Protein AF-0000000079726857 (afdb_homodimer)

Radius of gyration: 32.79 Å; Cα contacts (8 Å, |Δi|>4): 1800; chains: 2; bounding box: 79×95×85 Å

Organism: NCBI:txid2484979

Solvent-accessible surface area (backbone atoms only — not comparable to full-atom values): 47618 Å² total; per-residue (Å²): 131,75,71,71,64,56,61,66,54,53,70,57,39,70,67,51,63,70,59,67,74,67,61,82,67,72,84,70,75,74,45,73,66,51,49,53,45,49,50,50,46,50,51,50,51,51,44,44,66,71,45,31,31,55,90,64,58,62,68,52,30,47,51,23,15,50,43,19,26,44,52,53,67,75,40,53,72,34,42,73,27,51,48,66,42,37,53,49,52,59,53,57,74,68,64,95,55,26,25,38,35,59,43,68,43,44,42,92,66,30,43,27,28,40,12,28,31,78,89,23,41,27,35,75,68,62,52,45,48,61,24,28,45,49,25,49,69,85,38,61,27,74,86,35,54,65,54,55,50,50,55,67,59,35,48,59,57,74,40,74,47,38,37,30,30,43,39,84,96,40,37,48,65,43,77,43,76,38,51,22,31,73,72,66,81,76,38,68,49,73,51,71,41,74,91,70,30,30,23,36,38,37,42,47,38,36,51,71,94,54,40,66,60,52,47,50,51,53,52,51,53,34,51,72,69,58,39,64,21,36,37,42,35,28,51,34,6,55,13,57,40,59,68,52,27,51,56,59,44,27,33,46,40,63,60,72,37,59,34,37,32,34,26,29,51,90,62,39,79,70,45,70,44,60,21,50,81,67,84,85,54,56,63,74,59,48,39,36,35,34,35,17,48,13,11,14,32,27,37,40,45,37,52,34,24,32,42,65,71,66,58,26,49,33,32,15,37,46,22,50,15,50,17,65,39,67,45,76,44,80,44,79,90,57,22,30,36,35,36,38,32,30,35,36,23,32,55,82,64,48,61,24,51,77,59,26,45,73,39,76,41,79,36,71,69,87,69,75,46,73,62,28,49,55,34,52,49,49,36,59,76,66,57,48,59,63,64,50,38,70,75,45,53,57,82,40,76,68,42,47,53,52,51,53,50,54,37,43,74,72,71,35,68,56,51,67,68,55,48,48,50,56,50,45,64,70,44,41,53,74,83,69,54,46,101,68,50,4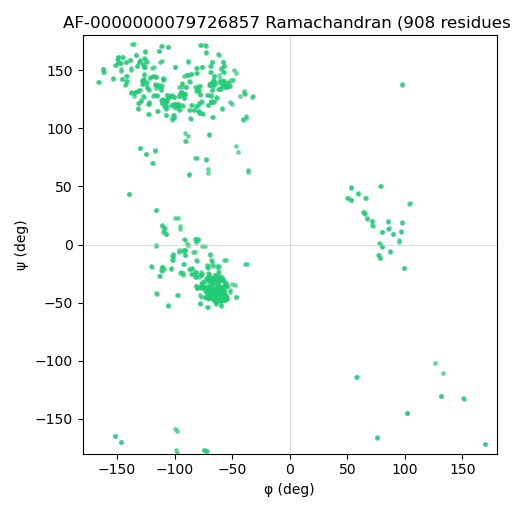6,90,76,25,56,42,57,40,50,52,52,50,54,55,45,53,74,72,103,130,75,70,71,62,58,64,70,54,54,71,58,40,72,66,52,64,71,58,69,73,66,63,81,68,72,84,67,76,73,46,73,65,51,50,53,46,49,51,50,46,51,51,49,51,52,44,45,65,71,45,32,30,55,90,65,58,62,67,52,30,47,52,22,15,49,43,19,25,45,52,51,69,73,43,52,73,34,42,72,27,50,48,67,42,36,52,49,52,61,54,59,75,70,66,95,55,26,25,37,36,60,45,71,42,46,42,94,68,31,43,27,29,40,11,27,30,77,90,23,40,28,34,74,68,61,52,46,47,61,24,28,46,48,26,49,68,84,39,60,27,74,84,36,54,65,56,55,50,50,55,67,60,36,49,59,57,73,41,74,48,38,38,29,30,43,39,84,96,41,39,48,66,44,77,42,76,38,51,21,31,74,71,69,80,75,38,67,49,72,51,72,41,74,90,69,31,29,24,35,38,36,42,47,38,36,52,72,94,56,40,66,60,51,48,51,53,53,51,48,52,34,52,74,68,57,39,66,21,38,37,40,35,28,50,34,6,55,14,57,38,60,67,53,28,52,56,58,43,26,33,45,40,62,61,74,37,58,33,38,33,33,25,30,51,91,62,41,79,69,48,71,46,60,20,50,80,70,83,84,56,56,63,75,60,48,39,37,36,35,35,18,49,13,11,14,33,26,38,39,45,37,51,36,24,32,43,64,72,67,58,26,49,33,32,16,36,46,23,52,15,51,17,65,39,67,47,77,44,81,43,79,90,57,22,30,34,34,34,38,33,30,35,37,23,31,57,82,64,48,62,24,51,77,58,26,46,76,39,75,43,79,35,71,69,85,70,76,46,73,62,26,49,53,34,53,49,48,36,58,77,67,58,49,59,64,64,51,37,69,75,46,55,57,85,40,74,68,43,47,54,51,50,55,52,55,36,44,75,72,72,35,72,56,51,69,68,54,46,46,50,56,50,46,63,71,43,42,52,74,82,67,54,48,101,68,52,46,90,75,24,56,44,57,41,50,52,52,49,54,55,45,53,73,73,103

Sequence (912 aa):
MKNKERLVWFGAVLVLSVALVFRPSPVRAISETSEKYLQLFHEVLGLVQNGYVEPVNEEKAFVGAIKGLIASLGDPHSNFLDEEEYRQMKEETRGSFGGLGMEVAFSDGAIVVVSPIEDTPAMRAGILPQDRIVEIDGKSTANLGYSEGIKLMRGKPGSSVTIKIERKNQKEPVQLTLVRENIQIRYVRSNYFNKEKVGYIRLNQFMGENTLEEFKKQLKSLSEKKAEGLIVDLRMNPGGLLPLASALSDLFLPPGLDIVSVRGRGGELADTSKSSNSPDKFTKIPMIVLINEGSASASEIFAGAMQDHGRAKILGTTSYGKGSVQFVYSLSHGMAVKLTVQKYYTPSGRSLHGKGIQPDVVVKAIEPTEDDRFYLRKIGEKKLLDPLIAKFPDYSESNFQHFEKALKEQGIKLSSDVARILYKNRTQTEKERTLTDVDLDPQLRKALEILSEKKSMKNKERLVWFGAVLVLSVALVFRPSPVRAISETSEKYLQLFHEVLGLVQNGYVEPVNEEKAFVGAIKGLIASLGDPHSNFLDEEEYRQMKEETRGSFGGLGMEVAFSDGAIVVVSPIEDTPAMRAGILPQDRIVEIDGKSTANLGYSEGIKLMRGKPGSSVTIKIERKNQKEPVQLTLVRENIQIRYVRSNYFNKEKVGYIRLNQFMGENTLEEFKKQLKSLSEKKAEGLIVDLRMNPGGLLPLASALSDLFLPPGLDIVSVRGRGGELADTSKSSNSPDKFTKIPMIVLINEGSASASEIFAGAMQDHGRAKILGTTSYGKGSVQFVYSLSHGMAVKLTVQKYYTPSGRSLHGKGIQPDVVVKAIEPTEDDRFYLRKIGEKKLLDPLIAKFPDYSESNFQHFEKALKEQGIKLSSDVARILYKNRTQTEKERTLTDVDLDPQLRKALEILSEKKS

Nearest PDB structures (foldseek):
  8sxf-assembly1_B  TM=8.739E-01  e=5.679E-38  Pseudomonas aeruginosa
  7rpq-assembly1_A  TM=8.274E-01  e=4.329E-23  Pseudomonas aeruginosa PAO1
  7rpq-assembly1_B-4  TM=8.150E-01  e=6.145E-23  Pseudomonas aeruginosa PAO1
  7rqh-assembly1_A  TM=7.717E-01  e=3.050E-23  Pseudomonas aeruginosa PAO1
  7rqh-assembly1_B-4  TM=7.921E-01  e=4.329E-23  Pseudomonas aeruginosa PAO1

pLDDT: mean 84.94, std 16.35, range [25.52, 98.81]

Foldseek 3Di:
DPPVVVVVPVVVVVVPVVVPPPDPDPPPDQPPVNVVVVVVVVVVVVCCCPPPPDHDDPVVVVQVVVQVVQVVVQDQQKGWFDQVLLVVVVVVVVDWWFFQAFDWTGHPQWIFTLFGFPPGQCVVQPPGGRWTWQDKQRHGSSPPDPSRVRVSRTDDAQDKMWTWTDDDQADDIDITITGTHGDDHDAKDKDADPVLLEIEMEGRELDDPCNLVVVLVSVVVSVVSVRQEYEYECERYAYDDQVSLLSNLLQADAFPAWQKWKAFDPRHTDDTRTRHHDPNHDHPRAYEYEYEQSRHDSSLSSVLQCVVVVRYFYEEAFYNQHFFDWDWAADPPNIIIIGTGMGMAGRVGDTSHPGGDGGPYYDYADDWHPLQVVLVVVCVVVVVLVVLCVVQQADDPVSLVVSQVVSVVVVRDTDSLSSNVSNCVRRPDPVRVDPPPPVRGVRSVVVSVVSSVVVD/DPPVVPVVPVVVVVVPVVVPPPDVDPPPPCPPVNVVVVVVVVVVVVCCCPPPPDHDDPVVVVQVVVQVVQVVVQDQQKGWFDQVLLVVVVVVVVDWWFFQAFDWTGHPQWIFTLFGFPPGQCVVQPPGGRWTWQDKQRHGSSPPPPSRVRVSRTDDAQDKMWTWTDDPQDDDIDITITGTHGDDHDAKDKDADPVLLEIEMEGRELDDPCNLVVVLVSVVVSVVSVRQEYEYECERYAYDDQVSLLSNLLQADAFPAWQKWKAFPPRHTDDTRTHHHDDNHDHPRAYEYEYEQSRHDSSLSSVLQCVVVVRYFYEEAFYNQHFFDWDWAADPPNIIIIDTGMGMAGRVGDTSHPGGDGGPYYDYADDWHPLQVVLVVVCVVVVVLVVLCVVQQADDPVSLVVSQVVSVVVVRDTDSLSSNVSNCVRRPDPVRVDPPPPVRGVRSVVVSVVSSVVVD

Structure (mmCIF, N/CA/C/O backbone):
data_AF-0000000079726857-model_v1
#
loop_
_entity.id
_entity.type
_entity.pdbx_description
1 polymer 'S41 family peptidase'
#
loop_
_atom_site.group_PDB
_atom_site.id
_atom_site.type_symbol
_atom_site.label_atom_id
_atom_site.label_alt_id
_atom_site.label_comp_id
_atom_site.label_asym_id
_atom_site.label_entity_id
_atom_site.label_seq_id
_atom_site.pdbx_PDB_ins_code
_atom_site.Cartn_x
_atom_site.Cartn_y
_atom_site.Cartn_z
_atom_site.occupancy
_atom_site.B_iso_or_equiv
_atom_site.auth_seq_id
_atom_site.auth_comp_id
_atom_site.auth_asym_id
_atom_site.auth_atom_id
_atom_site.pdbx_PDB_model_num
ATOM 1 N N . MET A 1 1 ? -14.938 -35.062 -43.656 1 27.69 1 MET A N 1
ATOM 2 C CA . MET A 1 1 ? -15.5 -33.719 -43.594 1 27.69 1 MET A CA 1
ATOM 3 C C . MET A 1 1 ? -16.562 -33.656 -42.5 1 27.69 1 MET A C 1
ATOM 5 O O . MET A 1 1 ? -16.984 -32.531 -42.125 1 27.69 1 MET A O 1
ATOM 9 N N . LYS A 1 2 ? -17.344 -34.719 -42.344 1 34.12 2 LYS A N 1
ATOM 10 C CA . LYS A 1 2 ? -18.578 -34.906 -41.594 1 34.12 2 LYS A CA 1
ATOM 11 C C . LYS A 1 2 ? -18.328 -34.812 -40.094 1 34.12 2 LYS A C 1
ATOM 13 O O . LYS A 1 2 ? -19.219 -34.344 -39.344 1 34.12 2 LYS A O 1
ATOM 18 N N . ASN A 1 3 ? -17.234 -35.438 -39.656 1 31.92 3 ASN A N 1
ATOM 19 C CA . ASN A 1 3 ? -17.094 -35.75 -38.219 1 31.92 3 ASN A CA 1
ATOM 20 C C . ASN A 1 3 ? -16.656 -34.5 -37.438 1 31.92 3 ASN A C 1
ATOM 22 O O . ASN A 1 3 ? -16.438 -34.594 -36.219 1 31.92 3 ASN A O 1
ATOM 26 N N . LYS A 1 4 ? -15.977 -33.625 -38.062 1 34.06 4 LYS A N 1
ATOM 27 C CA . LYS A 1 4 ? -15.422 -32.406 -37.469 1 34.06 4 LYS A CA 1
ATOM 28 C C . LYS A 1 4 ? -16.516 -31.531 -36.875 1 34.06 4 LYS A C 1
ATOM 30 O O . LYS A 1 4 ? -16.25 -30.594 -36.125 1 34.06 4 LYS A O 1
ATOM 35 N N . GLU A 1 5 ? -17.703 -31.625 -37.5 1 33.69 5 GLU A N 1
ATOM 36 C CA . GLU A 1 5 ? -18.828 -30.766 -37.156 1 33.69 5 GLU A CA 1
ATOM 37 C C . GLU A 1 5 ? -19.375 -31.125 -35.781 1 33.69 5 GLU A C 1
ATOM 39 O O . GLU A 1 5 ? -20.078 -30.328 -35.156 1 33.69 5 GLU A O 1
ATOM 44 N N . ARG A 1 6 ? -19.234 -32.344 -35.312 1 31.23 6 ARG A N 1
ATOM 45 C CA . ARG A 1 6 ? -19.906 -32.844 -34.125 1 31.23 6 ARG A CA 1
ATOM 46 C C . ARG A 1 6 ? -19.266 -32.281 -32.844 1 31.23 6 ARG A C 1
ATOM 48 O O . ARG A 1 6 ? -19.922 -32.156 -31.828 1 31.23 6 ARG A O 1
ATOM 55 N N . LEU A 1 7 ? -17.875 -32.188 -33 1 29.84 7 LEU A N 1
ATOM 56 C CA . LEU A 1 7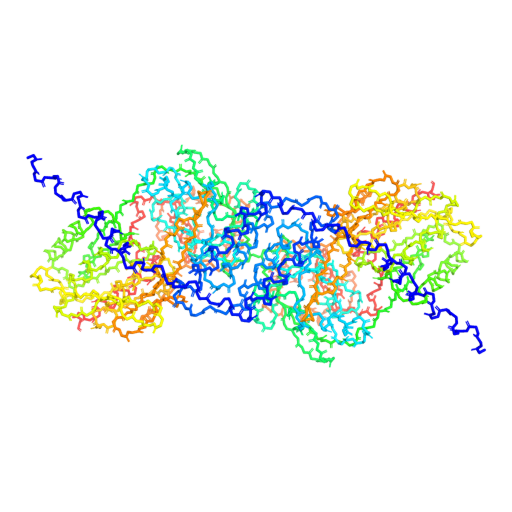 ? -17.172 -31.938 -31.75 1 29.84 7 LEU A CA 1
ATOM 57 C C . LEU A 1 7 ? -17.422 -30.516 -31.266 1 29.84 7 LEU A C 1
ATOM 59 O O . LEU A 1 7 ? -17.281 -30.219 -30.078 1 29.84 7 LEU A O 1
ATOM 63 N N . VAL A 1 8 ? -17.656 -29.547 -32.188 1 34.59 8 VAL A N 1
ATOM 64 C CA . VAL A 1 8 ? -17.984 -28.156 -31.859 1 34.59 8 VAL A CA 1
ATOM 65 C C . VAL A 1 8 ? -19.234 -28.109 -31 1 34.59 8 VAL A C 1
ATOM 67 O O . VAL A 1 8 ? -19.375 -27.234 -30.141 1 34.59 8 VAL A O 1
ATOM 70 N N . TRP A 1 9 ? -20.156 -29.031 -31.156 1 31.3 9 TRP A N 1
ATOM 71 C CA . TRP A 1 9 ? -21.469 -29.047 -30.5 1 31.3 9 TRP A CA 1
ATOM 72 C C . TRP A 1 9 ? -21.359 -29.422 -29.031 1 31.3 9 TRP A C 1
ATOM 74 O O . TRP A 1 9 ? -22.109 -28.922 -28.203 1 31.3 9 TRP A O 1
ATOM 84 N N . PHE A 1 10 ? -20.344 -30.312 -28.703 1 29.98 10 PHE A N 1
ATOM 85 C CA . PHE A 1 10 ? -20.422 -30.844 -27.344 1 29.98 10 PHE A CA 1
ATOM 86 C C . PHE A 1 10 ? -19.922 -29.797 -26.344 1 29.98 10 PHE A C 1
ATOM 88 O O . PHE A 1 10 ? -20.328 -29.812 -25.172 1 29.98 10 PHE A O 1
ATOM 95 N N . GLY A 1 11 ? -18.891 -29.016 -26.656 1 30.88 11 GLY A N 1
ATOM 96 C CA . GLY A 1 11 ? -18.359 -28.094 -25.672 1 30.88 11 GLY A CA 1
ATOM 97 C C . GLY A 1 11 ? -19.359 -27.031 -25.234 1 30.88 11 GLY A C 1
ATOM 98 O O . GLY A 1 11 ? -19.234 -26.453 -24.156 1 30.88 11 GLY A O 1
ATOM 99 N N . ALA A 1 12 ? -20.266 -26.594 -26.125 1 31.77 12 ALA A N 1
ATOM 100 C CA . ALA A 1 12 ? -21.438 -25.734 -25.953 1 31.77 12 ALA A CA 1
ATOM 101 C C . ALA A 1 12 ? -22.469 -26.391 -25.031 1 31.77 12 ALA A C 1
ATOM 103 O O . ALA A 1 12 ? -23.297 -25.688 -24.438 1 31.77 12 ALA A O 1
ATOM 104 N N . VAL A 1 13 ? -22.469 -27.719 -25.016 1 30.77 13 VAL A N 1
ATOM 105 C CA . VAL A 1 13 ? -23.5 -28.438 -24.266 1 30.77 13 VAL A CA 1
ATOM 106 C C . VAL A 1 13 ? -23.234 -28.312 -22.766 1 30.77 13 VAL A C 1
ATOM 108 O O . VAL A 1 13 ? -24.172 -28.203 -21.969 1 30.77 13 VAL A O 1
ATOM 111 N N . LEU A 1 14 ? -21.953 -28.406 -22.344 1 31.06 14 LEU A N 1
ATOM 112 C CA . LEU A 1 14 ? -21.875 -28.422 -20.891 1 31.06 14 LEU A CA 1
ATOM 113 C C . LEU A 1 14 ? -22.203 -27.047 -20.312 1 31.06 14 LEU A C 1
ATOM 115 O O . LEU A 1 14 ? -22.609 -26.938 -19.156 1 31.06 14 LEU A O 1
ATOM 119 N N . VAL A 1 15 ? -22.156 -25.953 -21.047 1 33.19 15 VAL A N 1
ATOM 120 C CA . VAL A 1 15 ? -22.719 -24.656 -20.688 1 33.19 15 VAL A CA 1
ATOM 121 C C . VAL A 1 15 ? -24.25 -24.75 -20.672 1 33.19 15 VAL A C 1
ATOM 123 O O . VAL A 1 15 ? -24.906 -24.156 -19.812 1 33.19 15 VAL A O 1
ATOM 126 N N . LEU A 1 16 ? -24.922 -25.5 -21.562 1 31.36 16 LEU A N 1
ATOM 127 C CA . LEU A 1 16 ? -26.359 -25.484 -21.766 1 31.36 16 LEU A CA 1
ATOM 128 C C . LEU A 1 16 ? -27.078 -26.266 -20.672 1 31.36 16 LEU A C 1
ATOM 130 O O . LEU A 1 16 ? -28.219 -25.969 -20.328 1 31.36 16 LEU A O 1
ATOM 134 N N . SER A 1 17 ? -26.594 -27.469 -20.266 1 31.92 17 SER A N 1
ATOM 135 C CA . SER A 1 17 ? -27.438 -28.281 -19.406 1 31.92 17 SER A CA 1
ATOM 136 C C . SER A 1 17 ? -27.594 -27.625 -18.031 1 31.92 17 SER A C 1
ATOM 138 O O . SER A 1 17 ? -28.531 -27.953 -17.297 1 31.92 17 SER A O 1
ATOM 140 N N . VAL A 1 18 ? -26.656 -26.953 -17.578 1 33.03 18 VAL A N 1
ATOM 141 C CA . VAL A 1 18 ? -26.859 -26.422 -16.234 1 33.03 18 VAL A CA 1
ATOM 142 C C . VAL A 1 18 ? -27.859 -25.266 -16.266 1 33.03 18 VAL A C 1
ATOM 144 O O . VAL A 1 18 ? -28.266 -24.75 -15.227 1 33.03 18 VAL A O 1
ATOM 147 N N . ALA A 1 19 ? -28.391 -24.859 -17.406 1 32.22 19 ALA A N 1
ATOM 148 C CA . ALA A 1 19 ? -29.438 -23.859 -17.547 1 32.22 19 ALA A CA 1
ATOM 149 C C . ALA A 1 19 ? -30.734 -24.328 -16.906 1 32.22 19 ALA A C 1
ATOM 151 O O . ALA A 1 19 ? -31.609 -23.531 -16.547 1 32.22 19 ALA A O 1
ATOM 152 N N . LEU A 1 20 ? -31.125 -25.656 -17.062 1 32.47 20 LEU A N 1
ATOM 153 C CA . LEU A 1 20 ? -32.5 -26.078 -16.812 1 32.47 20 LEU A CA 1
ATOM 154 C C . LEU A 1 20 ? -32.844 -26.016 -15.328 1 32.47 20 LEU A C 1
ATOM 156 O O . LEU A 1 20 ? -34 -25.953 -14.945 1 32.47 20 LEU A O 1
ATOM 160 N N . VAL A 1 21 ? -31.938 -26.406 -14.438 1 34.06 21 VAL A N 1
ATOM 161 C CA . VAL A 1 21 ? -32.469 -26.625 -13.102 1 34.06 21 VAL A CA 1
ATOM 162 C C . VAL A 1 21 ? -32.625 -25.281 -12.383 1 34.06 21 VAL A C 1
ATOM 164 O O . VAL A 1 21 ? -32.844 -25.234 -11.172 1 34.06 21 VAL A O 1
ATOM 167 N N . PHE A 1 22 ? -32.375 -24.188 -13.016 1 32.97 22 PHE A N 1
ATOM 168 C CA . PHE A 1 22 ? -32.656 -23 -12.227 1 32.97 22 PHE A CA 1
ATOM 169 C C . PHE A 1 22 ? -34.156 -22.812 -12.047 1 32.97 22 PHE A C 1
ATOM 171 O O . PHE A 1 22 ? -34.844 -22.312 -12.938 1 32.97 22 PHE A O 1
ATOM 178 N N . ARG A 1 23 ? -34.844 -23.766 -11.406 1 33.03 23 ARG A N 1
ATOM 179 C CA . ARG A 1 23 ? -36.188 -23.422 -10.953 1 33.03 23 ARG A CA 1
ATOM 180 C C . ARG A 1 23 ? -36.188 -22.109 -10.172 1 33.03 23 ARG A C 1
ATOM 182 O O . ARG A 1 23 ? -35.312 -21.875 -9.336 1 33.03 23 ARG A O 1
ATOM 189 N N . PRO A 1 24 ? -36.906 -21.094 -10.555 1 35.31 24 PRO A N 1
ATOM 190 C CA . PRO A 1 24 ? -37.094 -19.891 -9.734 1 35.31 24 PRO A CA 1
ATOM 191 C C . PRO A 1 24 ? -37.406 -20.203 -8.273 1 35.31 24 PRO A C 1
ATOM 193 O O . PRO A 1 24 ? -38.375 -20.922 -7.992 1 35.31 24 PRO A O 1
ATOM 196 N N . SER A 1 25 ? -36.531 -20.531 -7.383 1 35.78 25 SER A N 1
ATOM 197 C CA . SER A 1 25 ? -36.938 -20.672 -5.984 1 35.78 25 SER A CA 1
ATOM 198 C C . SER A 1 25 ? -37.938 -19.578 -5.586 1 35.78 25 SER A C 1
ATOM 200 O O . SER A 1 25 ? -37.875 -18.453 -6.09 1 35.78 25 SER A O 1
ATOM 202 N N . PRO A 1 26 ? -39.031 -19.906 -4.992 1 38.06 26 PRO A N 1
ATOM 203 C CA . PRO A 1 26 ? -40 -18.891 -4.52 1 38.06 26 PRO A CA 1
ATOM 204 C C . PRO A 1 26 ? -39.281 -17.672 -3.906 1 38.06 26 PRO A C 1
ATOM 206 O O . PRO A 1 26 ? -38.156 -17.781 -3.41 1 38.06 26 PRO A O 1
ATOM 209 N N . VAL A 1 27 ? -39.656 -16.531 -4.281 1 39.69 27 VAL A N 1
ATOM 210 C CA . VAL A 1 27 ? -39.219 -15.273 -3.678 1 39.69 27 VAL A CA 1
ATOM 211 C C . VAL A 1 27 ? -39.062 -15.445 -2.164 1 39.69 27 VAL A C 1
ATOM 213 O O . VAL A 1 27 ? -40.094 -15.57 -1.462 1 39.69 27 VAL A O 1
ATOM 216 N N . ARG A 1 28 ? -38.25 -16.234 -1.638 1 44.31 28 ARG A N 1
ATOM 217 C CA . ARG A 1 28 ? -38.062 -16.312 -0.195 1 44.31 28 ARG A CA 1
ATOM 218 C C . ARG A 1 28 ? -38.281 -14.953 0.459 1 44.31 28 ARG A C 1
ATOM 220 O O . ARG A 1 28 ? -37.875 -13.922 -0.09 1 44.31 28 ARG A O 1
ATOM 227 N N . ALA A 1 29 ? -39.125 -14.781 1.487 1 49.19 29 ALA A N 1
ATOM 228 C CA . ALA A 1 29 ? -39.406 -13.68 2.408 1 49.19 29 ALA A CA 1
ATOM 229 C C . ALA A 1 29 ? -38.125 -12.984 2.844 1 49.19 29 ALA A C 1
ATOM 231 O O . ALA A 1 29 ? -37.156 -13.641 3.217 1 49.19 29 ALA A O 1
ATOM 232 N N . ILE A 1 30 ? -37.938 -11.789 2.33 1 61.47 30 ILE A N 1
ATOM 233 C CA . ILE A 1 30 ? -36.844 -10.961 2.805 1 61.47 30 ILE A CA 1
ATOM 234 C C . ILE A 1 30 ? -36.688 -11.133 4.312 1 61.47 30 ILE A C 1
ATOM 236 O O . ILE A 1 30 ? -37.656 -11 5.066 1 61.47 30 ILE A O 1
ATOM 240 N N . SER A 1 31 ? -35.656 -11.734 4.719 1 78.06 31 SER A N 1
ATOM 241 C CA . SER A 1 31 ? -35.375 -11.898 6.137 1 78.06 31 SER A CA 1
ATOM 242 C C . SER A 1 31 ? -35.531 -10.578 6.895 1 78.06 31 SER A C 1
ATOM 244 O O . SER A 1 31 ? -35.531 -9.508 6.285 1 78.06 31 SER A O 1
ATOM 246 N N . GLU A 1 32 ? -35.906 -10.703 8.156 1 81 32 GLU A N 1
ATOM 247 C CA . GLU A 1 32 ? -36 -9.523 9.008 1 81 32 GLU A CA 1
ATOM 248 C C . GLU A 1 32 ? -34.719 -8.695 8.93 1 81 32 GLU A C 1
ATOM 250 O O . GLU A 1 32 ? -34.781 -7.465 8.898 1 81 32 GLU A O 1
ATOM 255 N N . THR A 1 33 ? -33.656 -9.383 8.773 1 84.19 33 THR A N 1
ATOM 256 C CA . THR A 1 33 ? -32.344 -8.711 8.672 1 84.19 33 THR A CA 1
ATOM 257 C C . THR A 1 33 ? -32.25 -7.957 7.355 1 84.19 33 THR A C 1
ATOM 259 O O . THR A 1 33 ? -31.797 -6.805 7.328 1 84.19 33 THR A O 1
ATOM 262 N N . SER A 1 34 ? -32.75 -8.562 6.348 1 84.88 34 SER A N 1
ATOM 263 C CA . SER A 1 34 ? -32.688 -7.93 5.035 1 84.88 34 SER A CA 1
ATOM 264 C C . SER A 1 34 ? -33.562 -6.676 4.98 1 84.88 34 SER A C 1
ATOM 266 O O . SER A 1 34 ? -33.156 -5.66 4.402 1 84.88 34 SER A O 1
ATOM 268 N N . GLU A 1 35 ? -34.688 -6.809 5.621 1 84.81 35 GLU A N 1
ATOM 269 C CA . GLU A 1 35 ? -35.562 -5.656 5.633 1 84.81 35 GLU A CA 1
ATOM 270 C C . GLU A 1 35 ? -34.969 -4.488 6.41 1 84.81 35 GLU A C 1
ATOM 272 O O . GLU A 1 35 ? -35.031 -3.344 5.961 1 84.81 35 GLU A O 1
ATOM 277 N N . LYS A 1 36 ? -34.438 -4.812 7.5 1 88.38 36 LYS A N 1
ATOM 278 C CA . LYS A 1 36 ? -33.781 -3.822 8.352 1 88.38 36 LYS A CA 1
ATOM 279 C C . LYS A 1 36 ? -32.688 -3.078 7.582 1 88.38 36 LYS A C 1
ATOM 281 O O . LYS A 1 36 ? -32.688 -1.845 7.547 1 88.38 36 LYS A O 1
ATOM 286 N N . TYR A 1 37 ? -31.922 -3.748 6.918 1 88 37 TYR A N 1
ATOM 287 C CA . TYR A 1 37 ? -30.75 -3.133 6.309 1 88 37 TYR A CA 1
ATOM 288 C C . TYR A 1 37 ? -31.094 -2.521 4.957 1 88 37 TYR A C 1
ATOM 290 O O . TYR A 1 37 ? -30.453 -1.565 4.52 1 88 37 TYR A O 1
ATOM 298 N N . LEU A 1 38 ? -32.125 -3.057 4.367 1 87.31 38 LEU A N 1
ATOM 299 C CA . LEU A 1 38 ? -32.625 -2.379 3.168 1 87.31 38 LEU A CA 1
ATOM 300 C C . LEU A 1 38 ? -33.156 -0.992 3.506 1 87.31 38 LEU A C 1
ATOM 302 O O . LEU A 1 38 ? -32.938 -0.042 2.746 1 87.31 38 LEU A O 1
ATOM 306 N N . GLN A 1 39 ? -33.812 -0.946 4.547 1 89.62 39 GLN A N 1
ATOM 307 C CA . GLN A 1 39 ? -34.312 0.352 5.016 1 89.62 39 GLN A CA 1
ATOM 308 C C . GLN A 1 39 ? -33.125 1.293 5.305 1 89.62 39 GLN A C 1
ATOM 310 O O . GLN A 1 39 ? -33.156 2.467 4.934 1 89.62 39 GLN A O 1
ATOM 315 N N . LEU A 1 40 ? -32.219 0.784 5.977 1 91.81 40 LEU A N 1
ATOM 316 C CA . LEU A 1 40 ? -31.031 1.571 6.289 1 91.81 40 LEU A CA 1
ATOM 317 C C . LEU A 1 40 ? -30.359 2.057 5.012 1 91.81 40 LEU A C 1
ATOM 319 O O . LEU A 1 40 ? -29.891 3.199 4.941 1 91.81 40 LEU A O 1
ATOM 323 N N . PHE A 1 41 ? -30.281 1.186 4.07 1 91.81 41 PHE A N 1
ATOM 324 C CA . PHE A 1 41 ? -29.688 1.527 2.783 1 91.81 41 PHE A CA 1
ATOM 325 C C . PHE A 1 41 ? -30.422 2.695 2.139 1 91.81 41 PHE A C 1
ATOM 327 O O . PHE A 1 41 ? -29.797 3.639 1.651 1 91.81 41 PHE A O 1
ATOM 334 N N . HIS A 1 42 ? -31.656 2.654 2.232 1 89.38 42 HIS A N 1
ATOM 335 C CA . HIS A 1 42 ? -32.469 3.729 1.671 1 89.38 42 HIS A CA 1
ATOM 336 C C . HIS A 1 42 ? -32.25 5.031 2.432 1 89.38 42 HIS A C 1
ATOM 338 O O . HIS A 1 42 ? -32.219 6.109 1.831 1 89.38 42 HIS A O 1
ATOM 344 N N . GLU A 1 43 ? -32.156 4.918 3.613 1 92.94 43 GLU A N 1
ATOM 345 C CA . GLU A 1 43 ? -31.906 6.09 4.449 1 92.94 43 GLU A CA 1
ATOM 346 C C . GLU A 1 43 ? -30.594 6.77 4.078 1 92.94 43 GLU A C 1
ATOM 348 O O . GLU A 1 43 ? -30.547 7.988 3.902 1 92.94 43 GLU A O 1
ATOM 353 N N . VAL A 1 44 ? -29.641 5.996 3.959 1 93.94 44 VAL A N 1
ATOM 354 C CA . VAL A 1 44 ? -28.312 6.516 3.646 1 93.94 44 VAL A CA 1
ATOM 355 C C . VAL A 1 44 ? -28.312 7.121 2.244 1 93.94 44 VAL A C 1
ATOM 357 O O . VAL A 1 44 ? -27.75 8.195 2.023 1 93.94 44 VAL A O 1
ATOM 360 N N . LEU A 1 45 ? -28.922 6.41 1.349 1 92 45 LEU A N 1
ATOM 361 C CA . LEU A 1 45 ? -29.016 6.926 -0.013 1 92 45 LEU A CA 1
ATOM 362 C C . LEU A 1 45 ? -29.688 8.297 -0.029 1 92 45 LEU A C 1
ATOM 364 O O . LEU A 1 45 ? -29.219 9.219 -0.7 1 92 45 LEU A O 1
ATOM 368 N N . GLY A 1 46 ? -30.734 8.406 0.673 1 91.38 46 GLY A N 1
ATOM 369 C CA . GLY A 1 46 ? -31.438 9.68 0.765 1 91.38 46 GLY A CA 1
ATOM 370 C C . GLY A 1 46 ? -30.578 10.789 1.355 1 91.38 46 GLY A C 1
ATOM 371 O O . GLY A 1 46 ? -30.562 11.906 0.846 1 91.38 46 GLY A O 1
ATOM 372 N N . LEU A 1 47 ? -29.875 10.453 2.346 1 92.69 47 LEU A N 1
ATOM 373 C CA . LEU A 1 47 ? -29.016 11.43 3.004 1 92.69 47 LEU A CA 1
ATOM 374 C C . LEU A 1 47 ? -27.891 11.891 2.068 1 92.69 47 LEU A C 1
ATOM 376 O O . LEU A 1 47 ? -27.594 13.086 1.994 1 92.69 47 LEU A O 1
ATOM 380 N N . VAL A 1 48 ? -27.297 10.984 1.401 1 93.38 48 VAL A N 1
ATOM 381 C CA . VAL A 1 48 ? -26.203 11.289 0.493 1 93.38 48 VAL A CA 1
ATOM 382 C C . VAL A 1 48 ? -26.703 12.133 -0.673 1 93.38 48 VAL A C 1
ATOM 384 O O . VAL A 1 48 ? -26.078 13.117 -1.056 1 93.38 48 VAL A O 1
ATOM 387 N N . GLN A 1 49 ? -27.844 11.781 -1.171 1 90.94 49 GLN A N 1
ATOM 388 C CA . GLN A 1 49 ? -28.406 12.484 -2.318 1 90.94 49 GLN A CA 1
ATOM 389 C C . GLN A 1 49 ? -28.797 13.914 -1.952 1 90.94 49 GLN A C 1
ATOM 391 O O . GLN A 1 49 ? -28.641 14.828 -2.762 1 90.94 49 GLN A O 1
ATOM 396 N N . ASN A 1 50 ? -29.156 14.094 -0.713 1 89.62 50 ASN A N 1
ATOM 397 C CA . ASN A 1 50 ? -29.719 15.391 -0.353 1 89.62 50 ASN A CA 1
ATOM 398 C C . ASN A 1 50 ? -28.766 16.188 0.528 1 89.62 50 ASN A C 1
ATOM 400 O O . ASN A 1 50 ? -28.906 17.422 0.637 1 89.62 50 ASN A O 1
ATOM 404 N N . GLY A 1 51 ? -27.891 15.492 1.113 1 90.25 51 GLY A N 1
ATOM 405 C CA . GLY A 1 51 ? -27.109 16.172 2.137 1 90.25 51 GLY A CA 1
ATOM 406 C C . GLY A 1 51 ? -25.656 16.359 1.754 1 90.25 51 GLY A C 1
ATOM 407 O O . GLY A 1 51 ? -24.969 17.219 2.307 1 90.25 51 GLY A O 1
ATOM 408 N N . TYR A 1 52 ? -25.172 15.578 0.863 1 92.81 52 TYR A N 1
ATOM 409 C CA . TYR A 1 52 ? -23.766 15.688 0.471 1 92.81 52 TYR A CA 1
ATOM 410 C C . TYR A 1 52 ? -23.5 17.016 -0.224 1 92.81 52 TYR A C 1
ATOM 412 O O . TYR A 1 52 ? -24.328 17.5 -0.993 1 92.81 52 TYR A O 1
ATOM 420 N N . VAL A 1 53 ? -22.391 17.547 -0.029 1 90.88 53 VAL A N 1
ATOM 421 C CA . VAL A 1 53 ? -22.062 18.922 -0.408 1 90.88 53 VAL A CA 1
ATOM 422 C C . VAL A 1 53 ? -22.031 19.047 -1.93 1 90.88 53 VAL A C 1
ATOM 424 O O . VAL A 1 53 ? -22.344 20.109 -2.477 1 90.88 53 VAL A O 1
ATOM 427 N N . GLU A 1 54 ? -21.719 18 -2.645 1 90.69 54 GLU A N 1
ATOM 428 C CA . GLU A 1 54 ? -21.672 18 -4.102 1 90.69 54 GLU A CA 1
ATOM 429 C C . GLU A 1 54 ? -22.781 17.125 -4.684 1 90.69 54 GLU A C 1
ATOM 431 O O . GLU A 1 54 ? -23.328 16.266 -3.996 1 90.69 54 GLU A O 1
ATOM 436 N N . PRO A 1 55 ? -23.109 17.453 -5.945 1 90.12 55 PRO A N 1
ATOM 437 C CA . PRO A 1 55 ? -24.078 16.562 -6.57 1 90.12 55 PRO A CA 1
ATOM 438 C C . PRO A 1 55 ? -23.594 15.117 -6.66 1 90.12 55 PRO A C 1
ATOM 440 O O . PRO A 1 55 ? -22.422 14.875 -6.926 1 90.12 55 PRO A O 1
ATOM 443 N N . VAL A 1 56 ? -24.547 14.281 -6.395 1 91.31 56 VAL A N 1
ATOM 444 C CA . VAL A 1 56 ? -24.188 12.867 -6.355 1 91.31 56 VAL A CA 1
ATOM 445 C C . VAL A 1 56 ? -24.594 12.195 -7.66 1 91.31 56 VAL A C 1
ATOM 447 O O . VAL A 1 56 ? -25.719 12.367 -8.133 1 91.31 56 VAL A O 1
ATOM 450 N N . ASN A 1 57 ? -23.656 11.516 -8.289 1 91 57 ASN A N 1
ATOM 451 C CA . ASN A 1 57 ? -23.969 10.641 -9.414 1 91 57 ASN A CA 1
ATOM 452 C C . ASN A 1 57 ? -24.594 9.328 -8.953 1 91 57 ASN A C 1
ATOM 454 O O . ASN A 1 57 ? -23.922 8.477 -8.383 1 91 57 ASN A O 1
ATOM 458 N N . GLU A 1 58 ? -25.812 9.164 -9.297 1 89.25 58 GLU A N 1
ATOM 459 C CA . GLU A 1 58 ? -26.578 8.031 -8.781 1 89.25 58 GLU A CA 1
ATOM 460 C C . GLU A 1 58 ? -25.984 6.707 -9.273 1 89.25 58 GLU A C 1
ATOM 462 O O . GLU A 1 58 ? -25.906 5.742 -8.508 1 89.25 58 GLU A O 1
ATOM 467 N N . GLU A 1 59 ? -25.688 6.656 -10.484 1 90.06 59 GLU A N 1
ATOM 468 C CA . GLU A 1 59 ? -25.094 5.441 -11.039 1 90.06 59 GLU A CA 1
ATOM 469 C C . GLU A 1 59 ? -23.844 5.039 -10.273 1 90.06 59 GLU A C 1
ATOM 471 O O . GLU A 1 59 ? -23.688 3.885 -9.867 1 90.06 59 GLU A O 1
ATOM 476 N N . LYS A 1 60 ? -23.031 6 -10.039 1 89.88 60 LYS A N 1
ATOM 477 C CA . LYS A 1 60 ? -21.781 5.73 -9.328 1 89.88 60 LYS A CA 1
ATOM 478 C C . LYS A 1 60 ? -22.047 5.27 -7.898 1 89.88 60 LYS A C 1
ATOM 480 O O . LYS A 1 60 ? -21.375 4.383 -7.383 1 89.88 60 LYS A O 1
ATOM 485 N N . ALA A 1 61 ? -23 5.895 -7.324 1 92.56 61 ALA A N 1
ATOM 486 C CA . ALA A 1 61 ? -23.359 5.547 -5.949 1 92.56 61 ALA A CA 1
ATOM 487 C C . ALA A 1 61 ? -23.828 4.098 -5.852 1 92.56 61 ALA A C 1
ATOM 489 O O . ALA A 1 61 ? -23.375 3.348 -4.984 1 92.56 61 ALA A O 1
ATOM 490 N N . PHE A 1 62 ? -24.688 3.693 -6.758 1 91.88 62 PHE A N 1
ATOM 491 C CA . PHE A 1 62 ? -25.234 2.342 -6.73 1 91.88 62 PHE A CA 1
ATOM 492 C C . PHE A 1 62 ? -24.172 1.319 -7.109 1 91.88 62 PHE A C 1
ATOM 494 O O . PHE A 1 62 ? -24.094 0.243 -6.512 1 91.88 62 PHE A O 1
ATOM 501 N N . VAL A 1 63 ? -23.406 1.637 -8.086 1 90.31 63 VAL A N 1
ATOM 502 C CA . VAL A 1 63 ? -22.312 0.746 -8.477 1 90.31 63 VAL A CA 1
ATOM 503 C C . VAL A 1 63 ? -21.359 0.561 -7.305 1 90.31 63 VAL A C 1
ATOM 505 O O . VAL A 1 63 ? -20.906 -0.555 -7.031 1 90.31 63 VAL A O 1
ATOM 508 N N . GLY A 1 64 ? -21.031 1.637 -6.641 1 90.06 64 GLY A N 1
ATOM 509 C CA . GLY A 1 64 ? -20.219 1.542 -5.43 1 90.06 64 GLY A CA 1
ATOM 510 C C . GLY A 1 64 ? -20.812 0.622 -4.387 1 90.06 64 GLY A C 1
ATOM 511 O O . GLY A 1 64 ? -20.109 -0.172 -3.768 1 90.06 64 GLY A O 1
ATOM 512 N N . ALA A 1 65 ? -22.062 0.76 -4.195 1 93.5 65 ALA A N 1
ATOM 513 C CA . ALA A 1 65 ? -22.766 -0.087 -3.236 1 93.5 65 ALA A CA 1
ATOM 514 C C . ALA A 1 65 ? -22.656 -1.56 -3.625 1 93.5 65 ALA A C 1
ATOM 516 O O . ALA A 1 65 ? -22.375 -2.412 -2.781 1 93.5 65 ALA A O 1
ATOM 517 N N . ILE A 1 66 ? -22.891 -1.84 -4.852 1 93.25 66 ILE A N 1
ATOM 518 C CA . ILE A 1 66 ? -22.859 -3.213 -5.348 1 93.25 66 ILE A CA 1
ATOM 519 C C . ILE A 1 66 ? -21.453 -3.783 -5.188 1 93.25 66 ILE A C 1
ATOM 521 O O . ILE A 1 66 ? -21.281 -4.906 -4.703 1 93.25 66 ILE A O 1
ATOM 525 N N . LYS A 1 67 ? -20.5 -3.027 -5.566 1 88.94 67 LYS A N 1
ATOM 526 C CA . LYS A 1 67 ? -19.109 -3.457 -5.41 1 88.94 67 LYS A CA 1
ATOM 527 C C . LYS A 1 67 ? -18.766 -3.695 -3.941 1 88.94 67 LYS A C 1
ATOM 529 O O . LYS A 1 67 ? -18.062 -4.648 -3.607 1 88.94 67 LYS A O 1
ATOM 534 N N . GLY A 1 68 ? -19.188 -2.82 -3.121 1 90 68 GLY A N 1
ATOM 535 C CA . GLY A 1 68 ? -18.984 -2.998 -1.693 1 90 68 GLY A CA 1
ATOM 536 C C . GLY A 1 68 ? -19.641 -4.254 -1.146 1 90 68 GLY A C 1
ATOM 537 O O . GLY A 1 68 ? -19.078 -4.922 -0.276 1 90 68 GLY A O 1
ATOM 538 N N . LEU A 1 69 ? -20.828 -4.562 -1.596 1 93 69 LEU A N 1
ATOM 539 C CA . LEU A 1 69 ? -21.516 -5.793 -1.217 1 93 69 LEU A CA 1
ATOM 540 C C . LEU A 1 69 ? -20.672 -7.016 -1.58 1 93 69 LEU A C 1
ATOM 542 O O . LEU A 1 69 ? -20.453 -7.891 -0.739 1 93 69 LEU A O 1
ATOM 546 N N . ILE A 1 70 ? -20.188 -7.027 -2.74 1 91.12 70 ILE A N 1
ATOM 547 C CA . ILE A 1 70 ? -19.406 -8.172 -3.213 1 91.12 70 ILE A CA 1
ATOM 548 C C . ILE A 1 70 ? -18.078 -8.242 -2.463 1 91.12 70 ILE A C 1
ATOM 550 O O . ILE A 1 70 ? -17.641 -9.32 -2.074 1 91.12 70 ILE A O 1
ATOM 554 N N . ALA A 1 71 ? -17.484 -7.105 -2.27 1 85 71 ALA A N 1
ATOM 555 C CA . ALA A 1 71 ? -16.219 -7.055 -1.546 1 85 71 ALA A CA 1
ATOM 556 C C . ALA A 1 71 ? -16.375 -7.598 -0.13 1 85 71 ALA A C 1
ATOM 558 O O . ALA A 1 71 ? -15.438 -8.18 0.426 1 85 71 ALA A O 1
ATOM 559 N N . SER A 1 72 ? -17.484 -7.473 0.404 1 88 72 SER A N 1
ATOM 560 C CA . SER A 1 72 ? -17.734 -7.906 1.773 1 88 72 SER A CA 1
ATOM 561 C C . SER A 1 72 ? -17.656 -9.422 1.896 1 88 72 SER A C 1
ATOM 563 O O . SER A 1 72 ? -17.562 -9.961 3.002 1 88 72 SER A O 1
ATOM 565 N N . LEU A 1 73 ? -17.672 -10.078 0.803 1 88.81 73 LEU A N 1
ATOM 566 C CA . LEU A 1 73 ? -17.547 -11.531 0.806 1 88.81 73 LEU A CA 1
ATOM 567 C C . LEU A 1 73 ? -16.141 -11.961 1.183 1 88.81 73 LEU A C 1
ATOM 569 O O . LEU A 1 73 ? -15.906 -13.125 1.508 1 88.81 73 LEU A O 1
ATOM 573 N N . GLY A 1 74 ? -15.18 -11.086 1.059 1 79.69 74 GLY A N 1
ATOM 574 C CA . GLY A 1 74 ? -13.797 -11.414 1.344 1 79.69 74 GLY A CA 1
ATOM 575 C C . GLY A 1 74 ? -13.172 -12.328 0.301 1 79.69 74 GLY A C 1
ATOM 576 O O . GLY A 1 74 ? -12.203 -13.039 0.587 1 79.69 74 GLY A O 1
ATOM 577 N N . ASP A 1 75 ? -13.781 -12.422 -0.801 1 82.38 75 ASP A N 1
ATOM 578 C CA . ASP A 1 75 ? -13.328 -13.281 -1.895 1 82.38 75 ASP A CA 1
ATOM 579 C C . ASP A 1 75 ? -12.758 -12.445 -3.041 1 82.38 75 ASP A C 1
ATOM 581 O O . ASP A 1 75 ? -13.5 -11.742 -3.734 1 82.38 75 ASP A O 1
ATOM 585 N N . PRO A 1 76 ? -11.508 -12.539 -3.244 1 78.06 76 PRO A N 1
ATOM 586 C CA . PRO A 1 76 ? -10.898 -11.711 -4.285 1 78.06 76 PRO A CA 1
ATOM 587 C C . PRO A 1 76 ? -11.305 -12.125 -5.691 1 78.06 76 PRO A C 1
ATOM 589 O O . PRO A 1 76 ? -11.047 -11.406 -6.656 1 78.06 76 PRO A O 1
ATOM 592 N N . HIS A 1 77 ? -11.938 -13.18 -5.777 1 80.81 77 HIS A N 1
ATOM 593 C CA . HIS A 1 77 ? -12.25 -13.695 -7.105 1 80.81 77 HIS A CA 1
ATOM 594 C C . HIS A 1 77 ? -13.695 -13.391 -7.488 1 80.81 77 HIS A C 1
ATOM 596 O O . HIS A 1 77 ? -14.102 -13.617 -8.633 1 80.81 77 HIS A O 1
ATOM 602 N N . SER A 1 78 ? -14.477 -12.922 -6.637 1 87.69 78 SER A N 1
ATOM 603 C CA . SER A 1 78 ? -15.82 -12.445 -6.934 1 87.69 78 SER A CA 1
ATOM 604 C C . SER A 1 78 ? -15.836 -10.945 -7.188 1 87.69 78 SER A C 1
ATOM 606 O O . SER A 1 78 ? -15.281 -10.172 -6.402 1 87.69 78 SER A O 1
ATOM 608 N N . ASN A 1 79 ? -16.531 -10.609 -8.359 1 87.19 79 ASN A N 1
ATOM 609 C CA . ASN A 1 79 ? -16.5 -9.195 -8.727 1 87.19 79 ASN A CA 1
ATOM 610 C C . ASN A 1 79 ? -17.75 -8.797 -9.516 1 87.19 79 ASN A C 1
ATOM 612 O O . ASN A 1 79 ? -18.391 -9.648 -10.125 1 87.19 79 ASN A O 1
ATOM 616 N N . PHE A 1 80 ? -18.031 -7.492 -9.398 1 88.62 80 PHE A N 1
ATOM 617 C CA . PHE A 1 80 ? -19.047 -6.883 -10.25 1 88.62 80 PHE A CA 1
ATOM 618 C C . PHE A 1 80 ? -18.422 -6.348 -11.539 1 88.62 80 PHE A C 1
ATOM 620 O O . PHE A 1 80 ? -17.344 -5.77 -11.508 1 88.62 80 PHE A O 1
ATOM 627 N N . LEU A 1 81 ? -19.078 -6.613 -12.633 1 86.5 81 LEU A N 1
ATOM 628 C CA . LEU A 1 81 ? -18.656 -6.102 -13.938 1 86.5 81 LEU A CA 1
ATOM 629 C C . LEU A 1 81 ? -19.703 -5.141 -14.5 1 86.5 81 LEU A C 1
ATOM 631 O O . LEU A 1 81 ? -20.828 -5.543 -14.805 1 86.5 81 LEU A O 1
ATOM 635 N N . ASP A 1 82 ? -19.328 -3.863 -14.641 1 86.12 82 ASP A N 1
ATOM 636 C CA . ASP A 1 82 ? -20.25 -2.922 -15.273 1 86.12 82 ASP A CA 1
ATOM 637 C C . ASP A 1 82 ? -20.344 -3.17 -16.781 1 86.12 82 ASP A C 1
ATOM 639 O O . ASP A 1 82 ? -19.781 -4.141 -17.281 1 86.12 82 ASP A O 1
ATOM 643 N N . GLU A 1 83 ? -21.125 -2.328 -17.422 1 84.81 83 GLU A N 1
ATOM 644 C CA . GLU A 1 83 ? -21.406 -2.559 -18.828 1 84.81 83 GLU A CA 1
ATOM 645 C C . GLU A 1 83 ? -20.125 -2.643 -19.656 1 84.81 83 GLU A C 1
ATOM 647 O O . GLU A 1 83 ? -19.953 -3.568 -20.453 1 84.81 83 GLU A O 1
ATOM 652 N N . GLU A 1 84 ? -19.297 -1.733 -19.422 1 79.81 84 GLU A N 1
ATOM 653 C CA . GLU A 1 84 ? -18.062 -1.685 -20.172 1 79.81 84 GLU A CA 1
ATOM 654 C C . GLU A 1 84 ? -17.156 -2.861 -19.812 1 79.81 84 GLU A C 1
ATOM 656 O O . GLU A 1 84 ? -16.578 -3.502 -20.703 1 79.81 84 GLU A O 1
ATOM 661 N N . GLU A 1 85 ? -17.016 -3.131 -18.609 1 78 85 GLU A N 1
ATOM 662 C CA . GLU A 1 85 ? -16.172 -4.234 -18.141 1 78 85 GLU A CA 1
ATOM 663 C C . GLU A 1 85 ? -16.688 -5.57 -18.672 1 78 85 GLU A C 1
ATOM 665 O O . GLU A 1 85 ? -15.883 -6.43 -19.062 1 78 85 GLU A O 1
ATOM 670 N N . TYR A 1 86 ? -17.891 -5.801 -18.656 1 82.81 86 TYR A N 1
ATOM 671 C CA . TYR A 1 86 ? -18.484 -7.051 -19.109 1 82.81 86 TYR A CA 1
ATOM 672 C C . TYR A 1 86 ? -18.281 -7.227 -20.609 1 82.81 86 TYR A C 1
ATOM 674 O O . TYR A 1 86 ? -17.953 -8.32 -21.078 1 82.81 86 TYR A O 1
ATOM 682 N N . ARG A 1 87 ? -18.484 -6.117 -21.297 1 77.56 87 ARG A N 1
ATOM 683 C CA . ARG A 1 87 ? -18.25 -6.145 -22.734 1 77.56 87 ARG A CA 1
ATOM 684 C C . ARG A 1 87 ? -16.797 -6.523 -23.047 1 77.56 87 ARG A C 1
ATOM 686 O O . ARG A 1 87 ? -16.547 -7.359 -23.922 1 77.56 87 ARG A O 1
ATOM 693 N N . GLN A 1 88 ? -15.914 -5.938 -22.328 1 70.69 88 GLN A N 1
ATOM 694 C CA . GLN A 1 88 ? -14.492 -6.223 -22.531 1 70.69 88 GLN A CA 1
ATOM 695 C C . GLN A 1 88 ? -14.172 -7.68 -22.219 1 70.69 88 GLN A C 1
ATOM 697 O O . GLN A 1 88 ? -13.383 -8.312 -22.922 1 70.69 88 GLN A O 1
ATOM 702 N N . MET A 1 89 ? -14.703 -8.148 -21.141 1 71.88 89 MET A N 1
ATOM 703 C CA . MET A 1 89 ? -14.492 -9.547 -20.766 1 71.88 89 MET A CA 1
ATOM 704 C C . MET A 1 89 ? -14.953 -10.484 -21.875 1 71.88 89 MET A C 1
ATOM 706 O O . MET A 1 89 ? -14.273 -11.469 -22.188 1 71.88 89 MET A O 1
ATOM 710 N N . LYS A 1 90 ? -16.016 -10.156 -22.453 1 71.19 90 LYS A N 1
ATOM 711 C CA . LYS A 1 90 ? -16.547 -10.977 -23.531 1 71.19 90 LYS A CA 1
ATOM 712 C C . LYS A 1 90 ? -15.633 -10.945 -24.75 1 71.19 90 LYS A C 1
ATOM 714 O O . LYS A 1 90 ? -15.445 -11.969 -25.422 1 71.19 90 LYS A O 1
ATOM 719 N N . GLU A 1 91 ? -15.023 -9.82 -24.938 1 65 91 GLU A N 1
ATOM 720 C CA . GLU A 1 91 ? -14.102 -9.68 -26.062 1 65 91 GLU A CA 1
ATOM 721 C C . GLU A 1 91 ? -12.805 -10.445 -25.812 1 65 91 GLU A C 1
ATOM 723 O O . GLU A 1 91 ? -12.234 -11.031 -26.734 1 65 91 GLU A O 1
ATOM 728 N N . GLU A 1 92 ? -12.203 -10.344 -24.594 1 57.72 92 GLU A N 1
ATOM 729 C CA . GLU A 1 92 ? -10.961 -11.031 -24.234 1 57.72 92 GLU A CA 1
ATOM 730 C C . GLU A 1 92 ? -11.094 -12.539 -24.406 1 57.72 92 GLU A C 1
ATOM 732 O O . GLU A 1 92 ? -10.141 -13.211 -24.812 1 57.72 92 GLU A O 1
ATOM 737 N N . THR A 1 93 ? -12.047 -13.031 -23.984 1 53.84 93 THR A N 1
ATOM 738 C CA . THR A 1 93 ? -12.242 -14.469 -24.109 1 53.84 93 THR A CA 1
ATOM 739 C C . THR A 1 93 ? -12.195 -14.891 -25.578 1 53.84 93 THR A C 1
ATOM 741 O O . THR A 1 93 ? -11.859 -16.031 -25.891 1 53.84 93 THR A O 1
ATOM 744 N N . ARG A 1 94 ? -12.273 -13.922 -26.469 1 50.59 94 ARG A N 1
ATOM 745 C CA . ARG A 1 94 ? -12.297 -14.281 -27.875 1 50.59 94 ARG A CA 1
ATOM 746 C C . ARG A 1 94 ? -10.891 -14.219 -28.484 1 50.59 94 ARG A C 1
ATOM 748 O O . ARG A 1 94 ? -10.688 -14.617 -29.625 1 50.59 94 ARG A O 1
ATOM 755 N N . GLY A 1 95 ? -9.727 -14.133 -27.875 1 48.84 95 GLY A N 1
ATOM 756 C CA . GLY A 1 95 ? -8.445 -14.562 -28.391 1 48.84 95 GLY A CA 1
ATOM 757 C C . GLY A 1 95 ? -7.348 -13.531 -28.219 1 48.84 95 GLY A C 1
ATOM 758 O O . GLY A 1 95 ? -6.625 -13.547 -27.219 1 48.84 95 GLY A O 1
ATOM 759 N N . SER A 1 96 ? -6.727 -12.75 -29.484 1 51.66 96 SER A N 1
ATOM 760 C CA . SER A 1 96 ? -5.367 -12.258 -29.703 1 51.66 96 SER A CA 1
ATOM 761 C C . SER A 1 96 ? -5.203 -10.844 -29.156 1 51.66 96 SER A C 1
ATOM 763 O O . SER A 1 96 ? -5.949 -9.938 -29.531 1 51.66 96 SER A O 1
ATOM 765 N N . PHE A 1 97 ? -4.762 -10.656 -27.938 1 58.22 97 PHE A N 1
ATOM 766 C CA . PHE A 1 97 ? -4.578 -9.273 -27.516 1 58.22 97 PHE A CA 1
ATOM 767 C C . PHE A 1 97 ? -3.102 -8.961 -27.297 1 58.22 97 PHE A C 1
ATOM 769 O O . PHE A 1 97 ? -2.309 -9.859 -27.016 1 58.22 97 PHE A O 1
ATOM 776 N N . GLY A 1 98 ? -2.705 -7.805 -27.812 1 70.81 98 GLY A N 1
ATOM 777 C CA . GLY A 1 98 ? -1.436 -7.254 -27.359 1 70.81 98 GLY A CA 1
ATOM 778 C C . GLY A 1 98 ? -1.389 -7.012 -25.875 1 70.81 98 GLY A C 1
ATOM 779 O O . GLY A 1 98 ? -2.293 -6.387 -25.312 1 70.81 98 GLY A O 1
ATOM 780 N N . GLY A 1 99 ? -0.52 -7.691 -25.203 1 86.62 99 GLY A N 1
ATOM 781 C CA . GLY A 1 99 ? -0.463 -7.57 -23.75 1 86.62 99 GLY A CA 1
ATOM 782 C C . GLY A 1 99 ? 0.942 -7.703 -23.188 1 86.62 99 GLY A C 1
ATOM 783 O O . GLY A 1 99 ? 1.922 -7.551 -23.922 1 86.62 99 GLY A O 1
ATOM 784 N N . LEU A 1 100 ? 1.014 -7.805 -21.938 1 91.06 100 LEU A N 1
ATOM 785 C CA . LEU A 1 100 ? 2.285 -7.828 -21.234 1 91.06 100 LEU A CA 1
ATOM 786 C C . LEU A 1 100 ? 2.654 -9.25 -20.828 1 91.06 100 LEU A C 1
ATOM 788 O O . LEU A 1 100 ? 3.801 -9.516 -20.453 1 91.06 100 LEU A O 1
ATOM 792 N N . GLY A 1 101 ? 1.692 -10.125 -20.922 1 87.94 101 GLY A N 1
ATOM 793 C CA . GLY A 1 101 ? 1.96 -11.523 -20.656 1 87.94 101 GLY A CA 1
ATOM 794 C C . GLY A 1 101 ? 2.012 -11.844 -19.172 1 87.94 101 GLY A C 1
ATOM 795 O O . GLY A 1 101 ? 2.963 -12.469 -18.688 1 87.94 101 GLY A O 1
ATOM 796 N N . MET A 1 102 ? 1.019 -11.43 -18.438 1 88.31 102 MET A N 1
ATOM 797 C CA . MET A 1 102 ? 0.894 -11.805 -17.031 1 88.31 102 MET A CA 1
ATOM 798 C C . MET A 1 102 ? -0.565 -12.055 -16.656 1 88.31 102 MET A C 1
ATOM 800 O O . MET A 1 102 ? -1.47 -11.477 -17.266 1 88.31 102 MET A O 1
ATOM 804 N N . GLU A 1 103 ? -0.702 -12.984 -15.797 1 86.12 103 GLU A N 1
ATOM 805 C CA . GLU A 1 103 ? -2.012 -13.211 -15.188 1 86.12 103 GLU A CA 1
ATOM 806 C C . GLU A 1 103 ? -2.172 -12.398 -13.906 1 86.12 103 GLU A C 1
ATOM 808 O O . GLU A 1 103 ? -1.284 -12.398 -13.047 1 86.12 103 GLU A O 1
ATOM 813 N N . VAL A 1 104 ? -3.318 -11.68 -13.891 1 86.38 104 VAL A N 1
ATOM 814 C CA . VAL A 1 104 ? -3.529 -10.828 -12.727 1 86.38 104 VAL A CA 1
ATOM 815 C C . VAL A 1 104 ? -4.867 -11.164 -12.07 1 86.38 104 VAL A C 1
ATOM 817 O O . VAL A 1 104 ? -5.715 -11.82 -12.68 1 86.38 104 VAL A O 1
ATOM 820 N N . ALA A 1 105 ? -4.969 -10.812 -10.773 1 79.88 105 ALA A N 1
ATOM 821 C CA . ALA A 1 105 ? -6.199 -10.914 -9.992 1 79.88 105 ALA A CA 1
ATOM 822 C C . ALA A 1 105 ? -6.492 -9.609 -9.258 1 79.88 105 ALA A C 1
ATOM 824 O O . ALA A 1 105 ? -5.648 -8.711 -9.227 1 79.88 105 ALA A O 1
ATOM 825 N N . PHE A 1 106 ? -7.711 -9.469 -8.93 1 73.69 106 PHE A N 1
ATOM 826 C CA . PHE A 1 106 ? -8.094 -8.328 -8.109 1 73.69 106 PHE A CA 1
ATOM 827 C C . PHE A 1 106 ? -8.289 -8.742 -6.652 1 73.69 106 PHE A C 1
ATOM 829 O O . PHE A 1 106 ? -9.148 -9.57 -6.348 1 73.69 106 PHE A O 1
ATOM 836 N N . SER A 1 107 ? -7.418 -8.273 -5.871 1 70.12 107 SER A N 1
ATOM 837 C CA . SER A 1 107 ? -7.465 -8.633 -4.457 1 70.12 107 SER A CA 1
ATOM 838 C C . SER A 1 107 ? -7.281 -7.402 -3.57 1 70.12 107 SER A C 1
ATOM 840 O O . SER A 1 107 ? -6.336 -6.633 -3.76 1 70.12 107 SER A O 1
ATOM 842 N N . ASP A 1 108 ? -8.203 -7.293 -2.592 1 65 108 ASP A N 1
ATOM 843 C CA . ASP A 1 108 ? -8.125 -6.23 -1.595 1 65 108 ASP A CA 1
ATOM 844 C C . ASP A 1 108 ? -8.023 -4.859 -2.26 1 65 108 ASP A C 1
ATOM 846 O O . ASP A 1 108 ? -7.148 -4.062 -1.911 1 65 108 ASP A O 1
ATOM 850 N N . GLY A 1 109 ? -8.758 -4.766 -3.324 1 67.75 109 GLY A N 1
ATOM 851 C CA . GLY A 1 109 ? -8.859 -3.473 -3.984 1 67.75 109 GLY A CA 1
ATOM 852 C C . GLY A 1 109 ? -7.672 -3.154 -4.871 1 67.75 109 GLY A C 1
ATOM 853 O O . GLY A 1 109 ? -7.496 -2.01 -5.297 1 67.75 109 GLY A O 1
ATOM 854 N N . ALA A 1 110 ? -6.926 -4.148 -5.051 1 76.88 110 ALA A N 1
ATOM 855 C CA . ALA A 1 110 ? -5.734 -3.916 -5.863 1 76.88 110 ALA A CA 1
ATOM 856 C C . ALA A 1 110 ? -5.566 -5.004 -6.918 1 76.88 110 ALA A C 1
ATOM 858 O O . ALA A 1 110 ? -6.086 -6.113 -6.766 1 76.88 110 ALA A O 1
ATOM 859 N N . ILE A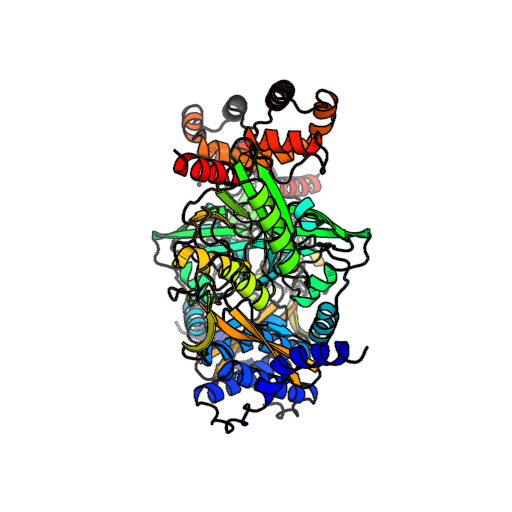 1 111 ? -4.914 -4.613 -7.973 1 85.94 111 ILE A N 1
ATOM 860 C CA . ILE A 1 111 ? -4.527 -5.586 -8.992 1 85.94 111 ILE A CA 1
ATOM 861 C C . ILE A 1 111 ? -3.258 -6.312 -8.547 1 85.94 111 ILE A C 1
ATOM 863 O O . ILE A 1 111 ? -2.225 -5.684 -8.312 1 85.94 111 ILE A O 1
ATOM 867 N N . VAL A 1 112 ? -3.363 -7.605 -8.398 1 87.88 112 VAL A N 1
ATOM 868 C CA . VAL A 1 112 ? -2.24 -8.414 -7.93 1 87.88 112 VAL A CA 1
ATOM 869 C C . VAL A 1 112 ? -1.836 -9.414 -9.008 1 87.88 112 VAL A C 1
ATOM 871 O O . VAL A 1 112 ? -2.693 -10.039 -9.641 1 87.88 112 VAL A O 1
ATOM 874 N N . VAL A 1 113 ? -0.542 -9.547 -9.195 1 90.5 113 VAL A N 1
ATOM 875 C CA . VAL A 1 113 ? -0.027 -10.484 -10.188 1 90.5 113 VAL A CA 1
ATOM 876 C C . VAL A 1 113 ? -0.121 -11.914 -9.656 1 90.5 113 VAL A C 1
ATOM 878 O O . VAL A 1 113 ? 0.401 -12.219 -8.586 1 90.5 113 VAL A O 1
ATOM 881 N N . VAL A 1 114 ? -0.807 -12.68 -10.422 1 89.31 114 VAL A N 1
ATOM 882 C CA . VAL A 1 114 ? -0.787 -14.109 -10.109 1 89.31 114 VAL A CA 1
ATOM 883 C C . VAL A 1 114 ? 0.526 -14.727 -10.594 1 89.31 114 VAL A C 1
ATOM 885 O O . VAL A 1 114 ? 1.249 -15.344 -9.812 1 89.31 114 VAL A O 1
ATOM 888 N N . SER A 1 115 ? 0.734 -14.422 -11.812 1 91.69 115 SER A N 1
ATOM 889 C CA . SER A 1 115 ? 1.977 -14.945 -12.367 1 91.69 115 SER A CA 1
ATOM 890 C C . SER A 1 115 ? 2.318 -14.266 -13.688 1 91.69 115 SER A C 1
ATOM 892 O O . SER A 1 115 ? 1.44 -14.047 -14.523 1 91.69 115 SER A O 1
ATOM 894 N N . PRO A 1 116 ? 3.627 -13.992 -13.852 1 91.44 116 PRO A N 1
ATOM 895 C CA . PRO A 1 116 ? 4.059 -13.68 -15.219 1 91.44 116 PRO A CA 1
ATOM 896 C C . PRO A 1 116 ? 4.16 -14.922 -16.109 1 91.44 116 PRO A C 1
ATOM 898 O O . PRO A 1 116 ? 4.34 -16.031 -15.594 1 91.44 116 PRO A O 1
ATOM 901 N N . ILE A 1 117 ? 3.975 -14.656 -17.359 1 85.69 117 ILE A N 1
ATOM 902 C CA . ILE A 1 117 ? 4.102 -15.758 -18.312 1 85.69 117 ILE A CA 1
ATOM 903 C C . ILE A 1 117 ? 5.523 -15.805 -18.875 1 85.69 117 ILE A C 1
ATOM 905 O O . ILE A 1 117 ? 6.129 -14.758 -19.125 1 85.69 117 ILE A O 1
ATOM 909 N N . GLU A 1 118 ? 6.035 -16.984 -18.984 1 84.38 118 GLU A N 1
ATOM 910 C CA . GLU A 1 118 ? 7.398 -17.172 -19.484 1 84.38 118 GLU A CA 1
ATOM 911 C C . GLU A 1 118 ? 7.578 -16.531 -20.859 1 84.38 118 GLU A C 1
ATOM 913 O O . GLU A 1 118 ? 6.684 -16.609 -21.703 1 84.38 118 GLU A O 1
ATOM 918 N N . ASP A 1 119 ? 8.68 -15.906 -21.078 1 82 119 ASP A N 1
ATOM 919 C CA . ASP A 1 119 ? 9.109 -15.336 -22.344 1 82 119 ASP A CA 1
ATOM 920 C C . ASP A 1 119 ? 8.18 -14.203 -22.781 1 82 119 ASP A C 1
ATOM 922 O O . ASP A 1 119 ? 7.867 -14.07 -23.969 1 82 119 ASP A O 1
ATOM 926 N N . THR A 1 120 ? 7.57 -13.547 -21.906 1 87.88 120 THR A N 1
ATOM 927 C CA . THR A 1 120 ? 6.746 -12.375 -22.188 1 87.88 120 THR A CA 1
ATOM 928 C C . THR A 1 120 ? 7.371 -11.117 -21.578 1 87.88 120 THR A C 1
ATOM 930 O O . THR A 1 120 ? 8.297 -11.203 -20.781 1 87.88 120 THR A O 1
ATOM 933 N N . PRO A 1 121 ? 6.883 -9.969 -21.984 1 90.75 121 PRO A N 1
ATOM 934 C CA . PRO A 1 121 ? 7.41 -8.719 -21.438 1 90.75 121 PRO A CA 1
ATOM 935 C C . PRO A 1 121 ? 7.352 -8.672 -19.906 1 90.75 121 PRO A C 1
ATOM 937 O O . PRO A 1 121 ? 8.273 -8.156 -19.266 1 90.75 121 PRO A O 1
ATOM 940 N N . ALA A 1 122 ? 6.359 -9.219 -19.312 1 91.88 122 ALA A N 1
ATOM 941 C CA . ALA A 1 122 ? 6.199 -9.18 -17.859 1 91.88 122 ALA A CA 1
ATOM 942 C C . ALA A 1 122 ? 7.332 -9.922 -17.172 1 91.88 122 ALA A C 1
ATOM 944 O O . ALA A 1 122 ? 7.953 -9.391 -16.234 1 91.88 122 ALA A O 1
ATOM 945 N N . MET A 1 123 ? 7.594 -11.086 -17.625 1 87.44 123 MET A N 1
ATOM 946 C CA . MET A 1 123 ? 8.656 -11.867 -17 1 87.44 123 MET A CA 1
ATOM 947 C C . MET A 1 123 ? 10.016 -11.219 -17.234 1 87.44 123 MET A C 1
ATOM 949 O O . MET A 1 123 ? 10.844 -11.148 -16.312 1 87.44 123 MET A O 1
ATOM 953 N N . ARG A 1 124 ? 10.203 -10.781 -18.469 1 85.94 124 ARG A N 1
ATOM 954 C CA . ARG A 1 124 ? 11.477 -10.172 -18.812 1 85.94 124 ARG A CA 1
ATOM 955 C C . ARG A 1 124 ? 11.734 -8.922 -17.984 1 85.94 124 ARG A C 1
ATOM 957 O O . ARG A 1 124 ? 12.883 -8.625 -17.641 1 85.94 124 ARG A O 1
ATOM 964 N N . ALA A 1 125 ? 10.664 -8.289 -17.625 1 88.75 125 ALA A N 1
ATOM 965 C CA . ALA A 1 125 ? 10.789 -7.051 -16.859 1 88.75 125 ALA A CA 1
ATOM 966 C C . ALA A 1 125 ? 11.008 -7.34 -15.383 1 88.75 125 ALA A C 1
ATOM 968 O O . ALA A 1 125 ? 11.328 -6.438 -14.609 1 88.75 125 ALA A O 1
ATOM 969 N N . GLY A 1 126 ? 10.766 -8.578 -15.023 1 88 126 GLY A N 1
ATOM 970 C CA . GLY A 1 126 ? 11.023 -8.953 -13.641 1 88 126 GLY A CA 1
ATOM 971 C C . GLY A 1 126 ? 9.773 -8.922 -12.773 1 88 126 GLY A C 1
ATOM 972 O O . GLY A 1 126 ? 9.867 -8.859 -11.547 1 88 126 GLY A O 1
ATOM 973 N N . ILE A 1 127 ? 8.656 -8.961 -13.375 1 91.94 127 ILE A N 1
ATOM 974 C CA . ILE A 1 127 ? 7.414 -9.07 -12.617 1 91.94 127 ILE A CA 1
ATOM 975 C C . ILE A 1 127 ? 7.359 -10.43 -11.922 1 91.94 127 ILE A C 1
ATOM 977 O O . ILE A 1 127 ? 7.719 -11.453 -12.508 1 91.94 127 ILE A O 1
ATOM 981 N N . LEU A 1 128 ? 6.902 -10.422 -10.711 1 89.94 128 LEU A N 1
ATOM 982 C CA . LEU A 1 128 ? 6.848 -11.641 -9.914 1 89.94 128 LEU A CA 1
ATOM 983 C C . LEU A 1 128 ? 5.441 -11.875 -9.375 1 89.94 128 LEU A C 1
ATOM 985 O O . LEU A 1 128 ? 4.629 -10.953 -9.328 1 89.94 128 LEU A O 1
ATOM 989 N N . PRO A 1 129 ? 5.195 -13.102 -9.023 1 90.31 129 PRO A N 1
ATOM 990 C CA . PRO A 1 129 ? 3.916 -13.367 -8.367 1 90.31 129 PRO A CA 1
ATOM 991 C C . PRO A 1 129 ? 3.715 -12.539 -7.102 1 90.31 129 PRO A C 1
ATOM 993 O O . PRO A 1 129 ? 4.668 -12.305 -6.352 1 90.31 129 PRO A O 1
ATOM 996 N N . GLN A 1 130 ? 2.51 -12.094 -6.93 1 88.38 130 GLN A N 1
ATOM 997 C CA . GLN A 1 130 ? 2.07 -11.375 -5.742 1 88.38 130 GLN A CA 1
ATOM 998 C C . GLN A 1 130 ? 2.494 -9.914 -5.793 1 88.38 130 GLN A C 1
ATOM 1000 O O . GLN A 1 130 ? 2.209 -9.148 -4.871 1 88.38 130 GLN A O 1
ATOM 1005 N N . ASP A 1 131 ? 3.209 -9.602 -6.895 1 91.12 131 ASP A N 1
ATOM 1006 C CA . ASP A 1 131 ? 3.414 -8.164 -7.098 1 91.12 131 ASP A CA 1
ATOM 1007 C C . ASP A 1 131 ? 2.082 -7.422 -7.141 1 91.12 131 ASP A C 1
ATOM 1009 O O . ASP A 1 131 ? 1.126 -7.887 -7.766 1 91.12 131 ASP A O 1
ATOM 1013 N N . ARG A 1 132 ? 2.039 -6.293 -6.441 1 89.31 132 ARG A N 1
ATOM 1014 C CA . ARG A 1 132 ? 0.861 -5.434 -6.492 1 89.31 132 ARG A CA 1
ATOM 1015 C C . ARG A 1 132 ? 1.075 -4.27 -7.457 1 89.31 132 ARG A C 1
ATOM 1017 O O . ARG A 1 132 ? 2.01 -3.48 -7.289 1 89.31 132 ARG A O 1
ATOM 1024 N N . ILE A 1 133 ? 0.237 -4.184 -8.438 1 91.62 133 ILE A N 1
ATOM 1025 C CA . ILE A 1 133 ? 0.34 -3.086 -9.391 1 91.62 133 ILE A CA 1
ATOM 1026 C C . ILE A 1 133 ? -0.357 -1.849 -8.828 1 91.62 133 ILE A C 1
ATOM 1028 O O . ILE A 1 133 ? -1.586 -1.814 -8.727 1 91.62 133 ILE A O 1
ATOM 1032 N N . VAL A 1 134 ? 0.411 -0.819 -8.594 1 88 134 VAL A N 1
ATOM 1033 C CA . VAL A 1 134 ? -0.166 0.306 -7.863 1 88 134 VAL A CA 1
ATOM 1034 C C . VAL A 1 134 ? -0.314 1.505 -8.797 1 88 134 VAL A C 1
ATOM 1036 O O . VAL A 1 134 ? -1.057 2.443 -8.5 1 88 134 VAL A O 1
ATOM 1039 N N . GLU A 1 135 ? 0.441 1.46 -9.914 1 90.12 135 GLU A N 1
ATOM 1040 C CA . GLU A 1 135 ? 0.348 2.537 -10.898 1 90.12 135 GLU A CA 1
ATOM 1041 C C . GLU A 1 135 ? 0.537 2.01 -12.312 1 90.12 135 GLU A C 1
ATOM 1043 O O . GLU A 1 135 ? 1.346 1.108 -12.547 1 90.12 135 GLU A O 1
ATOM 1048 N N . ILE A 1 136 ? -0.223 2.582 -13.227 1 93 136 ILE A N 1
ATOM 1049 C CA . ILE A 1 136 ? -0.081 2.297 -14.648 1 93 136 ILE A CA 1
ATOM 1050 C C . ILE A 1 136 ? -0.03 3.605 -15.438 1 93 136 ILE A C 1
ATOM 1052 O O . ILE A 1 136 ? -1.002 4.363 -15.453 1 93 136 ILE A O 1
ATOM 1056 N N . ASP A 1 137 ? 1.028 3.812 -16.047 1 91.5 137 ASP A N 1
ATOM 1057 C CA . ASP A 1 137 ? 1.244 5.039 -16.812 1 91.5 137 ASP A CA 1
ATOM 1058 C C . ASP A 1 137 ? 0.919 6.273 -15.977 1 91.5 137 ASP A C 1
ATOM 1060 O O . ASP A 1 137 ? 0.196 7.164 -16.438 1 91.5 137 ASP A O 1
ATOM 1064 N N . GLY A 1 138 ? 1.315 6.152 -14.797 1 86.31 138 GLY A N 1
ATOM 1065 C CA . GLY A 1 138 ? 1.19 7.305 -13.914 1 86.31 138 GLY A CA 1
ATOM 1066 C C . GLY A 1 138 ? -0.156 7.379 -13.219 1 86.31 138 GLY A C 1
ATOM 1067 O O . GLY A 1 138 ? -0.358 8.219 -12.336 1 86.31 138 GLY A O 1
ATOM 1068 N N . LYS A 1 139 ? -1.007 6.566 -13.539 1 85 139 LYS A N 1
ATOM 1069 C CA . LYS A 1 139 ? -2.334 6.551 -12.93 1 85 139 LYS A CA 1
ATOM 1070 C C . LYS A 1 139 ? -2.408 5.535 -11.797 1 85 139 LYS A C 1
ATOM 1072 O O . LYS A 1 139 ? -2.084 4.359 -11.992 1 85 139 LYS A O 1
ATOM 1077 N N . SER A 1 140 ? -2.85 6.039 -10.695 1 81.81 140 SER A N 1
ATOM 1078 C CA . SER A 1 140 ? -2.998 5.141 -9.555 1 81.81 140 SER A CA 1
ATOM 1079 C C . SER A 1 140 ? -4.074 4.09 -9.812 1 81.81 140 SER A C 1
ATOM 1081 O O . SER A 1 140 ? -5.125 4.395 -10.383 1 81.81 140 SER A O 1
ATOM 1083 N N . THR A 1 141 ? -3.777 2.896 -9.352 1 82.38 141 THR A N 1
ATOM 1084 C CA . THR A 1 141 ? -4.734 1.816 -9.555 1 82.38 141 THR A CA 1
ATOM 1085 C C . THR A 1 141 ? -5.703 1.72 -8.375 1 82.38 141 THR A C 1
ATOM 1087 O O . THR A 1 141 ? -6.672 0.96 -8.422 1 82.38 141 THR A O 1
ATOM 1090 N N . ALA A 1 142 ? -5.434 2.463 -7.309 1 68.38 142 ALA A N 1
ATOM 1091 C CA . ALA A 1 142 ? -6.281 2.41 -6.121 1 68.38 142 ALA A CA 1
ATOM 1092 C C . ALA A 1 142 ? -7.73 2.738 -6.469 1 68.38 142 ALA A C 1
ATOM 1094 O O . ALA A 1 142 ? -8.656 2.17 -5.887 1 68.38 142 ALA A O 1
ATOM 1095 N N . ASN A 1 143 ? -7.875 3.639 -7.395 1 63.84 143 ASN A N 1
ATOM 1096 C CA . ASN A 1 143 ? -9.234 4.055 -7.719 1 63.84 143 ASN A CA 1
ATOM 1097 C C . ASN A 1 143 ? -9.688 3.506 -9.07 1 63.84 143 ASN A C 1
ATOM 1099 O O . ASN A 1 143 ? -10.719 3.918 -9.594 1 63.84 143 ASN A O 1
ATOM 1103 N N . LEU A 1 144 ? -8.656 2.57 -9.477 1 68.75 144 LEU A N 1
ATOM 1104 C CA . LEU A 1 144 ? -9 1.986 -10.766 1 68.75 144 LEU A CA 1
ATOM 1105 C C . LEU A 1 144 ? -9.664 0.626 -10.594 1 68.75 144 LEU A C 1
ATOM 1107 O O . LEU A 1 144 ? -9.289 -0.146 -9.711 1 68.75 144 LEU A O 1
ATOM 1111 N N . GLY A 1 145 ? -10.812 0.421 -11.039 1 66.25 145 GLY A N 1
ATOM 1112 C CA . GLY A 1 145 ? -11.391 -0.915 -11.055 1 66.25 145 GLY A CA 1
ATOM 1113 C C . GLY A 1 145 ? -10.555 -1.913 -11.836 1 66.25 145 GLY A C 1
ATOM 1114 O O . GLY A 1 145 ? -9.609 -1.533 -12.531 1 66.25 145 GLY A O 1
ATOM 1115 N N . TYR A 1 146 ? -10.641 -3.199 -11.625 1 71.56 146 TYR A N 1
ATOM 1116 C CA . TYR A 1 146 ? -9.953 -4.301 -12.289 1 71.56 146 TYR A CA 1
ATOM 1117 C C . TYR A 1 146 ? -9.992 -4.133 -13.805 1 71.56 146 TYR A C 1
ATOM 1119 O O . TYR A 1 146 ? -8.961 -4.184 -14.469 1 71.56 146 TYR A O 1
ATOM 1127 N N . SER A 1 147 ? -11.062 -3.824 -14.266 1 70.44 147 SER A N 1
ATOM 1128 C CA . SER A 1 147 ? -11.258 -3.764 -15.711 1 70.44 147 SER A CA 1
ATOM 1129 C C . SER A 1 147 ? -10.477 -2.604 -16.328 1 70.44 147 SER A C 1
ATOM 1131 O O . SER A 1 147 ? -9.859 -2.75 -17.375 1 70.44 147 SER A O 1
ATOM 1133 N N . GLU A 1 148 ? -10.555 -1.548 -15.586 1 76.69 148 GLU A N 1
ATOM 1134 C CA . GLU A 1 148 ? -9.828 -0.387 -16.094 1 76.69 148 GLU A CA 1
ATOM 1135 C C . GLU A 1 148 ? -8.32 -0.626 -16.062 1 76.69 148 GLU A C 1
ATOM 1137 O O . GLU A 1 148 ? -7.605 -0.203 -16.984 1 76.69 148 GLU A O 1
ATOM 1142 N N . GLY A 1 149 ? -7.926 -1.19 -15.055 1 82.94 149 GLY A N 1
ATOM 1143 C CA . GLY A 1 149 ? -6.516 -1.536 -14.992 1 82.94 149 GLY A CA 1
ATOM 1144 C C . GLY A 1 149 ? -6.066 -2.42 -16.141 1 82.94 149 GLY A C 1
ATOM 1145 O O . GLY A 1 149 ? -5.016 -2.182 -16.75 1 82.94 149 GLY A O 1
ATOM 1146 N N . ILE A 1 150 ? -6.836 -3.381 -16.469 1 80.62 150 ILE A N 1
ATOM 1147 C CA . ILE A 1 150 ? -6.52 -4.301 -17.562 1 80.62 150 ILE A CA 1
ATOM 1148 C C . ILE A 1 150 ? -6.48 -3.545 -18.891 1 80.62 150 ILE A C 1
ATOM 1150 O O . ILE A 1 150 ? -5.59 -3.766 -19.703 1 80.62 150 ILE A O 1
ATOM 1154 N N . LYS A 1 151 ? -7.383 -2.723 -19.016 1 80.25 151 LYS A N 1
ATOM 1155 C CA . LYS A 1 151 ? -7.453 -1.929 -20.25 1 80.25 151 LYS A CA 1
ATOM 1156 C C . LYS A 1 151 ? -6.184 -1.102 -20.438 1 80.25 151 LYS A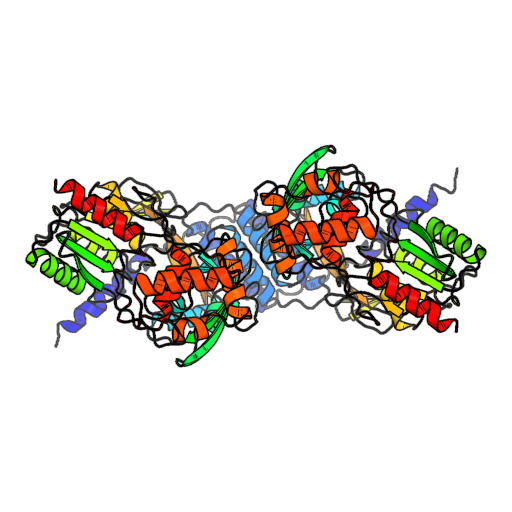 C 1
ATOM 1158 O O . LYS A 1 151 ? -5.684 -0.97 -21.547 1 80.25 151 LYS A O 1
ATOM 1163 N N . LEU A 1 152 ? -5.773 -0.613 -19.391 1 86.5 152 LEU A N 1
ATOM 1164 C CA . LEU A 1 152 ? -4.582 0.225 -19.453 1 86.5 152 LEU A CA 1
ATOM 1165 C C . LEU A 1 152 ? -3.346 -0.611 -19.766 1 86.5 152 LEU A C 1
ATOM 1167 O O . LEU A 1 152 ? -2.402 -0.12 -20.391 1 86.5 152 LEU A O 1
ATOM 1171 N N . MET A 1 153 ? -3.367 -1.799 -19.359 1 88.12 153 MET A N 1
ATOM 1172 C CA . MET A 1 153 ? -2.205 -2.658 -19.547 1 88.12 153 MET A CA 1
ATOM 1173 C C . MET A 1 153 ? -2.197 -3.256 -20.953 1 88.12 153 MET A C 1
ATOM 1175 O O . MET A 1 153 ? -1.136 -3.58 -21.484 1 88.12 153 MET A O 1
ATOM 1179 N N . ARG A 1 154 ? -3.314 -3.312 -21.5 1 84.56 154 ARG A N 1
ATOM 1180 C CA . ARG A 1 154 ? -3.43 -3.812 -22.875 1 84.56 154 ARG A CA 1
ATOM 1181 C C . ARG A 1 154 ? -3.254 -2.686 -23.891 1 84.56 154 ARG A C 1
ATOM 1183 O O . ARG A 1 154 ? -3.385 -1.51 -23.547 1 84.56 154 ARG A O 1
ATOM 1190 N N . GLY A 1 155 ? -2.875 -3.082 -25.109 1 83.31 155 GLY A N 1
ATOM 1191 C CA . GLY A 1 155 ? -2.691 -2.1 -26.172 1 83.31 155 GLY A CA 1
ATOM 1192 C C . GLY A 1 155 ? -2.035 -2.674 -27.406 1 83.31 155 GLY A C 1
ATOM 1193 O O . GLY A 1 155 ? -1.871 -3.891 -27.516 1 83.31 155 GLY A O 1
ATOM 1194 N N . LYS A 1 156 ? -1.737 -1.782 -28.234 1 85.5 156 LYS A N 1
ATOM 1195 C CA . LYS A 1 156 ? -1.129 -2.195 -29.5 1 85.5 156 LYS A CA 1
ATOM 1196 C C . LYS A 1 156 ? 0.271 -2.76 -29.281 1 85.5 156 LYS A C 1
ATOM 1198 O O . LYS A 1 156 ? 1.071 -2.178 -28.547 1 85.5 156 LYS A O 1
ATOM 1203 N N . PRO A 1 157 ? 0.482 -3.914 -29.938 1 89.06 157 PRO A N 1
ATOM 1204 C CA . PRO A 1 157 ? 1.857 -4.414 -29.875 1 89.06 157 PRO A CA 1
ATOM 1205 C C . PRO A 1 157 ? 2.887 -3.369 -30.297 1 89.06 157 PRO A C 1
ATOM 1207 O O . PRO A 1 157 ? 2.656 -2.615 -31.25 1 89.06 157 PRO A O 1
ATOM 1210 N N . GLY A 1 158 ? 3.914 -3.326 -29.547 1 92 158 GLY A N 1
ATOM 1211 C CA . GLY A 1 158 ? 4.953 -2.355 -29.844 1 92 158 GLY A CA 1
ATOM 1212 C C . GLY A 1 158 ? 4.871 -1.107 -28.984 1 92 158 GLY A C 1
ATOM 1213 O O . GLY A 1 158 ? 5.855 -0.378 -28.844 1 92 158 GLY A O 1
ATOM 1214 N N . SER A 1 159 ? 3.729 -0.838 -28.391 1 93 159 SER A N 1
ATOM 1215 C CA . SER A 1 159 ? 3.57 0.33 -27.531 1 93 159 SER A CA 1
ATOM 1216 C C . SER A 1 159 ? 4.113 0.063 -26.125 1 93 159 SER A C 1
ATOM 1218 O O . SER A 1 159 ? 4.152 -1.085 -25.688 1 93 159 SER A O 1
ATOM 1220 N N . SER A 1 160 ? 4.547 1.136 -25.469 1 94.56 160 SER A N 1
ATOM 1221 C CA . SER A 1 160 ? 5.141 1.019 -24.141 1 94.56 160 SER A CA 1
ATOM 1222 C C . SER A 1 160 ? 4.137 1.374 -23.062 1 94.56 160 SER A C 1
ATOM 1224 O O . SER A 1 160 ? 3.193 2.131 -23.297 1 94.56 160 SER A O 1
ATOM 1226 N N . VAL A 1 161 ? 4.34 0.787 -21.891 1 94.56 161 VAL A N 1
ATOM 1227 C CA . VAL A 1 161 ? 3.547 1.096 -20.703 1 94.56 161 VAL A CA 1
ATOM 1228 C C . VAL A 1 161 ? 4.441 1.077 -19.469 1 94.56 161 VAL A C 1
ATOM 1230 O O . VAL A 1 161 ? 5.328 0.229 -19.344 1 94.56 161 VAL A O 1
ATOM 1233 N N . THR A 1 162 ? 4.234 2.02 -18.625 1 95.25 162 THR A N 1
ATOM 1234 C CA . THR A 1 162 ? 4.973 2.068 -17.375 1 95.25 162 THR A CA 1
ATOM 1235 C C . THR A 1 162 ? 4.102 1.586 -16.219 1 95.25 162 THR A C 1
ATOM 1237 O O . THR A 1 162 ? 2.982 2.072 -16.031 1 95.25 162 THR A O 1
ATOM 1240 N N . ILE A 1 163 ? 4.672 0.616 -15.469 1 94.69 163 ILE A N 1
ATOM 1241 C CA . ILE A 1 163 ? 3.938 0.071 -14.328 1 94.69 163 ILE A CA 1
ATOM 1242 C C . ILE A 1 163 ? 4.773 0.22 -13.055 1 94.69 163 ILE A C 1
ATOM 1244 O O . ILE A 1 163 ? 5.988 0.022 -13.078 1 94.69 163 ILE A O 1
ATOM 1248 N N . LYS A 1 164 ? 4.145 0.642 -12.031 1 91.75 164 LYS A N 1
ATOM 1249 C CA . LYS A 1 164 ? 4.766 0.639 -10.703 1 91.75 164 LYS A CA 1
ATOM 1250 C C . LYS A 1 164 ? 4.215 -0.494 -9.844 1 91.75 164 LYS A C 1
ATOM 1252 O O . LYS A 1 164 ? 3 -0.678 -9.75 1 91.75 164 LYS A O 1
ATOM 1257 N N . ILE A 1 165 ? 5.172 -1.31 -9.266 1 91.94 165 ILE A N 1
ATOM 1258 C CA . ILE A 1 165 ? 4.711 -2.463 -8.5 1 91.94 165 ILE A CA 1
ATOM 1259 C C . ILE A 1 165 ? 5.23 -2.371 -7.062 1 91.94 165 ILE A C 1
ATOM 1261 O O . ILE A 1 165 ? 6.289 -1.793 -6.816 1 91.94 165 ILE A O 1
ATOM 1265 N N . GLU A 1 166 ? 4.398 -2.809 -6.141 1 85.88 166 GLU A N 1
ATOM 1266 C CA . GLU A 1 166 ? 4.809 -3.057 -4.762 1 85.88 166 GLU A CA 1
ATOM 1267 C C . GLU A 1 166 ? 5.047 -4.543 -4.512 1 85.88 166 GLU A C 1
ATOM 1269 O O . GLU A 1 166 ? 4.184 -5.371 -4.801 1 85.88 166 GLU A O 1
ATOM 1274 N N . ARG A 1 167 ? 6.258 -4.965 -4.102 1 86.25 167 ARG A N 1
ATOM 1275 C CA . ARG A 1 167 ? 6.645 -6.352 -3.859 1 86.25 167 ARG A CA 1
ATOM 1276 C C . ARG A 1 167 ? 6.84 -6.617 -2.371 1 86.25 167 ARG A C 1
ATOM 1278 O O . ARG A 1 167 ? 7.402 -5.781 -1.656 1 86.25 167 ARG A O 1
ATOM 1285 N N . LYS A 1 168 ? 6.395 -7.852 -2.119 1 73.19 168 LYS A N 1
ATOM 1286 C CA . LYS A 1 168 ? 6.531 -8.242 -0.718 1 73.19 168 LYS A CA 1
ATOM 1287 C C . LYS A 1 168 ? 7.992 -8.211 -0.281 1 73.19 168 LYS A C 1
ATOM 1289 O O . LYS A 1 168 ? 8.875 -8.641 -1.023 1 73.19 168 LYS A O 1
ATOM 1294 N N . ASN A 1 169 ? 8.391 -7.707 0.761 1 64.56 169 ASN A N 1
ATOM 1295 C CA . ASN A 1 169 ? 9.711 -7.656 1.382 1 64.56 169 ASN A CA 1
ATOM 1296 C C . ASN A 1 169 ? 10.609 -6.633 0.7 1 64.56 169 ASN A C 1
ATOM 1298 O O . ASN A 1 169 ? 11.836 -6.684 0.839 1 64.56 169 ASN A O 1
ATOM 1302 N N . GLN A 1 170 ? 10.094 -6.145 -0.417 1 70.62 170 GLN A N 1
ATOM 1303 C CA . GLN A 1 170 ? 10.797 -5.023 -1.024 1 70.62 170 GLN A CA 1
ATOM 1304 C C . GLN A 1 170 ? 10.164 -3.691 -0.626 1 70.62 170 GLN A C 1
ATOM 1306 O O . GLN A 1 170 ? 8.992 -3.447 -0.913 1 70.62 170 GLN A O 1
ATOM 1311 N N . LYS A 1 171 ? 10.953 -3.01 -0.049 1 62.06 171 LYS A N 1
ATOM 1312 C CA . LYS A 1 171 ? 10.43 -1.813 0.603 1 62.06 171 LYS A CA 1
ATOM 1313 C C . LYS A 1 171 ? 10.039 -0.755 -0.424 1 62.06 171 LYS A C 1
ATOM 1315 O O . LYS A 1 171 ? 9 -0.109 -0.289 1 62.06 171 LYS A O 1
ATOM 1320 N N . GLU A 1 172 ? 10.844 -0.575 -1.506 1 64.5 172 GLU A N 1
ATOM 1321 C CA . GLU A 1 172 ? 10.578 0.439 -2.521 1 64.5 172 GLU A CA 1
ATOM 1322 C C . GLU A 1 172 ? 9.789 -0.144 -3.691 1 64.5 172 GLU A C 1
ATOM 1324 O O . GLU A 1 172 ? 10.07 -1.261 -4.137 1 64.5 172 GLU A O 1
ATOM 1329 N N . PRO A 1 173 ? 8.625 0.737 -4 1 79.5 173 PRO A N 1
ATOM 1330 C CA . PRO A 1 173 ? 8 0.281 -5.246 1 79.5 173 PRO A CA 1
ATOM 1331 C C . PRO A 1 173 ? 8.977 0.258 -6.418 1 79.5 173 PRO A C 1
ATOM 1333 O O . PRO A 1 173 ? 9.961 1.006 -6.426 1 79.5 173 PRO A O 1
ATOM 1336 N N . VAL A 1 174 ? 8.75 -0.543 -7.344 1 83 174 VAL A N 1
ATOM 1337 C CA . VAL A 1 174 ? 9.594 -0.709 -8.523 1 83 174 VAL A CA 1
ATOM 1338 C C . VAL A 1 174 ? 8.867 -0.199 -9.758 1 83 174 VAL A C 1
ATOM 1340 O O . VAL A 1 174 ? 7.711 -0.556 -10 1 83 174 VAL A O 1
ATOM 1343 N N . GLN A 1 175 ? 9.484 0.709 -10.359 1 87.88 175 GLN A N 1
ATOM 1344 C CA . GLN A 1 175 ? 8.93 1.169 -11.625 1 87.88 175 GLN A CA 1
ATOM 1345 C C . GLN A 1 175 ? 9.523 0.39 -12.797 1 87.88 175 GLN A C 1
ATOM 1347 O O . GLN A 1 175 ? 10.742 0.275 -12.922 1 87.88 175 GLN A O 1
ATOM 1352 N N . LEU A 1 176 ? 8.648 -0.12 -13.648 1 91.69 176 LEU A N 1
ATOM 1353 C CA . LEU A 1 176 ? 9.047 -0.922 -14.797 1 91.69 176 LEU A CA 1
ATOM 1354 C C . LEU A 1 176 ? 8.422 -0.383 -16.078 1 91.69 176 LEU A C 1
ATOM 1356 O O . LEU A 1 176 ? 7.27 0.049 -16.078 1 91.69 176 LEU A O 1
ATOM 1360 N N . THR A 1 177 ? 9.172 -0.339 -17.094 1 93.12 177 THR A N 1
ATOM 1361 C CA . THR A 1 177 ? 8.641 -0.033 -18.422 1 93.12 177 THR A CA 1
ATOM 1362 C C . THR A 1 177 ? 8.617 -1.283 -19.297 1 93.12 177 THR A C 1
ATOM 1364 O O . THR A 1 177 ? 9.641 -1.935 -19.484 1 93.12 177 THR A O 1
ATOM 1367 N N . LEU A 1 178 ? 7.457 -1.582 -19.766 1 94.31 178 LEU A N 1
ATOM 1368 C CA . LEU A 1 178 ? 7.277 -2.775 -20.578 1 94.31 178 LEU A CA 1
ATOM 1369 C C . LEU A 1 178 ? 6.797 -2.406 -21.984 1 94.31 178 LEU A C 1
ATOM 1371 O O . LEU A 1 178 ? 6.16 -1.366 -22.172 1 94.31 178 LEU A O 1
ATOM 1375 N N . VAL A 1 179 ? 7.117 -3.24 -22.922 1 93.31 179 VAL A N 1
ATOM 1376 C CA . VAL A 1 179 ? 6.637 -3.084 -24.281 1 93.31 179 VAL A CA 1
ATOM 1377 C C . VAL A 1 179 ? 5.633 -4.188 -24.609 1 93.31 179 VAL A C 1
ATOM 1379 O O . VAL A 1 179 ? 5.941 -5.375 -24.484 1 93.31 179 VAL A O 1
ATOM 1382 N N . ARG A 1 180 ? 4.449 -3.746 -25.031 1 92.12 180 ARG A N 1
ATOM 1383 C CA . ARG A 1 180 ? 3.389 -4.703 -25.344 1 92.12 180 ARG A CA 1
ATOM 1384 C C . ARG A 1 180 ? 3.74 -5.543 -26.562 1 92.12 180 ARG A C 1
ATOM 1386 O O . ARG A 1 180 ? 4.324 -5.035 -27.516 1 92.12 180 ARG A O 1
ATOM 1393 N N . GLU A 1 181 ? 3.492 -6.797 -26.484 1 91.19 181 GLU A N 1
ATOM 1394 C CA . GLU A 1 181 ? 3.754 -7.738 -27.562 1 91.19 181 GLU A CA 1
ATOM 1395 C C . GLU A 1 181 ? 2.535 -8.617 -27.844 1 91.19 181 GLU A C 1
ATOM 1397 O O . GLU A 1 181 ? 1.602 -8.656 -27.047 1 91.19 181 GLU A O 1
ATOM 1402 N N . ASN A 1 182 ? 2.545 -9.125 -29.094 1 86.31 182 ASN A N 1
ATOM 1403 C CA . ASN A 1 182 ? 1.65 -10.258 -29.312 1 86.31 182 ASN A CA 1
ATOM 1404 C C . ASN A 1 182 ? 2.104 -11.492 -28.531 1 86.31 182 ASN A C 1
ATOM 1406 O O . ASN A 1 182 ? 3.111 -12.109 -28.875 1 86.31 182 ASN A O 1
ATOM 1410 N N . ILE A 1 183 ? 1.395 -11.789 -27.594 1 82.38 183 ILE A N 1
ATOM 1411 C CA . ILE A 1 183 ? 1.83 -12.82 -26.656 1 82.38 183 ILE A CA 1
ATOM 1412 C C . ILE A 1 183 ? 1.601 -14.203 -27.266 1 82.38 183 ILE A C 1
ATOM 1414 O O . ILE A 1 183 ? 0.473 -14.547 -27.625 1 82.38 183 ILE A O 1
ATOM 1418 N N . GLN A 1 184 ? 2.658 -14.828 -27.516 1 79.31 184 GLN A N 1
ATOM 1419 C CA . GLN A 1 184 ? 2.65 -16.219 -27.938 1 79.31 184 GLN A CA 1
ATOM 1420 C C . GLN A 1 184 ? 3.227 -17.125 -26.844 1 79.31 184 GLN A C 1
ATOM 1422 O O . GLN A 1 184 ? 4.348 -16.906 -26.375 1 79.31 184 GLN A O 1
ATOM 1427 N N . ILE A 1 185 ? 2.434 -18.078 -26.484 1 82.31 185 ILE A N 1
ATOM 1428 C CA . ILE A 1 185 ? 2.861 -18.922 -25.375 1 82.31 185 ILE A CA 1
ATOM 1429 C C . ILE A 1 185 ? 3.256 -20.297 -25.906 1 82.31 185 ILE A C 1
ATOM 1431 O O . ILE A 1 185 ? 2.484 -20.938 -26.625 1 82.31 185 ILE A O 1
ATOM 1435 N N . ARG A 1 186 ? 4.492 -20.609 -25.719 1 85.06 186 ARG A N 1
ATOM 1436 C CA . ARG A 1 186 ? 4.898 -22 -25.875 1 85.06 186 ARG A CA 1
ATOM 1437 C C . ARG A 1 186 ? 4.547 -22.812 -24.625 1 85.06 186 ARG A C 1
ATOM 1439 O O . ARG A 1 186 ? 5.184 -22.656 -23.578 1 85.06 186 ARG A O 1
ATOM 1446 N N . TYR A 1 187 ? 3.67 -23.734 -24.797 1 89.75 187 TYR A N 1
ATOM 1447 C CA . TYR A 1 187 ? 3.059 -24.344 -23.625 1 89.75 187 TYR A CA 1
ATOM 1448 C C . TYR A 1 187 ? 3.963 -25.422 -23.031 1 89.75 187 TYR A C 1
ATOM 1450 O O . TYR A 1 187 ? 4.039 -25.578 -21.812 1 89.75 187 TYR A O 1
ATOM 1458 N N . VAL A 1 188 ? 4.684 -26.172 -23.891 1 93.38 188 VAL A N 1
ATOM 1459 C CA . VAL A 1 188 ? 5.465 -27.297 -23.406 1 93.38 188 VAL A CA 1
ATOM 1460 C C . VAL A 1 188 ? 6.887 -27.219 -23.953 1 93.38 188 VAL A C 1
ATOM 1462 O O . VAL A 1 188 ? 7.086 -26.938 -25.141 1 93.38 188 VAL A O 1
ATOM 1465 N N . ARG A 1 189 ? 7.805 -27.406 -23.094 1 91.19 189 ARG A N 1
ATOM 1466 C CA . ARG A 1 189 ? 9.211 -27.562 -23.453 1 91.19 189 ARG A CA 1
ATOM 1467 C C . ARG A 1 189 ? 9.867 -28.672 -22.641 1 91.19 189 ARG A C 1
ATOM 1469 O O . ARG A 1 189 ? 9.438 -28.953 -21.516 1 91.19 189 ARG A O 1
ATOM 1476 N N . SER A 1 190 ? 10.875 -29.281 -23.219 1 93.75 190 SER A N 1
ATOM 1477 C CA . SER A 1 190 ? 11.539 -30.344 -22.484 1 93.75 190 SER A CA 1
ATOM 1478 C C . SER A 1 190 ? 13.055 -30.281 -22.656 1 93.75 190 SER A C 1
ATOM 1480 O O . SER A 1 190 ? 13.555 -29.578 -23.531 1 93.75 190 SER A O 1
ATOM 1482 N N . ASN A 1 191 ? 13.727 -30.859 -21.781 1 93.62 191 ASN A N 1
ATOM 1483 C CA . ASN A 1 191 ? 15.18 -31.031 -21.766 1 93.62 191 ASN A CA 1
ATOM 1484 C C . ASN A 1 191 ? 15.578 -32.344 -21.109 1 93.62 191 ASN A C 1
ATOM 1486 O O . ASN A 1 191 ? 14.75 -33.031 -20.484 1 93.62 191 ASN A O 1
ATOM 1490 N N . TYR A 1 192 ? 16.75 -32.781 -21.5 1 94.56 192 TYR A N 1
ATOM 1491 C CA . TYR A 1 192 ? 17.297 -34 -20.922 1 94.56 192 TYR A CA 1
ATOM 1492 C C . TYR A 1 192 ? 18.656 -33.75 -20.281 1 94.56 192 TYR A C 1
ATOM 1494 O O . TYR A 1 192 ? 19.578 -33.281 -20.953 1 94.56 192 TYR A O 1
ATOM 1502 N N . PHE A 1 193 ? 18.719 -34.031 -19.031 1 94.12 193 PHE A N 1
ATOM 1503 C CA . PHE A 1 193 ? 20 -33.938 -18.328 1 94.12 193 PHE A CA 1
ATOM 1504 C C . PHE A 1 193 ? 20.766 -35.25 -18.469 1 94.12 193 PHE A C 1
ATOM 1506 O O . PHE A 1 193 ? 20.5 -36.219 -17.75 1 94.12 193 PHE A O 1
ATOM 1513 N N . ASN A 1 194 ? 21.797 -35.219 -19.234 1 93.06 194 ASN A N 1
ATOM 1514 C CA . ASN A 1 194 ? 22.516 -36.406 -19.641 1 93.06 194 ASN A CA 1
ATOM 1515 C C . ASN A 1 194 ? 23.281 -37.031 -18.469 1 93.06 194 ASN A C 1
ATOM 1517 O O . ASN A 1 194 ? 23.25 -38.25 -18.281 1 93.06 194 ASN A O 1
ATOM 1521 N N . LYS A 1 195 ? 23.922 -36.156 -17.75 1 91.69 195 LYS A N 1
ATOM 1522 C CA . LYS A 1 195 ? 24.75 -36.656 -16.656 1 91.69 195 LYS A CA 1
ATOM 1523 C C . LYS A 1 195 ? 23.891 -37.312 -15.57 1 91.69 195 LYS A C 1
ATOM 1525 O O . LYS A 1 195 ? 24.203 -38.375 -15.078 1 91.69 195 LYS A O 1
ATOM 1530 N N . GLU A 1 196 ? 22.797 -36.781 -15.297 1 93.19 196 GLU A N 1
ATOM 1531 C CA . GLU A 1 196 ? 21.922 -37.25 -14.227 1 93.19 196 GLU A CA 1
ATOM 1532 C C . GLU A 1 196 ? 20.906 -38.25 -14.742 1 93.19 196 GLU A C 1
ATOM 1534 O O . GLU A 1 196 ? 20.25 -38.938 -13.945 1 93.19 196 GLU A O 1
ATOM 1539 N N . LYS A 1 197 ? 20.703 -38.312 -16.078 1 96.06 197 LYS A N 1
ATOM 1540 C CA . LYS A 1 197 ? 19.703 -39.156 -16.734 1 96.06 197 LYS A CA 1
ATOM 1541 C C . LYS A 1 197 ? 18.297 -38.812 -16.25 1 96.06 197 LYS A C 1
ATOM 1543 O O . LYS A 1 197 ? 17.516 -39.688 -15.891 1 96.06 197 LYS A O 1
ATOM 1548 N N . VAL A 1 198 ? 18.109 -37.594 -16.203 1 96.69 198 VAL A N 1
ATOM 1549 C CA . VAL A 1 198 ? 16.828 -37.094 -15.727 1 96.69 198 VAL A CA 1
ATOM 1550 C C . VAL A 1 198 ? 16.156 -36.281 -16.844 1 96.69 198 VAL A C 1
ATOM 1552 O O . VAL A 1 198 ? 16.781 -35.438 -17.484 1 96.69 198 VAL A O 1
ATOM 1555 N N . GLY A 1 199 ? 14.898 -36.656 -17.109 1 96.88 199 GLY A N 1
ATOM 1556 C CA . GLY A 1 199 ? 14.094 -35.844 -18 1 96.88 199 GLY A CA 1
ATOM 1557 C C . GLY A 1 199 ? 13.492 -34.625 -17.328 1 96.88 199 GLY A C 1
ATOM 1558 O O . GLY A 1 199 ? 13.18 -34.656 -16.141 1 96.88 199 GLY A O 1
ATOM 1559 N N . TYR A 1 200 ? 13.352 -33.562 -18.094 1 96.5 200 TYR A N 1
ATOM 1560 C CA . TYR A 1 200 ? 12.766 -32.312 -17.656 1 96.5 200 TYR A CA 1
ATOM 1561 C C . TYR A 1 200 ? 11.68 -31.844 -18.609 1 96.5 200 TYR A C 1
ATOM 1563 O O . TYR A 1 200 ? 11.906 -31.781 -19.828 1 96.5 200 TYR A O 1
ATOM 1571 N N . ILE A 1 201 ? 10.516 -31.625 -18.094 1 96.75 201 ILE A N 1
ATOM 1572 C CA . ILE A 1 201 ? 9.438 -31.062 -18.906 1 96.75 201 ILE A CA 1
ATOM 1573 C C . ILE A 1 201 ? 8.852 -29.828 -18.203 1 96.75 201 ILE A C 1
ATOM 1575 O O . ILE A 1 201 ? 8.492 -29.906 -17.031 1 96.75 201 ILE A O 1
ATOM 1579 N N . ARG A 1 202 ? 8.781 -28.766 -18.875 1 95.38 202 ARG A N 1
ATOM 1580 C CA . ARG A 1 202 ? 8.18 -27.531 -18.359 1 95.38 202 ARG A CA 1
ATOM 1581 C C . ARG A 1 202 ? 6.836 -27.266 -19.016 1 95.38 202 ARG A C 1
ATOM 1583 O O . ARG A 1 202 ? 6.719 -27.297 -20.25 1 95.38 202 ARG A O 1
ATOM 1590 N N . LEU A 1 203 ? 5.84 -27.125 -18.266 1 95.56 203 LEU A N 1
ATOM 1591 C CA . LEU A 1 203 ? 4.512 -26.719 -18.719 1 95.56 203 LEU A CA 1
ATOM 1592 C C . LEU A 1 203 ? 4.219 -25.281 -18.266 1 95.56 203 LEU A C 1
ATOM 1594 O O . LEU A 1 203 ? 4.141 -25 -17.062 1 95.56 203 LEU A O 1
ATOM 1598 N N . ASN A 1 204 ? 3.963 -24.375 -19.188 1 91 204 ASN A N 1
ATOM 1599 C CA . ASN A 1 204 ? 3.857 -22.953 -18.875 1 91 204 ASN A CA 1
ATOM 1600 C C . ASN A 1 204 ? 2.416 -22.547 -18.578 1 91 204 ASN A C 1
ATOM 1602 O O . ASN A 1 204 ? 2.176 -21.562 -17.891 1 91 204 ASN A O 1
ATOM 1606 N N . GLN A 1 205 ? 1.519 -23.297 -19.141 1 91.19 205 GLN A N 1
ATOM 1607 C CA . GLN A 1 205 ? 0.098 -23.062 -18.906 1 91.19 205 GLN A CA 1
ATOM 1608 C C . GLN A 1 205 ? -0.731 -24.297 -19.266 1 91.19 205 GLN A C 1
ATOM 1610 O O . GLN A 1 205 ? -0.363 -25.047 -20.172 1 91.19 205 GLN A O 1
ATOM 1615 N N . PHE A 1 206 ? -1.772 -24.438 -18.562 1 93.12 206 PHE A N 1
ATOM 1616 C CA . PHE A 1 206 ? -2.717 -25.5 -18.891 1 93.12 206 PHE A CA 1
ATOM 1617 C C . PHE A 1 206 ? -3.73 -25.016 -19.922 1 93.12 206 PHE A C 1
ATOM 1619 O O . PHE A 1 206 ? -4.938 -25.031 -19.672 1 93.12 206 PHE A O 1
ATOM 1626 N N . MET A 1 207 ? -3.156 -24.656 -21.031 1 88.31 207 MET A N 1
ATOM 1627 C CA . MET A 1 207 ? -3.947 -24.172 -22.156 1 88.31 207 MET A CA 1
ATOM 1628 C C . MET A 1 207 ? -3.449 -24.766 -23.469 1 88.31 207 MET A C 1
ATOM 1630 O O . MET A 1 207 ? -2.48 -25.531 -23.484 1 88.31 207 MET A O 1
ATOM 1634 N N . GLY A 1 208 ? -4.184 -24.531 -24.562 1 86 208 GLY A N 1
ATOM 1635 C CA . GLY A 1 208 ? -3.771 -25 -25.859 1 86 208 GLY A CA 1
ATOM 1636 C C . GLY A 1 208 ? -4.441 -26.297 -26.266 1 86 208 GLY A C 1
ATOM 1637 O O . GLY A 1 208 ? -4.551 -27.219 -25.453 1 86 208 GLY A O 1
ATOM 1638 N N . GLU A 1 209 ? -4.855 -26.391 -27.453 1 87.5 209 GLU A N 1
ATOM 1639 C CA . GLU A 1 209 ? -5.598 -27.547 -27.969 1 87.5 209 GLU A CA 1
ATOM 1640 C C . GLU A 1 209 ? -4.699 -28.766 -28.078 1 87.5 209 GLU A C 1
ATOM 1642 O O . GLU A 1 209 ? -5.152 -29.906 -27.891 1 87.5 209 GLU A O 1
ATOM 1647 N N . ASN A 1 210 ? -3.461 -28.531 -28.328 1 92.69 210 ASN A N 1
ATOM 1648 C CA . ASN A 1 210 ? -2.561 -29.656 -28.594 1 92.69 210 ASN A CA 1
ATOM 1649 C C . ASN A 1 210 ? -1.574 -29.875 -27.453 1 92.69 210 ASN A C 1
ATOM 1651 O O . ASN A 1 210 ? -0.599 -30.609 -27.609 1 92.69 210 ASN A O 1
ATOM 1655 N N . THR A 1 211 ? -1.805 -29.234 -26.375 1 94.5 211 THR A N 1
ATOM 1656 C CA . THR A 1 211 ? -0.845 -29.281 -25.281 1 94.5 211 THR A CA 1
ATOM 1657 C C . THR A 1 211 ? -0.695 -30.703 -24.75 1 94.5 211 THR A C 1
ATOM 1659 O O . THR A 1 211 ? 0.42 -31.156 -24.5 1 94.5 211 THR A O 1
ATOM 1662 N N . LEU A 1 212 ? -1.796 -31.422 -24.609 1 95.75 212 LEU A N 1
ATOM 1663 C CA . LEU A 1 212 ? -1.746 -32.781 -24.125 1 95.75 212 LEU A CA 1
ATOM 1664 C C . LEU A 1 212 ? -0.902 -33.656 -25.047 1 95.75 212 LEU A C 1
ATOM 1666 O O . LEU A 1 212 ? -0.027 -34.406 -24.578 1 95.75 212 LEU A O 1
ATOM 1670 N N . GLU A 1 213 ? -1.169 -33.562 -26.297 1 96.06 213 GLU A N 1
ATOM 1671 C CA . GLU A 1 213 ? -0.448 -34.375 -27.281 1 96.06 213 GLU A CA 1
ATOM 1672 C C . GLU A 1 213 ? 1.038 -34.031 -27.281 1 96.06 213 GLU A C 1
ATOM 1674 O O . GLU A 1 213 ? 1.887 -34.906 -27.359 1 96.06 213 GLU A O 1
ATOM 1679 N N . GLU A 1 214 ? 1.284 -32.781 -27.266 1 96.38 214 GLU A N 1
ATOM 1680 C CA . GLU A 1 214 ? 2.676 -32.344 -27.25 1 96.38 214 GLU A CA 1
ATOM 1681 C C . GLU A 1 214 ? 3.387 -32.812 -25.984 1 96.38 214 GLU A C 1
ATOM 1683 O O . GLU A 1 214 ? 4.551 -33.219 -26.031 1 96.38 214 GLU A O 1
ATOM 1688 N N . PHE A 1 215 ? 2.768 -32.719 -24.906 1 97.31 215 PHE A N 1
ATOM 1689 C CA . PHE A 1 215 ? 3.318 -33.188 -23.641 1 97.31 215 PHE A CA 1
ATOM 1690 C C . PHE A 1 215 ? 3.641 -34.688 -23.719 1 97.31 215 PHE A C 1
ATOM 1692 O O . PHE A 1 215 ? 4.738 -35.125 -23.344 1 97.31 215 PHE A O 1
ATOM 1699 N N . LYS A 1 216 ? 2.732 -35.5 -24.219 1 96.31 216 LYS A N 1
ATOM 1700 C CA . LYS A 1 216 ? 2.93 -36.938 -24.391 1 96.31 216 LYS A CA 1
ATOM 1701 C C . LYS A 1 216 ? 4.117 -37.219 -25.297 1 96.31 216 LYS A C 1
ATOM 1703 O O . LYS A 1 216 ? 4.914 -38.125 -25.016 1 96.31 216 LYS A O 1
ATOM 1708 N N . LYS A 1 217 ? 4.137 -36.469 -26.312 1 96.5 217 LYS A N 1
ATOM 1709 C CA . LYS A 1 217 ? 5.227 -36.656 -27.266 1 96.5 217 LYS A CA 1
ATOM 1710 C C . LYS A 1 217 ? 6.582 -36.406 -26.609 1 96.5 217 LYS A C 1
ATOM 1712 O O . LYS A 1 217 ? 7.52 -37.188 -26.797 1 96.5 217 LYS A O 1
ATOM 1717 N N . GLN A 1 218 ? 6.66 -35.406 -25.875 1 95.94 218 GLN A N 1
ATOM 1718 C CA . GLN A 1 218 ? 7.906 -35.062 -25.203 1 95.94 218 GLN A CA 1
ATOM 1719 C C . GLN A 1 218 ? 8.234 -36.125 -24.125 1 95.94 218 GLN A C 1
ATOM 1721 O O . GLN A 1 218 ? 9.398 -36.469 -23.938 1 95.94 218 GLN A O 1
ATOM 1726 N N . LEU A 1 219 ? 7.281 -36.531 -23.422 1 96.38 219 LEU A N 1
ATOM 1727 C CA . LEU A 1 219 ? 7.461 -37.594 -22.422 1 96.38 219 LEU A CA 1
ATOM 1728 C C . LEU A 1 219 ? 8 -38.875 -23.062 1 96.38 219 LEU A C 1
ATOM 1730 O O . LEU A 1 219 ? 8.891 -39.5 -22.5 1 96.38 219 LEU A O 1
ATOM 1734 N N . LYS A 1 220 ? 7.41 -39.25 -24.156 1 95 220 LYS A N 1
ATOM 1735 C CA . LYS A 1 220 ? 7.855 -40.438 -24.875 1 95 220 LYS A CA 1
ATOM 1736 C C . LYS A 1 220 ? 9.305 -40.281 -25.328 1 95 220 LYS A C 1
ATOM 1738 O O . LYS A 1 220 ? 10.094 -41.25 -25.219 1 95 220 LYS A O 1
ATOM 1743 N N . SER A 1 221 ? 9.602 -39.125 -25.797 1 96.31 221 SER A N 1
ATOM 1744 C CA . SER A 1 221 ? 10.977 -38.875 -26.203 1 96.31 221 SER A CA 1
ATOM 1745 C C . SER A 1 221 ? 11.945 -39.031 -25.031 1 96.31 221 SER A C 1
ATOM 1747 O O . SER A 1 221 ? 13.031 -39.562 -25.203 1 96.31 221 SER A O 1
ATOM 1749 N N . LEU A 1 222 ? 11.625 -38.562 -23.922 1 96.25 222 LEU A N 1
ATOM 1750 C CA . LEU A 1 222 ? 12.453 -38.688 -22.734 1 96.25 222 LEU A CA 1
ATOM 1751 C C . LEU A 1 222 ? 12.578 -40.156 -22.297 1 96.25 222 LEU A C 1
ATOM 1753 O O . LEU A 1 222 ? 13.641 -40.562 -21.844 1 96.25 222 LEU A O 1
ATOM 1757 N N . SER A 1 223 ? 11.484 -40.875 -22.406 1 93.06 223 SER A N 1
ATOM 1758 C CA . SER A 1 223 ? 11.5 -42.312 -22.109 1 93.06 223 SER A CA 1
ATOM 1759 C C . SER A 1 223 ? 12.438 -43.062 -23.047 1 93.06 223 SER A C 1
ATOM 1761 O O . SER A 1 223 ? 13.148 -43.969 -22.625 1 93.06 223 SER A O 1
ATOM 1763 N N . GLU A 1 224 ? 12.398 -42.688 -24.266 1 94.19 224 GLU A N 1
ATOM 1764 C CA . GLU A 1 224 ? 13.266 -43.312 -25.266 1 94.19 224 GLU A CA 1
ATOM 1765 C C . GLU A 1 224 ? 14.734 -43.031 -24.969 1 94.19 224 GLU A C 1
ATOM 1767 O O . GLU A 1 224 ? 15.602 -43.844 -25.266 1 94.19 224 GLU A O 1
ATOM 1772 N N . LYS A 1 225 ? 14.953 -41.938 -24.375 1 94.88 225 LYS A N 1
ATOM 1773 C CA . LYS A 1 225 ? 16.312 -41.594 -23.969 1 94.88 225 LYS A CA 1
ATOM 1774 C C . LYS A 1 225 ? 16.672 -42.281 -22.656 1 94.88 225 LYS A C 1
ATOM 1776 O O . LYS A 1 225 ? 17.75 -42 -22.094 1 94.88 225 LYS A O 1
ATOM 1781 N N . LYS A 1 226 ? 15.742 -43.094 -22.156 1 93.31 226 LYS A N 1
ATOM 1782 C CA . LYS A 1 226 ? 15.922 -43.938 -20.969 1 93.31 226 LYS A CA 1
ATOM 1783 C C . LYS A 1 226 ? 16.094 -43.062 -19.719 1 93.31 226 LYS A C 1
ATOM 1785 O O . LYS A 1 226 ? 17 -43.312 -18.906 1 93.31 226 LYS A O 1
ATOM 1790 N N . ALA A 1 227 ? 15.367 -42.031 -19.641 1 95.38 227 ALA A N 1
ATOM 1791 C CA . ALA A 1 227 ? 15.344 -41.219 -18.422 1 95.38 227 ALA A CA 1
ATOM 1792 C C . ALA A 1 227 ? 15.008 -42.062 -17.203 1 95.38 227 ALA A C 1
ATOM 1794 O O . ALA A 1 227 ? 14.094 -42.875 -17.25 1 95.38 227 ALA A O 1
ATOM 1795 N N . GLU A 1 228 ? 15.742 -41.844 -16.141 1 96.25 228 GLU A N 1
ATOM 1796 C CA . GLU A 1 228 ? 15.547 -42.594 -14.914 1 96.25 228 GLU A CA 1
ATOM 1797 C C . GLU A 1 228 ? 14.766 -41.781 -13.883 1 96.25 228 GLU A C 1
ATOM 1799 O O . GLU A 1 228 ? 14.367 -42.312 -12.844 1 96.25 228 GLU A O 1
ATOM 1804 N N . GLY A 1 229 ? 14.586 -40.531 -14.148 1 97.12 229 GLY A N 1
ATOM 1805 C CA . GLY A 1 229 ? 13.805 -39.594 -13.367 1 97.12 229 GLY A CA 1
ATOM 1806 C C . GLY A 1 229 ? 13.164 -38.5 -14.211 1 97.12 229 GLY A C 1
ATOM 1807 O O . GLY A 1 229 ? 13.555 -38.312 -15.359 1 97.12 229 GLY A O 1
ATOM 1808 N N . LEU A 1 230 ? 12.156 -37.875 -13.625 1 97.94 230 LEU A N 1
ATOM 1809 C CA . LEU A 1 230 ? 11.438 -36.844 -14.367 1 97.94 230 LEU A CA 1
ATOM 1810 C C . LEU A 1 230 ? 11.141 -35.656 -13.477 1 97.94 230 LEU A C 1
ATOM 1812 O O . LEU A 1 230 ? 10.719 -35.812 -12.328 1 97.94 230 LEU A O 1
ATOM 1816 N N . ILE A 1 231 ? 11.461 -34.5 -13.977 1 98.06 231 ILE A N 1
ATOM 1817 C CA . ILE A 1 231 ? 11.055 -33.281 -13.344 1 98.06 231 ILE A CA 1
ATOM 1818 C C . ILE A 1 231 ? 9.961 -32.594 -14.172 1 98.06 231 ILE A C 1
ATOM 1820 O O . ILE A 1 231 ? 10.148 -32.344 -15.359 1 98.06 231 ILE A O 1
ATOM 1824 N N . VAL A 1 232 ? 8.828 -32.438 -13.586 1 98.5 232 VAL A N 1
ATOM 1825 C CA . VAL A 1 232 ? 7.781 -31.594 -14.18 1 98.5 232 VAL A CA 1
ATOM 1826 C C . VAL A 1 232 ? 7.789 -30.219 -13.547 1 98.5 232 VAL A C 1
ATOM 1828 O O . VAL A 1 232 ? 7.547 -30.078 -12.344 1 98.5 232 VAL A O 1
ATOM 1831 N N . ASP A 1 233 ? 8.047 -29.203 -14.344 1 97.81 233 ASP A N 1
ATOM 1832 C CA . ASP A 1 233 ? 8.219 -27.844 -13.859 1 97.81 233 ASP A CA 1
ATOM 1833 C C . ASP A 1 233 ? 6.969 -27 -14.109 1 97.81 233 ASP A C 1
ATOM 1835 O O . ASP A 1 233 ? 6.668 -26.656 -15.258 1 97.81 233 ASP A O 1
ATOM 1839 N N . LEU A 1 234 ? 6.234 -26.703 -13.016 1 98.12 234 LEU A N 1
ATOM 1840 C CA . LEU A 1 234 ? 5.016 -25.906 -13.086 1 98.12 234 LEU A CA 1
ATOM 1841 C C . LEU A 1 234 ? 5.23 -24.531 -12.484 1 98.12 234 LEU A C 1
ATOM 1843 O O . LEU A 1 234 ? 4.266 -23.812 -12.211 1 98.12 234 LEU A O 1
ATOM 1847 N N . ARG A 1 235 ? 6.477 -24.141 -12.258 1 95.56 235 ARG A N 1
ATOM 1848 C CA . ARG A 1 235 ? 6.762 -22.812 -11.719 1 95.56 235 ARG A CA 1
ATOM 1849 C C . ARG A 1 235 ? 6.27 -21.719 -12.656 1 95.56 235 ARG A C 1
ATOM 1851 O O . ARG A 1 235 ? 6.422 -21.812 -13.875 1 95.56 235 ARG A O 1
ATOM 1858 N N . MET A 1 236 ? 5.625 -20.766 -12.055 1 93 236 MET A N 1
ATOM 1859 C CA . MET A 1 236 ? 5.102 -19.609 -12.773 1 93 236 MET A CA 1
ATOM 1860 C C . MET A 1 236 ? 4.016 -20.031 -13.758 1 93 236 MET A C 1
ATOM 1862 O O . MET A 1 236 ? 3.871 -19.422 -14.828 1 93 236 MET A O 1
ATOM 1866 N N . ASN A 1 237 ? 3.377 -21.062 -13.5 1 93.81 237 ASN A N 1
ATOM 1867 C CA . ASN A 1 237 ? 2.242 -21.547 -14.281 1 93.81 237 ASN A CA 1
ATOM 1868 C C . ASN A 1 237 ? 0.915 -21.203 -13.617 1 93.81 237 ASN A C 1
ATOM 1870 O O . ASN A 1 237 ? 0.538 -21.812 -12.617 1 93.81 237 ASN A O 1
ATOM 1874 N N . PRO A 1 238 ? 0.197 -20.297 -14.195 1 91.88 238 PRO A N 1
ATOM 1875 C CA . PRO A 1 238 ? -1.007 -19.812 -13.523 1 91.88 238 PRO A CA 1
ATOM 1876 C C . PRO A 1 238 ? -2.209 -20.734 -13.719 1 91.88 238 PRO A C 1
ATOM 1878 O O . PRO A 1 238 ? -3.312 -20.406 -13.266 1 91.88 238 PRO A O 1
ATOM 1881 N N . GLY A 1 239 ? -2.002 -21.812 -14.336 1 92.44 239 GLY A N 1
ATOM 1882 C CA . GLY A 1 239 ? -3.088 -22.766 -14.5 1 92.44 239 GLY A CA 1
ATOM 1883 C C . GLY A 1 239 ? -3.709 -22.734 -15.891 1 92.44 239 GLY A C 1
ATOM 1884 O O . GLY A 1 239 ? -3 -22.609 -16.891 1 92.44 239 GLY A O 1
ATOM 1885 N N . GLY A 1 240 ? -4.973 -22.953 -15.961 1 87.81 240 GLY A N 1
ATOM 1886 C CA . GLY A 1 240 ? -5.695 -23.047 -17.219 1 87.81 240 GLY A CA 1
ATOM 1887 C C . GLY A 1 240 ? -6.914 -23.938 -17.156 1 87.81 240 GLY A C 1
ATOM 1888 O O . GLY A 1 240 ? -7.711 -23.859 -16.219 1 87.81 240 GLY A O 1
ATOM 1889 N N . LEU A 1 241 ? -7.008 -24.781 -18.125 1 86.94 241 LEU A N 1
ATOM 1890 C CA . LEU A 1 241 ? -8.211 -25.609 -18.281 1 86.94 241 LEU A CA 1
ATOM 1891 C C . LEU A 1 241 ? -8.188 -26.781 -17.312 1 86.94 241 LEU A C 1
ATOM 1893 O O . LEU A 1 241 ? -7.207 -27.531 -17.266 1 86.94 241 LEU A O 1
ATOM 1897 N N . LEU A 1 242 ? -9.297 -27 -16.641 1 89.44 242 LEU A N 1
ATOM 1898 C CA . LEU A 1 242 ? -9.43 -28.109 -15.695 1 89.44 242 LEU A CA 1
ATOM 1899 C C . LEU A 1 242 ? -9.344 -29.453 -16.406 1 89.44 242 LEU A C 1
ATOM 1901 O O . LEU A 1 242 ? -8.617 -30.344 -15.969 1 89.44 242 LEU A O 1
ATOM 1905 N N . PRO A 1 243 ? -9.992 -29.594 -17.547 1 90.44 243 PRO A N 1
ATOM 1906 C CA . PRO A 1 243 ? -9.898 -30.891 -18.219 1 90.44 243 PRO A CA 1
ATOM 1907 C C . PRO A 1 243 ? -8.469 -31.266 -18.609 1 90.44 243 PRO A C 1
ATOM 1909 O O . PRO A 1 243 ? -8.094 -32.438 -18.562 1 90.44 243 PRO A O 1
ATOM 1912 N N . LEU A 1 244 ? -7.766 -30.219 -19.016 1 94.12 244 LEU A N 1
ATOM 1913 C CA . LEU A 1 244 ? -6.375 -30.5 -19.359 1 94.12 244 LEU A CA 1
ATOM 1914 C C . LEU A 1 244 ? -5.574 -30.906 -18.125 1 94.12 244 LEU A C 1
ATOM 1916 O O . LEU A 1 244 ? -4.727 -31.797 -18.203 1 94.12 244 LEU A O 1
ATOM 1920 N N . ALA A 1 245 ? -5.812 -30.234 -17.016 1 96.56 245 ALA A N 1
ATOM 1921 C CA . ALA A 1 245 ? -5.168 -30.625 -15.766 1 96.56 245 ALA A CA 1
ATOM 1922 C C . ALA A 1 245 ? -5.469 -32.094 -15.43 1 96.56 245 ALA A C 1
ATOM 1924 O O . ALA A 1 245 ? -4.57 -32.844 -15.039 1 96.56 245 ALA A O 1
ATOM 1925 N N . SER A 1 246 ? -6.684 -32.469 -15.594 1 95.56 246 SER A N 1
ATOM 1926 C CA . SER A 1 246 ? -7.098 -33.844 -15.328 1 95.56 246 SER A CA 1
ATOM 1927 C C . SER A 1 246 ? -6.43 -34.812 -16.281 1 95.56 246 SER A C 1
ATOM 1929 O O . SER A 1 246 ? -5.926 -35.875 -15.859 1 95.56 246 SER A O 1
ATOM 1931 N N . ALA A 1 247 ? -6.438 -34.469 -17.5 1 96.19 247 ALA A N 1
ATOM 1932 C CA . ALA A 1 247 ? -5.867 -35.344 -18.516 1 96.19 247 ALA A CA 1
ATOM 1933 C C . ALA A 1 247 ? -4.371 -35.562 -18.297 1 96.19 247 ALA A C 1
ATOM 1935 O O . ALA A 1 247 ? -3.863 -36.656 -18.438 1 96.19 247 ALA A O 1
ATOM 1936 N N . LEU A 1 248 ? -3.719 -34.5 -18.031 1 97.75 248 LEU A N 1
ATOM 1937 C CA . LEU A 1 248 ? -2.281 -34.594 -17.797 1 97.75 248 LEU A CA 1
ATOM 1938 C C . LEU A 1 248 ? -1.982 -35.375 -16.531 1 97.75 248 LEU A C 1
ATOM 1940 O O . LEU A 1 248 ? -1.032 -36.156 -16.484 1 97.75 248 LEU A O 1
ATOM 1944 N N . SER A 1 249 ? -2.75 -35.125 -15.477 1 98.19 249 SER A N 1
ATOM 1945 C CA . SER A 1 249 ? -2.59 -35.906 -14.25 1 98.19 249 SER A CA 1
ATOM 1946 C C . SER A 1 249 ? -2.781 -37.375 -14.5 1 98.19 249 SER A C 1
ATOM 1948 O O . SER A 1 249 ? -2.07 -38.219 -13.922 1 98.19 249 SER A O 1
ATOM 1950 N N . ASP A 1 250 ? -3.699 -37.719 -15.305 1 97.62 250 ASP A N 1
ATOM 1951 C CA . ASP A 1 250 ? -4.047 -39.094 -15.641 1 97.62 250 ASP A CA 1
ATOM 1952 C C . ASP A 1 250 ? -2.828 -39.844 -16.156 1 97.62 250 ASP A C 1
ATOM 1954 O O . ASP A 1 250 ? -2.682 -41.062 -15.906 1 97.62 250 ASP A O 1
ATOM 1958 N N . LEU A 1 251 ? -1.938 -39.219 -16.828 1 97.31 251 LEU A N 1
ATOM 1959 C CA . LEU A 1 251 ? -0.76 -39.844 -17.422 1 97.31 251 LEU A CA 1
ATOM 1960 C C . LEU A 1 251 ? 0.127 -40.469 -16.359 1 97.31 251 LEU A C 1
ATOM 1962 O O . LEU A 1 251 ? 0.893 -41.375 -16.641 1 97.31 251 LEU A O 1
ATOM 1966 N N . PHE A 1 252 ? 0.052 -40 -15.125 1 98 252 PHE A N 1
ATOM 1967 C CA . PHE A 1 252 ? 1.06 -40.375 -14.133 1 98 252 PHE A CA 1
ATOM 1968 C C . PHE A 1 252 ? 0.437 -41.156 -13 1 98 252 PHE A C 1
ATOM 1970 O O . PHE A 1 252 ? 1.133 -41.594 -12.07 1 98 252 PHE A O 1
ATOM 1977 N N . LEU A 1 253 ? -0.848 -41.375 -13.055 1 97.75 253 LEU A N 1
ATOM 1978 C CA . LEU A 1 253 ? -1.537 -42.031 -11.945 1 97.75 253 LEU A CA 1
ATOM 1979 C C . LEU A 1 253 ? -2.125 -43.375 -12.383 1 97.75 253 LEU A C 1
ATOM 1981 O O . LEU A 1 253 ? -2.629 -43.5 -13.5 1 97.75 253 LEU A O 1
ATOM 1985 N N . PRO A 1 254 ? -2.098 -44.344 -11.477 1 96.06 254 PRO A N 1
ATOM 1986 C CA . PRO A 1 254 ? -2.844 -45.562 -11.758 1 96.06 254 PRO A CA 1
ATOM 1987 C C . PRO A 1 254 ? -4.344 -45.312 -11.906 1 96.06 254 PRO A C 1
ATOM 1989 O O . PRO A 1 254 ? -4.855 -44.281 -11.469 1 96.06 254 PRO A O 1
ATOM 1992 N N . PRO A 1 255 ? -5.012 -46.312 -12.5 1 95.25 255 PRO A N 1
ATOM 1993 C CA . PRO A 1 255 ? -6.445 -46.125 -12.742 1 95.25 255 PRO A CA 1
ATOM 1994 C C . PRO A 1 255 ? -7.258 -46.062 -11.445 1 95.25 255 PRO A C 1
ATOM 1996 O O . PRO A 1 255 ? -6.953 -46.75 -10.477 1 95.25 255 PRO A O 1
ATOM 1999 N N . GLY A 1 256 ? -8.258 -45.156 -11.469 1 95.88 256 GLY A N 1
ATOM 2000 C CA . GLY A 1 256 ? -9.266 -45.156 -10.422 1 95.88 256 GLY A CA 1
ATOM 2001 C C . GLY A 1 256 ? -8.945 -44.188 -9.297 1 95.88 256 GLY A C 1
ATOM 2002 O O . GLY A 1 256 ? -9.672 -44.125 -8.297 1 95.88 256 GLY A O 1
ATOM 2003 N N . LEU A 1 257 ? -7.902 -43.469 -9.453 1 96.81 257 LEU A N 1
ATOM 2004 C CA . LEU A 1 257 ? -7.523 -42.562 -8.383 1 96.81 257 LEU A CA 1
ATOM 2005 C C . LEU A 1 257 ? -8.141 -41.188 -8.602 1 96.81 257 LEU A C 1
ATOM 2007 O O . LEU A 1 257 ? -8.227 -40.719 -9.742 1 96.81 257 LEU A O 1
ATOM 2011 N N . ASP A 1 258 ? -8.508 -40.531 -7.527 1 97.12 258 ASP A N 1
ATOM 2012 C CA . ASP A 1 258 ? -9.062 -39.188 -7.598 1 97.12 258 ASP A CA 1
ATOM 2013 C C . ASP A 1 258 ? -7.992 -38.188 -8.016 1 97.12 258 ASP A C 1
ATOM 2015 O O . ASP A 1 258 ? -6.848 -38.25 -7.566 1 97.12 258 ASP A O 1
ATOM 2019 N N . ILE A 1 259 ? -8.414 -37.344 -8.828 1 97.5 259 ILE A N 1
ATOM 2020 C CA . ILE A 1 259 ? -7.516 -36.25 -9.25 1 97.5 259 ILE A CA 1
ATOM 2021 C C . ILE A 1 259 ? -7.938 -34.938 -8.578 1 97.5 259 ILE A C 1
ATOM 2023 O O . ILE A 1 259 ? -7.113 -34.25 -7.973 1 97.5 259 ILE A O 1
ATOM 2027 N N . VAL A 1 260 ? -9.203 -34.531 -8.68 1 96.06 260 VAL A N 1
ATOM 2028 C CA . VAL A 1 260 ? -9.734 -33.344 -8.07 1 96.06 260 VAL A CA 1
ATOM 2029 C C . VAL A 1 260 ? -11.234 -33.5 -7.828 1 96.06 260 VAL A C 1
ATOM 2031 O O . VAL A 1 260 ? -11.922 -34.188 -8.586 1 96.06 260 VAL A O 1
ATOM 2034 N N . SER A 1 261 ? -11.648 -32.969 -6.773 1 94.75 261 SER A N 1
ATOM 2035 C CA . SER A 1 261 ? -13.086 -32.906 -6.516 1 94.75 261 SER A CA 1
ATOM 2036 C C . SER A 1 261 ? -13.547 -31.438 -6.406 1 94.75 261 SER A C 1
ATOM 2038 O O . SER A 1 261 ? -12.773 -30.578 -5.988 1 94.75 261 SER A O 1
ATOM 2040 N N . VAL A 1 262 ? -14.688 -31.203 -6.852 1 92.12 262 VAL A N 1
ATOM 2041 C CA . VAL A 1 262 ? -15.305 -29.891 -6.816 1 92.12 262 VAL A CA 1
ATOM 2042 C C . VAL A 1 262 ? -16.547 -29.922 -5.914 1 92.12 262 VAL A C 1
ATOM 2044 O O . VAL A 1 262 ? -17.391 -30.797 -6.047 1 92.12 262 VAL A O 1
ATOM 2047 N N . ARG A 1 263 ? -16.562 -28.984 -5.008 1 90.75 263 ARG A N 1
ATOM 2048 C CA . ARG A 1 263 ? -17.688 -28.922 -4.086 1 90.75 263 ARG A CA 1
ATOM 2049 C C . ARG A 1 263 ? -18.344 -27.547 -4.129 1 90.75 263 ARG A C 1
ATOM 2051 O O . ARG A 1 263 ? -17.656 -26.531 -4.238 1 90.75 263 ARG A O 1
ATOM 2058 N N . GLY A 1 264 ? -19.609 -27.609 -4.09 1 88.31 264 GLY A N 1
ATOM 2059 C CA . GLY A 1 264 ? -20.375 -26.391 -4.094 1 88.31 264 GLY A CA 1
ATOM 2060 C C . GLY A 1 264 ? -20.812 -25.953 -2.709 1 88.31 264 GLY A C 1
ATOM 2061 O O . GLY A 1 264 ? -20.172 -26.281 -1.713 1 88.31 264 GLY A O 1
ATOM 2062 N N . ARG A 1 265 ? -21.844 -25.094 -2.797 1 86.12 265 ARG A N 1
ATOM 2063 C CA . ARG A 1 265 ? -22.391 -24.562 -1.553 1 86.12 265 ARG A CA 1
ATOM 2064 C C . ARG A 1 265 ? -22.812 -25.672 -0.612 1 86.12 265 ARG A C 1
ATOM 2066 O O . ARG A 1 265 ? -23.406 -26.672 -1.046 1 86.12 265 ARG A O 1
ATOM 2073 N N . GLY A 1 266 ? -22.469 -25.531 0.727 1 81.38 266 GLY A N 1
ATOM 2074 C CA . GLY A 1 266 ? -22.797 -26.547 1.718 1 81.38 266 GLY A CA 1
ATOM 2075 C C . GLY A 1 266 ? -21.875 -27.75 1.668 1 81.38 266 GLY A C 1
ATOM 2076 O O . GLY A 1 266 ? -22.094 -28.734 2.377 1 81.38 266 GLY A O 1
ATOM 2077 N N . GLY A 1 267 ? -20.969 -27.656 0.809 1 81.75 267 GLY A N 1
ATOM 2078 C CA . GLY A 1 267 ? -20 -28.734 0.72 1 81.75 267 GLY A CA 1
ATOM 2079 C C . GLY A 1 267 ? -20.453 -29.891 -0.15 1 81.75 267 GLY A C 1
ATOM 2080 O O . GLY A 1 267 ? -19.844 -30.953 -0.141 1 81.75 267 GLY A O 1
ATOM 2081 N N . GLU A 1 268 ? -21.469 -29.656 -0.88 1 82.31 268 GLU A N 1
ATOM 2082 C CA . GLU A 1 268 ? -22 -30.719 -1.711 1 82.31 268 GLU A CA 1
ATOM 2083 C C . GLU A 1 268 ? -21.078 -31.047 -2.879 1 82.31 268 GLU A C 1
ATOM 2085 O O . GLU A 1 268 ? -20.625 -30.141 -3.584 1 82.31 268 GLU A O 1
ATOM 2090 N N . LEU A 1 269 ? -20.812 -32.344 -2.963 1 82.75 269 LEU A N 1
ATOM 2091 C CA . LEU A 1 269 ? -19.938 -32.781 -4.051 1 82.75 269 LEU A CA 1
ATOM 2092 C C . LEU A 1 269 ? -20.609 -32.562 -5.402 1 82.75 269 LEU A C 1
ATOM 2094 O O . LEU A 1 269 ? -21.703 -33.062 -5.652 1 82.75 269 LEU A O 1
ATOM 2098 N N . ALA A 1 270 ? -19.891 -31.828 -6.141 1 80.19 270 ALA A N 1
ATOM 2099 C CA . ALA A 1 270 ? -20.422 -31.516 -7.465 1 80.19 270 ALA A CA 1
ATOM 2100 C C . ALA A 1 270 ? -19.844 -32.438 -8.523 1 80.19 270 ALA A C 1
ATOM 2102 O O . ALA A 1 270 ? -20.562 -32.938 -9.406 1 80.19 270 ALA A O 1
ATOM 2103 N N . ASP A 1 271 ? -18.594 -32.656 -8.43 1 86.56 271 ASP A N 1
ATOM 2104 C CA . ASP A 1 271 ? -17.922 -33.469 -9.43 1 86.56 271 ASP A CA 1
ATOM 2105 C C . ASP A 1 271 ? -16.562 -33.969 -8.938 1 86.56 271 ASP A C 1
ATOM 2107 O O . ASP A 1 271 ? -15.984 -33.375 -8.016 1 86.56 271 ASP A O 1
ATOM 2111 N N . THR A 1 272 ? -16.203 -35.094 -9.445 1 91.94 272 THR A N 1
ATOM 2112 C CA . THR A 1 272 ? -14.875 -35.625 -9.172 1 91.94 272 THR A CA 1
ATOM 2113 C C . THR A 1 272 ? -14.234 -36.156 -10.445 1 91.94 272 THR A C 1
ATOM 2115 O O . THR A 1 272 ? -14.859 -36.875 -11.203 1 91.94 272 THR A O 1
ATOM 2118 N N . SER A 1 273 ? -13.086 -35.688 -10.648 1 93.62 273 SER A N 1
ATOM 2119 C CA . SER A 1 273 ? -12.297 -36.25 -11.742 1 93.62 273 SER A CA 1
ATOM 2120 C C . SER A 1 273 ? -11.375 -37.375 -11.258 1 93.62 273 SER A C 1
ATOM 2122 O O . SER A 1 273 ? -10.711 -37.219 -10.227 1 93.62 273 SER A O 1
ATOM 2124 N N . LYS A 1 274 ? -11.352 -38.469 -12.055 1 95.69 274 LYS A N 1
ATOM 2125 C CA . LYS A 1 274 ? -10.531 -39.625 -11.688 1 95.69 274 LYS A CA 1
ATOM 2126 C C . LYS A 1 274 ? -9.625 -40.031 -12.844 1 95.69 274 LYS A C 1
ATOM 2128 O O . LYS A 1 274 ? -9.906 -39.75 -14.008 1 95.69 274 LYS A O 1
ATOM 2133 N N . SER A 1 275 ? -8.539 -40.688 -12.438 1 96 275 SER A N 1
ATOM 2134 C CA . SER A 1 275 ? -7.641 -41.219 -13.445 1 96 275 SER A CA 1
ATOM 2135 C C . SER A 1 275 ? -8.281 -42.375 -14.188 1 96 275 SER A C 1
ATOM 2137 O O . SER A 1 275 ? -9.016 -43.188 -13.586 1 96 275 SER A O 1
ATOM 2139 N N . SER A 1 276 ? -7.902 -42.5 -15.445 1 93.69 276 SER A N 1
ATOM 2140 C CA . SER A 1 276 ? -8.539 -43.469 -16.328 1 93.69 276 SER A CA 1
ATOM 2141 C C . SER A 1 276 ? -7.715 -44.75 -16.438 1 93.69 276 SER A C 1
ATOM 2143 O O . SER A 1 276 ? -6.664 -44.875 -15.797 1 93.69 276 SER A O 1
ATOM 2145 N N . ASN A 1 277 ? -8.25 -45.719 -17.281 1 89.38 277 ASN A N 1
ATOM 2146 C CA . ASN A 1 277 ? -7.559 -46.969 -17.547 1 89.38 277 ASN A CA 1
ATOM 2147 C C . ASN A 1 277 ? -6.777 -46.906 -18.859 1 89.38 277 ASN A C 1
ATOM 2149 O O . ASN A 1 277 ? -6.453 -47.969 -19.438 1 89.38 277 ASN A O 1
ATOM 2153 N N . SER A 1 278 ? -6.477 -45.812 -19.25 1 89.12 278 SER A N 1
ATOM 2154 C CA . SER A 1 278 ? -5.707 -45.688 -20.469 1 89.12 278 SER A CA 1
ATOM 2155 C C . SER A 1 278 ? -4.355 -46.375 -20.359 1 89.12 278 SER A C 1
ATOM 2157 O O . SER A 1 278 ? -3.727 -46.344 -19.297 1 89.12 278 SER A O 1
ATOM 2159 N N . PRO A 1 279 ? -3.824 -47.031 -21.422 1 85 279 PRO A N 1
ATOM 2160 C CA . PRO A 1 279 ? -2.576 -47.781 -21.344 1 85 279 PRO A CA 1
ATOM 2161 C C . PRO A 1 279 ? -1.337 -46.906 -21.438 1 85 279 PRO A C 1
ATOM 2163 O O . PRO A 1 279 ? -0.249 -47.312 -21.016 1 85 279 PRO A O 1
ATOM 2166 N N . ASP A 1 280 ? -1.329 -45.812 -22 1 87.25 280 ASP A N 1
ATOM 2167 C CA . ASP A 1 280 ? -0.177 -44.938 -22.203 1 87.25 280 ASP A CA 1
ATOM 2168 C C . ASP A 1 280 ? 0.107 -44.094 -20.953 1 87.25 280 ASP A C 1
ATOM 2170 O O . ASP A 1 280 ? -0.144 -42.906 -20.922 1 87.25 280 ASP A O 1
ATOM 2174 N N . LYS A 1 281 ? 0.673 -44.781 -19.922 1 90.56 281 LYS A N 1
ATOM 2175 C CA . LYS A 1 281 ? 0.894 -44.094 -18.641 1 90.56 281 LYS A CA 1
ATOM 2176 C C . LYS A 1 281 ? 2.35 -44.219 -18.203 1 90.56 281 LYS A C 1
ATOM 2178 O O . LYS A 1 281 ? 3.07 -45.094 -18.641 1 90.56 281 LYS A O 1
ATOM 2183 N N . PHE A 1 282 ? 2.727 -43.281 -17.484 1 92.38 282 PHE A N 1
ATOM 2184 C CA . PHE A 1 282 ? 4.07 -43.188 -16.922 1 92.38 282 PHE A CA 1
ATOM 2185 C C . PHE A 1 282 ? 4.023 -43.188 -15.406 1 92.38 282 PHE A C 1
ATOM 2187 O O . PHE A 1 282 ? 4.449 -42.219 -14.773 1 92.38 282 PHE A O 1
ATOM 2194 N N . THR A 1 283 ? 3.676 -44.312 -14.836 1 91.69 283 THR A N 1
ATOM 2195 C CA . THR A 1 283 ? 3.322 -44.344 -13.422 1 91.69 283 THR A CA 1
ATOM 2196 C C . THR A 1 283 ? 4.52 -44.75 -12.57 1 91.69 283 THR A C 1
ATOM 2198 O O . THR A 1 283 ? 4.492 -44.625 -11.344 1 91.69 283 THR A O 1
ATOM 2201 N N . LYS A 1 284 ? 5.621 -45.125 -13.188 1 91.81 284 LYS A N 1
ATOM 2202 C CA . LYS A 1 284 ? 6.676 -45.781 -12.391 1 91.81 284 LYS A CA 1
ATOM 2203 C C . LYS A 1 284 ? 7.91 -44.875 -12.312 1 91.81 284 LYS A C 1
ATOM 2205 O O . LYS A 1 284 ? 8.719 -45 -11.391 1 91.81 284 LYS A O 1
ATOM 2210 N N . ILE A 1 285 ? 8.156 -44.031 -13.25 1 94.81 285 ILE A N 1
ATOM 2211 C CA . ILE A 1 285 ? 9.359 -43.219 -13.266 1 94.81 285 ILE A CA 1
ATOM 2212 C C . ILE A 1 285 ? 9.367 -42.281 -12.07 1 94.81 285 ILE A C 1
ATOM 2214 O O . ILE A 1 285 ? 8.375 -41.594 -11.805 1 94.81 285 ILE A O 1
ATOM 2218 N N . PRO A 1 286 ? 10.453 -42.312 -11.289 1 96.69 286 PRO A N 1
ATOM 2219 C CA . PRO A 1 286 ? 10.523 -41.312 -10.211 1 96.69 286 PRO A CA 1
ATOM 2220 C C . PRO A 1 286 ? 10.32 -39.875 -10.695 1 96.69 286 PRO A C 1
ATOM 2222 O O . PRO A 1 286 ? 10.828 -39.531 -11.766 1 96.69 286 PRO A O 1
ATOM 2225 N N . MET A 1 287 ? 9.547 -39.125 -9.859 1 97.56 287 MET A N 1
ATOM 2226 C CA . MET A 1 287 ? 9.125 -37.844 -10.383 1 97.56 287 MET A CA 1
ATOM 2227 C C . MET A 1 287 ? 9.156 -36.781 -9.297 1 97.56 287 MET A C 1
ATOM 2229 O O . MET A 1 287 ? 8.82 -37.062 -8.141 1 97.56 287 MET A O 1
ATOM 2233 N N . ILE A 1 288 ? 9.594 -35.562 -9.672 1 98.5 288 ILE A N 1
ATOM 2234 C CA . ILE A 1 288 ? 9.492 -34.344 -8.844 1 98.5 288 ILE A CA 1
ATOM 2235 C C . ILE A 1 288 ? 8.727 -33.281 -9.602 1 98.5 288 ILE A C 1
ATOM 2237 O O . ILE A 1 288 ? 8.922 -33.094 -10.805 1 98.5 288 ILE A O 1
ATOM 2241 N N . VAL A 1 289 ? 7.812 -32.656 -8.938 1 98.81 289 VAL A N 1
ATOM 2242 C CA . VAL A 1 289 ? 7.086 -31.531 -9.5 1 98.81 289 VAL A CA 1
ATOM 2243 C C . VAL A 1 289 ? 7.574 -30.234 -8.859 1 98.81 289 VAL A C 1
ATOM 2245 O O . VAL A 1 289 ? 7.602 -30.125 -7.633 1 98.81 289 VAL A O 1
ATOM 2248 N N . LEU A 1 290 ? 7.977 -29.266 -9.664 1 98.56 290 LEU A N 1
ATOM 2249 C CA . LEU A 1 290 ? 8.398 -27.953 -9.172 1 98.56 290 LEU A CA 1
ATOM 2250 C C . LEU A 1 290 ? 7.242 -26.969 -9.195 1 98.56 290 LEU A C 1
ATOM 2252 O O . LEU A 1 290 ? 6.539 -26.844 -10.195 1 98.56 290 LEU A O 1
ATOM 2256 N N . ILE A 1 291 ? 7.016 -26.312 -8.055 1 98.38 291 ILE A N 1
ATOM 2257 C CA . ILE A 1 291 ? 6 -25.266 -7.992 1 98.38 291 ILE A CA 1
ATOM 2258 C C . ILE A 1 291 ? 6.566 -24.031 -7.281 1 98.38 291 ILE A C 1
ATOM 2260 O O . ILE A 1 291 ? 7.637 -24.094 -6.672 1 98.38 291 ILE A O 1
ATOM 2264 N N . ASN A 1 292 ? 5.918 -22.906 -7.43 1 96.56 292 ASN A N 1
ATOM 2265 C CA . ASN A 1 292 ? 6.227 -21.703 -6.672 1 96.56 292 ASN A CA 1
ATOM 2266 C C . ASN A 1 292 ? 4.992 -20.812 -6.508 1 96.56 292 ASN A C 1
ATOM 2268 O O . ASN A 1 292 ? 3.865 -21.266 -6.707 1 96.56 292 ASN A O 1
ATOM 2272 N N . GLU A 1 293 ? 5.164 -19.578 -6.125 1 94.25 293 GLU A N 1
ATOM 2273 C CA . GLU A 1 293 ? 4.074 -18.672 -5.801 1 94.25 293 GLU A CA 1
ATOM 2274 C C . GLU A 1 293 ? 3.246 -18.328 -7.039 1 94.25 293 GLU A C 1
ATOM 2276 O O . GLU A 1 293 ? 2.117 -17.844 -6.926 1 94.25 293 GLU A O 1
ATOM 2281 N N . GLY A 1 294 ? 3.834 -18.594 -8.172 1 94.75 294 GLY A N 1
ATOM 2282 C CA . GLY A 1 294 ? 3.131 -18.312 -9.406 1 94.75 294 GLY A CA 1
ATOM 2283 C C . GLY A 1 294 ? 2.348 -19.484 -9.945 1 94.75 294 GLY A C 1
ATOM 2284 O O . GLY A 1 294 ? 1.633 -19.375 -10.938 1 94.75 294 GLY A O 1
ATOM 2285 N N . SER A 1 295 ? 2.49 -20.594 -9.305 1 96.56 295 SER A N 1
ATOM 2286 C CA . SER A 1 295 ? 1.71 -21.766 -9.656 1 96.56 295 SER A CA 1
ATOM 2287 C C . SER A 1 295 ? 0.298 -21.688 -9.086 1 96.56 295 SER A C 1
ATOM 2289 O O . SER A 1 295 ? 0.119 -21.578 -7.867 1 96.56 295 SER A O 1
ATOM 2291 N N . ALA A 1 296 ? -0.625 -21.75 -9.992 1 93.62 296 ALA A N 1
ATOM 2292 C CA . ALA A 1 296 ? -1.988 -21.5 -9.531 1 93.62 296 ALA A CA 1
ATOM 2293 C C . ALA A 1 296 ? -2.982 -22.422 -10.25 1 93.62 296 ALA A C 1
ATOM 2295 O O . ALA A 1 296 ? -2.676 -22.969 -11.312 1 93.62 296 ALA A O 1
ATOM 2296 N N . SER A 1 297 ? -4.145 -22.641 -9.602 1 93 297 SER A N 1
ATOM 2297 C CA . SER A 1 297 ? -5.301 -23.266 -10.227 1 93 297 SER A CA 1
ATOM 2298 C C . SER A 1 297 ? -4.949 -24.656 -10.758 1 93 297 SER A C 1
ATOM 2300 O O . SER A 1 297 ? -4.531 -25.531 -9.992 1 93 297 SER A O 1
ATOM 2302 N N . ALA A 1 298 ? -4.996 -24.781 -12.125 1 95.06 298 ALA A N 1
ATOM 2303 C CA . ALA A 1 298 ? -4.758 -26.094 -12.719 1 95.06 298 ALA A CA 1
ATOM 2304 C C . ALA A 1 298 ? -3.412 -26.656 -12.273 1 95.06 298 ALA A C 1
ATOM 2306 O O . ALA A 1 298 ? -3.266 -27.875 -12.109 1 95.06 298 ALA A O 1
ATOM 2307 N N . SER A 1 299 ? -2.438 -25.797 -12.102 1 97.5 299 SER A N 1
ATOM 2308 C CA . SER A 1 299 ? -1.136 -26.219 -11.602 1 97.5 299 SER A CA 1
ATOM 2309 C C . SER A 1 299 ? -1.251 -26.828 -10.211 1 97.5 299 SER A C 1
ATOM 2311 O O . SER A 1 299 ? -0.614 -27.844 -9.914 1 97.5 299 SER A O 1
ATOM 2313 N N . GLU A 1 300 ? -2.002 -26.234 -9.422 1 97.62 300 GLU A N 1
ATOM 2314 C CA . GLU A 1 300 ? -2.182 -26.703 -8.055 1 97.62 300 GLU A CA 1
ATOM 2315 C C . GLU A 1 300 ? -2.959 -28.016 -8.016 1 97.62 300 GLU A C 1
ATOM 2317 O O . GLU A 1 300 ? -2.678 -28.891 -7.195 1 97.62 300 GLU A O 1
ATOM 2322 N N . ILE A 1 301 ? -3.916 -28.172 -8.914 1 96.62 301 ILE A N 1
ATOM 2323 C CA . ILE A 1 301 ? -4.684 -29.406 -9.023 1 96.62 301 ILE A CA 1
ATOM 2324 C C . ILE A 1 301 ? -3.748 -30.562 -9.383 1 96.62 301 ILE A C 1
ATOM 2326 O O . ILE A 1 301 ? -3.77 -31.609 -8.734 1 96.62 301 ILE A O 1
ATOM 2330 N N . PHE A 1 302 ? -2.918 -30.359 -10.367 1 98.44 302 PHE A N 1
ATOM 2331 C CA . PHE A 1 302 ? -1.941 -31.359 -10.781 1 98.44 302 PHE A CA 1
ATOM 2332 C C . PHE A 1 302 ? -1.007 -31.703 -9.625 1 98.44 302 PHE A C 1
ATOM 2334 O O . PHE A 1 302 ? -0.855 -32.875 -9.273 1 98.44 302 PHE A O 1
ATOM 2341 N N . ALA A 1 303 ? -0.406 -30.719 -9.031 1 98.69 303 ALA A N 1
ATOM 2342 C CA . ALA A 1 303 ? 0.547 -30.906 -7.945 1 98.69 303 ALA A CA 1
ATOM 2343 C C . ALA A 1 303 ? -0.112 -31.594 -6.754 1 98.69 303 ALA A C 1
ATOM 2345 O O . ALA A 1 303 ? 0.481 -32.469 -6.137 1 98.69 303 ALA A O 1
ATOM 2346 N N . GLY A 1 304 ? -1.289 -31.156 -6.441 1 98.31 304 GLY A N 1
ATOM 2347 C CA . GLY A 1 304 ? -2.014 -31.75 -5.332 1 98.31 304 GLY A CA 1
ATOM 2348 C C . GLY A 1 304 ? -2.295 -33.219 -5.535 1 98.31 304 GLY A C 1
ATOM 2349 O O . GLY A 1 304 ? -2.143 -34.031 -4.605 1 98.31 304 GLY A O 1
ATOM 2350 N N . ALA A 1 305 ? -2.771 -33.594 -6.738 1 98.38 305 ALA A N 1
ATOM 2351 C CA . ALA A 1 305 ? -3.047 -35 -7.047 1 98.38 305 ALA A CA 1
ATOM 2352 C C . ALA A 1 305 ? -1.785 -35.844 -6.922 1 98.38 305 ALA A C 1
ATOM 2354 O O . ALA A 1 305 ? -1.807 -36.906 -6.312 1 98.38 305 ALA A O 1
ATOM 2355 N N . MET A 1 306 ? -0.685 -35.344 -7.453 1 98.56 306 MET A N 1
ATOM 2356 C CA . MET A 1 306 ? 0.578 -36.094 -7.391 1 98.56 306 MET A CA 1
ATOM 2357 C C . MET A 1 306 ? 1.043 -36.25 -5.949 1 98.56 306 MET A C 1
ATOM 2359 O O . MET A 1 306 ? 1.53 -37.312 -5.562 1 98.56 306 MET A O 1
ATOM 2363 N N . GLN A 1 307 ? 0.94 -35.188 -5.191 1 98.31 307 GLN A N 1
ATOM 2364 C CA . GLN A 1 307 ? 1.399 -35.188 -3.805 1 98.31 307 GLN A CA 1
ATOM 2365 C C . GLN A 1 307 ? 0.566 -36.125 -2.943 1 98.31 307 GLN A C 1
ATOM 2367 O O . GLN A 1 307 ? 1.114 -36.969 -2.211 1 98.31 307 GLN A O 1
ATOM 2372 N N . ASP A 1 308 ? -0.721 -36.031 -3.055 1 98.25 308 ASP A N 1
ATOM 2373 C CA . ASP A 1 308 ? -1.63 -36.75 -2.172 1 98.25 308 ASP A CA 1
ATOM 2374 C C . ASP A 1 308 ? -1.548 -38.25 -2.41 1 98.25 308 ASP A C 1
ATOM 2376 O O . ASP A 1 308 ? -1.726 -39.031 -1.483 1 98.25 308 ASP A O 1
ATOM 2380 N N . HIS A 1 309 ? -1.307 -38.688 -3.59 1 98 309 HIS A N 1
ATOM 2381 C CA . HIS A 1 309 ? -1.218 -40.125 -3.904 1 98 309 HIS A CA 1
ATOM 2382 C C . HIS A 1 309 ? 0.206 -40.625 -3.723 1 98 309 HIS A C 1
ATOM 2384 O O . HIS A 1 309 ? 0.493 -41.812 -4.023 1 98 309 HIS A O 1
ATOM 2390 N N . GLY A 1 310 ? 1.132 -39.719 -3.314 1 97.19 310 GLY A N 1
ATOM 2391 C CA . GLY A 1 310 ? 2.52 -40.125 -3.123 1 97.19 310 GLY A CA 1
ATOM 2392 C C . GLY A 1 310 ? 3.242 -40.406 -4.426 1 97.19 310 GLY A C 1
ATOM 2393 O O . GLY A 1 310 ? 4.211 -41.156 -4.449 1 97.19 310 GLY A O 1
ATOM 2394 N N . ARG A 1 311 ? 2.73 -39.875 -5.527 1 97.5 311 ARG A N 1
ATOM 2395 C CA . ARG A 1 311 ? 3.287 -40.125 -6.852 1 97.5 311 ARG A CA 1
ATOM 2396 C C . ARG A 1 311 ? 4.562 -39.312 -7.07 1 97.5 311 ARG A C 1
ATOM 2398 O O . ARG A 1 311 ? 5.48 -39.75 -7.758 1 97.5 311 ARG A O 1
ATOM 2405 N N . ALA A 1 312 ? 4.594 -38.125 -6.547 1 98.06 312 ALA A N 1
ATOM 2406 C CA . ALA A 1 312 ? 5.734 -37.219 -6.734 1 98.06 312 ALA A CA 1
ATOM 2407 C C . ALA A 1 312 ? 5.949 -36.344 -5.508 1 98.06 312 ALA A C 1
ATOM 2409 O O . ALA A 1 312 ? 4.996 -36 -4.801 1 98.06 312 ALA A O 1
ATOM 2410 N N . LYS A 1 313 ? 7.219 -36 -5.289 1 97.81 313 LYS A N 1
ATOM 2411 C CA . LYS A 1 313 ? 7.508 -34.938 -4.324 1 97.81 313 LYS A CA 1
ATOM 2412 C C . LYS A 1 313 ? 7.316 -33.562 -4.945 1 97.81 313 LYS A C 1
ATOM 2414 O O . LYS A 1 313 ? 7.676 -33.312 -6.102 1 97.81 313 LYS A O 1
ATOM 2419 N N . ILE A 1 314 ? 6.691 -32.781 -4.172 1 98.75 314 ILE A N 1
ATOM 2420 C CA . ILE A 1 314 ? 6.539 -31.375 -4.578 1 98.75 314 ILE A CA 1
ATOM 2421 C C . ILE A 1 314 ? 7.688 -30.547 -4.012 1 98.75 314 ILE A C 1
ATOM 2423 O O . ILE A 1 314 ? 7.965 -30.594 -2.811 1 98.75 314 ILE A O 1
ATOM 2427 N N . LEU A 1 315 ? 8.359 -29.828 -4.918 1 98.69 315 LEU A N 1
ATOM 2428 C CA . LEU A 1 315 ? 9.555 -29.094 -4.508 1 98.69 315 LEU A CA 1
ATOM 2429 C C . LEU A 1 315 ? 9.469 -27.625 -4.941 1 98.69 315 LEU A C 1
ATOM 2431 O O . LEU A 1 315 ? 8.984 -27.328 -6.031 1 98.69 315 LEU A O 1
ATOM 2435 N N . GLY A 1 316 ? 9.914 -26.75 -4.102 1 98.31 316 GLY A N 1
ATOM 2436 C CA . GLY A 1 316 ? 9.93 -25.312 -4.363 1 98.31 316 GLY A CA 1
ATOM 2437 C C . GLY A 1 316 ? 9.352 -24.5 -3.227 1 98.31 316 GLY A C 1
ATOM 2438 O O . GLY A 1 316 ? 9.797 -24.609 -2.084 1 98.31 316 GLY A O 1
ATOM 2439 N N . THR A 1 317 ? 8.43 -23.594 -3.633 1 96.44 317 THR A N 1
ATOM 2440 C CA . THR A 1 317 ? 7.754 -22.766 -2.637 1 96.44 317 THR A CA 1
ATOM 2441 C C . THR A 1 317 ? 6.238 -22.891 -2.773 1 96.44 317 THR A C 1
ATOM 2443 O O . THR A 1 317 ? 5.742 -23.469 -3.748 1 96.44 317 THR A O 1
ATOM 2446 N N . THR A 1 318 ? 5.555 -22.422 -1.752 1 96.62 318 THR A N 1
ATOM 2447 C CA . THR A 1 318 ? 4.109 -22.578 -1.689 1 96.62 318 THR A CA 1
ATOM 2448 C C . THR A 1 318 ? 3.438 -21.922 -2.896 1 96.62 318 THR A C 1
ATOM 2450 O O . THR A 1 318 ? 3.811 -20.828 -3.299 1 96.62 318 THR A O 1
ATOM 2453 N N . SER A 1 319 ? 2.51 -22.594 -3.434 1 96.94 319 SER A N 1
ATOM 2454 C CA . SER A 1 319 ? 1.812 -22.109 -4.621 1 96.94 319 SER A CA 1
ATOM 2455 C C . SER A 1 319 ? 0.853 -20.984 -4.277 1 96.94 319 SER A C 1
ATOM 2457 O O . SER A 1 319 ? 0.801 -20.531 -3.133 1 96.94 319 SER A O 1
ATOM 2459 N N . TYR A 1 320 ? 0.132 -20.5 -5.211 1 91.69 320 TYR A N 1
ATOM 2460 C CA . TYR A 1 320 ? -0.661 -19.281 -5.133 1 91.69 320 TYR A CA 1
ATOM 2461 C C . TYR A 1 320 ? -1.873 -19.469 -4.23 1 91.69 320 TYR A C 1
ATOM 2463 O O . TYR A 1 320 ? -2.158 -18.625 -3.375 1 91.69 320 TYR A O 1
ATOM 2471 N N . GLY A 1 321 ? -2.678 -20.562 -4.574 1 92.25 321 GLY A N 1
ATOM 2472 C CA . GLY A 1 321 ? -3.871 -20.828 -3.785 1 92.25 321 GLY A CA 1
ATOM 2473 C C . GLY A 1 321 ? -5.152 -20.422 -4.484 1 92.25 321 GLY A C 1
ATOM 2474 O O . GLY A 1 321 ? -6.086 -19.922 -3.846 1 92.25 321 GLY A O 1
ATOM 2475 N N . LYS A 1 322 ? -5.223 -20.562 -5.715 1 87.94 322 LYS A N 1
ATOM 2476 C CA . LYS A 1 322 ? -6.457 -20.328 -6.461 1 87.94 322 LYS A CA 1
ATOM 2477 C C . LYS A 1 322 ? -7.273 -21.609 -6.582 1 87.94 322 LYS A C 1
ATOM 2479 O O . LYS A 1 322 ? -7.203 -22.312 -7.598 1 87.94 322 LYS A O 1
ATOM 2484 N N . GLY A 1 323 ? -8.094 -21.844 -5.645 1 89.94 323 GLY A N 1
ATOM 2485 C CA . GLY A 1 323 ? -8.82 -23.094 -5.566 1 89.94 323 GLY A CA 1
ATOM 2486 C C . GLY A 1 323 ? -10.32 -22.922 -5.715 1 89.94 323 GLY A C 1
ATOM 2487 O O . GLY A 1 323 ? -11.102 -23.703 -5.156 1 89.94 323 GLY A O 1
ATOM 2488 N N . SER A 1 324 ? -10.727 -21.875 -6.484 1 88.88 324 SER A N 1
ATOM 2489 C CA . SER A 1 324 ? -12.164 -21.625 -6.578 1 88.88 324 SER A CA 1
ATOM 2490 C C . SER A 1 324 ? -12.617 -21.562 -8.031 1 88.88 324 SER A C 1
ATOM 2492 O O . SER A 1 324 ? -11.805 -21.375 -8.938 1 88.88 324 SER A O 1
ATOM 2494 N N . VAL A 1 325 ? -13.859 -21.906 -8.203 1 84 325 VAL A N 1
ATOM 2495 C CA . VAL A 1 325 ? -14.516 -21.828 -9.5 1 84 325 VAL A CA 1
ATOM 2496 C C . VAL A 1 325 ? -15.492 -20.656 -9.523 1 84 325 VAL A C 1
ATOM 2498 O O . VAL A 1 325 ? -16.312 -20.5 -8.609 1 84 325 VAL A O 1
ATOM 2501 N N . GLN A 1 326 ? -15.344 -19.859 -10.523 1 85.81 326 GLN A N 1
ATOM 2502 C CA . GLN A 1 326 ? -16.234 -18.703 -10.641 1 85.81 326 GLN A CA 1
ATOM 2503 C C . GLN A 1 326 ? -17.219 -18.891 -11.797 1 85.81 326 GLN A C 1
ATOM 2505 O O . GLN A 1 326 ? -16.875 -19.5 -12.812 1 85.81 326 GLN A O 1
ATOM 2510 N N . PHE A 1 327 ? -18.406 -18.453 -11.602 1 86.88 327 PHE A N 1
ATOM 2511 C CA . PHE A 1 327 ? -19.422 -18.344 -12.641 1 86.88 327 PHE A CA 1
ATOM 2512 C C . PHE A 1 327 ? -19.797 -16.891 -12.883 1 86.88 327 PHE A C 1
ATOM 2514 O O . PHE A 1 327 ? -19.906 -16.109 -11.945 1 86.88 327 PHE A O 1
ATOM 2521 N N . VAL A 1 328 ? -19.938 -16.5 -14.219 1 87.94 328 VAL A N 1
ATOM 2522 C CA . VAL A 1 328 ? -20.359 -15.148 -14.555 1 87.94 328 VAL A CA 1
ATOM 2523 C C . VAL A 1 328 ? -21.859 -15.117 -14.781 1 87.94 328 VAL A C 1
ATOM 2525 O O . VAL A 1 328 ? -22.375 -15.758 -15.711 1 87.94 328 VAL A O 1
ATOM 2528 N N . TYR A 1 329 ? -22.578 -14.43 -14.008 1 91.69 329 TYR A N 1
ATOM 2529 C CA . TYR A 1 329 ? -24.031 -14.227 -14.141 1 91.69 329 TYR A CA 1
ATOM 2530 C C . TYR A 1 329 ? -24.328 -12.906 -14.836 1 91.69 329 TYR A C 1
ATOM 2532 O O . TYR A 1 329 ? -23.906 -11.844 -14.383 1 91.69 329 TYR A O 1
ATOM 2540 N N . SER A 1 330 ? -25 -13.008 -15.953 1 92.5 330 SER A N 1
ATOM 2541 C CA . SER A 1 330 ? -25.453 -11.789 -16.609 1 92.5 330 SER A CA 1
ATOM 2542 C C . SER A 1 330 ? -26.562 -11.109 -15.82 1 92.5 330 SER A C 1
ATOM 2544 O O . SER A 1 330 ? -27.453 -11.781 -15.297 1 92.5 330 SER A O 1
ATOM 2546 N N . LEU A 1 331 ? -26.469 -9.836 -15.719 1 93.38 331 LEU A N 1
ATOM 2547 C CA . LEU A 1 331 ? -27.484 -9.039 -15.039 1 93.38 331 LEU A CA 1
ATOM 2548 C C . LEU A 1 331 ? -28.25 -8.18 -16.031 1 93.38 331 LEU A C 1
ATOM 2550 O O . LEU A 1 331 ? -27.922 -8.148 -17.219 1 93.38 331 LEU A O 1
ATOM 2554 N N . SER A 1 332 ? -29.25 -7.613 -15.523 1 89.06 332 SER A N 1
ATOM 2555 C CA . SER A 1 332 ? -30 -6.645 -16.328 1 89.06 332 SER A CA 1
ATOM 2556 C C . SER A 1 332 ? -29.109 -5.488 -16.766 1 89.06 332 SER A C 1
ATOM 2558 O O . SER A 1 332 ? -28.078 -5.211 -16.125 1 89.06 332 SER A O 1
ATOM 2560 N N . HIS A 1 333 ? -29.469 -4.879 -17.969 1 88.81 333 HIS A N 1
ATOM 2561 C CA . HIS A 1 333 ? -28.844 -3.66 -18.484 1 88.81 333 HIS A CA 1
ATOM 2562 C C . HIS A 1 333 ? -27.391 -3.9 -18.875 1 88.81 333 HIS A C 1
ATOM 2564 O O . HIS A 1 333 ? -26.547 -3.016 -18.703 1 88.81 333 HIS A O 1
ATOM 2570 N N . GLY A 1 334 ? -27 -5.07 -19.141 1 88.44 334 GLY A N 1
ATOM 2571 C CA . GLY A 1 334 ? -25.719 -5.391 -19.75 1 88.44 334 GLY A CA 1
ATOM 2572 C C . GLY A 1 334 ? -24.594 -5.508 -18.75 1 88.44 334 GLY A C 1
ATOM 2573 O O . GLY A 1 334 ? -23.422 -5.395 -19.109 1 88.44 334 GLY A O 1
ATOM 2574 N N . MET A 1 335 ? -24.875 -5.707 -17.484 1 91.62 335 MET A N 1
ATOM 2575 C CA . MET A 1 335 ? -23.859 -5.871 -16.438 1 91.62 335 MET A CA 1
ATOM 2576 C C . MET A 1 335 ? -23.766 -7.328 -16 1 91.62 335 MET A C 1
ATOM 2578 O O . MET A 1 335 ? -24.469 -8.188 -16.531 1 91.62 335 MET A O 1
ATOM 2582 N N . ALA A 1 336 ? -22.719 -7.621 -15.195 1 92.5 336 ALA A N 1
ATOM 2583 C CA . ALA A 1 336 ? -22.562 -9.016 -14.789 1 92.5 336 ALA A CA 1
ATOM 2584 C C . ALA A 1 336 ? -21.906 -9.109 -13.414 1 92.5 336 ALA A C 1
ATOM 2586 O O . ALA A 1 336 ? -21.375 -8.117 -12.898 1 92.5 336 ALA A O 1
ATOM 2587 N N . VAL A 1 337 ? -22.094 -10.234 -12.781 1 93.06 337 VAL A N 1
ATOM 2588 C CA . VAL A 1 337 ? -21.375 -10.57 -11.555 1 93.06 337 VAL A CA 1
ATOM 2589 C C . VAL A 1 337 ? -20.609 -11.875 -11.75 1 93.06 337 VAL A C 1
ATOM 2591 O O . VAL A 1 337 ? -21.156 -12.852 -12.266 1 93.06 337 VAL A O 1
ATOM 2594 N N . LYS A 1 338 ? -19.344 -11.781 -11.547 1 88.81 338 LYS A N 1
ATOM 2595 C CA . LYS A 1 338 ? -18.531 -12.984 -11.406 1 88.81 338 LYS A CA 1
ATOM 2596 C C . LYS A 1 338 ? -18.531 -13.477 -9.961 1 88.81 338 LYS A C 1
ATOM 2598 O O . LYS A 1 338 ? -18.125 -12.758 -9.055 1 88.81 338 LYS A O 1
ATOM 2603 N N . LEU A 1 339 ? -19 -14.719 -9.742 1 91.94 339 LEU A N 1
ATOM 2604 C CA . LEU A 1 339 ? -19.219 -15.195 -8.375 1 91.94 339 LEU A CA 1
ATOM 2605 C C . LEU A 1 339 ? -18.594 -16.578 -8.188 1 91.94 339 LEU A C 1
ATOM 2607 O O . LEU A 1 339 ? -18.734 -17.453 -9.039 1 91.94 339 LEU A O 1
ATOM 2611 N N . THR A 1 340 ? -17.844 -16.672 -7.051 1 90.81 340 THR A N 1
ATOM 2612 C CA . THR A 1 340 ? -17.328 -17.984 -6.684 1 90.81 340 THR A CA 1
ATOM 2613 C C . THR A 1 340 ? -18.469 -18.906 -6.27 1 90.81 340 THR A C 1
ATOM 2615 O O . THR A 1 340 ? -19.188 -18.625 -5.309 1 90.81 340 THR A O 1
ATOM 2618 N N . VAL A 1 341 ? -18.578 -20.062 -6.961 1 91.88 341 VAL A N 1
ATOM 2619 C CA . VAL A 1 341 ? -19.734 -20.922 -6.711 1 91.88 341 VAL A CA 1
ATOM 2620 C C . VAL A 1 341 ? -19.266 -22.297 -6.227 1 91.88 341 VAL A C 1
ATOM 2622 O O . VAL A 1 341 ? -20.047 -23.062 -5.676 1 91.88 341 VAL A O 1
ATOM 2625 N N . GLN A 1 342 ? -18.016 -22.578 -6.477 1 90.62 342 GLN A N 1
ATOM 2626 C CA . GLN A 1 342 ? -17.453 -23.875 -6.078 1 90.62 342 GLN A CA 1
ATOM 2627 C C . GLN A 1 342 ? -15.992 -23.75 -5.672 1 90.62 342 GLN A C 1
ATOM 2629 O O . GLN A 1 342 ? -15.352 -22.734 -5.953 1 90.62 342 GLN A O 1
ATOM 2634 N N . LYS A 1 343 ? -15.477 -24.75 -4.945 1 92.44 343 LYS A N 1
ATOM 2635 C CA . LYS A 1 343 ? -14.07 -24.844 -4.551 1 92.44 343 LYS A CA 1
ATOM 2636 C C . LYS A 1 343 ? -13.469 -26.188 -4.953 1 92.44 343 LYS A C 1
ATOM 2638 O O . LYS A 1 343 ? -14.172 -27.203 -4.988 1 92.44 343 LYS A O 1
ATOM 2643 N N . TYR A 1 344 ? -12.227 -26.188 -5.293 1 91.62 344 TYR A N 1
ATOM 2644 C CA . TYR A 1 344 ? -11.477 -27.391 -5.621 1 91.62 344 TYR A CA 1
ATOM 2645 C C . TYR A 1 344 ? -10.883 -28.016 -4.367 1 91.62 344 TYR A C 1
ATOM 2647 O O . TYR A 1 344 ? -10.391 -27.312 -3.482 1 91.62 344 TYR A O 1
ATOM 2655 N N . TYR A 1 345 ? -10.914 -29.266 -4.344 1 94.12 345 TYR A N 1
ATOM 2656 C CA . TYR A 1 345 ? -10.281 -30.031 -3.273 1 94.12 345 TYR A CA 1
ATOM 2657 C C . TYR A 1 345 ? -9.352 -31.094 -3.842 1 94.12 345 TYR A C 1
ATOM 2659 O O . TYR A 1 345 ? -9.672 -31.75 -4.844 1 94.12 345 TYR A O 1
ATOM 2667 N N . THR A 1 346 ? -8.25 -31.266 -3.164 1 96.5 346 THR A N 1
ATOM 2668 C CA . THR A 1 346 ? -7.336 -32.344 -3.549 1 96.5 346 THR A CA 1
ATOM 2669 C C . THR A 1 346 ? -7.906 -33.688 -3.168 1 96.5 346 THR A C 1
ATOM 2671 O O . THR A 1 346 ? -8.914 -33.781 -2.467 1 96.5 346 THR A O 1
ATOM 2674 N N . PRO A 1 347 ? -7.234 -34.75 -3.646 1 96.88 347 PRO A N 1
ATOM 2675 C CA . PRO A 1 347 ? -7.727 -36.094 -3.316 1 96.88 347 PRO A CA 1
ATOM 2676 C C . PRO A 1 347 ? -7.797 -36.344 -1.812 1 96.88 347 PRO A C 1
ATOM 2678 O O . PRO A 1 347 ? -8.672 -37.062 -1.344 1 96.88 347 PRO A O 1
ATOM 2681 N N . SER A 1 348 ? -7.016 -35.781 -1.032 1 96.38 348 SER A N 1
ATOM 2682 C CA . SER A 1 348 ? -7.008 -35.969 0.415 1 96.38 348 SER A CA 1
ATOM 2683 C C . SER A 1 348 ? -8.055 -35.094 1.091 1 96.38 348 SER A C 1
ATOM 2685 O O . SER A 1 348 ? -8.203 -35.125 2.314 1 96.38 348 SER A O 1
ATOM 2687 N N . GLY A 1 349 ? -8.695 -34.219 0.317 1 93.19 349 GLY A N 1
ATOM 2688 C CA . GLY A 1 349 ? -9.773 -33.406 0.855 1 93.19 349 GLY A CA 1
ATOM 2689 C C . GLY A 1 349 ? -9.312 -32.031 1.288 1 93.19 349 GLY A C 1
ATOM 2690 O O . GLY A 1 349 ? -10.055 -31.312 1.957 1 93.19 349 GLY A O 1
ATOM 2691 N N . ARG A 1 350 ? -8.172 -31.656 0.958 1 92.19 350 ARG A N 1
ATOM 2692 C CA . ARG A 1 350 ? -7.652 -30.344 1.301 1 92.19 350 ARG A CA 1
ATOM 2693 C C . ARG A 1 350 ? -8.156 -29.281 0.329 1 92.19 350 ARG A C 1
ATOM 2695 O O . ARG A 1 350 ? -8.117 -29.484 -0.888 1 92.19 350 ARG A O 1
ATOM 2702 N N . SER A 1 351 ? -8.617 -28.219 0.855 1 90.12 351 SER A N 1
ATOM 2703 C CA . SER A 1 351 ? -8.992 -27.109 -0.001 1 90.12 351 SER A CA 1
ATOM 2704 C C . SER A 1 351 ? -7.758 -26.328 -0.455 1 90.12 351 SER A C 1
ATOM 2706 O O . SER A 1 351 ? -6.867 -26.047 0.348 1 90.12 351 SER A O 1
ATOM 2708 N N . LEU A 1 352 ? -7.688 -25.984 -1.664 1 89.62 352 LEU A N 1
ATOM 2709 C CA . LEU A 1 352 ? -6.57 -25.25 -2.238 1 89.62 352 LEU A CA 1
ATOM 2710 C C . LEU A 1 352 ? -6.77 -23.75 -2.066 1 89.62 352 LEU A C 1
ATOM 2712 O O . LEU A 1 352 ? -5.805 -22.969 -2.131 1 89.62 352 LEU A O 1
ATOM 2716 N N . HIS A 1 353 ? -7.941 -23.391 -1.881 1 88.56 353 HIS A N 1
ATOM 2717 C CA . HIS A 1 353 ? -8.297 -21.984 -1.949 1 88.56 353 HIS A CA 1
ATOM 2718 C C . HIS A 1 353 ? -7.684 -21.203 -0.789 1 88.56 353 HIS A C 1
ATOM 2720 O O . HIS A 1 353 ? -7.902 -21.547 0.376 1 88.56 353 HIS A O 1
ATOM 2726 N N . GLY A 1 354 ? -6.914 -20.203 -1.183 1 85.81 354 GLY A N 1
ATOM 2727 C CA . GLY A 1 354 ? -6.297 -19.344 -0.19 1 85.81 354 GLY A CA 1
ATOM 2728 C C . GLY A 1 354 ? -5.07 -19.953 0.456 1 85.81 354 GLY A C 1
ATOM 2729 O O . GLY A 1 354 ? -4.324 -19.266 1.158 1 85.81 354 GLY A O 1
ATOM 2730 N N . LYS A 1 355 ? -4.793 -21.141 0.292 1 89.38 355 LYS A N 1
ATOM 2731 C CA . LYS A 1 355 ? -3.703 -21.828 0.971 1 89.38 355 LYS A CA 1
ATOM 2732 C C . LYS A 1 355 ? -2.646 -22.312 -0.024 1 89.38 355 LYS A C 1
ATOM 2734 O O . LYS A 1 355 ? -1.447 -22.219 0.246 1 89.38 355 LYS A O 1
ATOM 2739 N N . GLY A 1 356 ? -3.127 -22.844 -1.165 1 94.62 356 GLY A N 1
ATOM 2740 C CA . GLY A 1 356 ? -2.23 -23.406 -2.162 1 94.62 356 GLY A CA 1
ATOM 2741 C C . GLY A 1 356 ? -1.678 -24.766 -1.771 1 94.62 356 GLY A C 1
ATOM 2742 O O . GLY A 1 356 ? -2.246 -25.453 -0.918 1 94.62 356 GLY A O 1
ATOM 2743 N N . ILE A 1 357 ? -0.66 -25.203 -2.463 1 97.31 357 ILE A N 1
ATOM 2744 C CA . ILE A 1 357 ? 0.041 -26.453 -2.199 1 97.31 357 ILE A CA 1
ATOM 2745 C C . ILE A 1 357 ? 1.361 -26.156 -1.486 1 97.31 357 ILE A C 1
ATOM 2747 O O . ILE A 1 357 ? 2.186 -25.391 -1.982 1 97.31 357 ILE A O 1
ATOM 2751 N N . GLN A 1 358 ? 1.487 -26.719 -0.292 1 97.06 358 GLN A N 1
ATOM 2752 C CA . GLN A 1 358 ? 2.775 -26.672 0.391 1 97.06 358 GLN A CA 1
ATOM 2753 C C . GLN A 1 358 ? 3.74 -27.703 -0.17 1 97.06 358 GLN A C 1
ATOM 2755 O O . GLN A 1 358 ? 3.404 -28.891 -0.258 1 97.06 358 GLN A O 1
ATOM 2760 N N . PRO A 1 359 ? 4.93 -27.25 -0.521 1 98.25 359 PRO A N 1
ATOM 2761 C CA . PRO A 1 359 ? 5.871 -28.234 -1.052 1 98.25 359 PRO A CA 1
ATOM 2762 C C . PRO A 1 359 ? 6.344 -29.234 0.008 1 98.25 359 PRO A C 1
ATOM 2764 O O . PRO A 1 359 ? 6.312 -28.922 1.203 1 98.25 359 PRO A O 1
ATOM 2767 N N . ASP A 1 360 ? 6.723 -30.391 -0.45 1 98.12 360 ASP A N 1
ATOM 2768 C CA . ASP A 1 360 ? 7.344 -31.375 0.434 1 98.12 360 ASP A CA 1
ATOM 2769 C C . ASP A 1 360 ? 8.758 -30.953 0.81 1 98.12 360 ASP A C 1
ATOM 2771 O O . ASP A 1 360 ? 9.227 -31.25 1.911 1 98.12 360 ASP A O 1
ATOM 2775 N N . VAL A 1 361 ? 9.445 -30.359 -0.118 1 97.69 361 VAL A N 1
ATOM 2776 C CA . VAL A 1 361 ? 10.797 -29.844 0.054 1 97.69 361 VAL A CA 1
ATOM 2777 C C . VAL A 1 361 ? 10.82 -28.344 -0.278 1 97.69 361 VAL A C 1
ATOM 2779 O O . VAL A 1 361 ? 10.641 -27.953 -1.436 1 97.69 361 VAL A O 1
ATOM 2782 N N . VAL A 1 362 ? 11.039 -27.594 0.725 1 97.62 362 VAL A N 1
ATOM 2783 C CA . VAL A 1 362 ? 11.023 -26.156 0.536 1 97.62 362 VAL A CA 1
ATOM 2784 C C . VAL A 1 362 ? 12.414 -25.672 0.104 1 97.62 362 VAL A C 1
ATOM 2786 O O . VAL A 1 362 ? 13.398 -25.875 0.823 1 97.62 362 VAL A O 1
ATOM 2789 N N . VAL A 1 363 ? 12.523 -25.156 -1.045 1 96 363 VAL A N 1
ATOM 2790 C CA . VAL A 1 363 ? 13.727 -24.531 -1.566 1 96 363 VAL A CA 1
ATOM 2791 C C . VAL A 1 363 ? 13.375 -23.172 -2.178 1 96 363 VAL A C 1
ATOM 2793 O O . VAL A 1 363 ? 12.562 -23.094 -3.096 1 96 363 VAL A O 1
ATOM 2796 N N . LYS A 1 364 ? 14 -22.141 -1.665 1 92.62 364 LYS A N 1
ATOM 2797 C CA . LYS A 1 364 ? 13.742 -20.812 -2.189 1 92.62 364 LYS A CA 1
ATOM 2798 C C . LYS A 1 364 ? 14.625 -20.516 -3.402 1 92.62 364 LYS A C 1
ATOM 2800 O O . LYS A 1 364 ? 15.742 -21.016 -3.502 1 92.62 364 LYS A O 1
ATOM 2805 N N . ALA A 1 365 ? 14.031 -19.719 -4.34 1 90.38 365 ALA A N 1
ATOM 2806 C CA . ALA A 1 365 ? 14.844 -19.219 -5.449 1 90.38 365 ALA A CA 1
ATOM 2807 C C . ALA A 1 365 ? 15.805 -18.125 -4.977 1 90.38 365 ALA A C 1
ATOM 2809 O O . ALA A 1 365 ? 15.688 -17.641 -3.855 1 90.38 365 ALA A O 1
ATOM 2810 N N . ILE A 1 366 ? 16.766 -17.859 -5.852 1 87.38 366 ILE A N 1
ATOM 2811 C CA . ILE A 1 366 ? 17.703 -16.781 -5.535 1 87.38 366 ILE A CA 1
ATOM 2812 C C . ILE A 1 366 ? 16.984 -15.43 -5.641 1 87.38 366 ILE A C 1
ATOM 2814 O O . ILE A 1 366 ? 16.375 -15.125 -6.668 1 87.38 366 ILE A O 1
ATOM 2818 N N . GLU A 1 367 ? 16.953 -14.688 -4.543 1 83.5 367 GLU A N 1
ATOM 2819 C CA . GLU A 1 367 ? 16.375 -13.352 -4.516 1 83.5 367 GLU A CA 1
ATOM 2820 C C . GLU A 1 367 ? 17.344 -12.336 -3.932 1 83.5 367 GLU A C 1
ATOM 2822 O O . GLU A 1 367 ? 18.078 -12.641 -2.986 1 83.5 367 GLU A O 1
ATOM 2827 N N . PRO A 1 368 ? 17.328 -11.148 -4.527 1 84.94 368 PRO A N 1
ATOM 2828 C CA . PRO A 1 368 ? 18.188 -10.117 -3.947 1 84.94 368 PRO A CA 1
ATOM 2829 C C . PRO A 1 368 ? 17.75 -9.711 -2.539 1 84.94 368 PRO A C 1
ATOM 2831 O O . PRO A 1 368 ? 16.547 -9.594 -2.266 1 84.94 368 PRO A O 1
ATOM 2834 N N . THR A 1 369 ? 18.75 -9.555 -1.707 1 83 369 THR A N 1
ATOM 2835 C CA . THR A 1 369 ? 18.484 -9.016 -0.377 1 83 369 THR A CA 1
ATOM 2836 C C . THR A 1 369 ? 18.281 -7.504 -0.44 1 83 369 THR A C 1
ATOM 2838 O O . THR A 1 369 ? 18.422 -6.895 -1.5 1 83 369 THR A O 1
ATOM 2841 N N . GLU A 1 370 ? 17.875 -6.965 0.69 1 76.06 370 GLU A N 1
ATOM 2842 C CA . GLU A 1 370 ? 17.734 -5.512 0.755 1 76.06 370 GLU A CA 1
ATOM 2843 C C . GLU A 1 370 ? 19.062 -4.824 0.445 1 76.06 370 GLU A C 1
ATOM 2845 O O . GLU A 1 370 ? 19.094 -3.785 -0.22 1 76.06 370 GLU A O 1
ATOM 2850 N N . ASP A 1 371 ? 20.109 -5.383 0.987 1 83.31 371 ASP A N 1
ATOM 2851 C CA . ASP A 1 371 ? 21.438 -4.84 0.677 1 83.31 371 ASP A CA 1
ATOM 2852 C C . ASP A 1 371 ? 21.734 -4.938 -0.818 1 83.31 371 ASP A C 1
ATOM 2854 O O . ASP A 1 371 ? 22.25 -3.994 -1.415 1 83.31 371 ASP A O 1
ATOM 2858 N N . ASP A 1 372 ? 21.359 -6.051 -1.368 1 87.75 372 ASP A N 1
ATOM 2859 C CA . ASP A 1 372 ? 21.562 -6.23 -2.803 1 87.75 372 ASP A CA 1
ATOM 2860 C C . ASP A 1 372 ? 20.828 -5.152 -3.6 1 87.75 372 ASP A C 1
ATOM 2862 O O . ASP A 1 372 ? 21.375 -4.582 -4.539 1 87.75 372 ASP A O 1
ATOM 2866 N N . ARG A 1 373 ? 19.734 -4.957 -3.215 1 80.31 373 ARG A N 1
ATOM 2867 C CA . ARG A 1 373 ? 18.906 -3.994 -3.938 1 80.31 373 ARG A CA 1
ATOM 2868 C C . ARG A 1 373 ? 19.5 -2.592 -3.855 1 80.31 373 ARG A C 1
ATOM 2870 O O . ARG A 1 373 ? 19.453 -1.835 -4.828 1 80.31 373 ARG A O 1
ATOM 2877 N N . PHE A 1 374 ? 19.938 -2.26 -2.652 1 83.38 374 PHE A N 1
ATOM 2878 C CA . PHE A 1 374 ? 20.625 -0.979 -2.5 1 83.38 374 PHE A CA 1
ATOM 2879 C C . PHE A 1 374 ? 21.812 -0.877 -3.455 1 83.38 374 PHE A C 1
ATOM 2881 O O . PHE A 1 374 ? 21.953 0.119 -4.164 1 83.38 374 PHE A O 1
ATOM 2888 N N . TYR A 1 375 ? 22.547 -1.869 -3.543 1 88.25 375 TYR A N 1
ATOM 2889 C CA . TYR A 1 375 ? 23.781 -1.824 -4.344 1 88.25 375 TYR A CA 1
ATOM 2890 C C . TYR A 1 375 ? 23.453 -1.93 -5.828 1 88.25 375 TYR A C 1
ATOM 2892 O O . TYR A 1 375 ? 24.156 -1.354 -6.66 1 88.25 375 TYR A O 1
ATOM 2900 N N . LEU A 1 376 ? 22.438 -2.668 -6.152 1 87.38 376 LEU A N 1
ATOM 2901 C CA . LEU A 1 376 ? 22 -2.703 -7.547 1 87.38 376 LEU A CA 1
ATOM 2902 C C . LEU A 1 376 ? 21.578 -1.314 -8.016 1 87.38 376 LEU A C 1
ATOM 2904 O O . LEU A 1 376 ? 21.875 -0.921 -9.148 1 87.38 376 LEU A O 1
ATOM 2908 N N . ARG A 1 377 ? 20.891 -0.622 -7.16 1 82.38 377 ARG A N 1
ATOM 2909 C CA . ARG A 1 377 ? 20.516 0.753 -7.488 1 82.38 377 ARG A CA 1
ATOM 2910 C C . ARG A 1 377 ? 21.766 1.615 -7.688 1 82.38 377 ARG A C 1
ATOM 2912 O O . ARG A 1 377 ? 21.812 2.438 -8.609 1 82.38 377 ARG A O 1
ATOM 2919 N N . LYS A 1 378 ? 22.688 1.452 -6.805 1 88.06 378 LYS A N 1
ATOM 2920 C CA . LYS A 1 378 ? 23.938 2.213 -6.906 1 88.06 378 LYS A CA 1
ATOM 2921 C C . LYS A 1 378 ? 24.656 1.92 -8.219 1 88.06 378 LYS A C 1
ATOM 2923 O O . LYS A 1 378 ? 25.25 2.818 -8.82 1 88.06 378 LYS A O 1
ATOM 2928 N N . ILE A 1 379 ? 24.625 0.661 -8.617 1 89.62 379 ILE A N 1
ATOM 2929 C CA . ILE A 1 379 ? 25.234 0.275 -9.891 1 89.62 379 ILE A CA 1
ATOM 2930 C C . ILE A 1 379 ? 24.578 1.056 -11.031 1 89.62 379 ILE A C 1
ATOM 2932 O O . ILE A 1 379 ? 25.281 1.553 -11.922 1 89.62 379 ILE A O 1
ATOM 2936 N N . GLY A 1 380 ? 23.344 1.132 -11 1 85.94 380 GLY A N 1
ATOM 2937 C CA . GLY A 1 380 ? 22.625 1.887 -12 1 85.94 380 GLY A CA 1
ATOM 2938 C C . GLY A 1 380 ? 22.922 3.373 -11.969 1 85.94 380 GLY A C 1
ATOM 2939 O O . GLY A 1 380 ? 23.172 3.98 -13.016 1 85.94 380 GLY A O 1
ATOM 2940 N N . GLU A 1 381 ? 22.859 3.953 -10.797 1 85.31 381 GLU A N 1
ATOM 2941 C CA . GLU A 1 381 ? 23.109 5.379 -10.609 1 85.31 381 GLU A CA 1
ATOM 2942 C C . GLU A 1 381 ? 24.5 5.77 -11.109 1 85.31 381 GLU A C 1
ATOM 2944 O O . GLU A 1 381 ? 24.672 6.82 -11.727 1 85.31 381 GLU A O 1
ATOM 2949 N N . LYS A 1 382 ? 25.438 4.887 -10.836 1 89.88 382 LYS A N 1
ATOM 2950 C CA . LYS A 1 382 ? 26.828 5.176 -11.188 1 89.88 382 LYS A CA 1
ATOM 2951 C C . LYS A 1 382 ? 27.156 4.66 -12.586 1 89.88 382 LYS A C 1
ATOM 2953 O O . LYS A 1 382 ? 28.281 4.859 -13.078 1 89.88 382 LYS A O 1
ATOM 2958 N N . LYS A 1 383 ? 26.25 3.967 -13.258 1 90.06 383 LYS A N 1
ATOM 2959 C CA . LYS A 1 383 ? 26.422 3.396 -14.594 1 90.06 383 LYS A CA 1
ATOM 2960 C C . LYS A 1 383 ? 27.672 2.525 -14.648 1 90.06 383 LYS A C 1
ATOM 2962 O O . LYS A 1 383 ? 28.5 2.684 -15.547 1 90.06 383 LYS A O 1
ATOM 2967 N N . LEU A 1 384 ? 27.766 1.671 -13.672 1 92.19 384 LEU A N 1
ATOM 2968 C CA . LEU A 1 384 ? 28.969 0.88 -13.492 1 92.19 384 LEU A CA 1
ATOM 2969 C C . LEU A 1 384 ? 28.938 -0.37 -14.367 1 92.19 384 LEU A C 1
ATOM 2971 O O . LEU A 1 384 ? 29.984 -0.965 -14.648 1 92.19 384 LEU A O 1
ATOM 2975 N N . LEU A 1 385 ? 27.797 -0.809 -14.82 1 90.81 385 LEU A N 1
ATOM 2976 C CA . LEU A 1 385 ? 27.641 -2.133 -15.414 1 90.81 385 LEU A CA 1
ATOM 2977 C C . LEU A 1 385 ? 28.266 -2.176 -16.812 1 90.81 385 LEU A C 1
ATOM 2979 O O . LEU A 1 385 ? 29.016 -3.096 -17.125 1 90.81 385 LEU A O 1
ATOM 2983 N N . ASP A 1 386 ? 28.047 -1.198 -17.641 1 90.88 386 ASP A N 1
ATOM 2984 C CA . ASP A 1 386 ? 28.484 -1.213 -19.031 1 90.88 386 ASP A CA 1
ATOM 2985 C C . ASP A 1 386 ? 30 -1.234 -19.125 1 90.88 386 ASP A C 1
ATOM 2987 O O . ASP A 1 386 ? 30.578 -2.078 -19.828 1 90.88 386 ASP A O 1
ATOM 2991 N N . PRO A 1 387 ? 30.656 -0.364 -18.438 1 93.81 387 PRO A N 1
ATOM 2992 C CA . PRO A 1 387 ? 32.125 -0.41 -18.484 1 93.81 387 PRO A CA 1
ATOM 2993 C C . PRO A 1 387 ? 32.688 -1.739 -17.984 1 93.81 387 PRO A C 1
ATOM 2995 O O . PRO A 1 387 ? 33.688 -2.229 -18.516 1 93.81 387 PRO A O 1
ATOM 2998 N N . LEU A 1 388 ? 32.094 -2.279 -17.016 1 93.81 388 LEU A N 1
ATOM 2999 C CA . LEU A 1 388 ? 32.594 -3.535 -16.453 1 93.81 388 LEU A CA 1
ATOM 3000 C C . LEU A 1 388 ? 32.375 -4.688 -17.438 1 93.81 388 LEU A C 1
ATOM 3002 O O . LEU A 1 388 ? 33.25 -5.559 -17.562 1 93.81 388 LEU A O 1
ATOM 3006 N N . ILE A 1 389 ? 31.297 -4.688 -18.109 1 91.94 389 ILE A N 1
ATOM 3007 C CA . ILE A 1 389 ? 30.984 -5.734 -19.078 1 91.94 389 ILE A CA 1
ATOM 3008 C C . ILE A 1 389 ? 31.922 -5.605 -20.281 1 91.94 389 ILE A C 1
ATOM 3010 O O . ILE A 1 389 ? 32.344 -6.609 -20.859 1 91.94 389 ILE A O 1
ATOM 3014 N N . ALA A 1 390 ? 32.219 -4.391 -20.641 1 93 390 ALA A N 1
ATOM 3015 C CA . ALA A 1 390 ? 33.156 -4.172 -21.719 1 93 390 ALA A CA 1
ATOM 3016 C C . ALA A 1 390 ? 34.531 -4.73 -21.375 1 93 390 ALA A C 1
ATOM 3018 O O . ALA A 1 390 ? 35.25 -5.246 -22.234 1 93 390 ALA A O 1
ATOM 3019 N N . LYS A 1 391 ? 34.875 -4.625 -20.188 1 93.81 391 LYS A N 1
ATOM 3020 C CA . LYS A 1 391 ? 36.156 -5.133 -19.703 1 93.81 391 LYS A CA 1
ATOM 3021 C C . LYS A 1 391 ? 36.125 -6.652 -19.609 1 93.81 391 LYS A C 1
ATOM 3023 O O . LYS A 1 391 ? 37.156 -7.301 -19.844 1 93.81 391 LYS A O 1
ATOM 3028 N N . PHE A 1 392 ? 35 -7.195 -19.234 1 93.81 392 PHE A N 1
ATOM 3029 C CA . PHE A 1 392 ? 34.812 -8.633 -19.094 1 93.81 392 PHE A CA 1
ATOM 3030 C C . PHE A 1 392 ? 33.625 -9.117 -19.938 1 93.81 392 PHE A C 1
ATOM 3032 O O . PHE A 1 392 ? 32.594 -9.539 -19.391 1 93.81 392 PHE A O 1
ATOM 3039 N N . PRO A 1 393 ? 33.719 -9.281 -21.172 1 90.69 393 PRO A N 1
ATOM 3040 C CA . PRO A 1 393 ? 32.562 -9.422 -22.078 1 90.69 393 PRO A CA 1
ATOM 3041 C C . PRO A 1 393 ? 32.031 -10.844 -22.094 1 90.69 393 PRO A C 1
ATOM 3043 O O . PRO A 1 393 ? 30.844 -11.047 -22.422 1 90.69 393 PRO A O 1
ATOM 3046 N N . ASP A 1 394 ? 32.875 -11.844 -21.828 1 88.56 394 ASP A N 1
ATOM 3047 C CA . ASP A 1 394 ? 32.406 -13.227 -21.906 1 88.56 394 ASP A CA 1
ATOM 3048 C C . ASP A 1 394 ? 32.375 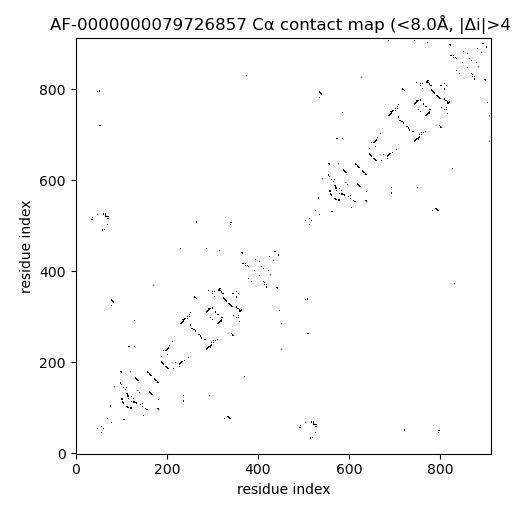-13.867 -20.516 1 88.56 394 ASP A C 1
ATOM 3050 O O . ASP A 1 394 ? 33.344 -13.75 -19.75 1 88.56 394 ASP A O 1
ATOM 3054 N N . TYR A 1 395 ? 31.25 -14.492 -20.359 1 88.31 395 TYR A N 1
ATOM 3055 C CA . TYR A 1 395 ? 31.141 -15.094 -19.031 1 88.31 395 TYR A CA 1
ATOM 3056 C C . TYR A 1 395 ? 32.125 -16.25 -18.875 1 88.31 395 TYR A C 1
ATOM 3058 O O . TYR A 1 395 ? 32.219 -17.109 -19.75 1 88.31 395 TYR A O 1
ATOM 3066 N N . SER A 1 396 ? 32.875 -16.297 -17.938 1 90.31 396 SER A N 1
ATOM 3067 C CA . SER A 1 396 ? 33.719 -17.344 -17.359 1 90.31 396 SER A CA 1
ATOM 3068 C C . SER A 1 396 ? 33.875 -17.172 -15.859 1 90.31 396 SER A C 1
ATOM 3070 O O . SER A 1 396 ? 33.656 -16.078 -15.328 1 90.31 396 SER A O 1
ATOM 3072 N N . GLU A 1 397 ? 34.188 -18.328 -15.266 1 91 397 GLU A N 1
ATOM 3073 C CA . GLU A 1 397 ? 34.344 -18.219 -13.82 1 91 397 GLU A CA 1
ATOM 3074 C C . GLU A 1 397 ? 35.438 -17.219 -13.469 1 91 397 GLU A C 1
ATOM 3076 O O . GLU A 1 397 ? 35.344 -16.484 -12.477 1 91 397 GLU A O 1
ATOM 3081 N N . SER A 1 398 ? 36.406 -17.234 -14.273 1 93.69 398 SER A N 1
ATOM 3082 C CA . SER A 1 398 ? 37.5 -16.297 -14.047 1 93.69 398 SER A CA 1
ATOM 3083 C C . SER A 1 398 ? 37.031 -14.852 -14.234 1 93.69 398 SER A C 1
ATOM 3085 O O . SER A 1 398 ? 37.312 -14 -13.391 1 93.69 398 SER A O 1
ATOM 3087 N N . ASN A 1 399 ? 36.344 -14.617 -15.281 1 94.88 399 ASN A N 1
ATOM 3088 C CA . ASN A 1 399 ? 35.844 -13.281 -15.547 1 94.88 399 ASN A CA 1
ATOM 3089 C C . ASN A 1 399 ? 34.844 -12.836 -14.477 1 94.88 399 ASN A C 1
ATOM 3091 O O . ASN A 1 399 ? 34.812 -11.656 -14.109 1 94.88 399 ASN A O 1
ATOM 3095 N N . PHE A 1 400 ? 34.156 -13.781 -13.992 1 94.38 400 PHE A N 1
ATOM 3096 C CA . PHE A 1 400 ? 33.188 -13.461 -12.945 1 94.38 400 PHE A CA 1
ATOM 3097 C C . PHE A 1 400 ? 33.906 -13.016 -11.672 1 94.38 400 PHE A C 1
ATOM 3099 O O . PHE A 1 400 ? 33.469 -12.047 -11.031 1 94.38 400 PHE A O 1
ATOM 3106 N N . GLN A 1 401 ? 34.938 -13.664 -11.328 1 94.75 401 GLN A N 1
ATOM 3107 C CA . GLN A 1 401 ? 35.688 -13.281 -10.133 1 94.75 401 GLN A CA 1
ATOM 3108 C C . GLN A 1 401 ? 36.25 -11.875 -10.281 1 94.75 401 GLN A C 1
ATOM 3110 O O . GLN A 1 401 ? 36.25 -11.094 -9.32 1 94.75 401 GLN A O 1
ATOM 3115 N N . HIS A 1 402 ? 36.719 -11.609 -11.438 1 95.25 402 HIS A N 1
ATOM 3116 C CA . HIS A 1 402 ? 37.219 -10.266 -11.703 1 95.25 402 HIS A CA 1
ATOM 3117 C C . HIS A 1 402 ? 36.125 -9.227 -11.648 1 95.25 402 HIS A C 1
ATOM 3119 O O . HIS A 1 402 ? 36.312 -8.117 -11.133 1 95.25 402 HIS A O 1
ATOM 3125 N N . PHE A 1 403 ? 35 -9.609 -12.195 1 95.69 403 PHE A N 1
ATOM 3126 C CA . PHE A 1 403 ? 33.844 -8.734 -12.188 1 95.69 403 PHE A CA 1
ATOM 3127 C C . PHE A 1 403 ? 33.406 -8.406 -10.766 1 95.69 403 PHE A C 1
ATOM 3129 O O . PHE A 1 403 ? 33.219 -7.242 -10.422 1 95.69 403 PHE A O 1
ATOM 3136 N N . GLU A 1 404 ? 33.312 -9.359 -9.898 1 95.25 404 GLU A N 1
ATOM 3137 C CA . GLU A 1 404 ? 32.906 -9.188 -8.5 1 95.25 404 GLU A CA 1
ATOM 3138 C C . GLU A 1 404 ? 33.906 -8.312 -7.75 1 95.25 404 GLU A C 1
ATOM 3140 O O . GLU A 1 404 ? 33.5 -7.461 -6.949 1 95.25 404 GLU A O 1
ATOM 3145 N N . LYS A 1 405 ? 35.156 -8.594 -8.016 1 95.06 405 LYS A N 1
ATOM 3146 C CA . LYS A 1 405 ? 36.219 -7.82 -7.371 1 95.06 405 LYS A CA 1
ATOM 3147 C C . LYS A 1 405 ? 36.125 -6.352 -7.777 1 95.06 405 LYS A C 1
ATOM 3149 O O . LYS A 1 405 ? 36.312 -5.461 -6.941 1 95.06 405 LYS A O 1
ATOM 3154 N N . ALA A 1 406 ? 35.938 -6.125 -8.969 1 95.25 406 ALA A N 1
ATOM 3155 C CA . ALA A 1 406 ? 35.812 -4.762 -9.477 1 95.25 406 ALA A CA 1
ATOM 3156 C C . ALA A 1 406 ? 34.656 -4.031 -8.828 1 95.25 406 ALA A C 1
ATOM 3158 O O . ALA A 1 406 ? 34.75 -2.84 -8.523 1 95.25 406 ALA A O 1
ATOM 3159 N N . LEU A 1 407 ? 33.531 -4.715 -8.656 1 94.69 407 LEU A N 1
ATOM 3160 C CA . LEU A 1 407 ? 32.375 -4.129 -7.988 1 94.69 407 LEU A CA 1
ATOM 3161 C C . LEU A 1 407 ? 32.719 -3.75 -6.551 1 94.69 407 LEU A C 1
ATOM 3163 O O . LEU A 1 407 ? 32.344 -2.66 -6.094 1 94.69 407 LEU A O 1
ATOM 3167 N N . LYS A 1 408 ? 33.406 -4.586 -5.902 1 92.88 408 LYS A N 1
ATOM 3168 C CA . LYS A 1 408 ? 33.781 -4.355 -4.512 1 92.88 408 LYS A CA 1
ATOM 3169 C C . LYS A 1 408 ? 34.688 -3.141 -4.379 1 92.88 408 LYS A C 1
ATOM 3171 O O . LYS A 1 408 ? 34.562 -2.373 -3.422 1 92.88 408 LYS A O 1
ATOM 3176 N N . GLU A 1 409 ? 35.531 -3.045 -5.328 1 93 409 GLU A N 1
ATOM 3177 C CA . GLU A 1 409 ? 36.438 -1.908 -5.336 1 93 409 GLU A CA 1
ATOM 3178 C C . GLU A 1 409 ? 35.688 -0.594 -5.512 1 93 409 GLU A C 1
ATOM 3180 O O . GLU A 1 409 ? 36.156 0.46 -5.074 1 93 409 GLU A O 1
ATOM 3185 N N . GLN A 1 410 ? 34.594 -0.676 -6.113 1 91.94 410 GLN A N 1
ATOM 3186 C CA . GLN A 1 410 ? 33.781 0.513 -6.316 1 91.94 410 GLN A CA 1
ATOM 3187 C C . GLN A 1 410 ? 32.781 0.694 -5.172 1 91.94 410 GLN A C 1
ATOM 3189 O O . GLN A 1 410 ? 31.875 1.518 -5.262 1 91.94 410 GLN A O 1
ATOM 3194 N N . GLY A 1 411 ? 32.875 -0.146 -4.188 1 88.5 411 GLY A N 1
ATOM 3195 C CA . GLY A 1 411 ? 32.031 -0.027 -3.002 1 88.5 411 GLY A CA 1
ATOM 3196 C C . GLY A 1 411 ? 30.734 -0.786 -3.115 1 88.5 411 GLY A C 1
ATOM 3197 O O . GLY A 1 411 ? 29.828 -0.582 -2.312 1 88.5 411 GLY A O 1
ATOM 3198 N N . ILE A 1 412 ? 30.641 -1.578 -4.164 1 92.31 412 ILE A N 1
ATOM 3199 C CA . IL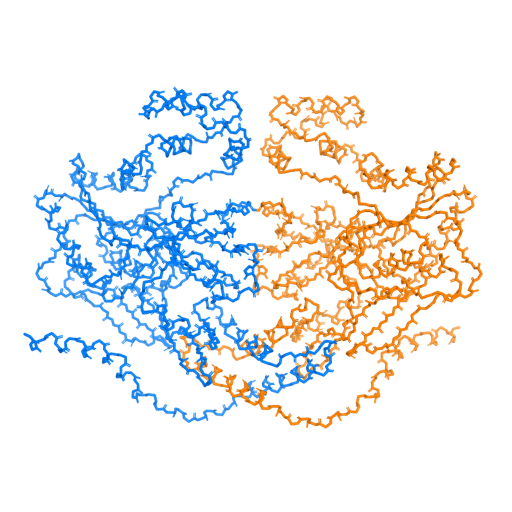E A 1 412 ? 29.422 -2.354 -4.387 1 92.31 412 ILE A CA 1
ATOM 3200 C C . ILE A 1 412 ? 29.578 -3.74 -3.762 1 92.31 412 ILE A C 1
ATOM 3202 O O . ILE A 1 412 ? 30.484 -4.488 -4.113 1 92.31 412 ILE A O 1
ATOM 3206 N N . LYS A 1 413 ? 28.672 -4.035 -2.814 1 90.69 413 LYS A N 1
ATOM 3207 C CA . LYS A 1 413 ? 28.734 -5.32 -2.129 1 90.69 413 LYS A CA 1
ATOM 3208 C C . LYS A 1 413 ? 27.484 -6.152 -2.389 1 90.69 413 LYS A C 1
ATOM 3210 O O . LYS A 1 413 ? 26.656 -6.332 -1.492 1 90.69 413 LYS A O 1
ATOM 3215 N N . LEU A 1 414 ? 27.438 -6.816 -3.52 1 92.94 414 LEU A N 1
ATOM 3216 C CA . LEU A 1 414 ? 26.344 -7.715 -3.869 1 92.94 414 LEU A CA 1
ATOM 3217 C C . LEU A 1 414 ? 26.609 -9.125 -3.365 1 92.94 414 LEU A C 1
ATOM 3219 O O . LEU A 1 414 ? 27.781 -9.531 -3.248 1 92.94 414 LEU A O 1
ATOM 3223 N N . SER A 1 415 ? 25.547 -9.797 -2.98 1 92.44 415 SER A N 1
ATOM 3224 C CA . SER A 1 415 ? 25.719 -11.234 -2.789 1 92.44 415 SER A CA 1
ATOM 3225 C C . SER A 1 415 ? 26.234 -11.906 -4.062 1 92.44 415 SER A C 1
ATOM 3227 O O . SER A 1 415 ? 25.906 -11.469 -5.168 1 92.44 415 SER A O 1
ATOM 3229 N N . SER A 1 416 ? 26.984 -12.93 -3.852 1 91.31 416 SER A N 1
ATOM 3230 C CA . SER A 1 416 ? 27.641 -13.586 -4.977 1 91.31 416 SER A CA 1
ATOM 3231 C C . SER A 1 416 ? 26.625 -14.055 -6.016 1 91.31 416 SER A C 1
ATOM 3233 O O . SER A 1 416 ? 26.844 -13.906 -7.219 1 91.31 416 SER A O 1
ATOM 3235 N N . ASP A 1 417 ? 25.547 -14.633 -5.566 1 90.56 417 ASP A N 1
ATOM 3236 C CA . ASP A 1 417 ? 24.531 -15.141 -6.48 1 90.56 417 ASP A CA 1
ATOM 3237 C C . ASP A 1 417 ? 23.906 -14.008 -7.293 1 90.56 417 ASP A C 1
ATOM 3239 O O . ASP A 1 417 ? 23.719 -14.141 -8.508 1 90.56 417 ASP A O 1
ATOM 3243 N N . VAL A 1 418 ? 23.625 -12.969 -6.656 1 90.81 418 VAL A N 1
ATOM 3244 C CA . VAL A 1 418 ? 23 -11.828 -7.328 1 90.81 418 VAL A CA 1
ATOM 3245 C C . VAL A 1 418 ? 24 -11.203 -8.305 1 90.81 418 VAL A C 1
ATOM 3247 O O . VAL A 1 418 ? 23.625 -10.836 -9.422 1 90.81 418 VAL A O 1
ATOM 3250 N N . ALA A 1 419 ? 25.219 -11.148 -7.871 1 93 419 ALA A N 1
ATOM 3251 C CA . ALA A 1 419 ? 26.266 -10.648 -8.773 1 93 419 ALA A CA 1
ATOM 3252 C C . ALA A 1 419 ? 26.391 -11.539 -10.008 1 93 419 ALA A C 1
ATOM 3254 O O . ALA A 1 419 ? 26.562 -11.039 -11.117 1 93 419 ALA A O 1
ATOM 3255 N N . ARG A 1 420 ? 26.328 -12.758 -9.789 1 90.56 420 ARG A N 1
ATOM 3256 C CA . ARG A 1 420 ? 26.438 -13.711 -10.891 1 90.56 420 ARG A CA 1
ATOM 3257 C C . ARG A 1 420 ? 25.266 -13.57 -11.859 1 90.56 420 ARG A C 1
ATOM 3259 O O . ARG A 1 420 ? 25.453 -13.602 -13.078 1 90.56 420 ARG A O 1
ATOM 3266 N N . ILE A 1 421 ? 24.109 -13.5 -11.359 1 87.25 421 ILE A N 1
ATOM 3267 C CA . ILE A 1 421 ? 22.922 -13.32 -12.18 1 87.25 421 ILE A CA 1
ATOM 3268 C C . ILE A 1 421 ? 23.047 -12.047 -13.008 1 87.25 421 ILE A C 1
ATOM 3270 O O . ILE A 1 421 ? 22.797 -12.055 -14.219 1 87.25 421 ILE A O 1
ATOM 3274 N N . LEU A 1 422 ? 23.438 -11.016 -12.312 1 87.88 422 LEU A N 1
ATOM 3275 C CA . LEU A 1 422 ? 23.609 -9.734 -12.984 1 87.88 422 LEU A CA 1
ATOM 3276 C C . LEU A 1 422 ? 24.609 -9.852 -14.141 1 87.88 422 LEU A C 1
ATOM 3278 O O . LEU A 1 422 ? 24.344 -9.367 -15.242 1 87.88 422 LEU A O 1
ATOM 3282 N N . TYR A 1 423 ? 25.688 -10.492 -13.883 1 89.94 423 TYR A N 1
ATOM 3283 C CA . TYR A 1 423 ? 26.75 -10.648 -14.852 1 89.94 423 TYR A CA 1
ATOM 3284 C C . TYR A 1 423 ? 26.312 -11.539 -16.016 1 89.94 423 TYR A C 1
ATOM 3286 O O . TYR A 1 423 ? 26.516 -11.195 -17.172 1 89.94 423 TYR A O 1
ATOM 3294 N N . LYS A 1 424 ? 25.688 -12.609 -15.766 1 85 424 LYS A N 1
ATOM 3295 C CA . LYS A 1 424 ? 25.25 -13.555 -16.797 1 85 424 LYS A CA 1
ATOM 3296 C C . LYS A 1 424 ? 24.172 -12.945 -17.672 1 85 424 LYS A C 1
ATOM 3298 O O . LYS A 1 424 ? 24.172 -13.156 -18.891 1 85 424 LYS A O 1
ATOM 3303 N N . ASN A 1 425 ? 23.328 -12.242 -17.094 1 79.94 425 ASN A N 1
ATOM 3304 C CA . ASN A 1 425 ? 22.25 -11.617 -17.844 1 79.94 425 ASN A CA 1
ATOM 3305 C C . ASN A 1 425 ? 22.781 -10.633 -18.875 1 79.94 425 ASN A C 1
ATOM 3307 O O . ASN A 1 425 ? 22.156 -10.43 -19.922 1 79.94 425 ASN A O 1
ATOM 3311 N N . ARG A 1 426 ? 23.875 -10.133 -18.578 1 82.44 426 ARG A N 1
ATOM 3312 C CA . ARG A 1 426 ? 24.422 -9.109 -19.469 1 82.44 426 ARG A CA 1
ATOM 3313 C C . ARG A 1 426 ? 25.391 -9.727 -20.469 1 82.44 426 ARG A C 1
ATOM 3315 O O . ARG A 1 426 ? 25.594 -9.18 -21.562 1 82.44 426 ARG A O 1
ATOM 3322 N N . THR A 1 427 ? 25.938 -10.766 -20.188 1 84.19 427 THR A N 1
ATOM 3323 C CA . THR A 1 427 ? 26.984 -11.312 -21.031 1 84.19 427 THR A CA 1
ATOM 3324 C C . THR A 1 427 ? 26.453 -12.469 -21.875 1 84.19 427 THR A C 1
ATOM 3326 O O . THR A 1 427 ? 27.078 -12.867 -22.859 1 84.19 427 THR A O 1
ATOM 3329 N N . GLN A 1 428 ? 25.375 -13.031 -21.438 1 76.19 428 GLN A N 1
ATOM 3330 C CA . GLN A 1 428 ? 24.844 -14.172 -22.156 1 76.19 428 GLN A CA 1
ATOM 3331 C C . GLN A 1 428 ? 23.516 -13.82 -22.844 1 76.19 428 GLN A C 1
ATOM 3333 O O . GLN A 1 428 ? 22.75 -13 -22.328 1 76.19 428 GLN A O 1
ATOM 3338 N N . THR A 1 429 ? 23.422 -14.281 -24.062 1 61.84 429 THR A N 1
ATOM 3339 C CA . THR A 1 429 ? 22.172 -14.07 -24.797 1 61.84 429 THR A CA 1
ATOM 3340 C C . THR A 1 429 ? 21.031 -14.859 -24.172 1 61.84 429 THR A C 1
ATOM 3342 O O . THR A 1 429 ? 21.266 -15.805 -23.422 1 61.84 429 THR A O 1
ATOM 3345 N N . GLU A 1 430 ? 19.734 -14.391 -24.438 1 57.69 430 GLU A N 1
ATOM 3346 C CA . GLU A 1 430 ? 18.547 -15.094 -23.953 1 57.69 430 GLU A CA 1
ATOM 3347 C C . GLU A 1 430 ? 18.578 -16.562 -24.328 1 57.69 430 GLU A C 1
ATOM 3349 O O . GLU A 1 430 ? 18.141 -17.422 -23.562 1 57.69 430 GLU A O 1
ATOM 3354 N N . LYS A 1 431 ? 19.031 -16.922 -25.609 1 52.84 431 LYS A N 1
ATOM 3355 C CA . LYS A 1 431 ? 19.109 -18.281 -26.125 1 52.84 431 LYS A CA 1
ATOM 3356 C C . LYS A 1 431 ? 20.062 -19.125 -25.297 1 52.84 431 LYS A C 1
ATOM 3358 O O . LYS A 1 431 ? 19.844 -20.328 -25.109 1 52.84 431 LYS A O 1
ATOM 3363 N N . GLU A 1 432 ? 21.094 -18.422 -24.891 1 54.62 432 GLU A N 1
ATOM 3364 C CA . GLU A 1 432 ? 22.078 -19.156 -24.109 1 54.62 432 GLU A CA 1
ATOM 3365 C C . GLU A 1 432 ? 21.594 -19.375 -22.672 1 54.62 432 GLU A C 1
ATOM 3367 O O . GLU A 1 432 ? 22.062 -20.281 -22 1 54.62 432 GLU A O 1
ATOM 3372 N N . ARG A 1 433 ? 20.75 -18.453 -22.328 1 54.44 433 ARG A N 1
ATOM 3373 C CA . ARG A 1 433 ? 20.203 -18.562 -20.969 1 54.44 433 ARG A CA 1
ATOM 3374 C C . ARG A 1 433 ? 19.203 -19.719 -20.891 1 54.44 433 ARG A C 1
ATOM 3376 O O . ARG A 1 433 ? 18.125 -19.656 -21.484 1 54.44 433 ARG A O 1
ATOM 3383 N N . THR A 1 434 ? 19.797 -20.797 -20.922 1 56.5 434 THR A N 1
ATOM 3384 C CA . THR A 1 434 ? 19.078 -22.062 -21.047 1 56.5 434 THR A CA 1
ATOM 3385 C C . THR A 1 434 ? 17.969 -22.156 -20.016 1 56.5 434 THR A C 1
ATOM 3387 O O . THR A 1 434 ? 18 -21.469 -18.984 1 56.5 434 THR A O 1
ATOM 3390 N N . LEU A 1 435 ? 16.812 -22.719 -20.375 1 59.38 435 LEU A N 1
ATOM 3391 C CA . LEU A 1 435 ? 15.703 -23.172 -19.531 1 59.38 435 LEU A CA 1
ATOM 3392 C C . LEU A 1 435 ? 16.219 -23.781 -18.234 1 59.38 435 LEU A C 1
ATOM 3394 O O . LEU A 1 435 ? 15.523 -23.75 -17.219 1 59.38 435 LEU A O 1
ATOM 3398 N N . THR A 1 436 ? 17.562 -24.125 -18.25 1 70.81 436 THR A N 1
ATOM 3399 C CA . THR A 1 436 ? 18 -25.047 -17.203 1 70.81 436 THR A CA 1
ATOM 3400 C C . THR A 1 436 ? 19.375 -24.641 -16.656 1 70.81 436 THR A C 1
ATOM 3402 O O . THR A 1 436 ? 20.25 -25.484 -16.5 1 70.81 436 THR A O 1
ATOM 3405 N N . ASP A 1 437 ? 19.516 -23.344 -16.438 1 77.69 437 ASP A N 1
ATOM 3406 C CA . ASP A 1 437 ? 20.734 -22.984 -15.742 1 77.69 437 ASP A CA 1
ATOM 3407 C C . ASP A 1 437 ? 20.719 -23.438 -14.289 1 77.69 437 ASP A C 1
ATOM 3409 O O . ASP A 1 437 ? 20.25 -22.719 -13.406 1 77.69 437 ASP A O 1
ATOM 3413 N N . VAL A 1 438 ? 21.281 -24.594 -14.094 1 84.88 438 VAL A N 1
ATOM 3414 C CA . VAL A 1 438 ? 21.203 -25.297 -12.812 1 84.88 438 VAL A CA 1
ATOM 3415 C C . VAL A 1 438 ? 21.953 -24.5 -11.75 1 84.88 438 VAL A C 1
ATOM 3417 O O . VAL A 1 438 ? 21.578 -24.516 -10.578 1 84.88 438 VAL A O 1
ATOM 3420 N N . ASP A 1 439 ? 22.969 -23.766 -12.141 1 81.12 439 ASP A N 1
ATOM 3421 C CA . ASP A 1 439 ? 23.781 -23.031 -11.18 1 81.12 439 ASP A CA 1
ATOM 3422 C C . ASP A 1 439 ? 23 -21.891 -10.531 1 81.12 439 ASP A C 1
ATOM 3424 O O . ASP A 1 439 ? 23.25 -21.547 -9.367 1 81.12 439 ASP A O 1
ATOM 3428 N N . LEU A 1 440 ? 22.141 -21.453 -11.242 1 86.75 440 LEU A N 1
ATOM 3429 C CA . LEU A 1 440 ? 21.391 -20.297 -10.719 1 86.75 440 LEU A CA 1
ATOM 3430 C C . LEU A 1 440 ? 19.953 -20.688 -10.398 1 86.75 440 LEU A C 1
ATOM 3432 O O . LEU A 1 440 ? 19.094 -19.812 -10.227 1 86.75 440 LEU A O 1
ATOM 3436 N N . ASP A 1 441 ? 19.766 -21.953 -10.32 1 91.62 441 ASP A N 1
ATOM 3437 C CA . ASP A 1 441 ? 18.453 -22.484 -10 1 91.62 441 ASP A CA 1
ATOM 3438 C C . ASP A 1 441 ? 18.531 -23.516 -8.875 1 91.62 441 ASP A C 1
ATOM 3440 O O . ASP A 1 441 ? 18.547 -24.719 -9.133 1 91.62 441 ASP A O 1
ATOM 3444 N N . PRO A 1 442 ? 18.547 -22.969 -7.656 1 93.62 442 PRO A N 1
ATOM 3445 C CA . PRO A 1 442 ? 18.688 -23.891 -6.527 1 93.62 442 PRO A CA 1
ATOM 3446 C C . PRO A 1 442 ? 17.562 -24.922 -6.469 1 93.62 442 PRO A C 1
ATOM 3448 O O . PRO A 1 442 ? 17.766 -26.047 -5.977 1 93.62 442 PRO A O 1
ATOM 3451 N N . GLN A 1 443 ? 16.438 -24.594 -6.965 1 95.94 443 GLN A N 1
ATOM 3452 C CA . GLN A 1 443 ? 15.312 -25.516 -6.953 1 95.94 443 GLN A CA 1
ATOM 3453 C C . GLN A 1 443 ? 15.547 -26.672 -7.93 1 95.94 443 GLN A C 1
ATOM 3455 O O . GLN A 1 443 ? 15.359 -27.844 -7.582 1 95.94 443 GLN A O 1
ATOM 3460 N N . LEU A 1 444 ? 15.961 -26.312 -9.086 1 95.44 444 LEU A N 1
ATOM 3461 C CA . LEU A 1 444 ? 16.281 -27.328 -10.086 1 95.44 444 LEU A CA 1
ATOM 3462 C C . LEU A 1 444 ? 17.453 -28.188 -9.617 1 95.44 444 LEU A C 1
ATOM 3464 O O . LEU A 1 444 ? 17.422 -29.422 -9.773 1 95.44 444 LEU A O 1
ATOM 3468 N N . ARG A 1 445 ? 18.406 -27.578 -9.062 1 94.69 445 ARG A N 1
ATOM 3469 C CA . ARG A 1 445 ? 19.578 -28.312 -8.57 1 94.69 445 ARG A CA 1
ATOM 3470 C C . ARG A 1 445 ? 19.172 -29.328 -7.504 1 94.69 445 ARG A C 1
ATOM 3472 O O . ARG A 1 445 ? 19.625 -30.469 -7.535 1 94.69 445 ARG A O 1
ATOM 3479 N N . LYS A 1 446 ? 18.375 -28.891 -6.621 1 96.56 446 LYS A N 1
ATOM 3480 C CA . LYS A 1 446 ? 17.938 -29.781 -5.551 1 96.56 446 LYS A CA 1
ATOM 3481 C C . LYS A 1 446 ? 17.109 -30.938 -6.105 1 96.56 446 LYS A C 1
ATOM 3483 O O . LYS A 1 446 ? 17.234 -32.062 -5.633 1 96.56 446 LYS A O 1
ATOM 3488 N N . ALA A 1 447 ? 16.281 -30.656 -7.07 1 97.75 447 ALA A N 1
ATOM 3489 C CA . ALA A 1 447 ? 15.484 -31.719 -7.695 1 97.75 447 ALA A CA 1
ATOM 3490 C C . ALA A 1 447 ? 16.375 -32.75 -8.344 1 97.75 447 ALA A C 1
ATOM 3492 O O . ALA A 1 447 ? 16.156 -33.969 -8.188 1 97.75 447 ALA A O 1
ATOM 3493 N N . LEU A 1 448 ? 17.406 -32.344 -9.031 1 96.69 448 LEU A N 1
ATOM 3494 C CA . LEU A 1 448 ? 18.344 -33.25 -9.688 1 96.69 448 LEU A CA 1
ATOM 3495 C C . LEU A 1 448 ? 19.094 -34.094 -8.664 1 96.69 448 LEU A C 1
ATOM 3497 O O . LEU A 1 448 ? 19.297 -35.281 -8.867 1 96.69 448 LEU A O 1
ATOM 3501 N N . GLU A 1 449 ? 19.438 -33.438 -7.602 1 95.81 449 GLU A N 1
ATOM 3502 C CA . GLU A 1 449 ? 20.141 -34.156 -6.527 1 95.81 449 GLU A CA 1
ATOM 3503 C C . GLU A 1 449 ? 19.281 -35.281 -5.949 1 95.81 449 GLU A C 1
ATOM 3505 O O . GLU A 1 449 ? 19.766 -36.406 -5.762 1 95.81 449 GLU A O 1
ATOM 3510 N N . ILE A 1 450 ? 18.094 -35 -5.688 1 96.62 450 ILE A N 1
ATOM 3511 C CA . ILE A 1 450 ? 17.188 -35.938 -5.066 1 96.62 450 ILE A CA 1
ATOM 3512 C C . ILE A 1 450 ? 16.969 -37.125 -6.008 1 96.62 450 ILE A C 1
ATOM 3514 O O . ILE A 1 450 ? 16.984 -38.281 -5.578 1 96.62 450 ILE A O 1
ATOM 3518 N N . LEU A 1 451 ? 16.734 -36.844 -7.285 1 96.38 451 LEU A N 1
ATOM 3519 C CA . LEU A 1 451 ? 16.453 -37.906 -8.25 1 96.38 451 LEU A CA 1
ATOM 3520 C C . LEU A 1 451 ? 17.688 -38.75 -8.531 1 96.38 451 LEU A C 1
ATOM 3522 O O . LEU A 1 451 ? 17.594 -39.906 -8.914 1 96.38 451 LEU A O 1
ATOM 3526 N N . SER A 1 452 ? 18.844 -38.156 -8.344 1 91.19 452 SER A N 1
ATOM 3527 C CA . SER A 1 452 ? 20.094 -38.875 -8.562 1 91.19 452 SER A CA 1
ATOM 3528 C C . SER A 1 452 ? 20.438 -39.75 -7.371 1 91.19 452 SER A C 1
ATOM 3530 O O . SER A 1 452 ? 21.109 -40.781 -7.523 1 91.19 452 SER A O 1
ATOM 3532 N N . GLU A 1 453 ? 20.172 -39.312 -6.191 1 81.31 453 GLU A N 1
ATOM 3533 C CA . GLU A 1 453 ? 20.422 -40.094 -4.984 1 81.31 453 GLU A CA 1
ATOM 3534 C C . GLU A 1 453 ? 19.531 -41.344 -4.938 1 81.31 453 GLU A C 1
ATOM 3536 O O . GLU A 1 453 ? 19.922 -42.375 -4.395 1 81.31 453 GLU A O 1
ATOM 3541 N N . LYS A 1 454 ? 18.328 -41.312 -5.254 1 67.31 454 LYS A N 1
ATOM 3542 C CA . LYS A 1 454 ? 17.391 -42.438 -5.227 1 67.31 454 LYS A CA 1
ATOM 3543 C C . LYS A 1 454 ? 17.844 -43.531 -6.176 1 67.31 454 LYS A C 1
ATOM 3545 O O . LYS A 1 454 ? 17.359 -44.688 -6.078 1 67.31 454 LYS A O 1
ATOM 3550 N N . LYS A 1 455 ? 18.75 -43.188 -7.148 1 59.78 455 LYS A N 1
ATOM 3551 C CA . LYS A 1 455 ? 19.312 -44.188 -8.055 1 59.78 455 LYS A CA 1
ATOM 3552 C C . LYS A 1 455 ? 20.391 -45.031 -7.363 1 59.78 455 LYS A C 1
ATOM 3554 O O . LYS A 1 455 ? 20.672 -46.156 -7.762 1 59.78 455 LYS A O 1
ATOM 3559 N N . SER A 1 456 ? 21.016 -44.469 -6.348 1 43.91 456 SER A N 1
ATOM 3560 C CA . SER A 1 456 ? 22.031 -45.281 -5.684 1 43.91 456 SER A CA 1
ATOM 3561 C C . SER A 1 456 ? 21.422 -46.219 -4.641 1 43.91 456 SER A C 1
ATOM 3563 O O . SER A 1 456 ? 20.438 -45.844 -3.996 1 43.91 456 SER A O 1
ATOM 3565 N N . MET B 1 1 ? -23.25 32.625 41.812 1 25.52 1 MET B N 1
ATOM 3566 C CA . MET B 1 1 ? -23.547 31.203 41.594 1 25.52 1 MET B CA 1
ATOM 3567 C C . MET B 1 1 ? -24.406 31 40.344 1 25.52 1 MET B C 1
ATOM 3569 O O . MET B 1 1 ? -24.5 29.891 39.844 1 25.52 1 MET B O 1
ATOM 3573 N N . LYS B 1 2 ? -25.406 31.969 40.156 1 29.92 2 LYS B N 1
ATOM 3574 C CA . LYS B 1 2 ? -26.547 31.969 39.25 1 29.92 2 LYS B CA 1
ATOM 3575 C C . LYS B 1 2 ? -26.078 32.031 37.781 1 29.92 2 LYS B C 1
ATOM 3577 O O . LYS B 1 2 ? -26.812 31.609 36.906 1 29.92 2 LYS B O 1
ATOM 3582 N N . ASN B 1 3 ? -25.125 32.812 37.656 1 28.97 3 ASN B N 1
ATOM 3583 C CA . ASN B 1 3 ? -24.766 33.281 36.312 1 28.97 3 ASN B CA 1
ATOM 3584 C C . ASN B 1 3 ? -24.047 32.188 35.5 1 28.97 3 ASN B C 1
ATOM 3586 O O . ASN B 1 3 ? -23.688 32.406 34.344 1 28.97 3 ASN B O 1
ATOM 3590 N N . LYS B 1 4 ? -23.359 31.391 36.156 1 34.28 4 LYS B N 1
ATOM 3591 C CA . LYS B 1 4 ? -22.578 30.328 35.531 1 34.28 4 LYS B CA 1
ATOM 3592 C C . LYS B 1 4 ? -23.469 29.344 34.781 1 34.28 4 LYS B C 1
ATOM 3594 O O . LYS B 1 4 ? -22.969 28.422 34.125 1 34.28 4 LYS B O 1
ATOM 3599 N N . GLU B 1 5 ? -24.75 29.312 35.125 1 34.47 5 GLU B N 1
ATOM 3600 C CA . GLU B 1 5 ? -25.75 28.406 34.562 1 34.47 5 GLU B CA 1
ATOM 3601 C C . GLU B 1 5 ? -26.062 28.766 33.125 1 34.47 5 GLU B C 1
ATOM 3603 O O . GLU B 1 5 ? -26.609 27.938 32.375 1 34.47 5 GLU B O 1
ATOM 3608 N N . ARG B 1 6 ? -25.891 30.016 32.688 1 32 6 ARG B N 1
ATOM 3609 C CA . ARG B 1 6 ? -26.406 30.484 31.422 1 32 6 ARG B CA 1
ATOM 3610 C C . ARG B 1 6 ? -25.531 29.984 30.266 1 32 6 ARG B C 1
ATOM 3612 O O . ARG B 1 6 ? -26.016 29.812 29.141 1 32 6 ARG B O 1
ATOM 3619 N N . LEU B 1 7 ? -24.172 29.953 30.609 1 30.48 7 LEU B N 1
ATOM 3620 C CA . LEU B 1 7 ? -23.266 29.781 29.484 1 30.48 7 LEU B CA 1
ATOM 3621 C C . LEU B 1 7 ? -23.328 28.359 28.953 1 30.48 7 LEU B C 1
ATOM 3623 O O . LEU B 1 7 ? -22.984 28.109 27.797 1 30.48 7 LEU B O 1
ATOM 3627 N N . VAL B 1 8 ? -23.641 27.359 29.781 1 34.72 8 VAL B N 1
ATOM 3628 C CA . VAL B 1 8 ? -23.812 25.953 29.406 1 34.72 8 VAL B CA 1
ATOM 3629 C C . VAL B 1 8 ? -24.922 25.828 28.359 1 34.72 8 VAL B C 1
ATOM 3631 O O . VAL B 1 8 ? -24.875 24.938 27.5 1 34.72 8 VAL B O 1
ATOM 3634 N N . TRP B 1 9 ? -25.922 26.688 28.344 1 31.42 9 TRP B N 1
ATOM 3635 C CA . TRP B 1 9 ? -27.141 26.625 27.531 1 31.42 9 TRP B CA 1
ATOM 3636 C C . TRP B 1 9 ? -26.844 27.031 26.094 1 31.42 9 TRP B C 1
ATOM 3638 O O . TRP B 1 9 ? -27.453 26.484 25.156 1 31.42 9 TRP B O 1
ATOM 3648 N N . PHE B 1 10 ? -25.859 27.969 25.859 1 30.17 10 PHE B N 1
ATOM 3649 C CA . PHE B 1 10 ? -25.781 28.516 24.516 1 30.17 10 PHE B CA 1
ATOM 3650 C C . PHE B 1 10 ? -25.078 27.531 23.578 1 30.17 10 PHE B C 1
ATOM 3652 O O . PHE B 1 10 ? -25.266 27.594 22.359 1 30.17 10 PHE B O 1
ATOM 3659 N N . GLY B 1 11 ? -24.062 26.781 24 1 30.92 11 GLY B N 1
ATOM 3660 C CA . GLY B 1 11 ? -23.344 25.922 23.078 1 30.92 11 GLY B CA 1
ATOM 3661 C C . GLY B 1 11 ? -24.188 24.812 22.5 1 30.92 11 GLY B C 1
ATOM 3662 O O . GLY B 1 11 ? -23.859 24.25 21.453 1 30.92 11 GLY B O 1
ATOM 3663 N N . ALA B 1 12 ? -25.203 24.297 23.219 1 31.84 12 ALA B N 1
ATOM 3664 C CA . ALA B 1 12 ? -26.297 23.375 22.906 1 31.84 12 ALA B CA 1
ATOM 3665 C C . ALA B 1 12 ? -27.203 23.969 21.828 1 31.84 12 ALA B C 1
ATOM 3667 O O . ALA B 1 12 ? -27.906 23.234 21.125 1 31.84 12 ALA B O 1
ATOM 3668 N N . VAL B 1 13 ? -27.312 25.312 21.781 1 30.95 13 VAL B N 1
ATOM 3669 C CA . VAL B 1 13 ? -28.266 25.953 20.906 1 30.95 13 VAL B CA 1
ATOM 3670 C C . VAL B 1 13 ? -27.797 25.859 19.453 1 30.95 13 VAL B C 1
ATOM 3672 O O . VAL B 1 13 ? -28.594 25.688 18.531 1 30.95 13 VAL B O 1
ATOM 3675 N N . LEU B 1 14 ? -26.469 26.031 19.203 1 31.25 14 LEU B N 1
ATOM 3676 C CA . LEU B 1 14 ? -26.188 26.047 17.766 1 31.25 14 LEU B CA 1
ATOM 3677 C C . LEU B 1 14 ? -26.344 24.656 17.156 1 31.25 14 LEU B C 1
ATOM 3679 O O . LEU B 1 14 ? -26.562 24.531 15.953 1 31.25 14 LEU B O 1
ATOM 3683 N N . VAL B 1 15 ? -26.344 23.562 17.906 1 33.09 15 VAL B N 1
ATOM 3684 C CA . VAL B 1 15 ? -26.766 22.25 17.469 1 33.09 15 VAL B CA 1
ATOM 3685 C C . VAL B 1 15 ? -28.281 22.234 17.25 1 33.09 15 VAL B C 1
ATOM 3687 O O . VAL B 1 15 ? -28.781 21.609 16.328 1 33.09 15 VAL B O 1
ATOM 3690 N N . LEU B 1 16 ? -29.141 22.922 18.047 1 31.62 16 LEU B N 1
ATOM 3691 C CA . LEU B 1 16 ? -30.594 22.812 18.094 1 31.62 16 LEU B CA 1
ATOM 3692 C C . LEU B 1 16 ? -31.219 23.547 16.906 1 31.62 16 LEU B C 1
ATOM 3694 O O . LEU B 1 16 ? -32.312 23.188 16.453 1 31.62 16 LEU B O 1
ATOM 3698 N N . SER B 1 17 ? -30.781 24.766 16.578 1 32.44 17 SER B N 1
ATOM 3699 C CA . SER B 1 17 ? -31.578 25.531 15.617 1 32.44 17 SER B CA 1
ATOM 3700 C C . SER B 1 17 ? -31.562 24.875 14.242 1 32.44 17 SER B C 1
ATOM 3702 O O . SER B 1 17 ? -32.406 25.156 13.398 1 32.44 17 SER B O 1
ATOM 3704 N N . VAL B 1 18 ? -30.578 24.203 13.914 1 33.25 18 VAL B N 1
ATOM 3705 C CA . VAL B 1 18 ? -30.609 23.656 12.555 1 33.25 18 VAL B CA 1
ATOM 3706 C C . VAL B 1 18 ? -31.547 22.469 12.5 1 33.25 18 VAL B C 1
ATOM 3708 O O . VAL B 1 18 ? -31.797 21.922 11.422 1 33.25 18 VAL B O 1
ATOM 3711 N N . ALA B 1 19 ? -32.156 22.078 13.57 1 32.78 19 ALA B N 1
ATOM 3712 C CA . ALA B 1 19 ? -33.156 21.016 13.586 1 32.78 19 ALA B CA 1
ATOM 3713 C C . ALA B 1 19 ? -34.406 21.406 12.789 1 32.78 19 ALA B C 1
ATOM 3715 O O . ALA B 1 19 ? -35.156 20.547 12.344 1 32.78 19 ALA B O 1
ATOM 3716 N N . LEU B 1 20 ? -34.875 22.688 12.906 1 33.31 20 LEU B N 1
ATOM 3717 C CA . LEU B 1 20 ? -36.25 23.031 12.508 1 33.31 20 LEU B CA 1
ATOM 3718 C C . LEU B 1 20 ? -36.406 22.891 10.992 1 33.31 20 LEU B C 1
ATOM 3720 O O . LEU B 1 20 ? -37.531 22.75 10.5 1 33.31 20 LEU B O 1
ATOM 3724 N N . VAL B 1 21 ? -35.469 23.312 10.219 1 34.47 21 VAL B N 1
ATOM 3725 C CA . VAL B 1 21 ? -35.875 23.469 8.828 1 34.47 21 VAL B CA 1
ATOM 3726 C C . VAL B 1 21 ? -35.875 22.109 8.125 1 34.47 21 VAL B C 1
ATOM 3728 O O . VAL B 1 21 ? -35.938 22.047 6.895 1 34.47 21 VAL B O 1
ATOM 3731 N N . PHE B 1 22 ? -35.625 21.078 8.828 1 31.22 22 PHE B N 1
ATOM 3732 C CA . PHE B 1 22 ? -35.719 19.859 8.039 1 31.22 22 PHE B CA 1
ATOM 3733 C C . PHE B 1 22 ? -37.188 19.562 7.68 1 31.22 22 PHE B C 1
ATOM 3735 O O . PHE B 1 22 ? -37.938 19.078 8.516 1 31.22 22 PHE B O 1
ATOM 3742 N N . ARG B 1 23 ? -37.875 20.391 6.879 1 34.03 23 ARG B N 1
ATOM 3743 C CA . ARG B 1 23 ? -39.125 19.891 6.27 1 34.03 23 ARG B CA 1
ATOM 3744 C C . ARG B 1 23 ? -38.875 18.562 5.574 1 34.03 23 ARG B C 1
ATOM 3746 O O . ARG B 1 23 ? -37.875 18.375 4.891 1 34.03 23 ARG B O 1
ATOM 3753 N N . PRO B 1 24 ? -39.594 17.547 5.965 1 34.75 24 PRO B N 1
ATOM 3754 C CA . PRO B 1 24 ? -39.531 16.328 5.164 1 34.75 24 PRO B CA 1
ATOM 3755 C C . PRO B 1 24 ? -39.656 16.594 3.666 1 34.75 24 PRO B C 1
ATOM 3757 O O . PRO B 1 24 ? -40.594 17.234 3.221 1 34.75 24 PRO B O 1
ATOM 3760 N N . SER B 1 25 ? -38.656 16.922 2.922 1 36.19 25 SER B N 1
ATOM 3761 C CA . SER B 1 25 ? -38.875 17.031 1.481 1 36.19 25 SER B CA 1
ATOM 3762 C C . SER B 1 25 ? -39.719 15.883 0.959 1 36.19 25 SER B C 1
ATOM 3764 O O . SER B 1 25 ? -39.656 14.766 1.471 1 36.19 25 SER B O 1
ATOM 3766 N N . PRO B 1 26 ? -40.781 16.141 0.244 1 37.56 26 PRO B N 1
ATOM 3767 C CA . PRO B 1 26 ? -41.594 15.062 -0.346 1 37.56 26 PRO B CA 1
ATOM 3768 C C . PRO B 1 26 ? -40.75 13.914 -0.884 1 37.56 26 PRO B C 1
ATOM 3770 O O . PRO B 1 26 ? -39.594 14.117 -1.261 1 37.56 26 PRO B O 1
ATOM 3773 N N . VAL B 1 27 ? -41.062 12.742 -0.521 1 39.75 27 VAL B N 1
ATOM 3774 C CA . VAL B 1 27 ? -40.469 11.531 -1.084 1 39.75 27 VAL B CA 1
ATOM 3775 C C . VAL B 1 27 ? -40.219 11.727 -2.576 1 39.75 27 VAL B C 1
ATOM 3777 O O . VAL B 1 27 ? -41.156 11.789 -3.375 1 39.75 27 VAL B O 1
ATOM 3780 N N . ARG B 1 28 ? -39.438 12.539 -3.047 1 44.09 28 ARG B N 1
ATOM 3781 C CA . ARG B 1 28 ? -39.094 12.656 -4.457 1 44.09 28 ARG B CA 1
ATOM 3782 C C . ARG B 1 28 ? -39.125 11.305 -5.152 1 44.09 28 ARG B C 1
ATOM 3784 O O . ARG B 1 28 ? -38.719 10.297 -4.578 1 44.09 28 ARG B O 1
ATOM 3791 N N . ALA B 1 29 ? -39.844 11.086 -6.293 1 48.69 29 ALA B N 1
ATOM 3792 C CA . ALA B 1 29 ? -39.906 9.977 -7.238 1 48.69 29 ALA B CA 1
ATOM 3793 C C . ALA B 1 29 ? -38.531 9.391 -7.527 1 48.69 29 ALA B C 1
ATOM 3795 O O . ALA B 1 29 ? -37.594 10.133 -7.781 1 48.69 29 ALA B O 1
ATOM 3796 N N . ILE B 1 30 ? -38.312 8.211 -6.98 1 61.16 30 ILE B N 1
ATOM 3797 C CA . ILE B 1 30 ? -37.094 7.488 -7.332 1 61.16 30 ILE B CA 1
ATOM 3798 C C . ILE B 1 30 ? -36.781 7.676 -8.812 1 61.16 30 ILE B C 1
ATOM 3800 O O . ILE B 1 30 ? -37.656 7.461 -9.664 1 61.16 30 ILE B O 1
ATOM 3804 N N . SER B 1 31 ? -35.812 8.383 -9.117 1 77.75 31 SER B N 1
ATOM 3805 C CA . SER B 1 31 ? -35.375 8.586 -10.5 1 77.75 31 SER B CA 1
ATOM 3806 C C . SER B 1 31 ? -35.312 7.266 -11.258 1 77.75 31 SER B C 1
ATOM 3808 O O . SER B 1 31 ? -35.281 6.195 -10.648 1 77.75 31 SER B O 1
ATOM 3810 N N . GLU B 1 32 ? -35.594 7.355 -12.547 1 80.81 32 GLU B N 1
ATOM 3811 C CA . GLU B 1 32 ? -35.469 6.176 -13.398 1 80.81 32 GLU B CA 1
ATOM 3812 C C . GLU B 1 32 ? -34.156 5.469 -13.172 1 80.81 32 GLU B C 1
ATOM 3814 O O . GLU B 1 32 ? -34.094 4.238 -13.141 1 80.81 32 GLU B O 1
ATOM 3819 N N . THR B 1 33 ? -33.188 6.25 -12.906 1 84.12 33 THR B N 1
ATOM 3820 C CA . THR B 1 33 ? -31.844 5.703 -12.664 1 84.12 33 THR B CA 1
ATOM 3821 C C . THR B 1 33 ? -31.812 4.953 -11.336 1 84.12 33 THR B C 1
ATOM 3823 O O . THR B 1 33 ? -31.266 3.846 -11.258 1 84.12 33 THR B O 1
ATOM 3826 N N . SER B 1 34 ? -32.469 5.512 -10.398 1 84.88 34 SER B N 1
ATOM 3827 C CA . SER B 1 34 ? -32.469 4.883 -9.078 1 84.88 34 SER B CA 1
ATOM 3828 C C . SER B 1 34 ? -33.219 3.557 -9.109 1 84.88 34 SER B C 1
ATOM 3830 O O . SER B 1 34 ? -32.812 2.582 -8.484 1 84.88 34 SER B O 1
ATOM 3832 N N . GLU B 1 35 ? -34.312 3.588 -9.867 1 84.75 35 GLU B N 1
ATOM 3833 C CA . GLU B 1 35 ? -35.094 2.361 -9.969 1 84.75 35 GLU B CA 1
ATOM 3834 C C . GLU B 1 35 ? -34.312 1.256 -10.664 1 84.75 35 GLU B C 1
ATOM 3836 O O . GLU B 1 35 ? -34.281 0.108 -10.219 1 84.75 35 GLU B O 1
ATOM 3841 N N . LYS B 1 36 ? -33.688 1.628 -11.695 1 88.31 36 LYS B N 1
ATOM 3842 C CA . LYS B 1 36 ? -32.875 0.702 -12.461 1 88.31 36 LYS B CA 1
ATOM 3843 C C . LYS B 1 36 ? -31.797 0.058 -11.578 1 88.31 36 LYS B C 1
ATOM 3845 O O . LYS B 1 36 ? -31.672 -1.169 -11.539 1 88.31 36 LYS B O 1
ATOM 3850 N N . TYR B 1 37 ? -31.172 0.792 -10.852 1 88.06 37 TYR B N 1
ATOM 3851 C CA . TYR B 1 37 ? -30.016 0.285 -10.117 1 88.06 37 TYR B CA 1
ATOM 3852 C C . TYR B 1 37 ? -30.453 -0.362 -8.805 1 88.06 37 TYR B C 1
ATOM 3854 O O . TYR B 1 37 ? -29.766 -1.255 -8.289 1 88.06 37 TYR B O 1
ATOM 3862 N N . LEU B 1 38 ? -31.578 0.076 -8.336 1 87.38 38 LEU B N 1
ATOM 3863 C CA . LEU B 1 38 ? -32.125 -0.646 -7.191 1 87.38 38 LEU B CA 1
ATOM 3864 C C . LEU B 1 38 ? -32.5 -2.074 -7.578 1 87.38 38 LEU B C 1
ATOM 3866 O O . LEU B 1 38 ? -32.281 -3.006 -6.797 1 87.38 38 LEU B O 1
ATOM 3870 N N . GLN B 1 39 ? -33.031 -2.174 -8.68 1 89.69 39 GLN B N 1
ATOM 3871 C CA . GLN B 1 39 ? -33.344 -3.508 -9.188 1 89.69 39 GLN B CA 1
ATOM 3872 C C . GLN B 1 39 ? -32.094 -4.34 -9.344 1 89.69 39 GLN B C 1
ATOM 3874 O O . GLN B 1 39 ? -32.062 -5.512 -8.969 1 89.69 39 GLN B O 1
ATOM 3879 N N . LEU B 1 40 ? -31.156 -3.75 -9.914 1 91.88 40 LEU B N 1
ATOM 3880 C CA . LEU B 1 40 ? -29.875 -4.426 -10.094 1 91.88 40 LEU B CA 1
ATOM 3881 C C . LEU B 1 40 ? -29.297 -4.852 -8.75 1 91.88 40 LEU B C 1
ATOM 3883 O O . LEU B 1 40 ? -28.75 -5.949 -8.625 1 91.88 40 LEU B O 1
ATOM 3887 N N . PHE B 1 41 ? -29.391 -3.971 -7.812 1 91.81 41 PHE B N 1
ATOM 3888 C CA . PHE B 1 41 ? -28.922 -4.266 -6.465 1 91.81 41 PHE B CA 1
ATOM 3889 C C . PHE B 1 41 ? -29.609 -5.5 -5.902 1 91.81 41 PHE B C 1
ATOM 3891 O O . PHE B 1 41 ? -28.953 -6.383 -5.344 1 91.81 41 PHE B O 1
ATOM 3898 N N . HIS B 1 42 ? -30.828 -5.582 -6.121 1 89.56 42 HIS B N 1
ATOM 3899 C CA . HIS B 1 42 ? -31.594 -6.727 -5.641 1 89.56 42 HIS B CA 1
ATOM 3900 C C . HIS B 1 42 ? -31.188 -8 -6.371 1 89.56 42 HIS B C 1
ATOM 3902 O O . HIS B 1 42 ? -31.109 -9.07 -5.762 1 89.56 42 HIS B O 1
ATOM 3908 N N . GLU B 1 43 ? -30.969 -7.871 -7.539 1 92.94 43 GLU B N 1
ATOM 3909 C CA . GLU B 1 43 ? -30.531 -9.016 -8.336 1 92.94 43 GLU B CA 1
ATOM 3910 C C . GLU B 1 43 ? -29.203 -9.578 -7.828 1 92.94 43 GLU B C 1
ATOM 3912 O O . GLU B 1 43 ? -29.078 -10.789 -7.641 1 92.94 43 GLU B O 1
ATOM 3917 N N . VAL B 1 44 ? -28.344 -8.719 -7.605 1 94 44 VAL B N 1
ATOM 3918 C CA . VAL B 1 44 ? -27.016 -9.117 -7.148 1 94 44 VAL B CA 1
ATOM 3919 C C . VAL B 1 44 ? -27.109 -9.727 -5.75 1 94 44 VAL B C 1
ATOM 3921 O O . VAL B 1 44 ? -26.484 -10.75 -5.469 1 94 44 VAL B O 1
ATOM 3924 N N . LEU B 1 45 ? -27.859 -9.078 -4.934 1 92.06 45 LEU B N 1
ATOM 3925 C CA . LEU B 1 45 ? -28.047 -9.602 -3.59 1 92.06 45 LEU B CA 1
ATOM 3926 C C . LEU B 1 45 ? -28.594 -11.031 -3.639 1 92.06 45 LEU B C 1
ATOM 3928 O O . LEU B 1 45 ? -28.125 -11.906 -2.918 1 92.06 45 LEU B O 1
ATOM 3932 N N . GLY B 1 46 ? -29.547 -11.227 -4.445 1 91.5 46 GLY B N 1
ATOM 3933 C CA . GLY B 1 46 ? -30.109 -12.562 -4.605 1 91.5 46 GLY B CA 1
ATOM 3934 C C . GLY B 1 46 ? -29.109 -13.578 -5.094 1 91.5 46 GLY B C 1
ATOM 3935 O O . GLY B 1 46 ? -29.047 -14.703 -4.582 1 91.5 46 GLY B O 1
ATOM 3936 N N . LEU B 1 47 ? -28.344 -13.195 -6 1 92.81 47 LEU B N 1
ATOM 3937 C CA . LEU B 1 47 ? -27.328 -14.078 -6.559 1 92.81 47 LEU B CA 1
ATOM 3938 C C . LEU B 1 47 ? -26.281 -14.445 -5.508 1 92.81 47 LEU B C 1
ATOM 3940 O O . LEU B 1 47 ? -25.891 -15.609 -5.395 1 92.81 47 LEU B O 1
ATOM 3944 N N . VAL B 1 48 ? -25.859 -13.484 -4.781 1 93.56 48 VAL B N 1
ATOM 3945 C CA . VAL B 1 48 ? -24.828 -13.688 -3.76 1 93.56 48 VAL B CA 1
ATOM 3946 C C . VAL B 1 48 ? -25.391 -14.586 -2.652 1 93.56 48 VAL B C 1
ATOM 3948 O O . VAL B 1 48 ? -24.719 -15.516 -2.201 1 93.56 48 VAL B O 1
ATOM 3951 N N . GLN B 1 49 ? -26.594 -14.344 -2.285 1 91.19 49 GLN B N 1
ATOM 3952 C CA . GLN B 1 49 ? -27.203 -15.094 -1.201 1 91.19 49 GLN B CA 1
ATOM 3953 C C . GLN B 1 49 ? -27.422 -16.547 -1.603 1 91.19 49 GLN B C 1
ATOM 3955 O O . GLN B 1 49 ? -27.266 -17.453 -0.778 1 91.19 49 GLN B O 1
ATOM 3960 N N . ASN B 1 50 ? -27.641 -16.766 -2.863 1 89.81 50 ASN B N 1
ATOM 3961 C CA . ASN B 1 50 ? -28.047 -18.094 -3.279 1 89.81 50 ASN B CA 1
ATOM 3962 C C . ASN B 1 50 ? -26.922 -18.812 -4.047 1 89.81 50 ASN B C 1
ATOM 3964 O O . ASN B 1 50 ? -26.938 -20.031 -4.164 1 89.81 50 ASN B O 1
ATOM 3968 N N . GLY B 1 51 ? -26.062 -18.031 -4.539 1 90.5 51 GLY B N 1
ATOM 3969 C CA . GLY B 1 51 ? -25.125 -18.625 -5.473 1 90.5 51 GLY B CA 1
ATOM 3970 C C . GLY B 1 51 ? -23.703 -18.688 -4.934 1 90.5 51 GLY B C 1
ATOM 3971 O O . GLY B 1 51 ? -22.891 -19.484 -5.398 1 90.5 51 GLY B O 1
ATOM 3972 N N . TYR B 1 52 ? -23.375 -17.859 -3.996 1 93 52 TYR B N 1
ATOM 3973 C CA . TYR B 1 52 ? -22.016 -17.859 -3.455 1 93 52 TYR B CA 1
ATOM 3974 C C . TYR B 1 52 ? -21.703 -19.156 -2.73 1 93 52 TYR B C 1
ATOM 3976 O O . TYR B 1 52 ? -22.578 -19.719 -2.051 1 93 52 TYR B O 1
ATOM 3984 N N . VAL B 1 53 ? -20.562 -19.594 -2.803 1 91 53 VAL B N 1
ATOM 3985 C CA . VAL B 1 53 ? -20.156 -20.922 -2.387 1 91 53 VAL B CA 1
ATOM 3986 C C . VAL B 1 53 ? -20.281 -21.062 -0.871 1 91 53 VAL B C 1
ATOM 3988 O O . VAL B 1 53 ? -20.562 -22.141 -0.358 1 91 53 VAL B O 1
ATOM 3991 N N . GLU B 1 54 ? -20.141 -20 -0.131 1 90.81 54 GLU B N 1
ATOM 3992 C CA . GLU B 1 54 ? -20.25 -20 1.324 1 90.81 54 GLU B CA 1
ATOM 3993 C C . GLU B 1 54 ? -21.5 -19.25 1.781 1 90.81 54 GLU B C 1
ATOM 3995 O O . GLU B 1 54 ? -22.031 -18.422 1.041 1 90.81 54 GLU B O 1
ATOM 4000 N N . PRO B 1 55 ? -21.906 -19.594 3.006 1 90.25 55 PRO B N 1
ATOM 4001 C CA . PRO B 1 55 ? -23.016 -18.797 3.525 1 90.25 55 PRO B CA 1
ATOM 4002 C C . PRO B 1 55 ? -22.672 -17.328 3.664 1 90.25 55 PRO B C 1
ATOM 4004 O O . PRO B 1 55 ? -21.562 -16.984 4.059 1 90.25 55 PRO B O 1
ATOM 4007 N N . VAL B 1 56 ? -23.672 -16.578 3.291 1 91.38 56 VAL B N 1
ATOM 4008 C CA . VAL B 1 56 ? -23.438 -15.133 3.285 1 91.38 56 VAL B CA 1
ATOM 4009 C C . VAL B 1 56 ? -24.047 -14.5 4.535 1 91.38 56 VAL B C 1
ATOM 4011 O O . VAL B 1 56 ? -25.203 -14.773 4.875 1 91.38 56 VAL B O 1
ATOM 4014 N N . ASN B 1 57 ? -23.25 -13.742 5.258 1 91.12 57 ASN B N 1
ATOM 4015 C CA . ASN B 1 57 ? -23.75 -12.906 6.34 1 91.12 57 ASN B CA 1
ATOM 4016 C C . ASN B 1 57 ? -24.453 -11.656 5.801 1 91.12 57 ASN B C 1
ATOM 4018 O O . ASN B 1 57 ? -23.781 -10.742 5.305 1 91.12 57 ASN B O 1
ATOM 4022 N N . GLU B 1 58 ? -25.703 -11.602 6 1 89.38 58 GLU B N 1
ATOM 4023 C CA . GLU B 1 58 ? -26.5 -10.531 5.402 1 89.38 58 GLU B CA 1
ATOM 4024 C C . GLU B 1 58 ? -26.094 -9.172 5.949 1 89.38 58 GLU B C 1
ATOM 4026 O O . GLU B 1 58 ? -26.016 -8.195 5.199 1 89.38 58 GLU B O 1
ATOM 4031 N N . GLU B 1 59 ? -25.938 -9.102 7.188 1 90.19 59 GLU B N 1
ATOM 4032 C CA . GLU B 1 59 ? -25.516 -7.84 7.793 1 90.19 59 GLU B CA 1
ATOM 4033 C C . GLU B 1 59 ? -24.234 -7.324 7.168 1 90.19 59 GLU B C 1
ATOM 4035 O O . GLU B 1 59 ? -24.141 -6.16 6.781 1 90.19 59 GLU B O 1
ATOM 4040 N N . LYS B 1 60 ? -23.312 -8.211 7.035 1 89.88 60 LYS B N 1
ATOM 4041 C CA . LYS B 1 60 ? -22.031 -7.824 6.461 1 89.88 60 LYS B CA 1
ATOM 4042 C C . LYS B 1 60 ? -22.188 -7.383 5.008 1 89.88 60 LYS B C 1
ATOM 4044 O O . LYS B 1 60 ? -21.531 -6.438 4.57 1 89.88 60 LYS B O 1
ATOM 4049 N N . ALA B 1 61 ? -23.016 -8.078 4.336 1 92.69 61 ALA B N 1
ATOM 4050 C CA . ALA B 1 61 ? -23.234 -7.758 2.928 1 92.69 61 ALA B CA 1
ATOM 4051 C C . ALA B 1 61 ? -23.828 -6.359 2.775 1 92.69 61 ALA B C 1
ATOM 4053 O O . ALA B 1 61 ? -23.344 -5.562 1.961 1 92.69 61 ALA B O 1
ATOM 4054 N N . PHE B 1 62 ? -24.812 -6.031 3.578 1 91.94 62 PHE B N 1
ATOM 4055 C CA . PHE B 1 62 ? -25.469 -4.734 3.488 1 91.94 62 PHE B CA 1
ATOM 4056 C C . PHE B 1 62 ? -24.547 -3.625 3.977 1 91.94 62 PHE B C 1
ATOM 4058 O O . PHE B 1 62 ? -24.5 -2.541 3.389 1 91.94 62 PHE B O 1
ATOM 4065 N N . VAL B 1 63 ? -23.859 -3.881 5.035 1 90.31 63 VAL B N 1
ATOM 4066 C CA . VAL B 1 63 ? -22.906 -2.898 5.539 1 90.31 63 VAL B CA 1
ATOM 4067 C C . VAL B 1 63 ? -21.844 -2.619 4.477 1 90.31 63 VAL B C 1
ATOM 4069 O O . VAL B 1 63 ? -21.469 -1.467 4.25 1 90.31 63 VAL B O 1
ATOM 4072 N N . GLY B 1 64 ? -21.359 -3.65 3.857 1 90.12 64 GLY B N 1
ATOM 4073 C CA . GLY B 1 64 ? -20.438 -3.477 2.746 1 90.12 64 GLY B CA 1
ATOM 4074 C C . GLY B 1 64 ? -21 -2.609 1.635 1 90.12 64 GLY B C 1
ATOM 4075 O O . GLY B 1 64 ? -20.297 -1.752 1.095 1 90.12 64 GLY B O 1
ATOM 4076 N N . ALA B 1 65 ? -22.203 -2.855 1.311 1 93.56 65 ALA B N 1
ATOM 4077 C CA . ALA B 1 65 ? -22.875 -2.07 0.276 1 93.56 65 ALA B CA 1
ATOM 4078 C C . ALA B 1 65 ? -22.938 -0.598 0.668 1 93.56 65 ALA B C 1
ATOM 4080 O O . ALA B 1 65 ? -22.641 0.283 -0.143 1 93.56 65 ALA B O 1
ATOM 4081 N N . ILE B 1 66 ? -23.328 -0.352 1.856 1 93.31 66 ILE B N 1
ATOM 4082 C CA . ILE B 1 66 ? -23.469 1.016 2.346 1 93.31 66 ILE B CA 1
ATOM 4083 C C . ILE B 1 66 ? -22.109 1.712 2.338 1 93.31 66 ILE B C 1
ATOM 4085 O O . ILE B 1 66 ? -21.984 2.846 1.869 1 93.31 66 ILE B O 1
ATOM 4089 N N . LYS B 1 67 ? -21.156 1.043 2.83 1 88.94 67 LYS B N 1
ATOM 4090 C CA . LYS B 1 67 ? -19.797 1.597 2.824 1 88.94 67 LYS B CA 1
ATOM 4091 C C . LYS B 1 67 ? -19.328 1.87 1.4 1 88.94 67 LYS B C 1
ATOM 4093 O O . LYS B 1 67 ? -18.672 2.885 1.142 1 88.94 67 LYS B O 1
ATOM 4098 N N . GLY B 1 68 ? -19.562 0.977 0.548 1 90.06 68 GLY B N 1
ATOM 4099 C CA . GLY B 1 68 ? -19.219 1.174 -0.85 1 90.06 68 GLY B CA 1
ATOM 4100 C C . GLY B 1 68 ? -19.922 2.369 -1.476 1 90.06 68 GLY B C 1
ATOM 4101 O O . GLY B 1 68 ? -19.328 3.088 -2.281 1 90.06 68 GLY B O 1
ATOM 4102 N N . LEU B 1 69 ? -21.172 2.568 -1.166 1 93 69 LEU B N 1
ATOM 4103 C CA . LEU B 1 69 ? -21.922 3.732 -1.625 1 93 69 LEU B CA 1
ATOM 4104 C C . LEU B 1 69 ? -21.25 5.027 -1.178 1 93 69 LEU B C 1
ATOM 4106 O O . LEU B 1 69 ? -21.016 5.922 -1.992 1 93 69 LEU B O 1
ATOM 4110 N N . ILE B 1 70 ? -20.875 5.078 0.028 1 91.19 70 ILE B N 1
ATOM 4111 C CA . ILE B 1 70 ? -20.266 6.281 0.577 1 91.19 70 ILE B CA 1
ATOM 4112 C C . ILE B 1 70 ? -18.875 6.473 -0.025 1 91.19 70 ILE B C 1
ATOM 4114 O O . ILE B 1 70 ? -18.484 7.594 -0.369 1 91.19 70 ILE B O 1
ATOM 4118 N N . ALA B 1 71 ? -18.172 5.395 -0.15 1 85.12 71 ALA B N 1
ATOM 4119 C CA . ALA B 1 71 ? -16.844 5.461 -0.729 1 85.12 71 ALA B CA 1
ATOM 4120 C C . ALA B 1 71 ? -16.875 5.996 -2.158 1 85.12 71 ALA B C 1
ATOM 4122 O O . ALA B 1 71 ? -15.945 6.652 -2.611 1 85.12 71 ALA B O 1
ATOM 4123 N N . SER B 1 72 ? -17.922 5.781 -2.805 1 88.06 72 SER B N 1
ATOM 4124 C CA . SER B 1 72 ? -18.062 6.199 -4.195 1 88.06 72 SER B CA 1
ATOM 4125 C C . SER B 1 72 ? -18.109 7.719 -4.316 1 88.06 72 SER B C 1
ATOM 4127 O O . SER B 1 72 ? -17.938 8.266 -5.41 1 88.06 72 SER B O 1
ATOM 4129 N N . LEU B 1 73 ? -18.281 8.359 -3.238 1 88.88 73 LEU B N 1
ATOM 4130 C CA . LEU B 1 73 ? -18.297 9.82 -3.234 1 88.88 73 LEU B CA 1
ATOM 4131 C C . LEU B 1 73 ? -16.891 10.375 -3.459 1 88.88 73 LEU B C 1
ATOM 4133 O O . LEU B 1 73 ? -16.734 11.562 -3.766 1 88.88 73 LEU B O 1
ATOM 4137 N N . GLY B 1 74 ? -15.883 9.594 -3.23 1 79.75 74 GLY B N 1
ATOM 4138 C CA . GLY B 1 74 ? -14.508 10.055 -3.363 1 79.75 74 GLY B CA 1
ATOM 4139 C C . GLY B 1 74 ? -14.086 11.008 -2.262 1 79.75 74 GLY B C 1
ATOM 4140 O O . GLY B 1 74 ? -13.164 11.805 -2.443 1 79.75 74 GLY B O 1
ATOM 4141 N N . ASP B 1 75 ? -14.82 11.047 -1.226 1 82.25 75 ASP B N 1
ATOM 4142 C CA . ASP B 1 75 ? -14.57 11.93 -0.092 1 82.25 75 ASP B CA 1
ATOM 4143 C C . ASP B 1 75 ? -14.055 11.148 1.114 1 82.25 75 ASP B C 1
ATOM 4145 O O . ASP B 1 75 ? -14.797 10.383 1.727 1 82.25 75 ASP B O 1
ATOM 4149 N N . PRO B 1 76 ? -12.844 11.352 1.45 1 78.12 76 PRO B N 1
ATOM 4150 C CA . PRO B 1 76 ? -12.273 10.578 2.555 1 78.12 76 PRO B CA 1
ATOM 4151 C C . PRO B 1 76 ? -12.867 10.953 3.91 1 78.12 76 PRO B C 1
ATOM 4153 O O . PRO B 1 76 ? -12.648 10.258 4.902 1 78.12 76 PRO B O 1
ATOM 4156 N N . HIS B 1 77 ? -13.609 11.945 3.914 1 80.56 77 HIS B N 1
ATOM 4157 C CA . HIS B 1 77 ? -14.109 12.43 5.195 1 80.56 77 HIS B CA 1
ATOM 4158 C C . HIS B 1 77 ? -15.555 11.992 5.422 1 80.56 77 HIS B C 1
ATOM 4160 O O . HIS B 1 77 ? -16.109 12.188 6.508 1 80.56 77 HIS B O 1
ATOM 4166 N N . SER B 1 78 ? -16.188 11.445 4.496 1 87.62 78 SER B N 1
ATOM 4167 C CA . SER B 1 78 ? -17.516 10.852 4.648 1 87.62 78 SER B CA 1
ATOM 4168 C C . SER B 1 78 ? -17.422 9.352 4.906 1 87.62 78 SER B C 1
ATOM 4170 O O . SER B 1 78 ? -16.719 8.633 4.191 1 87.62 78 SER B O 1
ATOM 4172 N N . ASN B 1 79 ? -18.203 8.945 6.008 1 87.19 79 ASN B N 1
ATOM 4173 C CA . ASN B 1 79 ? -18.094 7.539 6.379 1 87.19 79 ASN B CA 1
ATOM 4174 C C . ASN B 1 79 ? -19.375 7.027 7.027 1 87.19 79 ASN B C 1
ATOM 4176 O O . ASN B 1 79 ? -20.156 7.809 7.559 1 87.19 79 ASN B O 1
ATOM 4180 N N . PHE B 1 80 ? -19.531 5.699 6.883 1 88.62 80 PHE B N 1
ATOM 4181 C CA . PHE B 1 80 ? -20.578 4.996 7.621 1 88.62 80 PHE B CA 1
ATOM 4182 C C . PHE B 1 80 ? -20.047 4.512 8.969 1 88.62 80 PHE B C 1
ATOM 4184 O O . PHE B 1 80 ? -18.922 4.035 9.062 1 88.62 80 PHE B O 1
ATOM 4191 N N . LEU B 1 81 ? -20.828 4.715 9.984 1 86.5 81 LEU B N 1
ATOM 4192 C CA . LEU B 1 81 ? -20.516 4.234 11.32 1 86.5 81 LEU B CA 1
ATOM 4193 C C . LEU B 1 81 ? -21.516 3.184 11.773 1 86.5 81 LEU B C 1
ATOM 4195 O O . LEU B 1 81 ? -22.703 3.486 11.953 1 86.5 81 LEU B O 1
ATOM 4199 N N . ASP B 1 82 ? -21.062 1.943 11.969 1 86.25 82 ASP B N 1
ATOM 4200 C CA . ASP B 1 82 ? -21.953 0.92 12.5 1 86.25 82 ASP B CA 1
ATOM 4201 C C . ASP B 1 82 ? -22.25 1.15 13.984 1 86.25 82 ASP B C 1
ATOM 4203 O O . ASP B 1 82 ? -21.828 2.162 14.547 1 86.25 82 ASP B O 1
ATOM 4207 N N . GLU B 1 83 ? -23 0.241 14.539 1 84.94 83 GLU B N 1
ATOM 4208 C CA . GLU B 1 83 ? -23.469 0.435 15.914 1 84.94 83 GLU B CA 1
ATOM 4209 C C . GLU B 1 83 ? -22.297 0.632 16.859 1 84.94 83 GLU B C 1
ATOM 4211 O O . GLU B 1 83 ? -22.297 1.561 17.672 1 84.94 83 GLU B O 1
ATOM 4216 N N . GLU B 1 84 ? -21.359 -0.2 16.734 1 80 84 GLU B N 1
ATOM 4217 C CA . GLU B 1 84 ? -20.203 -0.14 17.625 1 80 84 GLU B CA 1
ATOM 4218 C C . GLU B 1 84 ? -19.375 1.113 17.359 1 80 84 GLU B C 1
ATOM 4220 O O . GLU B 1 84 ? -18.969 1.798 18.297 1 80 84 GLU B O 1
ATOM 4225 N N . GLU B 1 85 ? -19.141 1.393 16.172 1 78.19 85 GLU B N 1
ATOM 4226 C CA . GLU B 1 85 ? -18.359 2.566 15.789 1 78.19 85 GLU B CA 1
ATOM 4227 C C . GLU B 1 85 ? -19.031 3.852 16.266 1 78.19 85 GLU B C 1
ATOM 4229 O O . GLU B 1 85 ? -18.359 4.777 16.719 1 78.19 85 GLU B O 1
ATOM 4234 N N . TYR B 1 86 ? -20.25 3.982 16.109 1 82.69 86 TYR B N 1
ATOM 4235 C CA . TYR B 1 86 ? -20.984 5.172 16.5 1 82.69 86 TYR B CA 1
ATOM 4236 C C . TYR B 1 86 ? -20.969 5.359 18 1 82.69 86 TYR B C 1
ATOM 4238 O O . TYR B 1 86 ? -20.812 6.48 18.5 1 82.69 86 TYR B O 1
ATOM 4246 N N . ARG B 1 87 ? -21.156 4.238 18.672 1 77.56 87 ARG B N 1
ATOM 4247 C CA . ARG B 1 87 ? -21.078 4.285 20.125 1 77.56 87 ARG B CA 1
ATOM 4248 C C . ARG B 1 87 ? -19.703 4.789 20.594 1 77.56 87 ARG B C 1
ATOM 4250 O O . ARG B 1 87 ? -19.625 5.641 21.484 1 77.56 87 ARG B O 1
ATOM 4257 N N . GLN B 1 88 ? -18.703 4.289 19.984 1 70.69 88 GLN B N 1
ATOM 4258 C CA . GLN B 1 88 ? -17.344 4.695 20.328 1 70.69 88 GLN B CA 1
ATOM 4259 C C . GLN B 1 88 ? -17.125 6.18 20.047 1 70.69 88 GLN B C 1
ATOM 4261 O O . GLN B 1 88 ? -16.469 6.875 20.812 1 70.69 88 GLN B O 1
ATOM 4266 N N . MET B 1 89 ? -17.578 6.594 18.922 1 71.75 89 MET B N 1
ATOM 4267 C CA . MET B 1 89 ? -17.453 8.008 18.562 1 71.75 89 MET B CA 1
ATOM 4268 C C . MET B 1 89 ? -18.109 8.891 19.609 1 71.75 89 MET B C 1
ATOM 4270 O O . MET B 1 89 ? -17.562 9.93 19.984 1 71.75 89 MET B O 1
ATOM 4274 N N . LYS B 1 90 ? -19.188 8.484 20.078 1 71.19 90 LYS B N 1
ATOM 4275 C CA . LYS B 1 90 ? -19.906 9.25 21.078 1 71.19 90 LYS B CA 1
ATOM 4276 C C . LYS B 1 90 ? -19.141 9.297 22.391 1 71.19 90 LYS B C 1
ATOM 4278 O O . LYS B 1 90 ? -19.109 10.328 23.078 1 71.19 90 LYS B O 1
ATOM 4283 N N . GLU B 1 91 ? -18.453 8.234 22.656 1 65.06 91 GLU B N 1
ATOM 4284 C CA . GLU B 1 91 ? -17.656 8.18 23.875 1 65.06 91 GLU B CA 1
ATOM 4285 C C . GLU B 1 91 ? -16.422 9.055 23.766 1 65.06 91 GLU B C 1
ATOM 4287 O O . GLU B 1 91 ? -16.016 9.688 24.734 1 65.06 91 GLU B O 1
ATOM 4292 N N . GLU B 1 92 ? -15.672 9.016 22.625 1 57.81 92 GLU B N 1
ATOM 4293 C CA . GLU B 1 92 ? -14.469 9.812 22.391 1 57.81 92 GLU B CA 1
ATOM 4294 C C . GLU B 1 92 ? -14.758 11.297 22.547 1 57.81 92 GLU B C 1
ATOM 4296 O O . GLU B 1 92 ? -13.914 12.055 23.047 1 57.81 92 GLU B O 1
ATOM 4301 N N . THR B 1 93 ? -15.688 11.703 22 1 53.75 93 THR B N 1
ATOM 4302 C CA . THR B 1 93 ? -16.031 13.117 22.094 1 53.75 93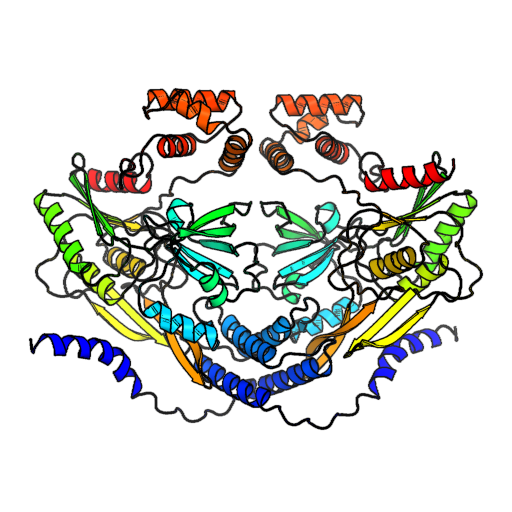 THR B CA 1
ATOM 4303 C C . THR B 1 93 ? -16.172 13.547 23.547 1 53.75 93 THR B C 1
ATOM 4305 O O . THR B 1 93 ? -15.969 14.711 23.875 1 53.75 93 THR B O 1
ATOM 4308 N N . ARG B 1 94 ? -16.234 12.586 24.438 1 50.62 94 ARG B N 1
ATOM 4309 C CA . ARG B 1 94 ? -16.422 12.938 25.844 1 50.62 94 ARG B CA 1
ATOM 4310 C C . ARG B 1 94 ? -15.094 13.008 26.594 1 50.62 94 ARG B C 1
ATOM 4312 O O . ARG B 1 94 ? -15.047 13.398 27.75 1 50.62 94 ARG B O 1
ATOM 4319 N N . GLY B 1 95 ? -13.867 13.078 26.078 1 49.09 95 GLY B N 1
ATOM 4320 C CA . GLY B 1 95 ? -12.68 13.656 26.688 1 49.09 95 GLY B CA 1
ATOM 4321 C C . GLY B 1 95 ? -11.5 12.703 26.734 1 49.09 95 GLY B C 1
ATOM 4322 O O . GLY B 1 95 ? -10.445 12.984 26.156 1 49.09 95 GLY B O 1
ATOM 4323 N N . SER B 1 96 ? -11.047 11.914 28.031 1 51.88 96 SER B N 1
ATOM 4324 C CA . SER B 1 96 ? -9.688 11.531 28.422 1 51.88 96 SER B CA 1
ATOM 4325 C C . SER B 1 96 ? -9.328 10.148 27.891 1 51.88 96 SER B C 1
ATOM 4327 O O . SER B 1 96 ? -10.039 9.18 28.141 1 51.88 96 SER B O 1
ATOM 4329 N N . PHE B 1 97 ? -8.656 10.031 26.75 1 58.44 97 PHE B N 1
ATOM 4330 C CA . PHE B 1 97 ? -8.312 8.672 26.344 1 58.44 97 PHE B CA 1
ATOM 4331 C C . PHE B 1 97 ? -6.801 8.492 26.312 1 58.44 97 PHE B C 1
ATOM 4333 O O . PHE B 1 97 ? -6.059 9.453 26.094 1 58.44 97 PHE B O 1
ATOM 4340 N N . GLY B 1 98 ? -6.363 7.375 26.875 1 70.38 98 GLY B N 1
ATOM 4341 C CA . GLY B 1 98 ? -5.012 6.938 26.562 1 70.38 98 GLY B CA 1
ATOM 4342 C C . GLY B 1 98 ? -4.785 6.695 25.078 1 70.38 98 GLY B C 1
ATOM 4343 O O . GLY B 1 98 ? -5.566 5.996 24.438 1 70.38 98 GLY B O 1
ATOM 4344 N N . GLY B 1 99 ? -3.896 7.457 24.516 1 86.62 99 GLY B N 1
ATOM 4345 C CA . GLY B 1 99 ? -3.678 7.344 23.078 1 86.62 99 GLY B CA 1
ATOM 4346 C C . GLY B 1 99 ? -2.238 7.594 22.672 1 86.62 99 GLY B C 1
ATOM 4347 O O . GLY B 1 99 ? -1.331 7.52 23.5 1 86.62 99 GLY B O 1
ATOM 4348 N N . LEU B 1 100 ? -2.041 7.699 21.438 1 91.12 100 LEU B N 1
ATOM 4349 C CA . LEU B 1 100 ? -0.708 7.828 20.859 1 91.12 100 LEU B CA 1
ATOM 4350 C C . LEU B 1 100 ? -0.417 9.273 20.484 1 91.12 100 LEU B C 1
ATOM 4352 O O . LEU B 1 100 ? 0.734 9.641 20.219 1 91.12 100 LEU B O 1
ATOM 4356 N N . GLY B 1 101 ? -1.465 10.07 20.484 1 87.81 101 GLY B N 1
ATOM 4357 C CA . GLY B 1 101 ? -1.286 11.492 20.219 1 87.81 101 GLY B CA 1
ATOM 4358 C C . GLY B 1 101 ? -1.107 11.82 18.75 1 87.81 101 GLY B C 1
ATOM 4359 O O . GLY B 1 101 ? -0.168 12.523 18.375 1 87.81 101 GLY B O 1
ATOM 4360 N N . MET B 1 102 ? -1.974 11.32 17.922 1 88.31 102 MET B N 1
ATOM 4361 C CA . MET B 1 102 ? -1.984 11.688 16.5 1 88.31 102 MET B CA 1
ATOM 4362 C C . MET B 1 102 ? -3.412 11.812 15.984 1 88.31 102 MET B C 1
ATOM 4364 O O . MET B 1 102 ? -4.32 11.148 16.484 1 88.31 102 MET B O 1
ATOM 4368 N N . GLU B 1 103 ? -3.541 12.734 15.102 1 86 103 GLU B N 1
ATOM 4369 C CA . GLU B 1 103 ? -4.793 12.836 14.359 1 86 103 GLU B CA 1
ATOM 4370 C C . GLU B 1 103 ? -4.742 12.016 13.07 1 86 103 GLU B C 1
ATOM 4372 O O . GLU B 1 103 ? -3.771 12.086 12.32 1 86 103 GLU B O 1
ATOM 4377 N N . VAL B 1 104 ? -5.812 11.188 12.938 1 86.25 104 VAL B N 1
ATOM 4378 C CA . VAL B 1 104 ? -5.824 10.32 11.766 1 86.25 104 VAL B CA 1
ATOM 4379 C C . VAL B 1 104 ? -7.109 10.539 10.969 1 86.25 104 VAL B C 1
ATOM 4381 O O . VAL B 1 104 ? -8.07 11.117 11.484 1 86.25 104 VAL B O 1
ATOM 4384 N N . ALA B 1 105 ? -7.035 10.188 9.672 1 79.81 105 ALA B N 1
ATOM 4385 C CA . ALA B 1 105 ? -8.18 10.188 8.766 1 79.81 105 ALA B CA 1
ATOM 4386 C C . ALA B 1 105 ? -8.273 8.859 8.008 1 79.81 105 ALA B C 1
ATOM 4388 O O . ALA B 1 105 ? -7.355 8.039 8.07 1 79.81 105 ALA B O 1
ATOM 4389 N N . PHE B 1 106 ? -9.438 8.594 7.562 1 73.5 106 PHE B N 1
ATOM 4390 C CA . PHE B 1 106 ? -9.633 7.426 6.715 1 73.5 106 PHE B CA 1
ATOM 4391 C C . PHE B 1 106 ? -9.703 7.828 5.246 1 73.5 106 PHE B C 1
ATOM 4393 O O . PHE B 1 106 ? -10.602 8.57 4.844 1 73.5 106 PHE B O 1
ATOM 4400 N N . SER B 1 107 ? -8.719 7.449 4.566 1 70.12 107 SER B N 1
ATOM 4401 C CA . SER B 1 107 ? -8.648 7.805 3.152 1 70.12 107 SER B CA 1
ATOM 4402 C C . SER B 1 107 ? -8.266 6.602 2.299 1 70.12 107 SER B C 1
ATOM 4404 O O . SER B 1 107 ? -7.281 5.918 2.59 1 70.12 107 SER B O 1
ATOM 4406 N N . ASP B 1 108 ? -9.062 6.414 1.226 1 64.81 108 ASP B N 1
ATOM 4407 C CA . ASP B 1 108 ? -8.781 5.363 0.251 1 64.81 108 ASP B CA 1
ATOM 4408 C C . ASP B 1 108 ? -8.625 4.008 0.935 1 64.81 108 ASP B C 1
ATOM 4410 O O . ASP B 1 108 ? -7.648 3.295 0.691 1 64.81 108 ASP B O 1
ATOM 4414 N N . GLY B 1 109 ? -9.461 3.848 1.917 1 67.5 109 GLY B N 1
ATOM 4415 C CA . GLY B 1 109 ? -9.523 2.549 2.568 1 67.5 109 GLY B CA 1
ATOM 4416 C C . GLY B 1 109 ? -8.414 2.338 3.582 1 67.5 109 GLY B C 1
ATOM 4417 O O . GLY B 1 109 ? -8.188 1.214 4.039 1 67.5 109 GLY B O 1
ATOM 4418 N N . ALA B 1 110 ? -7.781 3.387 3.834 1 76.75 110 ALA B N 1
ATOM 4419 C CA . ALA B 1 110 ? -6.664 3.26 4.77 1 76.75 110 ALA B CA 1
ATOM 4420 C C . ALA B 1 110 ? -6.711 4.355 5.828 1 76.75 110 ALA B C 1
ATOM 4422 O O . ALA B 1 110 ? -7.316 5.41 5.617 1 76.75 110 ALA B O 1
ATOM 4423 N N . ILE B 1 111 ? -6.141 4.023 6.953 1 86 111 ILE B N 1
ATOM 4424 C CA . ILE B 1 111 ? -5.953 5.023 7.996 1 86 111 ILE B CA 1
ATOM 4425 C C . ILE B 1 111 ? -4.715 5.863 7.691 1 86 111 ILE B C 1
ATOM 4427 O O . ILE B 1 111 ? -3.609 5.328 7.566 1 86 111 ILE B O 1
ATOM 4431 N N . VAL B 1 112 ? -4.914 7.145 7.516 1 87.81 112 VAL B N 1
ATOM 4432 C CA . VAL B 1 112 ? -3.826 8.047 7.164 1 87.81 112 VAL B CA 1
ATOM 4433 C C . VAL B 1 112 ? -3.627 9.078 8.273 1 87.81 112 VAL B C 1
ATOM 4435 O O . VAL B 1 112 ? -4.598 9.617 8.805 1 87.81 112 VAL B O 1
ATOM 4438 N N . VAL B 1 113 ? -2.381 9.328 8.578 1 90.5 113 VAL B N 1
ATOM 4439 C CA . VAL B 1 113 ? -2.057 10.305 9.617 1 90.5 113 VAL B CA 1
ATOM 4440 C C . VAL B 1 113 ? -2.219 11.719 9.07 1 90.5 113 VAL B C 1
ATOM 4442 O O . VAL B 1 113 ? -1.617 12.07 8.055 1 90.5 113 VAL B O 1
ATOM 4445 N N . VAL B 1 114 ? -3.043 12.422 9.758 1 89.12 114 VAL B N 1
ATOM 4446 C CA . VAL B 1 114 ? -3.117 13.844 9.438 1 89.12 114 VAL B CA 1
ATOM 4447 C C . VAL B 1 114 ? -1.923 14.578 10.047 1 89.12 114 VAL B C 1
ATOM 4449 O O . VAL B 1 114 ? -1.179 15.258 9.344 1 89.12 114 VAL B O 1
ATOM 4452 N N . SER B 1 115 ? -1.819 14.281 11.273 1 91.44 115 SER B N 1
ATOM 4453 C CA . SER B 1 115 ? -0.693 14.914 11.961 1 91.44 115 SER B CA 1
ATOM 4454 C C . SER B 1 115 ? -0.435 14.266 13.312 1 91.44 115 SER B C 1
ATOM 4456 O O . SER B 1 115 ? -1.375 13.969 14.055 1 91.44 115 SER B O 1
ATOM 4458 N N . PRO B 1 116 ? 0.866 14.109 13.617 1 91.25 116 PRO B N 1
ATOM 4459 C CA . PRO B 1 116 ? 1.175 13.836 15.023 1 91.25 116 PRO B CA 1
ATOM 4460 C C . PRO B 1 116 ? 1.074 15.078 15.906 1 91.25 116 PRO B C 1
ATOM 4462 O O . PRO B 1 116 ? 1.197 16.203 15.414 1 91.25 116 PRO B O 1
ATOM 4465 N N . ILE B 1 117 ? 0.782 14.797 17.141 1 85.56 117 ILE B N 1
ATOM 4466 C CA . ILE B 1 117 ? 0.709 15.898 18.094 1 85.56 117 ILE B CA 1
ATOM 4467 C C . ILE B 1 117 ? 2.057 16.062 18.797 1 85.56 117 ILE B C 1
ATOM 4469 O O . ILE B 1 117 ? 2.721 15.078 19.125 1 85.56 117 ILE B O 1
ATOM 4473 N N . GLU B 1 118 ? 2.438 17.281 18.969 1 84.12 118 GLU B N 1
ATOM 4474 C CA . GLU B 1 118 ? 3.719 17.578 19.594 1 84.12 118 GLU B CA 1
ATOM 4475 C C . GLU B 1 118 ? 3.805 16.969 20.984 1 84.12 118 GLU B C 1
ATOM 4477 O O . GLU B 1 118 ? 2.822 16.969 21.734 1 84.12 118 GLU B O 1
ATOM 4482 N N . ASP B 1 119 ? 4.93 16.453 21.328 1 81.81 119 ASP B N 1
ATOM 4483 C CA . ASP B 1 119 ? 5.27 15.914 22.641 1 81.81 119 ASP B CA 1
ATOM 4484 C C . ASP B 1 119 ? 4.402 14.703 22.984 1 81.81 119 ASP B C 1
ATOM 4486 O O . ASP B 1 119 ? 3.982 14.539 24.125 1 81.81 119 ASP B O 1
ATOM 4490 N N . THR B 1 120 ? 3.957 14 22.047 1 87.75 120 THR B N 1
ATOM 4491 C CA . THR B 1 120 ? 3.215 12.758 22.234 1 87.75 120 THR B CA 1
ATOM 4492 C C . THR B 1 120 ? 4.008 11.562 21.719 1 87.75 120 THR B C 1
ATOM 4494 O O . THR B 1 120 ? 5.004 11.734 21.016 1 87.75 120 THR B O 1
ATOM 4497 N N . PRO B 1 121 ? 3.584 10.375 22.078 1 90.56 121 PRO B N 1
ATOM 4498 C CA . PRO B 1 121 ? 4.273 9.172 21.594 1 90.56 121 PRO B CA 1
ATOM 4499 C C . PRO B 1 121 ? 4.379 9.125 20.078 1 90.56 121 PRO B C 1
ATOM 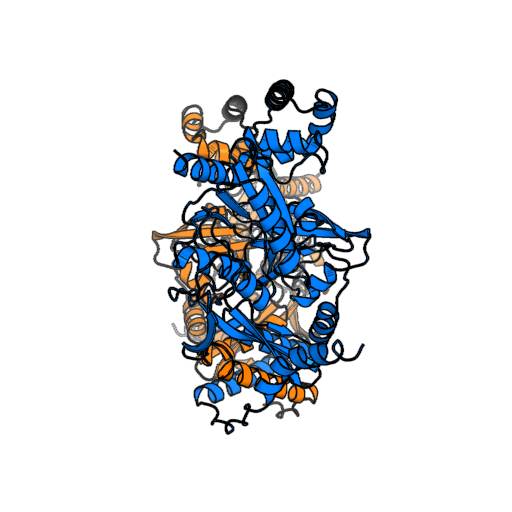4501 O O . PRO B 1 121 ? 5.402 8.695 19.531 1 90.56 121 PRO B O 1
ATOM 4504 N N . ALA B 1 122 ? 3.41 9.586 19.375 1 91.69 122 ALA B N 1
ATOM 4505 C CA . ALA B 1 122 ? 3.406 9.539 17.922 1 91.69 122 ALA B CA 1
ATOM 4506 C C . ALA B 1 122 ? 4.539 10.375 17.344 1 91.69 122 ALA B C 1
ATOM 4508 O O . ALA B 1 122 ? 5.297 9.898 16.484 1 91.69 122 ALA B O 1
ATOM 4509 N N . MET B 1 123 ? 4.648 11.562 17.812 1 87.19 123 MET B N 1
ATOM 4510 C CA . MET B 1 123 ? 5.699 12.438 17.297 1 87.19 123 MET B CA 1
ATOM 4511 C C . MET B 1 123 ? 7.078 11.906 17.688 1 87.19 123 MET B C 1
ATOM 4513 O O . MET B 1 123 ? 7.996 11.914 16.859 1 87.19 123 MET B O 1
ATOM 4517 N N . ARG B 1 124 ? 7.164 11.477 18.922 1 85.75 124 ARG B N 1
ATOM 4518 C CA . ARG B 1 124 ? 8.445 10.984 19.406 1 85.75 124 ARG B CA 1
ATOM 4519 C C . ARG B 1 124 ? 8.906 9.766 18.609 1 85.75 124 ARG B C 1
ATOM 4521 O O . ARG B 1 124 ? 10.102 9.57 18.391 1 85.75 124 ARG B O 1
ATOM 4528 N N . ALA B 1 125 ? 7.926 9.031 18.156 1 88.5 125 ALA B N 1
ATOM 4529 C CA . ALA B 1 125 ? 8.242 7.812 17.422 1 88.5 125 ALA B CA 1
ATOM 4530 C C . ALA B 1 125 ? 8.594 8.125 15.969 1 88.5 125 ALA B C 1
ATOM 4532 O O . ALA B 1 125 ? 9.078 7.258 15.242 1 88.5 125 ALA B O 1
ATOM 4533 N N . GLY B 1 126 ? 8.281 9.344 15.57 1 87.81 126 GLY B N 1
ATOM 4534 C CA . GLY B 1 126 ? 8.648 9.734 14.227 1 87.81 126 GLY B CA 1
ATOM 4535 C C . GLY B 1 126 ? 7.512 9.602 13.227 1 87.81 126 GLY B C 1
ATOM 4536 O O . GLY B 1 126 ? 7.742 9.547 12.023 1 87.81 126 GLY B O 1
ATOM 4537 N N . ILE B 1 127 ? 6.34 9.531 13.711 1 91.75 127 ILE B N 1
ATOM 4538 C CA . ILE B 1 127 ? 5.176 9.539 12.828 1 91.75 127 ILE B CA 1
ATOM 4539 C C . ILE B 1 127 ? 5.074 10.891 12.117 1 91.75 127 ILE B C 1
ATOM 4541 O O . ILE B 1 127 ? 5.285 11.938 12.734 1 91.75 127 ILE B O 1
ATOM 4545 N N . LEU B 1 128 ? 4.746 10.844 10.867 1 89.81 128 LEU B N 1
ATOM 4546 C CA . LEU B 1 128 ? 4.672 12.062 10.062 1 89.81 128 LEU B CA 1
ATOM 4547 C C . LEU B 1 128 ? 3.314 12.172 9.383 1 89.81 128 LEU B C 1
ATOM 4549 O O . LEU B 1 128 ? 2.596 11.18 9.242 1 89.81 128 LEU B O 1
ATOM 4553 N N . PRO B 1 129 ? 3.006 13.375 8.984 1 90.19 129 PRO B N 1
ATOM 4554 C CA . PRO B 1 129 ? 1.784 13.531 8.195 1 90.19 129 PRO B CA 1
ATOM 4555 C C . PRO B 1 129 ? 1.79 12.688 6.922 1 90.19 129 PRO B C 1
ATOM 4557 O O . PRO B 1 129 ? 2.83 12.547 6.273 1 90.19 129 PRO B O 1
ATOM 4560 N N . GLN B 1 130 ? 0.653 12.141 6.633 1 88.25 130 GLN B N 1
ATOM 4561 C CA . GLN B 1 130 ? 0.404 11.391 5.406 1 88.25 130 GLN B CA 1
ATOM 4562 C C . GLN B 1 130 ? 0.948 9.969 5.516 1 88.25 130 GLN B C 1
ATOM 4564 O O . GLN B 1 130 ? 0.827 9.18 4.578 1 88.25 130 GLN B O 1
ATOM 4569 N N . ASP B 1 131 ? 1.57 9.719 6.691 1 91 131 ASP B N 1
ATOM 4570 C CA . ASP B 1 131 ? 1.878 8.312 6.926 1 91 131 ASP B CA 1
ATOM 4571 C C . ASP B 1 131 ? 0.62 7.453 6.832 1 91 131 ASP B C 1
ATOM 4573 O O . ASP B 1 131 ? -0.437 7.828 7.344 1 91 131 ASP B O 1
ATOM 4577 N N . ARG B 1 132 ? 0.756 6.316 6.137 1 89.31 132 ARG B N 1
ATOM 4578 C CA . ARG B 1 132 ? -0.34 5.355 6.066 1 89.31 132 ARG B CA 1
ATOM 4579 C C . ARG B 1 132 ? -0.127 4.215 7.055 1 89.31 132 ARG B C 1
ATOM 4581 O O . ARG B 1 132 ? 0.885 3.514 6.992 1 89.31 132 ARG B O 1
ATOM 4588 N N . ILE B 1 133 ? -1.053 4.047 7.941 1 91.5 133 ILE B N 1
ATOM 4589 C CA . ILE B 1 133 ? -0.954 2.959 8.906 1 91.5 133 ILE B CA 1
ATOM 4590 C C . ILE B 1 133 ? -1.479 1.667 8.289 1 91.5 133 ILE B C 1
ATOM 4592 O O . ILE B 1 133 ? -2.682 1.527 8.055 1 91.5 133 ILE B O 1
ATOM 4596 N N . VAL B 1 134 ? -0.596 0.709 8.148 1 87.94 134 VAL B N 1
ATOM 4597 C CA . VAL B 1 134 ? -0.993 -0.461 7.371 1 87.94 134 VAL B CA 1
ATOM 4598 C C . VAL B 1 134 ? -1.132 -1.671 8.289 1 87.94 134 VAL B C 1
ATOM 4600 O O . VAL B 1 134 ? -1.754 -2.67 7.926 1 87.94 134 VAL B O 1
ATOM 4603 N N . GLU B 1 135 ? -0.496 -1.566 9.477 1 90.12 135 GLU B N 1
ATOM 4604 C CA . GLU B 1 135 ? -0.596 -2.648 10.453 1 90.12 135 GLU B CA 1
ATOM 4605 C C . GLU B 1 135 ? -0.607 -2.105 11.883 1 90.12 135 GLU B C 1
ATOM 4607 O O . GLU B 1 135 ? 0.093 -1.14 12.188 1 90.12 135 GLU B O 1
ATOM 4612 N N . ILE B 1 136 ? -1.409 -2.744 12.711 1 93 136 ILE B N 1
ATOM 4613 C CA . ILE B 1 136 ? -1.443 -2.451 14.133 1 93 136 ILE B CA 1
ATOM 4614 C C . ILE B 1 136 ? -1.361 -3.752 14.93 1 93 136 ILE B C 1
ATOM 4616 O O . ILE B 1 136 ? -2.258 -4.594 14.852 1 93 136 ILE B O 1
ATOM 4620 N N . ASP B 1 137 ? -0.357 -3.865 15.656 1 91.38 137 ASP B N 1
ATOM 4621 C CA . ASP B 1 137 ? -0.116 -5.07 16.438 1 91.38 137 ASP B CA 1
ATOM 4622 C C . ASP B 1 137 ? -0.237 -6.324 15.586 1 91.38 137 ASP B C 1
ATOM 4624 O O . ASP B 1 137 ? -0.921 -7.277 15.961 1 91.38 137 ASP B O 1
ATOM 4628 N N . GLY B 1 138 ? 0.279 -6.168 14.445 1 86.31 138 GLY B N 1
ATOM 4629 C CA . GLY B 1 138 ? 0.352 -7.32 13.562 1 86.31 138 GLY B CA 1
ATOM 4630 C C . GLY B 1 138 ? -0.902 -7.516 12.734 1 86.31 138 GLY B C 1
ATOM 4631 O O . GLY B 1 138 ? -0.933 -8.359 11.836 1 86.31 138 GLY B O 1
ATOM 4632 N N . LYS B 1 139 ? -1.855 -6.785 12.969 1 85 139 LYS B N 1
ATOM 4633 C CA . LYS B 1 139 ? -3.105 -6.891 12.219 1 85 139 LYS B CA 1
ATOM 4634 C C . LYS B 1 139 ? -3.152 -5.879 11.078 1 85 139 LYS B C 1
ATOM 4636 O O . LYS B 1 139 ? -2.951 -4.68 11.297 1 85 139 LYS B O 1
ATOM 4641 N N . SER B 1 140 ? -3.428 -6.422 9.93 1 81.81 140 SER B N 1
ATOM 4642 C CA . SER B 1 140 ? -3.535 -5.535 8.773 1 81.81 140 SER B CA 1
ATOM 4643 C C . SER B 1 140 ? -4.719 -4.586 8.914 1 81.81 140 SER B C 1
ATOM 4645 O O . SER B 1 140 ? -5.793 -4.988 9.375 1 81.81 140 SER B O 1
ATOM 4647 N N . THR B 1 141 ? -4.492 -3.365 8.492 1 82.31 141 THR B N 1
ATOM 4648 C CA . THR B 1 141 ? -5.559 -2.375 8.594 1 82.31 141 THR B CA 1
ATOM 4649 C C . THR B 1 141 ? -6.406 -2.361 7.32 1 82.31 141 THR B C 1
ATOM 4651 O O . THR B 1 141 ? -7.434 -1.687 7.262 1 82.31 141 THR B O 1
ATOM 4654 N N . ALA B 1 142 ? -5.969 -3.074 6.285 1 68.25 142 ALA B N 1
ATOM 4655 C CA . ALA B 1 142 ? -6.688 -3.088 5.016 1 68.25 142 ALA B CA 1
ATOM 4656 C C . ALA B 1 142 ? -8.133 -3.537 5.211 1 68.25 142 ALA B C 1
ATOM 4658 O O . ALA B 1 142 ? -9.039 -3.045 4.531 1 68.25 142 ALA B O 1
ATOM 4659 N N . ASN B 1 143 ? -8.297 -4.453 6.117 1 63.94 143 ASN B N 1
ATOM 4660 C CA . ASN B 1 143 ? -9.641 -4.98 6.293 1 63.94 143 ASN B CA 1
ATOM 4661 C C . ASN B 1 143 ? -10.273 -4.48 7.59 1 63.94 143 ASN B C 1
ATOM 4663 O O . ASN B 1 143 ? -11.312 -4.988 8.016 1 63.94 143 ASN B O 1
ATOM 4667 N N . LEU B 1 144 ? -9.375 -3.469 8.094 1 68.75 144 LEU B N 1
ATOM 4668 C CA . LEU B 1 144 ? -9.898 -2.926 9.344 1 68.75 144 LEU B CA 1
ATOM 4669 C C . LEU B 1 144 ? -10.664 -1.633 9.094 1 68.75 144 LEU B C 1
ATOM 4671 O O . LEU B 1 144 ? -10.273 -0.824 8.25 1 68.75 144 LEU B O 1
ATOM 4675 N N . GLY B 1 145 ? -11.859 -1.53 9.406 1 66.12 145 GLY B N 1
ATOM 4676 C CA . GLY B 1 145 ? -12.555 -0.254 9.352 1 66.12 145 GLY B CA 1
ATOM 4677 C C . GLY B 1 145 ? -11.906 0.814 10.211 1 66.12 145 GLY B C 1
ATOM 4678 O O . GLY B 1 145 ? -11 0.521 11 1 66.12 145 GLY B O 1
ATOM 4679 N N . TYR B 1 146 ? -12.086 2.096 9.969 1 71.25 146 TYR B N 1
ATOM 4680 C CA . TYR B 1 146 ? -11.57 3.252 10.688 1 71.25 146 TYR B CA 1
ATOM 4681 C C . TYR B 1 146 ? -11.758 3.08 12.195 1 71.25 146 TYR B C 1
ATOM 4683 O O . TYR B 1 146 ? -10.805 3.219 12.961 1 71.25 146 TYR B O 1
ATOM 4691 N N . SER B 1 147 ? -12.828 2.678 12.547 1 70.5 147 SER B N 1
ATOM 4692 C CA . SER B 1 147 ? -13.164 2.6 13.969 1 70.5 147 SER B CA 1
ATOM 4693 C C . SER B 1 147 ? -12.352 1.512 14.672 1 70.5 147 SER B C 1
ATOM 4695 O O . SER B 1 147 ? -11.867 1.712 15.781 1 70.5 147 SER B O 1
ATOM 4697 N N . GLU B 1 148 ? -12.258 0.454 13.938 1 76.56 148 GLU B N 1
ATOM 4698 C CA . GLU B 1 148 ? -11.492 -0.638 14.531 1 76.56 148 GLU B CA 1
ATOM 4699 C C . GLU B 1 148 ? -10.016 -0.265 14.664 1 76.56 148 GLU B C 1
ATOM 4701 O O . GLU B 1 148 ? -9.367 -0.625 15.648 1 76.56 148 GLU B O 1
ATOM 4706 N N . GLY B 1 149 ? -9.57 0.33 13.695 1 82.88 149 GLY B N 1
ATOM 4707 C CA . GLY B 1 149 ? -8.195 0.8 13.781 1 82.88 149 GLY B CA 1
ATOM 4708 C C . GLY B 1 149 ? -7.953 1.719 14.961 1 82.88 149 GLY B C 1
ATOM 4709 O O . GLY B 1 149 ? -6.957 1.574 15.672 1 82.88 149 GLY B O 1
ATOM 4710 N N . ILE B 1 150 ? -8.836 2.613 15.203 1 80.56 150 ILE B N 1
ATOM 4711 C CA . ILE B 1 150 ? -8.719 3.559 16.312 1 80.56 150 ILE B CA 1
ATOM 4712 C C . ILE B 1 150 ? -8.758 2.807 17.641 1 80.56 150 ILE B C 1
ATOM 4714 O O . ILE B 1 150 ? -7.98 3.107 18.547 1 80.56 150 ILE B O 1
ATOM 4718 N N . LYS B 1 151 ? -9.594 1.902 17.672 1 80.12 151 LYS B N 1
ATOM 4719 C CA . LYS B 1 151 ? -9.719 1.105 18.891 1 80.12 151 LYS B CA 1
ATOM 4720 C C . LYS B 1 151 ? -8.414 0.395 19.234 1 80.12 151 LYS B C 1
ATOM 4722 O O . LYS B 1 151 ? -8.023 0.306 20.391 1 80.12 151 LYS B O 1
ATOM 4727 N N . LEU B 1 152 ? -7.844 -0.051 18.234 1 86.44 152 LEU B N 1
ATOM 4728 C CA . LEU B 1 152 ? -6.594 -0.781 18.438 1 86.44 152 LEU B CA 1
ATOM 4729 C C . LEU B 1 152 ? -5.48 0.16 18.875 1 86.44 152 LEU B C 1
ATOM 4731 O O . LEU B 1 152 ? -4.566 -0.248 19.594 1 86.44 152 LEU B O 1
ATOM 4735 N N . MET B 1 153 ? -5.566 1.336 18.438 1 88.06 153 MET B N 1
ATOM 4736 C CA . MET B 1 153 ? -4.512 2.297 18.75 1 88.06 153 MET B CA 1
ATOM 4737 C C . MET B 1 153 ? -4.707 2.891 20.141 1 88.06 153 MET B C 1
ATOM 4739 O O . MET B 1 153 ? -3.744 3.305 20.797 1 88.06 153 MET B O 1
ATOM 4743 N N . ARG B 1 154 ? -5.879 2.854 20.578 1 84.38 154 ARG B N 1
ATOM 4744 C CA . ARG B 1 154 ? -6.184 3.342 21.922 1 84.38 154 ARG B CA 1
ATOM 4745 C C . ARG B 1 154 ? -6.02 2.232 22.953 1 84.38 154 ARG B C 1
ATOM 4747 O O . ARG B 1 154 ? -6.012 1.05 22.609 1 84.38 154 ARG B O 1
ATOM 4754 N N . GLY B 1 155 ? -5.812 2.668 24.203 1 83.31 155 GLY B N 1
ATOM 4755 C CA . GLY B 1 155 ? -5.656 1.704 25.281 1 83.31 155 GLY B CA 1
ATOM 4756 C C . GLY B 1 155 ? -5.184 2.33 26.578 1 83.31 155 GLY B C 1
ATOM 4757 O O . GLY B 1 155 ? -5.137 3.555 26.703 1 83.31 155 GLY B O 1
ATOM 4758 N N . LYS B 1 156 ? -4.895 1.455 27.453 1 85.44 156 LYS B N 1
ATOM 4759 C CA . LYS B 1 156 ? -4.457 1.917 28.766 1 85.44 156 LYS B CA 1
ATOM 4760 C C . LYS B 1 156 ? -3.098 2.602 28.688 1 85.44 156 LYS B C 1
ATOM 4762 O O . LYS B 1 156 ? -2.178 2.092 28.047 1 85.44 156 LYS B O 1
ATOM 4767 N N . PRO B 1 157 ? -3.066 3.775 29.359 1 89.12 157 PRO B N 1
ATOM 4768 C CA . PRO B 1 157 ? -1.741 4.395 29.438 1 89.12 157 PRO B CA 1
ATOM 4769 C C . PRO B 1 157 ? -0.675 3.438 29.969 1 89.12 157 PRO B C 1
ATOM 4771 O O . PRO B 1 157 ? -0.937 2.67 30.891 1 89.12 157 PRO B O 1
ATOM 4774 N N . GLY B 1 158 ? 0.433 3.475 29.328 1 92 158 GLY B N 1
ATOM 4775 C CA . GLY B 1 158 ? 1.516 2.596 29.734 1 92 158 GLY B CA 1
ATOM 4776 C C . GLY B 1 158 ? 1.629 1.347 28.875 1 92 158 GLY B C 1
ATOM 4777 O O . GLY B 1 158 ? 2.682 0.707 28.844 1 92 158 GLY B O 1
ATOM 4778 N N . SER B 1 159 ? 0.582 0.98 28.172 1 92.94 159 SER B N 1
ATOM 4779 C CA . SER B 1 159 ? 0.612 -0.194 27.312 1 92.94 159 SER B CA 1
ATOM 4780 C C . SER B 1 159 ? 1.278 0.121 25.969 1 92.94 159 SER B C 1
ATOM 4782 O O . SER B 1 159 ? 1.269 1.269 25.531 1 92.94 159 SER B O 1
ATOM 4784 N N . SER B 1 160 ? 1.873 -0.9 25.375 1 94.44 160 SER B N 1
ATOM 4785 C CA . SER B 1 160 ? 2.594 -0.73 24.125 1 94.44 160 SER B CA 1
ATOM 4786 C C . SER B 1 160 ? 1.747 -1.17 22.938 1 94.44 160 SER B C 1
ATOM 4788 O O . SER B 1 160 ? 0.858 -2.012 23.078 1 94.44 160 SER B O 1
ATOM 4790 N N . VAL B 1 161 ? 2.021 -0.569 21.781 1 94.5 161 VAL B N 1
ATOM 4791 C CA . VAL B 1 161 ? 1.391 -0.941 20.516 1 94.5 161 VAL B CA 1
ATOM 4792 C C . VAL B 1 161 ? 2.406 -0.839 19.375 1 94.5 161 VAL B C 1
ATOM 4794 O O . VAL B 1 161 ? 3.221 0.085 19.359 1 94.5 161 VAL B O 1
ATOM 4797 N N . THR B 1 162 ? 2.375 -1.791 18.547 1 95.12 162 THR B N 1
ATOM 4798 C CA . THR B 1 162 ? 3.242 -1.77 17.375 1 95.12 162 THR B CA 1
ATOM 4799 C C . THR B 1 162 ? 2.459 -1.36 16.125 1 95.12 162 THR B C 1
ATOM 4801 O O . THR B 1 162 ? 1.41 -1.938 15.828 1 95.12 162 THR B O 1
ATOM 4804 N N . ILE B 1 163 ? 3.029 -0.35 15.43 1 94.62 163 ILE B N 1
ATOM 4805 C CA . ILE B 1 163 ? 2.377 0.134 14.219 1 94.62 163 ILE B CA 1
ATOM 4806 C C . ILE B 1 163 ? 3.352 0.061 13.047 1 94.62 163 ILE B C 1
ATOM 4808 O O . ILE B 1 163 ? 4.539 0.364 13.195 1 94.62 163 ILE B O 1
ATOM 4812 N N . LYS B 1 164 ? 2.873 -0.416 11.969 1 91.75 164 LYS B N 1
ATOM 4813 C CA . LYS B 1 164 ? 3.625 -0.36 10.719 1 91.75 164 LYS B CA 1
ATOM 4814 C C . LYS B 1 164 ? 3.074 0.72 9.789 1 91.75 164 LYS B C 1
ATOM 4816 O O . LYS B 1 164 ? 1.863 0.792 9.562 1 91.75 164 LYS B O 1
ATOM 4821 N N . ILE B 1 165 ? 4 1.616 9.305 1 92 165 ILE B N 1
ATOM 4822 C CA . ILE B 1 165 ? 3.523 2.727 8.492 1 92 165 ILE B CA 1
ATOM 4823 C C . ILE B 1 165 ? 4.195 2.684 7.117 1 92 165 ILE B C 1
ATOM 4825 O O . ILE B 1 165 ? 5.324 2.203 6.988 1 92 165 ILE B O 1
ATOM 4829 N N . GLU B 1 166 ? 3.436 3.053 6.105 1 85.81 166 GLU B N 1
ATOM 4830 C CA . GLU B 1 166 ? 3.963 3.338 4.777 1 85.81 166 GLU B CA 1
ATOM 4831 C C . GLU B 1 166 ? 4.098 4.84 4.547 1 85.81 166 GLU B C 1
ATOM 4833 O O . GLU B 1 166 ? 3.135 5.59 4.734 1 85.81 166 GLU B O 1
ATOM 4838 N N . ARG B 1 167 ? 5.289 5.379 4.262 1 86.12 167 ARG B N 1
ATOM 4839 C CA . ARG B 1 167 ? 5.578 6.797 4.055 1 86.12 167 ARG B CA 1
ATOM 4840 C C . ARG B 1 167 ? 5.902 7.082 2.592 1 86.12 167 ARG B C 1
ATOM 4842 O O . ARG B 1 167 ? 6.605 6.305 1.944 1 86.12 167 ARG B O 1
ATOM 4849 N N . LYS B 1 168 ? 5.375 8.266 2.291 1 73.12 168 LYS B N 1
ATOM 4850 C CA . LYS B 1 168 ? 5.625 8.672 0.91 1 73.12 168 LYS B CA 1
ATOM 4851 C C . LYS B 1 168 ? 7.121 8.773 0.629 1 73.12 168 LYS B C 1
ATOM 4853 O O . LYS B 1 168 ? 7.883 9.273 1.461 1 73.12 168 LYS B O 1
ATOM 4858 N N . ASN B 1 169 ? 7.672 8.305 -0.356 1 64.44 169 ASN B N 1
ATOM 4859 C CA . ASN B 1 169 ? 9.047 8.375 -0.832 1 64.44 169 ASN B CA 1
ATOM 4860 C C . ASN B 1 169 ? 9.961 7.434 -0.054 1 64.44 169 ASN B C 1
ATOM 4862 O O . ASN B 1 169 ? 11.18 7.594 -0.065 1 64.44 169 ASN B O 1
ATOM 4866 N N . GLN B 1 170 ? 9.367 6.898 1.005 1 70.31 170 GLN B N 1
ATOM 4867 C CA . GLN B 1 170 ? 10.102 5.84 1.691 1 70.31 170 GLN B CA 1
ATOM 4868 C C . GLN B 1 170 ? 9.625 4.461 1.242 1 70.31 170 GLN B C 1
ATOM 4870 O O . GLN B 1 170 ? 8.461 4.109 1.428 1 70.31 170 GLN B O 1
ATOM 4875 N N . LYS B 1 171 ? 10.516 3.859 0.742 1 61.69 171 LYS B N 1
ATOM 4876 C CA . LYS B 1 171 ? 10.164 2.623 0.049 1 61.69 171 LYS B CA 1
ATOM 4877 C C . LYS B 1 171 ? 9.766 1.532 1.039 1 61.69 171 LYS B C 1
ATOM 4879 O O . LYS B 1 171 ? 8.797 0.807 0.813 1 61.69 171 LYS B O 1
ATOM 4884 N N . GLU B 1 172 ? 10.484 1.407 2.186 1 64.19 172 GLU B N 1
ATOM 4885 C CA . GLU B 1 172 ? 10.211 0.374 3.178 1 64.19 172 GLU B CA 1
ATOM 4886 C C . GLU B 1 172 ? 9.258 0.883 4.258 1 64.19 172 GLU B C 1
ATOM 4888 O O . GLU B 1 172 ? 9.383 2.02 4.719 1 64.19 172 GLU B O 1
ATOM 4893 N N . PRO B 1 173 ? 8.156 -0.092 4.449 1 79.5 173 PRO B N 1
ATOM 4894 C CA . PRO B 1 173 ? 7.367 0.306 5.617 1 79.5 173 PRO B CA 1
ATOM 4895 C C . PRO B 1 173 ? 8.211 0.414 6.887 1 79.5 173 PRO B C 1
ATOM 4897 O O . PRO B 1 173 ? 9.25 -0.244 7.004 1 79.5 173 PRO B O 1
ATOM 4900 N N . VAL B 1 174 ? 7.816 1.189 7.777 1 82.88 174 VAL B N 1
ATOM 4901 C CA . VAL B 1 174 ? 8.516 1.428 9.039 1 82.88 174 VAL B CA 1
ATOM 4902 C C . VAL B 1 174 ? 7.707 0.85 10.195 1 82.88 174 VAL B C 1
ATOM 4904 O O . VAL B 1 174 ? 6.504 1.102 10.305 1 82.88 174 VAL B O 1
ATOM 4907 N N . GLN B 1 175 ? 8.336 -0.001 10.867 1 87.75 175 GLN B N 1
ATOM 4908 C CA . GLN B 1 175 ? 7.699 -0.512 12.07 1 87.75 175 GLN B CA 1
ATOM 4909 C C . GLN B 1 175 ? 8.094 0.31 13.297 1 87.75 175 GLN B C 1
ATOM 4911 O O . GLN B 1 175 ? 9.281 0.529 13.547 1 87.75 175 GLN B O 1
ATOM 4916 N N . LEU B 1 176 ? 7.078 0.742 14.039 1 91.44 176 LEU B N 1
ATOM 4917 C CA . LEU B 1 176 ? 7.285 1.572 15.219 1 91.44 176 LEU B CA 1
ATOM 4918 C C . LEU B 1 176 ? 6.574 0.979 16.438 1 91.44 176 LEU B C 1
ATOM 4920 O O . LEU B 1 176 ? 5.469 0.448 16.312 1 91.44 176 LEU B O 1
ATOM 4924 N N . THR B 1 177 ? 7.211 0.998 17.516 1 92.94 177 THR B N 1
ATOM 4925 C CA . THR B 1 177 ? 6.578 0.646 18.781 1 92.94 177 THR B CA 1
ATOM 4926 C C . THR B 1 177 ? 6.348 1.89 19.641 1 92.94 177 THR B C 1
ATOM 4928 O O . THR B 1 177 ? 7.289 2.631 19.938 1 92.94 177 THR B O 1
ATOM 4931 N N . LEU B 1 178 ? 5.121 2.08 20 1 94.19 178 LEU B N 1
ATOM 4932 C CA . LEU B 1 178 ? 4.75 3.25 20.781 1 94.19 178 LEU B CA 1
ATOM 4933 C C . LEU B 1 178 ? 4.152 2.836 22.125 1 94.19 178 LEU B C 1
ATOM 4935 O O . LEU B 1 178 ? 3.592 1.745 22.25 1 94.19 178 LEU B O 1
ATOM 4939 N N . VAL B 1 179 ? 4.305 3.684 23.078 1 93.19 179 VAL B N 1
ATOM 4940 C CA . VAL B 1 179 ? 3.695 3.484 24.391 1 93.19 179 VAL B CA 1
ATOM 4941 C C . VAL B 1 179 ? 2.57 4.496 24.594 1 93.19 179 VAL B C 1
ATOM 4943 O O . VAL B 1 179 ? 2.789 5.703 24.5 1 93.19 179 VAL B O 1
ATOM 4946 N N . ARG B 1 180 ? 1.394 3.951 24.906 1 92.25 180 ARG B N 1
ATOM 4947 C CA . ARG B 1 180 ? 0.228 4.809 25.078 1 92.25 180 ARG B CA 1
ATOM 4948 C C . ARG B 1 180 ? 0.377 5.676 26.328 1 92.25 180 ARG B C 1
ATOM 4950 O O . ARG B 1 180 ? 0.896 5.219 27.344 1 92.25 180 ARG B O 1
ATOM 4957 N N . GLU B 1 181 ? 0.023 6.918 26.219 1 91.12 181 GLU B N 1
ATOM 4958 C CA . GLU B 1 181 ? 0.084 7.875 27.312 1 91.12 181 GLU B CA 1
ATOM 4959 C C . GLU B 1 181 ? -1.229 8.641 27.453 1 91.12 181 GLU B C 1
ATOM 4961 O O . GLU B 1 181 ? -2.078 8.594 26.562 1 91.12 181 GLU B O 1
ATOM 4966 N N . ASN B 1 182 ? -1.394 9.156 28.703 1 86.19 182 ASN B N 1
ATOM 4967 C CA . ASN B 1 182 ? -2.402 10.211 28.812 1 86.19 182 ASN B CA 1
ATOM 4968 C C . ASN B 1 182 ? -1.984 11.469 28.062 1 86.19 182 ASN B C 1
ATOM 4970 O O . ASN B 1 182 ? -1.074 12.18 28.5 1 86.19 182 ASN B O 1
ATOM 4974 N N . ILE B 1 183 ? -2.623 11.703 27.062 1 82.38 183 ILE B N 1
ATOM 4975 C CA . ILE B 1 183 ? -2.193 12.766 26.172 1 82.38 183 ILE B CA 1
ATOM 4976 C C . ILE B 1 183 ? -2.607 14.125 26.734 1 82.38 183 ILE B C 1
ATOM 4978 O O . ILE B 1 183 ? -3.793 14.359 26.984 1 82.38 183 ILE B O 1
ATOM 4982 N N . GLN B 1 184 ? -1.645 14.852 27.078 1 79.31 184 GLN B N 1
ATOM 4983 C CA . GLN B 1 184 ? -1.821 16.25 27.484 1 79.31 184 GLN B CA 1
ATOM 4984 C C . GLN B 1 184 ? -1.214 17.188 26.453 1 79.31 184 GLN B C 1
ATOM 4986 O O . GLN B 1 184 ? -0.034 17.078 26.125 1 79.31 184 GLN B O 1
ATOM 4991 N N . ILE B 1 185 ? -2.051 18.047 26.016 1 82.25 185 ILE B N 1
ATOM 4992 C CA . ILE B 1 185 ? -1.583 18.938 24.953 1 82.25 185 ILE B CA 1
ATOM 4993 C C . ILE B 1 185 ? -1.371 20.344 25.5 1 82.25 185 ILE B C 1
ATOM 4995 O O . ILE B 1 185 ? -2.268 20.906 26.141 1 82.25 185 ILE B O 1
ATOM 4999 N N . ARG B 1 186 ? -0.153 20.781 25.453 1 85.06 186 ARG B N 1
ATOM 5000 C CA . ARG B 1 186 ? 0.108 22.203 25.625 1 85.06 186 ARG B CA 1
ATOM 5001 C C . ARG B 1 186 ? -0.175 22.969 24.344 1 85.06 186 ARG B C 1
ATOM 5003 O O . ARG B 1 186 ? 0.586 22.875 23.375 1 85.06 186 ARG B O 1
ATOM 5010 N N . TYR B 1 187 ? -1.145 23.812 24.422 1 89.75 187 TYR B N 1
ATOM 5011 C CA . TYR B 1 187 ? -1.677 24.375 23.172 1 89.75 187 TYR B CA 1
ATOM 5012 C C . TYR B 1 187 ? -0.814 25.531 22.672 1 89.75 187 TYR B C 1
ATOM 5014 O O . TYR B 1 187 ? -0.63 25.703 21.469 1 89.75 187 TYR B O 1
ATOM 5022 N N . VAL B 1 188 ? -0.262 26.328 23.609 1 93.38 188 VAL B N 1
ATOM 5023 C CA . VAL B 1 188 ? 0.464 27.531 23.203 1 93.38 188 VAL B CA 1
ATOM 5024 C C . VAL B 1 188 ? 1.82 27.578 23.906 1 93.38 188 VAL B C 1
ATOM 5026 O O . VAL B 1 188 ? 1.917 27.312 25.094 1 93.38 188 VAL B O 1
ATOM 5029 N N . ARG B 1 189 ? 2.811 27.844 23.141 1 91 189 ARG B N 1
ATOM 5030 C CA . ARG B 1 189 ? 4.156 28.109 23.625 1 91 189 ARG B CA 1
ATOM 5031 C C . ARG B 1 189 ? 4.793 29.281 22.875 1 91 189 ARG B C 1
ATOM 5033 O O . ARG B 1 189 ? 4.465 29.531 21.719 1 91 189 ARG B O 1
ATOM 5040 N N . SER B 1 190 ? 5.668 29.984 23.562 1 93.62 190 SER B N 1
ATOM 5041 C CA . SER B 1 190 ? 6.309 31.109 22.891 1 93.62 190 SER B CA 1
ATOM 5042 C C . SER B 1 190 ? 7.797 31.172 23.234 1 93.62 190 SER B C 1
ATOM 5044 O O . SER B 1 190 ? 8.258 30.5 24.156 1 93.62 190 SER B O 1
ATOM 5046 N N . ASN B 1 191 ? 8.508 31.812 22.422 1 93.44 191 ASN B N 1
ATOM 5047 C CA . ASN B 1 191 ? 9.93 32.125 22.562 1 93.44 191 ASN B CA 1
ATOM 5048 C C . ASN B 1 191 ? 10.281 33.469 21.953 1 93.44 191 ASN B C 1
ATOM 5050 O O . ASN B 1 191 ? 9.477 34.062 21.219 1 93.44 191 ASN B O 1
ATOM 5054 N N . TYR B 1 192 ? 11.367 34 22.469 1 94.5 192 TYR B N 1
ATOM 5055 C CA . TYR B 1 192 ? 11.859 35.281 21.938 1 94.5 192 TYR B CA 1
ATOM 5056 C C . TYR B 1 192 ? 13.297 35.125 21.469 1 94.5 192 TYR B C 1
ATOM 5058 O O . TYR B 1 192 ? 14.18 34.75 22.234 1 94.5 192 TYR B O 1
ATOM 5066 N N . PHE B 1 193 ? 13.453 35.406 20.219 1 94 193 PHE B N 1
ATOM 5067 C CA . PHE B 1 193 ? 14.797 35.438 19.656 1 94 193 PHE B CA 1
ATOM 5068 C C . PHE B 1 193 ? 15.438 36.812 19.875 1 94 193 PHE B C 1
ATOM 5070 O O . PHE B 1 193 ? 15.164 37.75 19.125 1 94 193 PHE B O 1
ATOM 5077 N N . ASN B 1 194 ? 16.375 36.875 20.75 1 93.06 194 ASN B N 1
ATOM 5078 C CA . ASN B 1 194 ? 16.938 38.125 21.203 1 93.06 194 ASN B CA 1
ATOM 5079 C C . ASN B 1 194 ? 17.75 38.812 20.125 1 93.06 194 ASN B C 1
ATOM 5081 O O . ASN B 1 194 ? 17.656 40.031 19.922 1 93.06 194 ASN B O 1
ATOM 5085 N N . LYS B 1 195 ? 18.562 38.031 19.484 1 91.75 195 LYS B N 1
ATOM 5086 C CA . LYS B 1 195 ? 19.438 38.594 18.484 1 91.75 195 LYS B CA 1
ATOM 5087 C C . LYS B 1 195 ? 18.641 39.156 17.297 1 91.75 195 LYS B C 1
ATOM 5089 O O . LYS B 1 195 ? 18.922 40.25 16.828 1 91.75 195 LYS B O 1
ATOM 5094 N N . GLU B 1 196 ? 17.641 38.531 16.922 1 93.25 196 GLU B N 1
ATOM 5095 C CA . GLU B 1 196 ? 16.844 38.906 15.766 1 93.25 196 GLU B CA 1
ATOM 5096 C C . GLU B 1 196 ? 15.703 39.812 16.156 1 93.25 196 GLU B C 1
ATOM 5098 O O . GLU B 1 196 ? 15.078 40.438 15.297 1 93.25 196 GLU B O 1
ATOM 5103 N N . LYS B 1 197 ? 15.352 39.875 17.453 1 96.06 197 LYS B N 1
ATOM 5104 C CA . LYS B 1 197 ? 14.219 40.625 17.984 1 96.06 197 LYS B CA 1
ATOM 5105 C C . LYS B 1 197 ? 12.906 40.156 17.375 1 96.06 197 LYS B C 1
ATOM 5107 O O . LYS B 1 197 ? 12.102 40.969 16.906 1 96.06 197 LYS B O 1
ATOM 5112 N N . VAL B 1 198 ? 12.836 38.906 17.312 1 96.69 198 VAL B N 1
ATOM 5113 C CA . VAL B 1 198 ? 11.656 38.281 16.703 1 96.69 198 VAL B CA 1
ATOM 5114 C C . VAL B 1 198 ? 10.945 37.438 17.75 1 96.69 198 VAL B C 1
ATOM 5116 O O . VAL B 1 198 ? 11.586 36.656 18.469 1 96.69 198 VAL B O 1
ATOM 5119 N N . GLY B 1 199 ? 9.641 37.688 17.859 1 96.81 199 GLY B N 1
ATOM 5120 C CA . GLY B 1 199 ? 8.82 36.812 18.672 1 96.81 199 GLY B CA 1
ATOM 5121 C C . GLY B 1 199 ? 8.406 35.562 17.953 1 96.81 199 GLY B C 1
ATOM 5122 O O . GLY B 1 199 ? 8.227 35.562 16.734 1 96.81 199 GLY B O 1
ATOM 5123 N N . TYR B 1 200 ? 8.281 34.5 18.703 1 96.38 200 TYR B N 1
ATOM 5124 C CA . TYR B 1 200 ? 7.863 33.188 18.219 1 96.38 200 TYR B CA 1
ATOM 5125 C C . TYR B 1 200 ? 6.727 32.625 19.062 1 96.38 200 TYR B C 1
ATOM 5127 O O . TYR B 1 200 ? 6.82 32.562 20.281 1 96.38 200 TYR B O 1
ATOM 5135 N N . ILE B 1 201 ? 5.652 32.312 18.422 1 96.69 201 ILE B N 1
ATOM 5136 C CA . ILE B 1 201 ? 4.547 31.656 19.109 1 96.69 201 ILE B CA 1
ATOM 5137 C C . ILE B 1 201 ? 4.148 30.375 18.359 1 96.69 201 ILE B C 1
ATOM 5139 O O . ILE B 1 201 ? 3.908 30.406 17.156 1 96.69 201 ILE B O 1
ATOM 5143 N N . ARG B 1 202 ? 4.094 29.297 19.031 1 95.25 202 ARG B N 1
ATOM 5144 C CA . ARG B 1 202 ? 3.664 28.016 18.469 1 95.25 202 ARG B CA 1
ATOM 5145 C C . ARG B 1 202 ? 2.281 27.625 18.984 1 95.25 202 ARG B C 1
ATOM 5147 O O . ARG B 1 202 ? 2.035 27.656 20.188 1 95.25 202 ARG B O 1
ATOM 5154 N N . LEU B 1 203 ? 1.394 27.406 18.125 1 95.5 203 LEU B N 1
ATOM 5155 C CA . LEU B 1 203 ? 0.071 26.875 18.422 1 95.5 203 LEU B CA 1
ATOM 5156 C C . LEU B 1 203 ? -0.044 25.422 17.969 1 95.5 203 LEU B C 1
ATOM 5158 O O . LEU B 1 203 ? 0.036 25.141 16.766 1 95.5 203 LEU B O 1
ATOM 5162 N N . ASN B 1 204 ? -0.308 24.484 18.875 1 90.94 204 ASN B N 1
ATOM 5163 C CA . ASN B 1 204 ? -0.252 23.062 18.547 1 90.94 204 ASN B CA 1
ATOM 5164 C C . ASN B 1 204 ? -1.611 22.531 18.109 1 90.94 204 ASN B C 1
ATOM 5166 O O . ASN B 1 204 ? -1.689 21.516 17.406 1 90.94 204 ASN B O 1
ATOM 5170 N N . GLN B 1 205 ? -2.629 23.203 18.562 1 91 205 GLN B N 1
ATOM 5171 C CA . GLN B 1 205 ? -3.99 22.828 18.172 1 91 205 GLN B CA 1
ATOM 5172 C C . GLN B 1 205 ? -4.961 23.984 18.438 1 91 205 GLN B C 1
ATOM 5174 O O . GLN B 1 205 ? -4.766 24.766 19.375 1 91 205 GLN B O 1
ATOM 5179 N N . PHE B 1 206 ? -5.922 24.047 17.641 1 93.12 206 PHE B N 1
ATOM 5180 C CA . PHE B 1 206 ? -6.988 25.016 17.859 1 93.12 206 PHE B CA 1
ATOM 5181 C C . PHE B 1 206 ? -8.062 24.438 18.781 1 93.12 206 PHE B C 1
ATOM 5183 O O . PHE B 1 206 ? -9.227 24.344 18.391 1 93.12 206 PHE B O 1
ATOM 5190 N N . MET B 1 207 ? -7.582 24.109 19.938 1 88.31 207 MET B N 1
ATOM 5191 C CA . MET B 1 207 ? -8.445 23.562 20.984 1 88.31 207 MET B CA 1
ATOM 5192 C C . MET B 1 207 ? -8.141 24.203 22.328 1 88.31 207 MET B C 1
ATOM 5194 O O . MET B 1 207 ? -7.254 25.047 22.438 1 88.31 207 MET B O 1
ATOM 5198 N N . GLY B 1 208 ? -8.969 23.891 23.344 1 86.06 208 GLY B N 1
ATOM 5199 C CA . GLY B 1 208 ? -8.734 24.391 24.688 1 86.06 208 GLY B CA 1
ATOM 5200 C C . GLY B 1 208 ? -9.555 25.625 25 1 86.06 208 GLY B C 1
ATOM 5201 O O . GLY B 1 208 ? -9.664 26.547 24.188 1 86.06 208 GLY B O 1
ATOM 5202 N N . GLU B 1 209 ? -10.094 25.688 26.141 1 87.56 209 GLU B N 1
ATOM 5203 C CA . GLU B 1 209 ? -10.992 26.766 26.547 1 87.56 209 GLU B CA 1
ATOM 5204 C C . GLU B 1 209 ? -10.227 28.078 26.766 1 87.56 209 GLU B C 1
ATOM 5206 O O . GLU B 1 209 ? -10.758 29.156 26.516 1 87.56 209 GLU B O 1
ATOM 5211 N N . ASN B 1 210 ? -9.008 27.953 27.125 1 92.75 210 ASN B N 1
ATOM 5212 C CA . ASN B 1 210 ? -8.242 29.141 27.484 1 92.75 210 ASN B CA 1
ATOM 5213 C C . ASN B 1 210 ? -7.168 29.453 26.453 1 92.75 210 ASN B C 1
ATOM 5215 O O . ASN B 1 210 ? -6.285 30.281 26.703 1 92.75 210 ASN B O 1
ATOM 5219 N N . THR B 1 211 ? -7.223 28.797 25.359 1 94.44 211 THR B N 1
ATOM 5220 C CA . THR B 1 211 ? -6.16 28.922 24.359 1 94.44 211 THR B CA 1
ATOM 5221 C C . THR B 1 211 ? -6.078 30.359 23.844 1 94.44 211 THR B C 1
ATOM 5223 O O . THR B 1 211 ? -4.988 30.906 23.703 1 94.44 211 THR B O 1
ATOM 5226 N N . LEU B 1 212 ? -7.219 30.984 23.594 1 95.75 212 LEU B N 1
ATOM 5227 C CA . LEU B 1 212 ? -7.238 32.344 23.094 1 95.75 212 LEU B CA 1
ATOM 5228 C C . LEU B 1 212 ? -6.578 33.312 24.094 1 95.75 212 LEU B C 1
ATOM 5230 O O . LEU B 1 212 ? -5.734 34.125 23.719 1 95.75 212 LEU B O 1
ATOM 5234 N N . GLU B 1 213 ? -6.965 33.156 25.312 1 96 213 GLU B N 1
ATOM 5235 C CA . GLU B 1 213 ? -6.426 34.031 26.359 1 96 213 GLU B CA 1
ATOM 5236 C C . GLU B 1 213 ? -4.926 33.812 26.531 1 96 213 GLU B C 1
ATOM 5238 O O . GLU B 1 213 ? -4.172 34.781 26.688 1 96 213 GLU B O 1
ATOM 5243 N N . GLU B 1 214 ? -4.574 32.594 26.547 1 96.38 214 GLU B N 1
ATOM 5244 C CA . GLU B 1 214 ? -3.152 32.281 26.672 1 96.38 214 GLU B CA 1
ATOM 5245 C C . GLU B 1 214 ? -2.357 32.812 25.5 1 96.38 214 GLU B C 1
ATOM 5247 O O . GLU B 1 214 ? -1.247 33.344 25.672 1 96.38 214 GLU B O 1
ATOM 5252 N N . PHE B 1 215 ? -2.855 32.688 24.359 1 97.38 215 PHE B N 1
ATOM 5253 C CA . PHE B 1 215 ? -2.217 33.219 23.156 1 97.38 215 PHE B CA 1
ATOM 5254 C C . PHE B 1 215 ? -2.037 34.719 23.266 1 97.38 215 PHE B C 1
ATOM 5256 O O . PHE B 1 215 ? -0.954 35.25 22.984 1 97.38 215 PHE B O 1
ATOM 5263 N N . LYS B 1 216 ? -3.055 35.438 23.656 1 96.31 216 LYS B N 1
ATOM 5264 C CA . LYS B 1 216 ? -3.004 36.906 23.828 1 96.31 216 LYS B CA 1
ATOM 5265 C C . LYS B 1 216 ? -1.952 37.281 24.859 1 96.31 216 LYS B C 1
ATOM 5267 O O . LYS B 1 216 ? -1.213 38.25 24.672 1 96.31 216 LYS B O 1
ATOM 5272 N N . LYS B 1 217 ? -1.973 36.531 25.891 1 96.44 217 LYS B N 1
ATOM 5273 C CA . LYS B 1 217 ? -1.012 36.812 26.953 1 96.44 217 LYS B CA 1
ATOM 5274 C C . LYS B 1 217 ? 0.422 36.688 26.438 1 96.44 217 LYS B C 1
ATOM 5276 O O . LYS B 1 217 ? 1.26 37.562 26.719 1 96.44 217 LYS B O 1
ATOM 5281 N N . GLN B 1 218 ? 0.67 35.688 25.719 1 95.94 218 GLN B N 1
ATOM 5282 C CA . GLN B 1 218 ? 2.008 35.469 25.172 1 95.94 218 GLN B CA 1
ATOM 5283 C C . GLN B 1 218 ? 2.354 36.531 24.141 1 95.94 218 GLN B C 1
ATOM 5285 O O . GLN B 1 218 ? 3.494 37 24.078 1 95.94 218 GLN B O 1
ATOM 5290 N N . LEU B 1 219 ? 1.441 36.906 23.344 1 96.31 219 LEU B N 1
ATOM 5291 C CA . LEU B 1 219 ? 1.639 37.969 22.359 1 96.31 219 LEU B CA 1
ATOM 5292 C C . LEU B 1 219 ? 1.992 39.281 23.047 1 96.31 219 LEU B C 1
ATOM 5294 O O . LEU B 1 219 ? 2.871 40 22.578 1 96.31 219 LEU B O 1
ATOM 5298 N N . LYS B 1 220 ? 1.254 39.594 24.078 1 94.94 220 LYS B N 1
ATOM 5299 C CA . LYS B 1 220 ? 1.515 40.812 24.828 1 94.94 220 LYS B CA 1
ATOM 5300 C C . LYS B 1 220 ? 2.916 40.812 25.438 1 94.94 220 LYS B C 1
ATOM 5302 O O . LYS B 1 220 ? 3.615 41.812 25.422 1 94.94 220 LYS B O 1
ATOM 5307 N N . SER B 1 221 ? 3.252 39.656 25.922 1 96.31 221 SER B N 1
ATOM 5308 C CA . SER B 1 221 ? 4.594 39.531 26.484 1 96.31 221 SER B CA 1
ATOM 5309 C C . SER B 1 221 ? 5.664 39.781 25.422 1 96.31 221 SER B C 1
ATOM 5311 O O . SER B 1 221 ? 6.676 40.406 25.703 1 96.31 221 SER B O 1
ATOM 5313 N N . LEU B 1 222 ? 5.492 39.281 24.281 1 96.25 222 LEU B N 1
ATOM 5314 C CA . LEU B 1 222 ? 6.434 39.5 23.188 1 96.25 222 LEU B CA 1
ATOM 5315 C C . LEU B 1 222 ? 6.477 40.969 22.766 1 96.25 222 LEU B C 1
ATOM 5317 O O . LEU B 1 222 ? 7.535 41.469 22.406 1 96.25 222 LEU B O 1
ATOM 5321 N N . SER B 1 223 ? 5.316 41.594 22.766 1 93.06 223 SER B N 1
ATOM 5322 C CA . SER B 1 223 ? 5.242 43.031 22.453 1 93.06 223 SER B CA 1
ATOM 5323 C C . SER B 1 223 ? 6.008 43.844 23.484 1 93.06 223 SER B C 1
ATOM 5325 O O . SER B 1 223 ? 6.676 44.844 23.125 1 93.06 223 SER B O 1
ATOM 5327 N N . GLU B 1 224 ? 5.863 43.469 24.703 1 94.12 224 GLU B N 1
ATOM 5328 C CA . GLU B 1 224 ? 6.566 44.156 25.781 1 94.12 224 GLU B CA 1
ATOM 5329 C C . GLU B 1 224 ? 8.078 44 25.625 1 94.12 224 GLU B C 1
ATOM 5331 O O . GLU B 1 224 ? 8.828 44.906 26.016 1 94.12 224 GLU B O 1
ATOM 5336 N N . LYS B 1 225 ? 8.453 42.938 25.062 1 94.88 225 LYS B N 1
ATOM 5337 C CA . LYS B 1 225 ? 9.867 42.719 24.797 1 94.88 225 LYS B CA 1
ATOM 5338 C C . LYS B 1 225 ? 10.312 43.438 23.531 1 94.88 225 LYS B C 1
ATOM 5340 O O . LYS B 1 225 ? 11.453 43.281 23.094 1 94.88 225 LYS B O 1
ATOM 5345 N N . LYS B 1 226 ? 9.367 44.156 22.938 1 93.25 226 LYS B N 1
ATOM 5346 C CA . LYS B 1 226 ? 9.602 45 21.766 1 93.25 226 LYS B CA 1
ATOM 5347 C C . LYS B 1 226 ? 9.984 44.156 20.547 1 93.25 226 LYS B C 1
ATOM 5349 O O . LYS B 1 226 ? 10.938 44.5 19.844 1 93.25 226 LYS B O 1
ATOM 5354 N N . ALA B 1 227 ? 9.352 43.062 20.406 1 95.38 227 ALA B N 1
ATOM 5355 C CA . ALA B 1 227 ? 9.539 42.25 19.203 1 95.38 227 ALA B CA 1
ATOM 5356 C C . ALA B 1 227 ? 9.258 43.094 17.953 1 95.38 227 ALA B C 1
ATOM 5358 O O . ALA B 1 227 ? 8.273 43.812 17.891 1 95.38 227 ALA B O 1
ATOM 5359 N N . GLU B 1 228 ? 10.133 42.938 16.969 1 96.25 228 GLU B N 1
ATOM 5360 C CA . GLU B 1 228 ? 10 43.688 15.719 1 96.25 228 GLU B CA 1
ATOM 5361 C C . GLU B 1 228 ? 9.414 42.812 14.625 1 96.25 228 GLU B C 1
ATOM 5363 O O . GLU B 1 228 ? 9.07 43.281 13.547 1 96.25 228 GLU B O 1
ATOM 5368 N N . GLY B 1 229 ? 9.312 41.531 14.883 1 97.12 229 GLY B N 1
ATOM 5369 C CA . GLY B 1 229 ? 8.711 40.531 14.023 1 97.12 229 GLY B CA 1
ATOM 5370 C C . GLY B 1 229 ? 8.078 39.406 14.797 1 97.12 229 GLY B C 1
ATOM 5371 O O . GLY B 1 229 ? 8.359 39.219 15.984 1 97.12 229 GLY B O 1
ATOM 5372 N N . LEU B 1 230 ? 7.199 38.688 14.109 1 97.94 230 LEU B N 1
ATOM 5373 C CA . LEU B 1 230 ? 6.496 37.594 14.773 1 97.94 230 LEU B CA 1
ATOM 5374 C C . LEU B 1 230 ? 6.414 36.375 13.859 1 97.94 230 LEU B C 1
ATOM 5376 O O . LEU B 1 230 ? 6.109 36.5 12.672 1 97.94 230 LEU B O 1
ATOM 5380 N N . ILE B 1 231 ? 6.766 35.281 14.414 1 98.06 231 ILE B N 1
ATOM 5381 C CA . ILE B 1 231 ? 6.547 34 13.75 1 98.06 231 ILE B CA 1
ATOM 5382 C C . ILE B 1 231 ? 5.438 33.219 14.461 1 98.06 231 ILE B C 1
ATOM 5384 O O . ILE B 1 231 ? 5.516 32.969 15.664 1 98.06 231 ILE B O 1
ATOM 5388 N N . VAL B 1 232 ? 4.395 32.938 13.758 1 98.5 232 VAL B N 1
ATOM 5389 C CA . VAL B 1 232 ? 3.367 32.031 14.25 1 98.5 232 VAL B CA 1
ATOM 5390 C C . VAL B 1 232 ? 3.566 30.656 13.625 1 98.5 232 VAL B C 1
ATOM 5392 O O . VAL B 1 232 ? 3.467 30.5 12.406 1 98.5 232 VAL B O 1
ATOM 5395 N N . ASP B 1 233 ? 3.822 29.672 14.461 1 97.81 233 ASP B N 1
ATOM 5396 C CA . ASP B 1 233 ? 4.164 28.328 14 1 97.81 233 ASP B CA 1
ATOM 5397 C C . ASP B 1 233 ? 2.971 27.391 14.125 1 97.81 233 ASP B C 1
ATOM 5399 O O . ASP B 1 233 ? 2.58 27.016 15.234 1 97.81 233 ASP B O 1
ATOM 5403 N N . LEU B 1 234 ? 2.4 27.016 12.953 1 98.06 234 LEU B N 1
ATOM 5404 C CA . LEU B 1 234 ? 1.256 26.109 12.898 1 98.06 234 LEU B CA 1
ATOM 5405 C C . LEU B 1 234 ? 1.657 24.75 12.328 1 98.06 234 LEU B C 1
ATOM 5407 O O . LEU B 1 234 ? 0.797 23.953 11.969 1 98.06 234 LEU B O 1
ATOM 5411 N N . ARG B 1 235 ? 2.945 24.484 12.25 1 95.56 235 ARG B N 1
ATOM 5412 C CA . ARG B 1 235 ? 3.402 23.188 11.75 1 95.56 235 ARG B CA 1
ATOM 5413 C C . ARG B 1 235 ? 2.916 22.047 12.641 1 95.56 235 ARG B C 1
ATOM 5415 O O . ARG B 1 235 ? 2.938 22.172 13.867 1 95.56 235 ARG B O 1
ATOM 5422 N N . MET B 1 236 ? 2.428 21.062 11.984 1 93.06 236 MET B N 1
ATOM 5423 C CA . MET B 1 236 ? 1.938 19.859 12.656 1 93.06 236 MET B CA 1
ATOM 5424 C C . MET B 1 236 ? 0.72 20.172 13.516 1 93.06 236 MET B C 1
ATOM 5426 O O . MET B 1 236 ? 0.512 19.547 14.555 1 93.06 236 MET B O 1
ATOM 5430 N N . ASN B 1 237 ? 0.023 21.156 13.172 1 93.75 237 ASN B N 1
ATOM 5431 C CA . ASN B 1 237 ? -1.226 21.531 13.836 1 93.75 237 ASN B CA 1
ATOM 5432 C C . ASN B 1 237 ? -2.439 21.062 13.031 1 93.75 237 ASN B C 1
ATOM 5434 O O . ASN B 1 237 ? -2.76 21.641 11.992 1 93.75 237 ASN B O 1
ATOM 5438 N N . PRO B 1 238 ? -3.137 20.094 13.539 1 91.75 238 PRO B N 1
ATOM 5439 C CA . PRO B 1 238 ? -4.211 19.5 12.742 1 91.75 238 PRO B CA 1
ATOM 5440 C C . PRO B 1 238 ? -5.504 20.312 12.797 1 91.75 238 PRO B C 1
ATOM 5442 O O . PRO B 1 238 ? -6.516 19.906 12.219 1 91.75 238 PRO B O 1
ATOM 5445 N N . GLY B 1 239 ? -5.461 21.406 13.43 1 92.38 239 GLY B N 1
ATOM 5446 C CA . GLY B 1 239 ? -6.637 22.266 13.469 1 92.38 239 GLY B CA 1
ATOM 5447 C C . GLY B 1 239 ? -7.398 22.172 14.773 1 92.38 239 GLY B C 1
ATOM 5448 O O . GLY B 1 239 ? -6.797 22.109 15.844 1 92.38 239 GLY B O 1
ATOM 5449 N N . GLY B 1 240 ? -8.68 22.281 14.703 1 87.62 240 GLY B N 1
ATOM 5450 C CA . GLY B 1 240 ? -9.539 22.297 15.875 1 87.62 240 GLY B CA 1
ATOM 5451 C C . GLY B 1 240 ? -10.812 23.094 15.672 1 87.62 240 GLY B C 1
ATOM 5452 O O . GLY B 1 240 ? -11.492 22.938 14.656 1 87.62 240 GLY B O 1
ATOM 5453 N N . LEU B 1 241 ? -11.086 23.922 16.625 1 86.75 241 LEU B N 1
ATOM 5454 C CA . LEU B 1 241 ? -12.367 24.625 16.641 1 86.75 241 LEU B CA 1
ATOM 5455 C C . LEU B 1 241 ? -12.344 25.812 15.68 1 86.75 241 LEU B C 1
ATOM 5457 O O . LEU B 1 241 ? -11.438 26.641 15.727 1 86.75 241 LEU B O 1
ATOM 5461 N N . LEU B 1 242 ? -13.398 25.906 14.875 1 89.44 242 LEU B N 1
ATOM 5462 C CA . LEU B 1 242 ? -13.531 27 13.914 1 89.44 242 LEU B CA 1
ATOM 5463 C C . LEU B 1 242 ? -13.641 28.344 14.625 1 89.44 242 LEU B C 1
ATOM 5465 O O . LEU B 1 242 ? -12.961 29.297 14.25 1 89.44 242 LEU B O 1
ATOM 5469 N N . PRO B 1 243 ? -14.414 28.438 15.695 1 90.44 243 PRO B N 1
ATOM 5470 C CA . PRO B 1 243 ? -14.508 29.734 16.375 1 90.44 243 PRO B CA 1
ATOM 5471 C C . PRO B 1 243 ? -13.172 30.234 16.906 1 90.44 243 PRO B C 1
ATOM 5473 O O . PRO B 1 243 ? -12.898 31.438 16.891 1 90.44 243 PRO B O 1
ATOM 5476 N N . LEU B 1 244 ? -12.422 29.25 17.391 1 94.12 244 LEU B N 1
ATOM 5477 C CA . LEU B 1 244 ? -11.102 29.641 17.875 1 94.12 244 LEU B CA 1
ATOM 5478 C C . LEU B 1 244 ? -10.219 30.125 16.734 1 94.12 244 LEU B C 1
ATOM 5480 O O . LEU B 1 244 ? -9.461 31.094 16.906 1 94.12 244 LEU B O 1
ATOM 5484 N N . ALA B 1 245 ? -10.273 29.438 15.602 1 96.62 245 ALA B N 1
ATOM 5485 C CA . ALA B 1 245 ? -9.539 29.906 14.422 1 96.62 245 ALA B CA 1
ATOM 5486 C C . ALA B 1 245 ? -9.938 31.328 14.047 1 96.62 245 ALA B C 1
ATOM 5488 O O . ALA B 1 245 ? -9.07 32.156 13.742 1 96.62 245 ALA B O 1
ATOM 5489 N N . SER B 1 246 ? -11.188 31.594 14.094 1 95.56 246 SER B N 1
ATOM 5490 C CA . SER B 1 246 ? -11.695 32.906 13.773 1 95.56 246 SER B CA 1
ATOM 5491 C C . SER B 1 246 ? -11.219 33.969 14.789 1 95.56 246 SER B C 1
ATOM 5493 O O . SER B 1 246 ? -10.781 35.031 14.414 1 95.56 246 SER B O 1
ATOM 5495 N N . ALA B 1 247 ? -11.328 33.594 15.992 1 96.19 247 ALA B N 1
ATOM 5496 C CA . ALA B 1 247 ? -10.945 34.531 17.062 1 96.19 247 ALA B CA 1
ATOM 5497 C C . ALA B 1 247 ? -9.461 34.875 17 1 96.19 247 ALA B C 1
ATOM 5499 O O . ALA B 1 247 ? -9.07 36.031 17.188 1 96.19 247 ALA B O 1
ATOM 5500 N N . LEU B 1 248 ? -8.703 33.875 16.812 1 97.75 248 LEU B N 1
ATOM 5501 C CA . LEU B 1 248 ? -7.262 34.125 16.734 1 97.75 248 LEU B CA 1
ATOM 5502 C C . LEU B 1 248 ? -6.898 34.906 15.492 1 97.75 248 LEU B C 1
ATOM 5504 O O . LEU B 1 248 ? -6.016 35.781 15.539 1 97.75 248 LEU B O 1
ATOM 5508 N N . SER B 1 249 ? -7.527 34.594 14.375 1 98.19 249 SER B N 1
ATOM 5509 C CA . SER B 1 249 ? -7.305 35.375 13.156 1 98.19 249 SER B CA 1
ATOM 5510 C C . SER B 1 249 ? -7.652 36.844 13.375 1 98.19 249 SER B C 1
ATOM 5512 O O . SER B 1 249 ? -6.969 37.719 12.859 1 98.19 249 SER B O 1
ATOM 5514 N N . ASP B 1 250 ? -8.672 37.094 14.086 1 97.69 250 ASP B N 1
ATOM 5515 C CA . ASP B 1 250 ? -9.172 38.438 14.375 1 97.69 250 ASP B CA 1
ATOM 5516 C C . ASP B 1 250 ? -8.086 39.312 15.016 1 97.69 250 ASP B C 1
ATOM 5518 O O . ASP B 1 250 ? -8.023 40.5 14.766 1 97.69 250 ASP B O 1
ATOM 5522 N N . LEU B 1 251 ? -7.223 38.75 15.773 1 97.25 251 LEU B N 1
ATOM 5523 C CA . LEU B 1 251 ? -6.172 39.469 16.484 1 97.25 251 LEU B CA 1
ATOM 5524 C C . LEU B 1 251 ? -5.234 40.156 15.508 1 97.25 251 LEU B C 1
ATOM 5526 O O . LEU B 1 251 ? -4.59 41.156 15.867 1 97.25 251 LEU B O 1
ATOM 5530 N N . PHE B 1 252 ? -5.137 39.688 14.273 1 98 252 PHE B N 1
ATOM 5531 C CA . PHE B 1 252 ? -4.066 40.156 13.398 1 98 252 PHE B CA 1
ATOM 5532 C C . PHE B 1 252 ? -4.633 40.906 12.195 1 98 252 PHE B C 1
ATOM 5534 O O . PHE B 1 252 ? -3.883 41.375 11.344 1 98 252 PHE B O 1
ATOM 5541 N N . LEU B 1 253 ? -5.934 41 12.117 1 97.75 253 LEU B N 1
ATOM 5542 C CA . LEU B 1 253 ? -6.559 41.594 10.938 1 97.75 253 LEU B CA 1
ATOM 5543 C C . LEU B 1 253 ? -7.309 42.875 11.297 1 97.75 253 LEU B C 1
ATOM 5545 O O . LEU B 1 253 ? -7.938 42.938 12.359 1 97.75 253 LEU B O 1
ATOM 5549 N N . PRO B 1 254 ? -7.27 43.844 10.391 1 96.12 254 PRO B N 1
ATOM 5550 C CA . PRO B 1 254 ? -8.148 45 10.586 1 96.12 254 PRO B CA 1
ATOM 5551 C C . PRO B 1 254 ? -9.625 44.625 10.57 1 96.12 254 PRO B C 1
ATOM 5553 O O . PRO B 1 254 ? -9.992 43.531 10.078 1 96.12 254 PRO B O 1
ATOM 5556 N N . PRO B 1 255 ? -10.445 45.562 11.07 1 95.31 255 PRO B N 1
ATOM 5557 C CA . PRO B 1 255 ? -11.875 45.25 11.156 1 95.31 255 PRO B CA 1
ATOM 5558 C C . PRO B 1 255 ? -12.531 45.094 9.789 1 95.31 255 PRO B C 1
ATOM 5560 O O . PRO B 1 255 ? -12.188 45.812 8.852 1 95.31 255 PRO B O 1
ATOM 5563 N N . GLY B 1 256 ? -13.438 44.094 9.711 1 95.94 256 GLY B N 1
ATOM 5564 C CA . GLY B 1 256 ? -14.32 44 8.562 1 95.94 256 GLY B CA 1
ATOM 5565 C C . GLY B 1 256 ? -13.797 43.062 7.484 1 95.94 256 GLY B C 1
ATOM 5566 O O . GLY B 1 256 ? -14.406 42.938 6.422 1 95.94 256 GLY B O 1
ATOM 5567 N N . LEU B 1 257 ? -12.711 42.469 7.75 1 96.88 257 LEU B N 1
ATOM 5568 C CA . LEU B 1 257 ? -12.141 41.594 6.734 1 96.88 257 LEU B CA 1
ATOM 5569 C C . LEU B 1 257 ? -12.664 40.156 6.902 1 96.88 257 LEU B C 1
ATOM 5571 O O . LEU B 1 257 ? -12.828 39.688 8.023 1 96.88 257 LEU B O 1
ATOM 5575 N N . ASP B 1 258 ? -12.844 39.469 5.793 1 97.12 258 ASP B N 1
ATOM 5576 C CA . ASP B 1 258 ? -13.273 38.062 5.82 1 97.12 258 ASP B CA 1
ATOM 5577 C C . ASP B 1 258 ? -12.172 37.156 6.355 1 97.12 258 ASP B C 1
ATOM 5579 O O . ASP B 1 258 ? -11 37.344 6.035 1 97.12 258 ASP B O 1
ATOM 5583 N N . ILE B 1 259 ? -12.609 36.281 7.137 1 97.5 259 ILE B N 1
ATOM 5584 C CA . ILE B 1 259 ? -11.672 35.312 7.656 1 97.5 259 ILE B CA 1
ATOM 5585 C C . ILE B 1 259 ? -11.898 33.969 6.961 1 97.5 259 ILE B C 1
ATOM 5587 O O . ILE B 1 259 ? -10.961 33.344 6.449 1 97.5 259 ILE B O 1
ATOM 5591 N N . VAL B 1 260 ? -13.133 33.438 6.926 1 96.06 260 VAL B N 1
ATOM 5592 C CA . VAL B 1 260 ? -13.492 32.188 6.273 1 96.06 260 VAL B CA 1
ATOM 5593 C C . VAL B 1 260 ? -14.961 32.219 5.871 1 96.06 260 VAL B C 1
ATOM 5595 O O . VAL B 1 260 ? -15.781 32.844 6.539 1 96.06 260 VAL B O 1
ATOM 5598 N N . SER B 1 261 ? -15.211 31.672 4.777 1 94.81 261 SER B N 1
ATOM 5599 C CA . SER B 1 261 ? -16.594 31.469 4.367 1 94.81 261 SER B CA 1
ATOM 5600 C C . SER B 1 261 ? -16.906 29.984 4.219 1 94.81 261 SER B C 1
ATOM 5602 O O . SER B 1 261 ? -16.031 29.188 3.885 1 94.81 261 SER B O 1
ATOM 5604 N N . VAL B 1 262 ? -18.062 29.641 4.539 1 92.06 262 VAL B N 1
ATOM 5605 C CA . VAL B 1 262 ? -18.562 28.266 4.449 1 92.06 262 VAL B CA 1
ATOM 5606 C C . VAL B 1 262 ? -19.688 28.188 3.42 1 92.06 262 VAL B C 1
ATOM 5608 O O . VAL B 1 262 ? -20.625 29 3.453 1 92.06 262 VAL B O 1
ATOM 5611 N N . ARG B 1 263 ? -19.516 27.266 2.525 1 90.69 263 ARG B N 1
ATOM 5612 C CA . ARG B 1 263 ? -20.531 27.094 1.488 1 90.69 263 ARG B CA 1
ATOM 5613 C C . ARG B 1 263 ? -21.062 25.672 1.468 1 90.69 263 ARG B C 1
ATOM 5615 O O . ARG B 1 263 ? -20.312 24.719 1.668 1 90.69 263 ARG B O 1
ATOM 5622 N N . GLY B 1 264 ? -22.312 25.625 1.285 1 88.19 264 GLY B N 1
ATOM 5623 C CA . GLY B 1 264 ? -22.953 24.312 1.218 1 88.19 264 GLY B CA 1
ATOM 5624 C C . GLY B 1 264 ? -23.219 23.859 -0.203 1 88.19 264 GLY B C 1
ATOM 5625 O O . GLY B 1 264 ? -22.5 24.234 -1.128 1 88.19 264 GLY B O 1
ATOM 5626 N N . ARG B 1 265 ? -24.172 22.922 -0.227 1 86 265 ARG B N 1
ATOM 5627 C CA . ARG B 1 265 ? -24.531 22.344 -1.517 1 86 265 ARG B CA 1
ATOM 5628 C C . ARG B 1 265 ? -24.953 23.422 -2.506 1 86 265 ARG B C 1
ATOM 5630 O O . ARG B 1 265 ? -25.672 24.359 -2.145 1 86 265 ARG B O 1
ATOM 5637 N N . GLY B 1 266 ? -24.453 23.297 -3.793 1 81.19 266 GLY B N 1
ATOM 5638 C CA . GLY B 1 266 ? -24.766 24.281 -4.82 1 81.19 266 GLY B CA 1
ATOM 5639 C C . GLY B 1 266 ? -23.953 25.547 -4.688 1 81.19 266 GLY B C 1
ATOM 5640 O O . GLY B 1 266 ? -24.156 26.5 -5.43 1 81.19 266 GLY B O 1
ATOM 5641 N N . GLY B 1 267 ? -23.156 25.531 -3.73 1 81.31 267 GLY B N 1
ATOM 5642 C CA . GLY B 1 267 ? -22.281 26.688 -3.549 1 81.31 267 GLY B CA 1
ATOM 5643 C C . GLY B 1 267 ? -22.938 27.797 -2.744 1 81.31 267 GLY B C 1
ATOM 5644 O O . GLY B 1 267 ? -22.422 28.906 -2.697 1 81.31 267 GLY B O 1
ATOM 5645 N N . GLU B 1 268 ? -23.984 27.484 -2.125 1 82.38 268 GLU B N 1
ATOM 5646 C CA . GLU B 1 268 ? -24.703 28.5 -1.369 1 82.38 268 GLU B CA 1
ATOM 5647 C C . GLU B 1 268 ? -23.938 28.891 -0.108 1 82.38 268 GLU B C 1
ATOM 5649 O O . GLU B 1 268 ? -23.5 28.031 0.65 1 82.38 268 GLU B O 1
ATOM 5654 N N . LEU B 1 269 ? -23.797 30.219 -0.011 1 82.69 269 LEU B N 1
ATOM 5655 C CA . LEU B 1 269 ? -23.094 30.734 1.161 1 82.69 269 LEU B CA 1
ATOM 5656 C C . LEU B 1 269 ? -23.891 30.453 2.434 1 82.69 269 LEU B C 1
ATOM 5658 O O . LEU B 1 269 ? -25.047 30.859 2.551 1 82.69 269 LEU B O 1
ATOM 5662 N N . ALA B 1 270 ? -23.203 29.797 3.256 1 80.38 270 ALA B N 1
ATOM 5663 C CA . ALA B 1 270 ? -23.844 29.438 4.516 1 80.38 270 ALA B CA 1
ATOM 5664 C C . ALA B 1 270 ? -23.469 30.406 5.625 1 80.38 270 ALA B C 1
ATOM 5666 O O . ALA B 1 270 ? -24.312 30.812 6.426 1 80.38 270 ALA B O 1
ATOM 5667 N N . ASP B 1 271 ? -22.219 30.734 5.672 1 86.5 271 ASP B N 1
ATOM 5668 C CA . ASP B 1 271 ? -21.734 31.594 6.742 1 86.5 271 ASP B CA 1
ATOM 5669 C C . ASP B 1 271 ? -20.375 32.219 6.387 1 86.5 271 ASP B C 1
ATOM 5671 O O . ASP B 1 271 ? -19.656 31.672 5.539 1 86.5 271 ASP B O 1
ATOM 5675 N N . THR B 1 272 ? -20.203 33.344 6.934 1 92.06 272 THR B N 1
ATOM 5676 C CA . THR B 1 272 ? -18.891 34 6.801 1 92.06 272 THR B CA 1
ATOM 5677 C C . THR B 1 272 ? -18.453 34.562 8.133 1 92.06 272 THR B C 1
ATOM 5679 O O . THR B 1 272 ? -19.219 35.25 8.812 1 92.06 272 THR B O 1
ATOM 5682 N N . SER B 1 273 ? -17.281 34.25 8.469 1 93.62 273 SER B N 1
ATOM 5683 C CA . SER B 1 273 ? -16.672 34.875 9.633 1 93.62 273 SER B CA 1
ATOM 5684 C C . SER B 1 273 ? -15.812 36.062 9.234 1 93.62 273 SER B C 1
ATOM 5686 O O . SER B 1 273 ? -15.031 35.969 8.281 1 93.62 273 SER B O 1
ATOM 5688 N N . LYS B 1 274 ? -15.977 37.156 10.023 1 95.75 274 LYS B N 1
ATOM 5689 C CA . LYS B 1 274 ? -15.227 38.375 9.742 1 95.75 274 LYS B CA 1
ATOM 5690 C C . LYS B 1 274 ? -14.492 38.875 10.984 1 95.75 274 LYS B C 1
ATOM 5692 O O . LYS B 1 274 ? -14.867 38.531 12.109 1 95.75 274 LYS B O 1
ATOM 5697 N N . SER B 1 275 ? -13.422 39.594 10.68 1 96.12 275 SER B N 1
ATOM 5698 C CA . SER B 1 275 ? -12.695 40.219 11.781 1 96.12 275 SER B CA 1
ATOM 5699 C C . SER B 1 275 ? -13.508 41.344 12.43 1 96.12 275 SER B C 1
ATOM 5701 O O . SER B 1 275 ? -14.242 42.062 11.75 1 96.12 275 SER B O 1
ATOM 5703 N N . SER B 1 276 ? -13.273 41.5 13.734 1 93.75 276 SER B N 1
ATOM 5704 C CA . SER B 1 276 ? -14.086 42.406 14.523 1 93.75 276 SER B CA 1
ATOM 5705 C C . SER B 1 276 ? -13.383 43.75 14.703 1 93.75 276 SER B C 1
ATOM 5707 O O . SER B 1 276 ? -12.289 43.969 14.188 1 93.75 276 SER B O 1
ATOM 5709 N N . ASN B 1 277 ? -14.078 44.625 15.5 1 89.69 277 ASN B N 1
ATOM 5710 C CA . ASN B 1 277 ? -13.539 45.938 15.82 1 89.69 277 ASN B CA 1
ATOM 5711 C C . ASN B 1 277 ? -12.898 45.969 17.203 1 89.69 277 ASN B C 1
ATOM 5713 O O . ASN B 1 277 ? -12.734 47.031 17.812 1 89.69 277 ASN B O 1
ATOM 5717 N N . SER B 1 278 ? -12.547 44.875 17.625 1 89.38 278 SER B N 1
ATOM 5718 C CA . SER B 1 278 ? -11.906 44.844 18.938 1 89.38 278 SER B CA 1
ATOM 5719 C C . SER B 1 278 ? -10.625 45.656 18.953 1 89.38 278 SER B C 1
ATOM 5721 O O . SER B 1 278 ? -9.883 45.688 17.969 1 89.38 278 SER B O 1
ATOM 5723 N N . PRO B 1 279 ? -10.273 46.312 20.078 1 85.12 279 PRO B N 1
ATOM 5724 C CA . PRO B 1 279 ? -9.102 47.188 20.125 1 85.12 279 PRO B CA 1
ATOM 5725 C C . PRO B 1 279 ? -7.801 46.438 20.359 1 85.12 279 PRO B C 1
ATOM 5727 O O . PRO B 1 279 ? -6.719 46.938 20.047 1 85.12 279 PRO B O 1
ATOM 5730 N N . ASP B 1 280 ? -7.754 45.344 20.938 1 87.56 280 ASP B N 1
ATOM 5731 C CA . ASP B 1 280 ? -6.555 44.562 21.25 1 87.56 280 ASP B CA 1
ATOM 5732 C C . ASP B 1 280 ? -6.07 43.781 20.047 1 87.56 280 ASP B C 1
ATOM 5734 O O . ASP B 1 280 ? -6.207 42.562 20 1 87.56 280 ASP B O 1
ATOM 5738 N N . LYS B 1 281 ? -5.457 44.5 19.078 1 90.75 281 LYS B N 1
ATOM 5739 C CA . LYS B 1 281 ? -5.043 43.844 17.859 1 90.75 281 LYS B CA 1
ATOM 5740 C C . LYS B 1 281 ? -3.564 44.094 17.562 1 90.75 281 LYS B C 1
ATOM 5742 O O . LYS B 1 281 ? -2.977 45.031 18.062 1 90.75 281 LYS B O 1
ATOM 5747 N N . PHE B 1 282 ? -3.043 43.188 16.875 1 92.62 282 PHE B N 1
ATOM 5748 C CA . PHE B 1 282 ? -1.645 43.219 16.469 1 92.62 282 PHE B CA 1
ATOM 5749 C C . PHE B 1 282 ? -1.529 43.219 14.945 1 92.62 282 PHE B C 1
ATOM 5751 O O . PHE B 1 282 ? -0.951 42.281 14.367 1 92.62 282 PHE B O 1
ATOM 5758 N N . THR B 1 283 ? -1.916 44.312 14.336 1 92.88 283 THR B N 1
ATOM 5759 C CA . THR B 1 283 ? -2.117 44.312 12.891 1 92.88 283 THR B CA 1
ATOM 5760 C C . THR B 1 283 ? -0.875 44.844 12.172 1 92.88 283 THR B C 1
ATOM 5762 O O . THR B 1 283 ? -0.76 44.719 10.945 1 92.88 283 THR B O 1
ATOM 5765 N N . LYS B 1 284 ? 0.124 45.312 12.906 1 92.06 284 LYS B N 1
ATOM 5766 C CA . LYS B 1 284 ? 1.195 46.031 12.234 1 92.06 284 LYS B CA 1
ATOM 5767 C C . LYS B 1 284 ? 2.508 45.281 12.289 1 92.06 284 LYS B C 1
ATOM 5769 O O . LYS B 1 284 ? 3.395 45.469 11.461 1 92.06 284 LYS B O 1
ATOM 5774 N N . ILE B 1 285 ? 2.734 44.469 13.25 1 94.88 285 ILE B N 1
ATOM 5775 C CA . ILE B 1 285 ? 4 43.75 13.398 1 94.88 285 ILE B CA 1
ATOM 5776 C C . ILE B 1 285 ? 4.215 42.812 12.219 1 94.88 285 ILE B C 1
ATOM 5778 O O . ILE B 1 285 ? 3.324 42.031 11.859 1 94.88 285 ILE B O 1
ATOM 5782 N N . PRO B 1 286 ? 5.375 42.938 11.562 1 96.69 286 PRO B N 1
ATOM 5783 C CA . PRO B 1 286 ? 5.645 41.969 10.5 1 96.69 286 PRO B CA 1
ATOM 5784 C C . PRO B 1 286 ? 5.516 40.531 10.977 1 96.69 286 PRO B C 1
ATOM 5786 O O . PRO B 1 286 ? 5.938 40.188 12.094 1 96.69 286 PRO B O 1
ATOM 5789 N N . MET B 1 287 ? 4.906 39.688 10.062 1 97.56 287 MET B N 1
ATOM 5790 C CA . MET B 1 287 ? 4.551 38.375 10.555 1 97.56 287 MET B CA 1
ATOM 5791 C C . MET B 1 287 ? 4.789 37.312 9.484 1 97.56 287 MET B C 1
ATOM 5793 O O . MET B 1 287 ? 4.562 37.562 8.297 1 97.56 287 MET B O 1
ATOM 5797 N N . ILE B 1 288 ? 5.289 36.156 9.914 1 98.5 288 ILE B N 1
ATOM 5798 C CA . ILE B 1 288 ? 5.387 34.938 9.102 1 98.5 288 ILE B CA 1
ATOM 5799 C C . ILE B 1 288 ? 4.637 33.781 9.773 1 98.5 288 ILE B C 1
ATOM 5801 O O . ILE B 1 288 ? 4.715 33.625 11 1 98.5 288 ILE B O 1
ATOM 5805 N N . VAL B 1 289 ? 3.861 33.094 9.023 1 98.81 289 VAL B N 1
ATOM 5806 C CA . VAL B 1 289 ? 3.182 31.906 9.516 1 98.81 289 VAL B CA 1
ATOM 5807 C C . VAL B 1 289 ? 3.848 30.656 8.938 1 98.81 289 VAL B C 1
ATOM 5809 O O . VAL B 1 289 ? 4.012 30.547 7.719 1 98.81 289 VAL B O 1
ATOM 5812 N N . LEU B 1 290 ? 4.254 29.719 9.797 1 98.56 290 LEU B N 1
ATOM 5813 C CA . LEU B 1 290 ? 4.84 28.469 9.359 1 98.56 290 LEU B CA 1
ATOM 5814 C C . LEU B 1 290 ? 3.777 27.375 9.258 1 98.56 290 LEU B C 1
ATOM 5816 O O . LEU B 1 290 ? 2.984 27.188 10.188 1 98.56 290 LEU B O 1
ATOM 5820 N N . ILE B 1 291 ? 3.73 26.703 8.109 1 98.31 291 ILE B N 1
ATOM 5821 C CA . ILE B 1 291 ? 2.824 25.578 7.945 1 98.31 291 ILE B CA 1
ATOM 5822 C C . ILE B 1 291 ? 3.572 24.406 7.309 1 98.31 291 ILE B C 1
ATOM 5824 O O . ILE B 1 291 ? 4.691 24.562 6.816 1 98.31 291 ILE B O 1
ATOM 5828 N N . ASN B 1 292 ? 3.016 23.234 7.402 1 96.5 292 ASN B N 1
ATOM 5829 C CA . ASN B 1 292 ? 3.506 22.062 6.691 1 96.5 292 ASN B CA 1
ATOM 5830 C C . ASN B 1 292 ? 2.379 21.062 6.402 1 96.5 292 ASN B C 1
ATOM 5832 O O . ASN B 1 292 ? 1.202 21.422 6.473 1 96.5 292 ASN B O 1
ATOM 5836 N N . GLU B 1 293 ? 2.707 19.844 6.043 1 94.19 293 GLU B N 1
ATOM 5837 C CA . GLU B 1 293 ? 1.745 18.844 5.613 1 94.19 293 GLU B CA 1
ATOM 5838 C C . GLU B 1 293 ? 0.822 18.438 6.754 1 94.19 293 GLU B C 1
ATOM 5840 O O . GLU B 1 293 ? -0.245 17.859 6.523 1 94.19 293 GLU B O 1
ATOM 5845 N N . GLY B 1 294 ? 1.257 18.734 7.945 1 94.69 294 GLY B N 1
ATOM 5846 C CA . GLY B 1 294 ? 0.455 18.375 9.109 1 94.69 294 GLY B CA 1
ATOM 5847 C C . GLY B 1 294 ? -0.481 19.484 9.547 1 94.69 294 GLY B C 1
ATOM 5848 O O . GLY B 1 294 ? -1.282 19.297 10.461 1 94.69 294 GLY B O 1
ATOM 5849 N N . SER B 1 295 ? -0.374 20.594 8.922 1 96.5 295 SER B N 1
ATOM 5850 C CA . SER B 1 295 ? -1.287 21.703 9.172 1 96.5 295 SER B CA 1
ATOM 5851 C C . SER B 1 295 ? -2.619 21.5 8.461 1 96.5 295 SER B C 1
ATOM 5853 O O . SER B 1 295 ? -2.662 21.391 7.234 1 96.5 295 SER B O 1
ATOM 5855 N N . ALA B 1 296 ? -3.641 21.484 9.266 1 93.62 296 ALA B N 1
ATOM 5856 C CA . ALA B 1 296 ? -4.922 21.109 8.664 1 93.62 296 ALA B CA 1
ATOM 5857 C C . ALA B 1 296 ? -6.062 21.938 9.266 1 93.62 296 ALA B C 1
ATOM 5859 O O . ALA B 1 296 ? -5.914 22.516 10.336 1 93.62 296 ALA B O 1
ATOM 5860 N N . SER B 1 297 ? -7.172 22.047 8.484 1 92.88 297 SER B N 1
ATOM 5861 C CA . SER B 1 297 ? -8.438 22.578 8.984 1 92.88 297 SER B CA 1
ATOM 5862 C C . SER B 1 297 ? -8.266 23.984 9.531 1 92.88 297 SER B C 1
ATOM 5864 O O . SER B 1 297 ? -7.84 24.891 8.812 1 92.88 297 SER B O 1
ATOM 5866 N N . ALA B 1 298 ? -8.461 24.109 10.883 1 95 298 ALA B N 1
ATOM 5867 C CA . ALA B 1 298 ? -8.398 25.438 11.492 1 95 298 ALA B CA 1
ATOM 5868 C C . ALA B 1 298 ? -7.07 26.109 11.188 1 95 298 ALA B C 1
ATOM 5870 O O . ALA B 1 298 ? -7.012 27.344 11.031 1 95 298 ALA B O 1
ATOM 5871 N N . SER B 1 299 ? -6.016 25.344 11.125 1 97.44 299 SER B N 1
ATOM 5872 C CA . SER B 1 299 ? -4.707 25.875 10.766 1 97.44 299 SER B CA 1
ATOM 5873 C C . SER B 1 299 ? -4.727 26.484 9.367 1 97.44 299 SER B C 1
ATOM 5875 O O . SER B 1 299 ? -4.152 27.547 9.141 1 97.44 299 SER B O 1
ATOM 5877 N N . GLU B 1 300 ? -5.34 25.828 8.516 1 97.62 300 GLU B N 1
ATOM 5878 C CA . GLU B 1 300 ? -5.414 26.281 7.129 1 97.62 300 GLU B CA 1
ATOM 5879 C C . GLU B 1 300 ? -6.297 27.516 6.996 1 97.62 300 GLU B C 1
ATOM 5881 O O . GLU B 1 300 ? -6.008 28.406 6.199 1 97.62 300 GLU B O 1
ATOM 5886 N N . ILE B 1 301 ? -7.344 27.594 7.789 1 96.62 301 ILE B N 1
ATOM 5887 C CA . ILE B 1 301 ? -8.227 28.75 7.809 1 96.62 301 ILE B CA 1
ATOM 5888 C C . ILE B 1 301 ? -7.441 29.984 8.25 1 96.62 301 ILE B C 1
ATOM 5890 O O . ILE B 1 301 ? -7.484 31.031 7.598 1 96.62 301 ILE B O 1
ATOM 5894 N N . PHE B 1 302 ? -6.707 29.844 9.32 1 98.44 302 PHE B N 1
ATOM 5895 C CA . PHE B 1 302 ? -5.875 30.938 9.82 1 98.44 302 PHE B CA 1
ATOM 5896 C C . PHE B 1 302 ? -4.855 31.359 8.773 1 98.44 302 PHE B C 1
ATOM 5898 O O . PHE B 1 302 ? -4.766 32.531 8.43 1 98.44 302 PHE B O 1
ATOM 5905 N N . ALA B 1 303 ? -4.113 30.422 8.258 1 98.62 303 ALA B N 1
ATOM 5906 C CA . ALA B 1 303 ? -3.07 30.703 7.273 1 98.62 303 ALA B CA 1
ATOM 5907 C C . ALA B 1 303 ? -3.656 31.328 6.016 1 98.62 303 ALA B C 1
ATOM 5909 O O . ALA B 1 303 ? -3.078 32.281 5.457 1 98.62 303 ALA B O 1
ATOM 5910 N N . GLY B 1 304 ? -4.746 30.797 5.582 1 98.25 304 GLY B N 1
ATOM 5911 C CA . GLY B 1 304 ? -5.398 31.328 4.398 1 98.25 304 GLY B CA 1
ATOM 5912 C C . GLY B 1 304 ? -5.832 32.781 4.555 1 98.25 304 GLY B C 1
ATOM 5913 O O . GLY B 1 304 ? -5.652 33.594 3.643 1 98.25 304 GLY B O 1
ATOM 5914 N N . ALA B 1 305 ? -6.461 33.094 5.695 1 98.38 305 ALA B N 1
ATOM 5915 C CA . ALA B 1 305 ? -6.891 34.438 5.961 1 98.38 305 ALA B CA 1
ATOM 5916 C C . ALA B 1 305 ? -5.703 35.406 5.965 1 98.38 305 ALA B C 1
ATOM 5918 O O . ALA B 1 305 ? -5.75 36.469 5.344 1 98.38 305 ALA B O 1
ATOM 5919 N N . MET B 1 306 ? -4.637 35 6.613 1 98.56 306 MET B N 1
ATOM 5920 C CA . MET B 1 306 ? -3.443 35.844 6.68 1 98.56 306 MET B CA 1
ATOM 5921 C C . MET B 1 306 ? -2.846 36.062 5.293 1 98.56 306 MET B C 1
ATOM 5923 O O . MET B 1 306 ? -2.412 37.156 4.953 1 98.56 306 MET B O 1
ATOM 5927 N N . GLN B 1 307 ? -2.771 35 4.527 1 98.31 307 GLN B N 1
ATOM 5928 C CA . GLN B 1 307 ? -2.17 35.031 3.199 1 98.31 307 GLN B CA 1
ATOM 5929 C C . GLN B 1 307 ? -2.986 35.906 2.244 1 98.31 307 GLN B C 1
ATOM 5931 O O . GLN B 1 307 ? -2.438 36.781 1.565 1 98.31 307 GLN B O 1
ATOM 5936 N N . ASP B 1 308 ? -4.254 35.688 2.225 1 98.25 308 ASP B N 1
ATOM 5937 C CA . ASP B 1 308 ? -5.121 36.312 1.243 1 98.25 308 ASP B CA 1
ATOM 5938 C C . ASP B 1 308 ? -5.203 37.844 1.479 1 98.25 308 ASP B C 1
ATOM 5940 O O . ASP B 1 308 ? -5.352 38.594 0.532 1 98.25 308 ASP B O 1
ATOM 5944 N N . HIS B 1 309 ? -5.133 38.312 2.678 1 98 309 HIS B N 1
ATOM 5945 C CA . HIS B 1 309 ? -5.203 39.719 2.988 1 98 309 HIS B CA 1
ATOM 5946 C C . HIS B 1 309 ? -3.822 40.375 2.959 1 98 309 HIS B C 1
ATOM 5948 O O . HIS B 1 309 ? -3.676 41.562 3.271 1 98 309 HIS B O 1
ATOM 5954 N N . GLY B 1 310 ? -2.793 39.531 2.664 1 97.19 310 GLY B N 1
ATOM 5955 C CA . GLY B 1 310 ? -1.436 40.062 2.619 1 97.19 310 GLY B CA 1
ATOM 5956 C C . GLY B 1 310 ? -0.886 40.406 3.99 1 97.19 310 GLY B C 1
ATOM 5957 O O . GLY B 1 310 ? 0.004 41.25 4.113 1 97.19 310 GLY B O 1
ATOM 5958 N N . ARG B 1 311 ? -1.456 39.844 5.023 1 97.5 311 ARG B N 1
ATOM 5959 C CA . ARG B 1 311 ? -1.067 40.125 6.398 1 97.5 311 ARG B CA 1
ATOM 5960 C C . ARG B 1 311 ? 0.244 39.438 6.754 1 97.5 311 ARG B C 1
ATOM 5962 O O . ARG B 1 311 ? 1.035 39.969 7.539 1 97.5 311 ARG B O 1
ATOM 5969 N N . ALA B 1 312 ? 0.438 38.25 6.254 1 98.06 312 ALA B N 1
ATOM 5970 C CA . ALA B 1 312 ? 1.626 37.469 6.57 1 98.06 312 ALA B CA 1
ATOM 5971 C C . ALA B 1 312 ? 2.049 36.625 5.379 1 98.06 312 ALA B C 1
ATOM 5973 O O . ALA B 1 312 ? 1.212 36.188 4.574 1 98.06 312 ALA B O 1
ATOM 5974 N N . LYS B 1 313 ? 3.361 36.375 5.309 1 97.81 313 LYS B N 1
ATOM 5975 C CA . LYS B 1 313 ? 3.848 35.344 4.387 1 97.81 313 LYS B CA 1
ATOM 5976 C C . LYS B 1 313 ? 3.717 33.938 4.992 1 97.81 313 LYS B C 1
ATOM 5978 O O . LYS B 1 313 ? 3.965 33.75 6.184 1 97.81 313 LYS B O 1
ATOM 5983 N N . ILE B 1 314 ? 3.25 33.125 4.168 1 98.75 314 ILE B N 1
ATOM 5984 C CA . ILE B 1 314 ? 3.182 31.719 4.562 1 98.75 314 ILE B CA 1
ATOM 5985 C C . ILE B 1 314 ? 4.457 31 4.129 1 98.75 314 ILE B C 1
ATOM 5987 O O . ILE B 1 314 ? 4.855 31.078 2.965 1 98.75 314 ILE B O 1
ATOM 5991 N N . LEU B 1 315 ? 5.094 30.344 5.113 1 98.69 315 LEU B N 1
ATOM 5992 C CA . LEU B 1 315 ? 6.387 29.719 4.84 1 98.69 315 LEU B CA 1
ATOM 5993 C C . LEU B 1 315 ? 6.387 28.25 5.27 1 98.69 315 LEU B C 1
ATOM 5995 O O . LEU B 1 315 ? 5.809 27.906 6.301 1 98.69 315 LEU B O 1
ATOM 5999 N N . GLY B 1 316 ? 6.992 27.406 4.488 1 98.25 316 GLY B N 1
ATOM 6000 C CA . GLY B 1 316 ? 7.102 25.969 4.762 1 98.25 316 GLY B CA 1
ATOM 6001 C C . GLY B 1 316 ? 6.723 25.109 3.576 1 98.25 316 GLY B C 1
ATOM 6002 O O . GLY B 1 316 ? 7.273 25.266 2.484 1 98.25 316 GLY B O 1
ATOM 6003 N N . THR B 1 317 ? 5.855 24.141 3.891 1 96.44 317 THR B N 1
ATOM 6004 C CA . THR B 1 317 ? 5.359 23.266 2.834 1 96.44 317 THR B CA 1
ATOM 6005 C C . THR B 1 317 ? 3.836 23.25 2.807 1 96.44 317 THR B C 1
ATOM 6007 O O . THR B 1 317 ? 3.189 23.766 3.719 1 96.44 317 THR B O 1
ATOM 6010 N N . THR B 1 318 ? 3.307 22.719 1.72 1 96.56 318 THR B N 1
ATOM 6011 C CA . THR B 1 318 ? 1.865 22.75 1.501 1 96.56 318 THR B CA 1
ATOM 6012 C C . THR B 1 318 ? 1.131 22.047 2.635 1 96.56 318 THR B C 1
ATOM 6014 O O . THR B 1 318 ? 1.554 20.969 3.084 1 96.56 318 THR B O 1
ATOM 6017 N N . SER B 1 319 ? 0.095 22.625 3.062 1 96.88 319 SER B N 1
ATOM 6018 C CA . SER B 1 319 ? -0.68 22.078 4.172 1 96.88 319 SER B CA 1
ATOM 6019 C C . SER B 1 319 ? -1.492 20.859 3.738 1 96.88 319 SER B C 1
ATOM 6021 O O . SER B 1 319 ? -1.383 20.406 2.596 1 96.88 319 SER B O 1
ATOM 6023 N N . TYR B 1 320 ? -2.266 20.312 4.598 1 91.56 320 TYR B N 1
ATOM 6024 C CA . TYR B 1 320 ? -2.936 19.016 4.449 1 91.56 320 TYR B CA 1
ATOM 6025 C C . TYR B 1 320 ? -4.059 19.109 3.422 1 91.56 320 TYR B C 1
ATOM 6027 O O . TYR B 1 320 ? -4.172 18.25 2.549 1 91.56 320 TYR B O 1
ATOM 6035 N N . GLY B 1 321 ? -4.988 20.125 3.664 1 92.19 321 GLY B N 1
ATOM 6036 C CA . GLY B 1 321 ? -6.109 20.281 2.752 1 92.19 321 GLY B CA 1
ATOM 6037 C C . GLY B 1 321 ? -7.418 19.75 3.312 1 92.19 321 GLY B C 1
ATOM 6038 O O . GLY B 1 321 ? -8.227 19.188 2.578 1 92.19 321 GLY B O 1
ATOM 6039 N N . LYS B 1 322 ? -7.621 19.875 4.523 1 87.75 322 LYS B N 1
ATOM 6040 C CA . LYS B 1 322 ? -8.898 19.531 5.141 1 87.75 322 LYS B CA 1
ATOM 6041 C C . LYS B 1 322 ? -9.836 20.734 5.16 1 87.75 322 LYS B C 1
ATOM 6043 O O . LYS B 1 322 ? -9.938 21.438 6.168 1 87.75 322 LYS B O 1
ATOM 6048 N N . GLY B 1 323 ? -10.578 20.891 4.137 1 89.81 323 GLY B N 1
ATOM 6049 C CA . GLY B 1 323 ? -11.398 22.078 3.965 1 89.81 323 GLY B CA 1
ATOM 6050 C C . GLY B 1 323 ? -12.883 21.781 3.951 1 89.81 323 GLY B C 1
ATOM 6051 O O . GLY B 1 323 ? -13.664 22.469 3.297 1 89.81 323 GLY B O 1
ATOM 6052 N N . SER B 1 324 ? -13.266 20.688 4.688 1 88.94 324 SER B N 1
ATOM 6053 C CA . SER B 1 324 ? -14.68 20.312 4.629 1 88.94 324 SER B CA 1
ATOM 6054 C C . SER B 1 324 ? -15.281 20.219 6.027 1 88.94 324 SER B C 1
ATOM 6056 O O . SER B 1 324 ? -14.555 20.094 7.016 1 88.94 324 SER B O 1
ATOM 6058 N N . VAL B 1 325 ? -16.547 20.438 6.051 1 83.81 325 VAL B N 1
ATOM 6059 C CA . VAL B 1 325 ? -17.344 20.312 7.273 1 83.81 325 VAL B CA 1
ATOM 6060 C C . VAL B 1 325 ? -18.203 19.047 7.195 1 83.81 325 VAL B C 1
ATOM 6062 O O . VAL B 1 325 ? -18.906 18.828 6.199 1 83.81 325 VAL B O 1
ATOM 6065 N N . GLN B 1 326 ? -18.109 18.266 8.219 1 85.69 326 GLN B N 1
ATOM 6066 C CA . GLN B 1 326 ? -18.891 17.047 8.25 1 85.69 326 GLN B CA 1
ATOM 6067 C C . GLN B 1 326 ? -20 17.125 9.289 1 85.69 326 GLN B C 1
ATOM 6069 O O . GLN B 1 326 ? -19.844 17.781 10.32 1 85.69 326 GLN B O 1
ATOM 6074 N N . PHE B 1 327 ? -21.125 16.594 8.969 1 86.88 327 PHE B N 1
ATOM 6075 C CA . PHE B 1 327 ? -22.25 16.391 9.891 1 86.88 327 PHE B CA 1
ATOM 6076 C C . PHE B 1 327 ? -22.5 14.906 10.102 1 86.88 327 PHE B C 1
ATOM 6078 O O . PHE B 1 327 ? -22.438 14.117 9.156 1 86.88 327 PHE B O 1
ATOM 6085 N N . VAL B 1 328 ? -22.766 14.5 11.406 1 87.81 328 VAL B N 1
ATOM 6086 C CA . VAL B 1 328 ? -23.094 13.109 11.711 1 87.81 328 VAL B CA 1
ATOM 6087 C C . VAL B 1 328 ? -24.609 12.938 11.773 1 87.81 328 VAL B C 1
ATOM 6089 O O . VAL B 1 328 ? -25.266 13.523 12.625 1 87.81 328 VAL B O 1
ATOM 6092 N N . TYR B 1 329 ? -25.156 12.188 10.922 1 91.62 329 TYR B N 1
ATOM 6093 C CA . TYR B 1 329 ? -26.578 11.859 10.891 1 91.62 329 TYR B CA 1
ATOM 6094 C C . TYR B 1 329 ? -26.844 10.516 11.562 1 91.62 329 TYR B C 1
ATOM 6096 O O . TYR B 1 329 ? -26.297 9.492 11.156 1 91.62 329 TYR B O 1
ATOM 6104 N N . SER B 1 330 ? -27.625 10.547 12.594 1 92.38 330 SER B N 1
ATOM 6105 C CA . SER B 1 330 ? -28.047 9.289 13.211 1 92.38 330 SER B CA 1
ATOM 6106 C C . SER B 1 330 ? -29 8.516 12.305 1 92.38 330 SER B C 1
ATOM 6108 O O . SER B 1 330 ? -29.875 9.109 11.68 1 92.38 330 SER B O 1
ATOM 6110 N N . LEU B 1 331 ? -28.781 7.254 12.227 1 93.5 331 LEU B N 1
ATOM 6111 C CA . LEU B 1 331 ? -29.641 6.367 11.445 1 93.5 331 LEU B CA 1
ATOM 6112 C C . LEU B 1 331 ? -30.422 5.438 12.352 1 93.5 331 LEU B C 1
ATOM 6114 O O . LEU B 1 331 ? -30.234 5.434 13.57 1 93.5 331 LEU B O 1
ATOM 6118 N N . SER B 1 332 ? -31.312 4.777 11.727 1 89.12 332 SER B N 1
ATOM 6119 C CA . SER B 1 332 ? -32.062 3.746 12.453 1 89.12 332 SER B CA 1
ATOM 6120 C C . SER B 1 332 ? -31.109 2.67 12.992 1 89.12 332 SER B C 1
ATOM 6122 O O . SER B 1 332 ? -30.016 2.484 12.469 1 89.12 332 SER B O 1
ATOM 6124 N N . HIS B 1 333 ? -31.547 2.033 14.148 1 88.88 333 HIS B N 1
ATOM 6125 C CA . HIS B 1 333 ? -30.891 0.874 14.734 1 88.88 333 HIS B CA 1
ATOM 6126 C C . HIS B 1 333 ? -29.516 1.239 15.281 1 88.88 333 HIS B C 1
ATOM 6128 O O . HIS B 1 333 ? -28.578 0.435 15.219 1 88.88 333 HIS B O 1
ATOM 6134 N N . GLY B 1 334 ? -29.25 2.438 15.594 1 88.31 334 GLY B N 1
ATOM 6135 C CA . GLY B 1 334 ? -28.094 2.865 16.344 1 88.31 334 GLY B CA 1
ATOM 6136 C C . GLY B 1 334 ? -26.875 3.092 15.469 1 88.31 334 GLY B C 1
ATOM 6137 O O . GLY B 1 334 ? -25.734 3.084 15.953 1 88.31 334 GLY B O 1
ATOM 6138 N N . MET B 1 335 ? -27.016 3.283 14.18 1 91.69 335 MET B N 1
ATOM 6139 C CA . MET B 1 335 ? -25.922 3.539 13.25 1 91.69 335 MET B CA 1
ATOM 6140 C C . MET B 1 335 ? -25.906 5 12.82 1 91.69 335 MET B C 1
ATOM 6142 O O . MET B 1 335 ? -26.734 5.797 13.266 1 91.69 335 MET B O 1
ATOM 6146 N N . ALA B 1 336 ? -24.812 5.391 12.133 1 92.44 336 ALA B N 1
ATOM 6147 C CA . ALA B 1 336 ? -24.734 6.793 11.734 1 92.44 336 ALA B CA 1
ATOM 6148 C C . ALA B 1 336 ? -23.953 6.949 10.438 1 92.44 336 ALA B C 1
ATOM 6150 O O . ALA B 1 336 ? -23.281 6.016 10 1 92.44 336 ALA B O 1
ATOM 6151 N N . VAL B 1 337 ? -24.172 8.062 9.781 1 93 337 VAL B N 1
ATOM 6152 C CA . VAL B 1 337 ? -23.359 8.469 8.641 1 93 337 VAL B CA 1
ATOM 6153 C C . VAL B 1 337 ? -22.734 9.836 8.906 1 93 337 VAL B C 1
ATOM 6155 O O . VAL B 1 337 ? -23.422 10.758 9.344 1 93 337 VAL B O 1
ATOM 6158 N N . LYS B 1 338 ? -21.453 9.852 8.852 1 88.75 338 LYS B N 1
ATOM 6159 C CA . LYS B 1 338 ? -20.734 11.117 8.789 1 88.75 338 LYS B CA 1
ATOM 6160 C C . LYS B 1 338 ? -20.625 11.617 7.348 1 88.75 338 LYS B C 1
ATOM 6162 O O . LYS B 1 338 ? -20.062 10.93 6.488 1 88.75 338 LYS B O 1
ATOM 6167 N N . LEU B 1 339 ? -21.172 12.812 7.066 1 91.88 339 LEU B N 1
ATOM 6168 C CA . LEU B 1 339 ? -21.281 13.273 5.688 1 91.88 339 LEU B CA 1
ATOM 6169 C C . LEU B 1 339 ? -20.766 14.703 5.551 1 91.88 339 LEU B C 1
ATOM 6171 O O . LEU B 1 339 ? -21.078 15.562 6.375 1 91.88 339 LEU B O 1
ATOM 6175 N N . THR B 1 340 ? -19.906 14.867 4.504 1 90.81 340 THR B N 1
ATOM 6176 C CA . THR B 1 340 ? -19.484 16.219 4.188 1 90.81 340 THR B CA 1
ATOM 6177 C C . THR B 1 340 ? -20.641 17.047 3.641 1 90.81 340 THR B C 1
ATOM 6179 O O . THR B 1 340 ? -21.234 16.703 2.609 1 90.81 340 THR B O 1
ATOM 6182 N N . VAL B 1 341 ? -20.922 18.188 4.32 1 91.69 341 VAL B N 1
ATOM 6183 C CA . VAL B 1 341 ? -22.125 18.938 3.941 1 91.69 341 VAL B CA 1
ATOM 6184 C C . VAL B 1 341 ? -21.719 20.344 3.494 1 91.69 341 VAL B C 1
ATOM 6186 O O . VAL B 1 341 ? -22.516 21.047 2.854 1 91.69 341 VAL B O 1
ATOM 6189 N N . GLN B 1 342 ? -20.531 20.75 3.891 1 90.44 342 GLN B N 1
ATOM 6190 C CA . GLN B 1 342 ? -20.062 22.094 3.543 1 90.44 342 GLN B CA 1
ATOM 6191 C C . GLN B 1 342 ? -18.547 22.094 3.295 1 90.44 342 GLN B C 1
ATOM 6193 O O . GLN B 1 342 ? -17.859 21.141 3.65 1 90.44 342 GLN B O 1
ATOM 6198 N N . LYS B 1 343 ? -18.062 23.141 2.611 1 92.38 343 LYS B N 1
ATOM 6199 C CA . LYS B 1 343 ? -16.641 23.359 2.369 1 92.38 343 LYS B CA 1
ATOM 6200 C C . LYS B 1 343 ? -16.203 24.75 2.822 1 92.38 343 LYS B C 1
ATOM 6202 O O . LYS B 1 343 ? -17 25.688 2.775 1 92.38 343 LYS B O 1
ATOM 6207 N N . TYR B 1 344 ? -15.008 24.859 3.305 1 91.31 344 TYR B N 1
ATOM 6208 C CA . TYR B 1 344 ? -14.406 26.125 3.701 1 91.31 344 TYR B CA 1
ATOM 6209 C C . TYR B 1 344 ? -13.734 26.797 2.512 1 91.31 344 TYR B C 1
ATOM 6211 O O . TYR B 1 344 ? -13.102 26.141 1.686 1 91.31 344 TYR B O 1
ATOM 6219 N N . TYR B 1 345 ? -13.898 28.047 2.471 1 94 345 TYR B N 1
ATOM 6220 C CA . TYR B 1 345 ? -13.219 28.875 1.472 1 94 345 TYR B CA 1
ATOM 6221 C C . TYR B 1 345 ? -12.453 30 2.129 1 94 345 TYR B C 1
ATOM 6223 O O . TYR B 1 345 ? -12.93 30.609 3.088 1 94 345 TYR B O 1
ATOM 6231 N N . THR B 1 346 ? -11.305 30.281 1.566 1 96.44 346 THR B N 1
ATOM 6232 C CA . THR B 1 346 ? -10.539 31.422 2.039 1 96.44 346 THR B CA 1
ATOM 6233 C C . THR B 1 346 ? -11.18 32.719 1.587 1 96.44 346 THR B C 1
ATOM 6235 O O . THR B 1 346 ? -12.117 32.719 0.78 1 96.44 346 THR B O 1
ATOM 6238 N N . PRO B 1 347 ? -10.648 33.844 2.127 1 96.81 347 PRO B N 1
ATOM 6239 C CA . PRO B 1 347 ? -11.219 35.125 1.736 1 96.81 347 PRO B CA 1
ATOM 6240 C C . PRO B 1 347 ? -11.148 35.375 0.23 1 96.81 347 PRO B C 1
ATOM 6242 O O . PRO B 1 347 ? -12.031 36.031 -0.332 1 96.81 347 PRO B O 1
ATOM 6245 N N . SER B 1 348 ? -10.25 34.875 -0.461 1 96.31 348 SER B N 1
ATOM 6246 C CA . SER B 1 348 ? -10.109 35.094 -1.9 1 96.31 348 SER B CA 1
ATOM 6247 C C . SER B 1 348 ? -11 34.125 -2.676 1 96.31 348 SER B C 1
ATOM 6249 O O . SER B 1 348 ? -11.016 34.125 -3.908 1 96.31 348 SER B O 1
ATOM 6251 N N . GLY B 1 349 ? -11.633 33.188 -1.961 1 93.12 349 GLY B N 1
ATOM 6252 C CA . GLY B 1 349 ? -12.57 32.281 -2.604 1 93.12 349 GLY B CA 1
ATOM 6253 C C . GLY B 1 349 ? -11.945 30.953 -2.969 1 93.12 349 GLY B C 1
ATOM 6254 O O . GLY B 1 349 ? -12.547 30.172 -3.705 1 93.12 349 GLY B O 1
ATOM 6255 N N . ARG B 1 350 ? -10.812 30.688 -2.516 1 92.06 350 ARG B N 1
ATOM 6256 C CA . ARG B 1 350 ? -10.141 29.422 -2.791 1 92.06 350 ARG B CA 1
ATOM 6257 C C . ARG B 1 350 ? -10.656 28.328 -1.871 1 92.06 350 ARG B C 1
ATOM 6259 O O . ARG B 1 350 ? -10.766 28.516 -0.659 1 92.06 350 ARG B O 1
ATOM 6266 N N . SER B 1 351 ? -10.961 27.219 -2.436 1 90 351 SER B N 1
ATOM 6267 C CA . SER B 1 351 ? -11.32 26.062 -1.616 1 90 351 SER B CA 1
ATOM 6268 C C . SER B 1 351 ? -10.078 25.406 -1.028 1 90 351 SER B C 1
ATOM 6270 O O . SER B 1 351 ? -9.078 25.203 -1.729 1 90 351 SER B O 1
ATOM 6272 N N . LEU B 1 352 ? -10.109 25.062 0.186 1 89.62 352 LEU B N 1
ATOM 6273 C CA . LEU B 1 352 ? -8.992 24.422 0.88 1 89.62 352 LEU B CA 1
ATOM 6274 C C . LEU B 1 352 ? -9.039 22.906 0.701 1 89.62 352 LEU B C 1
ATOM 6276 O O . LEU B 1 352 ? -8.023 22.234 0.871 1 89.62 352 LEU B O 1
ATOM 6280 N N . HIS B 1 353 ? -10.156 22.469 0.399 1 88.44 353 HIS B N 1
ATOM 6281 C CA . HIS B 1 353 ? -10.383 21.031 0.439 1 88.44 353 HIS B CA 1
ATOM 6282 C C . HIS B 1 353 ? -9.586 20.312 -0.642 1 88.44 353 HIS B C 1
ATOM 6284 O O . HIS B 1 353 ? -9.711 20.625 -1.827 1 88.44 353 HIS B O 1
ATOM 6290 N N . GLY B 1 354 ? -8.766 19.375 -0.157 1 85.62 354 GLY B N 1
ATOM 6291 C CA . GLY B 1 354 ? -7.973 18.578 -1.07 1 85.62 354 GLY B CA 1
ATOM 6292 C C . GLY B 1 354 ? -6.742 19.297 -1.589 1 85.62 354 GLY B C 1
ATOM 6293 O O . GLY B 1 354 ? -5.859 18.688 -2.189 1 85.62 354 GLY B O 1
ATOM 6294 N N . LYS B 1 355 ? -6.602 20.516 -1.405 1 89.31 355 LYS B N 1
ATOM 6295 C CA . LYS B 1 355 ? -5.516 21.312 -1.972 1 89.31 355 LYS B CA 1
ATOM 6296 C C . LYS B 1 355 ? -4.617 21.875 -0.875 1 89.31 355 LYS B C 1
ATOM 6298 O O . LYS B 1 355 ? -3.393 21.891 -1.019 1 89.31 355 LYS B O 1
ATOM 6303 N N . GLY B 1 356 ? -5.258 22.359 0.205 1 94.56 356 GLY B N 1
ATOM 6304 C CA . GLY B 1 356 ? -4.527 23 1.289 1 94.56 356 GLY B CA 1
ATOM 6305 C C . GLY B 1 356 ? -4.062 24.391 0.95 1 94.56 356 GLY B C 1
ATOM 6306 O O . GLY B 1 356 ? -4.598 25.031 0.039 1 94.56 356 GLY B O 1
ATOM 6307 N N . ILE B 1 357 ? -3.176 24.922 1.745 1 97.31 357 ILE B N 1
ATOM 6308 C CA . ILE B 1 357 ? -2.566 26.234 1.55 1 97.31 357 ILE B CA 1
ATOM 6309 C C . ILE B 1 357 ? -1.157 26.062 0.983 1 97.31 357 ILE B C 1
ATOM 6311 O O . ILE B 1 357 ? -0.322 25.375 1.573 1 97.31 357 ILE B O 1
ATOM 6315 N N . GLN B 1 358 ? -0.957 26.625 -0.198 1 97.06 358 GLN B N 1
ATOM 6316 C CA . GLN B 1 358 ? 0.396 26.688 -0.741 1 97.06 358 GLN B CA 1
ATOM 6317 C C . GLN B 1 358 ? 1.201 27.812 -0.085 1 97.06 358 GLN B C 1
ATOM 6319 O O . GLN B 1 358 ? 0.755 28.953 -0.038 1 97.06 358 GLN B O 1
ATOM 6324 N N . PRO B 1 359 ? 2.385 27.469 0.385 1 98.19 359 PRO B N 1
ATOM 6325 C CA . PRO B 1 359 ? 3.172 28.531 1.008 1 98.19 359 PRO B CA 1
ATOM 6326 C C . PRO B 1 359 ? 3.668 29.562 -0.002 1 98.19 359 PRO B C 1
ATOM 6328 O O . PRO B 1 359 ? 3.797 29.25 -1.19 1 98.19 359 PRO B O 1
ATOM 6331 N N . ASP B 1 360 ? 3.891 30.75 0.49 1 98.06 360 ASP B N 1
ATOM 6332 C CA . ASP B 1 360 ? 4.512 31.781 -0.329 1 98.06 360 ASP B CA 1
ATOM 6333 C C . ASP B 1 360 ? 5.996 31.484 -0.548 1 98.06 360 ASP B C 1
ATOM 6335 O O . ASP B 1 360 ? 6.551 31.828 -1.595 1 98.06 360 ASP B O 1
ATOM 6339 N N . VAL B 1 361 ? 6.633 30.969 0.453 1 97.69 361 VAL B N 1
ATOM 6340 C CA . VAL B 1 361 ? 8.031 30.578 0.428 1 97.69 361 VAL B CA 1
ATOM 6341 C C . VAL B 1 361 ? 8.148 29.094 0.775 1 97.69 361 VAL B C 1
ATOM 6343 O O . VAL B 1 361 ? 7.895 28.688 1.913 1 97.69 361 VAL B O 1
ATOM 6346 N N . VAL B 1 362 ? 8.547 28.359 -0.194 1 97.56 362 VAL B N 1
ATOM 6347 C CA . VAL B 1 362 ? 8.641 26.906 0.008 1 97.56 362 VAL B CA 1
ATOM 6348 C C . VAL B 1 362 ? 10.008 26.562 0.592 1 97.56 362 VAL B C 1
ATOM 6350 O O . VAL B 1 362 ? 11.047 26.859 -0.013 1 97.56 362 VAL B O 1
ATOM 6353 N N . VAL B 1 363 ? 10.039 26.062 1.748 1 95.94 363 VAL B N 1
ATOM 6354 C CA . VAL B 1 363 ? 11.234 25.547 2.4 1 95.94 363 VAL B CA 1
ATOM 6355 C C . VAL B 1 363 ? 10.945 24.156 2.98 1 95.94 363 VAL B C 1
ATOM 6357 O O . VAL B 1 363 ? 10.047 24 3.805 1 95.94 363 VAL B O 1
ATOM 6360 N N . LYS B 1 364 ? 11.711 23.203 2.547 1 92.5 364 LYS B N 1
ATOM 6361 C CA . LYS B 1 364 ? 11.523 21.844 3.047 1 92.5 364 LYS B CA 1
ATOM 6362 C C . LYS B 1 364 ? 12.289 21.625 4.348 1 92.5 364 LYS B C 1
ATOM 6364 O O . LYS B 1 364 ? 13.336 22.219 4.562 1 92.5 364 LYS B O 1
ATOM 6369 N N . ALA B 1 365 ? 11.68 20.766 5.211 1 90.31 365 ALA B N 1
ATOM 6370 C CA . ALA B 1 365 ? 12.406 20.328 6.402 1 90.31 365 ALA B CA 1
ATOM 6371 C C . ALA B 1 365 ? 13.508 19.344 6.043 1 90.31 365 ALA B C 1
ATOM 6373 O O . ALA B 1 365 ? 13.555 18.844 4.914 1 90.31 365 ALA B O 1
ATOM 6374 N N . ILE B 1 366 ? 14.391 19.156 7.02 1 87.25 366 ILE B N 1
ATOM 6375 C CA . ILE B 1 366 ? 15.445 18.172 6.809 1 87.25 366 ILE B CA 1
ATOM 6376 C C . ILE B 1 366 ? 14.852 16.766 6.84 1 87.25 366 ILE B C 1
ATOM 6378 O O . ILE B 1 366 ? 14.164 16.391 7.797 1 87.25 366 ILE B O 1
ATOM 6382 N N . GLU B 1 367 ? 15 16.031 5.746 1 83.38 367 GLU B N 1
ATOM 6383 C CA . GLU B 1 367 ? 14.539 14.641 5.66 1 83.38 367 GLU B CA 1
ATOM 6384 C C . GLU B 1 367 ? 15.656 13.719 5.199 1 83.38 367 GLU B C 1
ATOM 6386 O O . GLU B 1 367 ? 16.469 14.086 4.34 1 83.38 367 GLU B O 1
ATOM 6391 N N . PRO B 1 368 ? 15.672 12.547 5.793 1 84.69 368 PRO B N 1
ATOM 6392 C CA . PRO B 1 368 ? 16.672 11.586 5.32 1 84.69 368 PRO B CA 1
ATOM 6393 C C . PRO B 1 368 ? 16.438 11.156 3.873 1 84.69 368 PRO B C 1
ATOM 6395 O O . PRO B 1 368 ? 15.297 10.938 3.467 1 84.69 368 PRO B O 1
ATOM 6398 N N . THR B 1 369 ? 17.531 11.086 3.172 1 82.81 369 THR B N 1
ATOM 6399 C CA . THR B 1 369 ? 17.469 10.531 1.825 1 82.81 369 THR B CA 1
ATOM 6400 C C . THR B 1 369 ? 17.391 9.008 1.872 1 82.81 369 THR B C 1
ATOM 6402 O O . THR B 1 369 ? 17.469 8.406 2.945 1 82.81 369 THR B O 1
ATOM 6405 N N . GLU B 1 370 ? 17.156 8.445 0.698 1 75.94 370 GLU B N 1
ATOM 6406 C CA . GLU B 1 370 ? 17.172 6.984 0.625 1 75.94 370 GLU B CA 1
ATOM 6407 C C . GLU B 1 370 ? 18.5 6.418 1.086 1 75.94 370 GLU B C 1
ATOM 6409 O O . GLU B 1 370 ? 18.547 5.383 1.757 1 75.94 370 GLU B O 1
ATOM 6414 N N . ASP B 1 371 ? 19.562 7.074 0.667 1 83.31 371 ASP B N 1
ATOM 6415 C CA . ASP B 1 371 ? 20.875 6.648 1.127 1 83.31 371 ASP B CA 1
ATOM 6416 C C . ASP B 1 371 ? 20.984 6.766 2.645 1 83.31 371 ASP B C 1
ATOM 6418 O O . ASP B 1 371 ? 21.531 5.871 3.301 1 83.31 371 ASP B O 1
ATOM 6422 N N . ASP B 1 372 ? 20.469 7.836 3.141 1 87.69 372 ASP B N 1
ATOM 6423 C CA . ASP B 1 372 ? 20.484 8.023 4.586 1 87.69 372 ASP B CA 1
ATOM 6424 C C . ASP B 1 372 ? 19.766 6.883 5.301 1 87.69 372 ASP B C 1
ATOM 6426 O O . ASP B 1 372 ? 20.266 6.359 6.301 1 87.69 372 ASP B O 1
ATOM 6430 N N . ARG B 1 373 ? 18.75 6.586 4.809 1 79.81 373 ARG B N 1
ATOM 6431 C CA . ARG B 1 373 ? 17.938 5.551 5.438 1 79.81 373 ARG B CA 1
ATOM 6432 C C . ARG B 1 373 ? 18.656 4.207 5.43 1 79.81 373 ARG B C 1
ATOM 6434 O O . ARG B 1 373 ? 18.562 3.445 6.395 1 79.81 373 ARG B O 1
ATOM 6441 N N . PHE B 1 374 ? 19.266 3.924 4.297 1 83.06 374 PHE B N 1
ATOM 6442 C CA . PHE B 1 374 ? 20.062 2.709 4.227 1 83.06 374 PHE B CA 1
ATOM 6443 C C . PHE B 1 374 ? 21.141 2.709 5.309 1 83.06 374 PHE B C 1
ATOM 6445 O O . PHE B 1 374 ? 21.297 1.726 6.035 1 83.06 374 PHE B O 1
ATOM 6452 N N . TYR B 1 375 ? 21.781 3.766 5.457 1 88.06 375 TYR B N 1
ATOM 6453 C CA . TYR B 1 375 ? 22.906 3.826 6.387 1 88.06 375 TYR B CA 1
ATOM 6454 C C . TYR B 1 375 ? 22.422 3.895 7.828 1 88.06 375 TYR B C 1
ATOM 6456 O O . TYR B 1 375 ? 23.078 3.379 8.734 1 88.06 375 TYR B O 1
ATOM 6464 N N . LEU B 1 376 ? 21.312 4.539 8.031 1 87.25 376 LEU B N 1
ATOM 6465 C CA . LEU B 1 376 ? 20.719 4.531 9.367 1 87.25 376 LEU B CA 1
ATOM 6466 C C . LEU B 1 376 ? 20.375 3.107 9.797 1 87.25 376 LEU B C 1
ATOM 6468 O O . LEU B 1 376 ? 20.578 2.736 10.953 1 87.25 376 LEU B O 1
ATOM 6472 N N . ARG B 1 377 ? 19.844 2.352 8.875 1 81.88 377 ARG B N 1
ATOM 6473 C CA . ARG B 1 377 ? 19.562 0.948 9.156 1 81.88 377 ARG B CA 1
ATOM 6474 C C . ARG B 1 377 ? 20.844 0.196 9.5 1 81.88 377 ARG B C 1
ATOM 6476 O O . ARG B 1 377 ? 20.859 -0.627 10.414 1 81.88 377 ARG B O 1
ATOM 6483 N N . LYS B 1 378 ? 21.859 0.452 8.727 1 87.62 378 LYS B N 1
ATOM 6484 C CA . LYS B 1 378 ? 23.141 -0.198 8.969 1 87.62 378 LYS B CA 1
ATOM 6485 C C . LYS B 1 378 ? 23.672 0.149 10.352 1 87.62 378 LYS B C 1
ATOM 6487 O O . LYS B 1 378 ? 24.281 -0.696 11.016 1 87.62 378 LYS B O 1
ATOM 6492 N N . ILE B 1 379 ? 23.5 1.395 10.734 1 89.5 379 ILE B N 1
ATOM 6493 C CA . ILE B 1 379 ? 23.938 1.825 12.062 1 89.5 379 ILE B CA 1
ATOM 6494 C C . ILE B 1 379 ? 23.234 0.985 13.133 1 89.5 379 ILE B C 1
ATOM 6496 O O . ILE B 1 379 ? 23.859 0.548 14.094 1 89.5 379 ILE B O 1
ATOM 6500 N N . GLY B 1 380 ? 22.016 0.808 12.953 1 85.62 380 GLY B N 1
ATOM 6501 C CA . GLY B 1 380 ? 21.25 -0.013 13.875 1 85.62 380 GLY B CA 1
ATOM 6502 C C . GLY B 1 380 ? 21.688 -1.466 13.891 1 85.62 380 GLY B C 1
ATOM 6503 O O . GLY B 1 380 ? 21.875 -2.055 14.953 1 85.62 380 GLY B O 1
ATOM 6504 N N . GLU B 1 381 ? 21.797 -2.047 12.719 1 84.81 381 GLU B N 1
ATOM 6505 C CA . GLU B 1 381 ? 22.188 -3.447 12.57 1 84.81 381 GLU B CA 1
ATOM 6506 C C . GLU B 1 381 ? 23.547 -3.717 13.211 1 84.81 381 GLU B C 1
ATOM 6508 O O . GLU B 1 381 ? 23.734 -4.754 13.852 1 84.81 381 GLU B O 1
ATOM 6513 N N . LYS B 1 382 ? 24.438 -2.762 13.047 1 89.81 382 LYS B N 1
ATOM 6514 C CA . LYS B 1 382 ? 25.797 -2.926 13.547 1 89.81 382 LYS B CA 1
ATOM 6515 C C . LYS B 1 382 ? 25.938 -2.393 14.969 1 89.81 382 LYS B C 1
ATOM 6517 O O . LYS B 1 382 ? 27 -2.498 15.578 1 89.81 382 LYS B O 1
ATOM 6522 N N . LYS B 1 383 ? 24.891 -1.781 15.531 1 89.94 383 LYS B N 1
ATOM 6523 C CA . LYS B 1 383 ? 24.875 -1.205 16.875 1 89.94 383 LYS B CA 1
ATOM 6524 C C . LYS B 1 383 ? 26.031 -0.227 17.062 1 89.94 383 LYS B C 1
ATOM 6526 O O . LYS B 1 383 ? 26.766 -0.32 18.047 1 89.94 383 LYS B O 1
ATOM 6531 N N . LEU B 1 384 ? 26.141 0.645 16.109 1 92.12 384 LEU B N 1
ATOM 6532 C CA . LEU B 1 384 ? 27.281 1.542 16.062 1 92.12 384 LEU B CA 1
ATOM 6533 C C . LEU B 1 384 ? 27.047 2.779 16.922 1 92.12 384 LEU B C 1
ATOM 6535 O O . LEU B 1 384 ? 28 3.465 17.297 1 92.12 384 LEU B O 1
ATOM 6539 N N . LEU B 1 385 ? 25.828 3.113 17.234 1 90.75 385 LEU B N 1
ATOM 6540 C CA . LEU B 1 385 ? 25.5 4.418 17.812 1 90.75 385 LEU B CA 1
ATOM 6541 C C . LEU B 1 385 ? 25.953 4.508 19.266 1 90.75 385 LEU B C 1
ATOM 6543 O O . LEU B 1 385 ? 26.578 5.492 19.656 1 90.75 385 LEU B O 1
ATOM 6547 N N . ASP B 1 386 ? 25.719 3.514 20.062 1 90.75 386 ASP B N 1
ATOM 6548 C CA . ASP B 1 386 ? 26 3.561 21.5 1 90.75 386 ASP B CA 1
ATOM 6549 C C . ASP B 1 386 ? 27.5 3.719 21.75 1 90.75 386 ASP B C 1
ATOM 6551 O O . ASP B 1 386 ? 27.922 4.605 22.5 1 90.75 386 ASP B O 1
ATOM 6555 N N . PRO B 1 387 ? 28.297 2.912 21.156 1 93.75 387 PRO B N 1
ATOM 6556 C CA . PRO B 1 387 ? 29.734 3.09 21.359 1 93.75 387 PRO B CA 1
ATOM 6557 C C . PRO B 1 387 ? 30.234 4.465 20.906 1 93.75 387 PRO B C 1
ATOM 6559 O O . PRO B 1 387 ? 31.109 5.043 21.547 1 93.75 387 PRO B O 1
ATOM 6562 N N . LEU B 1 388 ? 29.719 4.965 19.891 1 93.75 388 LEU B N 1
ATOM 6563 C CA . LEU B 1 388 ? 30.156 6.262 19.375 1 93.75 388 LEU B CA 1
ATOM 6564 C C . LEU B 1 388 ? 29.734 7.383 20.328 1 93.75 388 LEU B C 1
ATOM 6566 O O . LEU B 1 388 ? 30.484 8.328 20.547 1 93.75 388 LEU B O 1
ATOM 6570 N N . ILE B 1 389 ? 28.578 7.281 20.875 1 91.81 389 ILE B N 1
ATOM 6571 C CA . ILE B 1 389 ? 28.078 8.289 21.797 1 91.81 389 ILE B CA 1
ATOM 6572 C C . ILE B 1 389 ? 28.875 8.242 23.094 1 91.81 389 ILE B C 1
ATOM 6574 O O . ILE B 1 389 ? 29.141 9.273 23.719 1 91.81 389 ILE B O 1
ATOM 6578 N N . ALA B 1 390 ? 29.219 7.059 23.484 1 93 390 ALA B N 1
ATOM 6579 C CA . ALA B 1 390 ? 30.062 6.918 24.672 1 93 390 ALA B CA 1
ATOM 6580 C C . ALA B 1 390 ? 31.422 7.594 24.469 1 93 390 ALA B C 1
ATOM 6582 O O . ALA B 1 390 ? 31.984 8.164 25.406 1 93 390 ALA B O 1
ATOM 6583 N N . LYS B 1 391 ? 31.875 7.52 23.344 1 93.75 391 LYS B N 1
ATOM 6584 C CA . LYS B 1 391 ? 33.156 8.133 23 1 93.75 391 LYS B CA 1
ATOM 6585 C C . LYS B 1 391 ? 33.031 9.656 22.906 1 93.75 391 LYS B C 1
ATOM 6587 O O . LYS B 1 391 ? 33.969 10.383 23.25 1 93.75 391 LYS B O 1
ATOM 6592 N N . PHE B 1 392 ? 31.875 10.102 22.391 1 93.69 392 PHE B N 1
ATOM 6593 C CA . PHE B 1 392 ? 31.594 11.523 22.234 1 93.69 392 PHE B CA 1
ATOM 6594 C C . PHE B 1 392 ? 30.297 11.906 22.922 1 93.69 392 PHE B C 1
ATOM 6596 O O . PHE B 1 392 ? 29.312 12.242 22.266 1 93.69 392 PHE B O 1
ATOM 6603 N N . PRO B 1 393 ? 30.234 12.055 24.172 1 90.62 393 PRO B N 1
ATOM 6604 C CA . PRO B 1 393 ? 28.984 12.094 24.938 1 90.62 393 PRO B CA 1
ATOM 6605 C C . PRO B 1 393 ? 28.312 13.461 24.891 1 90.62 393 PRO B C 1
ATOM 6607 O O . PRO B 1 393 ? 27.094 13.562 25.078 1 90.62 393 PRO B O 1
ATOM 6610 N N . ASP B 1 394 ? 29.078 14.555 24.719 1 88.38 394 ASP B N 1
ATOM 6611 C CA . ASP B 1 394 ? 28.5 15.891 24.734 1 88.38 394 ASP B CA 1
ATOM 6612 C C . ASP B 1 394 ? 28.562 16.531 23.344 1 88.38 394 ASP B C 1
ATOM 6614 O O . ASP B 1 394 ? 29.609 16.516 22.703 1 88.38 394 ASP B O 1
ATOM 6618 N N . TYR B 1 395 ? 27.391 17.047 23.078 1 88.19 395 TYR B N 1
ATOM 6619 C CA . TYR B 1 395 ? 27.375 17.641 21.734 1 88.19 395 TYR B CA 1
ATOM 6620 C C . TYR B 1 395 ? 28.266 18.875 21.688 1 88.19 395 TYR B C 1
ATOM 6622 O O . TYR B 1 395 ? 28.203 19.734 22.562 1 88.19 395 TYR B O 1
ATOM 6630 N N . SER B 1 396 ? 29.125 19 20.828 1 90.25 396 SER B N 1
ATOM 6631 C CA . SER B 1 396 ? 29.922 20.125 20.344 1 90.25 396 SER B CA 1
ATOM 6632 C C . SER B 1 396 ? 30.266 19.969 18.859 1 90.25 396 SER B C 1
ATOM 6634 O O . SER B 1 396 ? 30.172 18.875 18.312 1 90.25 396 SER B O 1
ATOM 6636 N N . GLU B 1 397 ? 30.516 21.141 18.297 1 90.94 397 GLU B N 1
ATOM 6637 C CA . GLU B 1 397 ? 30.859 21.062 16.891 1 90.94 397 GLU B CA 1
ATOM 6638 C C . GLU B 1 397 ? 32.062 20.156 16.656 1 90.94 397 GLU B C 1
ATOM 6640 O O . GLU B 1 397 ? 32.125 19.438 15.672 1 90.94 397 GLU B O 1
ATOM 6645 N N . SER B 1 398 ? 32.938 20.281 17.562 1 93.56 398 SER B N 1
ATOM 6646 C CA . SER B 1 398 ? 34.125 19.438 17.469 1 93.56 398 SER B CA 1
ATOM 6647 C C . SER B 1 398 ? 33.781 17.953 17.609 1 93.56 398 SER B C 1
ATOM 6649 O O . SER B 1 398 ? 34.219 17.141 16.797 1 93.56 398 SER B O 1
ATOM 6651 N N . ASN B 1 399 ? 33 17.656 18.578 1 94.81 399 ASN B N 1
ATOM 6652 C CA . ASN B 1 399 ? 32.562 16.266 18.781 1 94.81 399 ASN B CA 1
ATOM 6653 C C . ASN B 1 399 ? 31.75 15.742 17.609 1 94.81 399 ASN B C 1
ATOM 6655 O O . ASN B 1 399 ? 31.859 14.57 17.25 1 94.81 399 ASN B O 1
ATOM 6659 N N . PHE B 1 400 ? 31.031 16.625 17.047 1 94.31 400 PHE B N 1
ATOM 6660 C CA . PHE B 1 400 ? 30.234 16.219 15.898 1 94.31 400 PHE B CA 1
ATOM 6661 C C . PHE B 1 400 ? 31.109 15.844 14.719 1 94.31 400 PHE B C 1
ATOM 6663 O O . PHE B 1 400 ? 30.859 14.844 14.039 1 94.31 400 PHE B O 1
ATOM 6670 N N . GLN B 1 401 ? 32.125 16.578 14.492 1 94.75 401 GLN B N 1
ATOM 6671 C CA . GLN B 1 401 ? 33.031 16.281 13.398 1 94.75 401 GLN B CA 1
ATOM 6672 C C . GLN B 1 401 ? 33.719 14.922 13.609 1 94.75 401 GLN B C 1
ATOM 6674 O O . GLN B 1 401 ? 33.875 14.148 12.664 1 94.75 401 GLN B O 1
ATOM 6679 N N . HIS B 1 402 ? 34.062 14.695 14.805 1 95.25 402 HIS B N 1
ATOM 6680 C CA . HIS B 1 402 ? 34.656 13.406 15.133 1 95.25 402 HIS B CA 1
ATOM 6681 C C . HIS B 1 402 ? 33.656 12.266 14.961 1 95.25 402 HIS B C 1
ATOM 6683 O O . HIS B 1 402 ? 34 11.188 14.484 1 95.25 402 HIS B O 1
ATOM 6689 N N . PHE B 1 403 ? 32.469 12.547 15.383 1 95.69 403 PHE B N 1
ATOM 6690 C CA . PHE B 1 403 ? 31.391 11.57 15.25 1 95.69 403 PHE B CA 1
ATOM 6691 C C . PHE B 1 403 ? 31.156 11.219 13.789 1 95.69 403 PHE B C 1
ATOM 6693 O O . PHE B 1 403 ? 31.094 10.039 13.43 1 95.69 403 PHE B O 1
ATOM 6700 N N . GLU B 1 404 ? 31.047 12.148 12.914 1 95.19 404 GLU B N 1
ATOM 6701 C CA . GLU B 1 404 ? 30.828 11.953 11.484 1 95.19 404 GLU B CA 1
ATOM 6702 C C . GLU B 1 404 ? 31.984 11.172 10.852 1 95.19 404 GLU B C 1
ATOM 6704 O O . GLU B 1 404 ? 31.75 10.297 10.016 1 95.19 404 GLU B O 1
ATOM 6709 N N . LYS B 1 405 ? 33.156 11.57 11.242 1 95 405 LYS B N 1
ATOM 6710 C CA . LYS B 1 405 ? 34.344 10.898 10.727 1 95 405 LYS B CA 1
ATOM 6711 C C . LYS B 1 405 ? 34.375 9.422 11.125 1 95 405 LYS B C 1
ATOM 6713 O O . LYS B 1 405 ? 34.719 8.562 10.312 1 95 405 LYS B O 1
ATOM 6718 N N . ALA B 1 406 ? 34.031 9.18 12.297 1 95.19 406 ALA B N 1
ATOM 6719 C CA . ALA B 1 406 ? 34 7.805 12.789 1 95.19 406 ALA B CA 1
ATOM 6720 C C . ALA B 1 406 ? 32.969 6.977 12.023 1 95.19 406 ALA B C 1
ATOM 6722 O O . ALA B 1 406 ? 33.219 5.801 11.734 1 95.19 406 ALA B O 1
ATOM 6723 N N . LEU B 1 407 ? 31.828 7.551 11.719 1 94.62 407 LEU B N 1
ATOM 6724 C CA . LEU B 1 407 ? 30.812 6.867 10.93 1 94.62 407 LEU B CA 1
ATOM 6725 C C . LEU B 1 407 ? 31.328 6.527 9.539 1 94.62 407 LEU B C 1
ATOM 6727 O O . LEU B 1 407 ? 31.141 5.414 9.047 1 94.62 407 LEU B O 1
ATOM 6731 N N . LYS B 1 408 ? 32 7.434 8.977 1 92.88 408 LYS B N 1
ATOM 6732 C CA . LYS B 1 408 ? 32.562 7.246 7.633 1 92.88 408 LYS B CA 1
ATOM 6733 C C . LYS B 1 408 ? 33.594 6.117 7.609 1 92.88 408 LYS B C 1
ATOM 6735 O O . LYS B 1 408 ? 33.656 5.348 6.648 1 92.88 408 LYS B O 1
ATOM 6740 N N . GLU B 1 409 ? 34.312 6.086 8.633 1 92.94 409 GLU B N 1
ATOM 6741 C CA . GLU B 1 409 ? 35.312 5.035 8.75 1 92.94 409 GLU B CA 1
ATOM 6742 C C . GLU B 1 409 ? 34.688 3.658 8.852 1 92.94 409 GLU B C 1
ATOM 6744 O O . GLU B 1 409 ? 35.281 2.652 8.469 1 92.94 409 GLU B O 1
ATOM 6749 N N . GLN B 1 410 ? 33.531 3.645 9.328 1 91.88 410 GLN B N 1
ATOM 6750 C CA . GLN B 1 410 ? 32.781 2.387 9.438 1 91.88 410 GLN B CA 1
ATOM 6751 C C . GLN B 1 410 ? 31.953 2.125 8.195 1 91.88 410 GLN B C 1
ATOM 6753 O O . GLN B 1 410 ? 31.109 1.221 8.18 1 91.88 410 GLN B O 1
ATOM 6758 N N . GLY B 1 411 ? 32.094 2.971 7.227 1 88.5 411 GLY B N 1
ATOM 6759 C CA . GLY B 1 411 ? 31.406 2.785 5.957 1 88.5 411 GLY B CA 1
ATOM 6760 C C . GLY B 1 411 ? 30.031 3.426 5.922 1 88.5 411 GLY B C 1
ATOM 6761 O O . GLY B 1 411 ? 29.234 3.146 5.023 1 88.5 411 GLY B O 1
ATOM 6762 N N . ILE B 1 412 ? 29.734 4.207 6.957 1 92.31 412 ILE B N 1
ATOM 6763 C CA . ILE B 1 412 ? 28.438 4.867 7.043 1 92.31 412 ILE B CA 1
ATOM 6764 C C . ILE B 1 412 ? 28.531 6.266 6.434 1 92.31 412 ILE B C 1
ATOM 6766 O O . ILE B 1 412 ? 29.328 7.094 6.887 1 92.31 412 ILE B O 1
ATOM 6770 N N . LYS B 1 413 ? 27.719 6.477 5.379 1 90.69 413 LYS B N 1
ATOM 6771 C CA . LYS B 1 413 ? 27.75 7.766 4.695 1 90.69 413 LYS B CA 1
ATOM 6772 C C . LYS B 1 413 ? 26.406 8.484 4.812 1 90.69 413 LYS B C 1
ATOM 6774 O O . LYS B 1 413 ? 25.672 8.602 3.832 1 90.69 413 LYS B O 1
ATOM 6779 N N . LEU B 1 414 ? 26.172 9.125 5.934 1 92.88 414 LEU B N 1
ATOM 6780 C CA . LEU B 1 414 ? 24.984 9.922 6.156 1 92.88 414 LEU B CA 1
ATOM 6781 C C . LEU B 1 414 ? 25.188 11.359 5.68 1 92.88 414 LEU B C 1
ATOM 6783 O O . LEU B 1 414 ? 26.312 11.867 5.684 1 92.88 414 LEU B O 1
ATOM 6787 N N . SER B 1 415 ? 24.109 11.93 5.184 1 92.44 415 SER B N 1
ATOM 6788 C CA . SER B 1 415 ? 24.172 13.375 5.004 1 92.44 415 SER B CA 1
ATOM 6789 C C . SER B 1 415 ? 24.469 14.086 6.32 1 92.44 415 SER B C 1
ATOM 6791 O O . SER B 1 415 ? 24.062 13.617 7.387 1 92.44 415 SER B O 1
ATOM 6793 N N . SER B 1 416 ? 25.141 15.172 6.188 1 91.19 416 SER B N 1
ATOM 6794 C CA . SER B 1 416 ? 25.609 15.875 7.375 1 91.19 416 SER B CA 1
ATOM 6795 C C . SER B 1 416 ? 24.453 16.25 8.289 1 91.19 416 SER B C 1
ATOM 6797 O O . SER B 1 416 ? 24.547 16.125 9.516 1 91.19 416 SER B O 1
ATOM 6799 N N . ASP B 1 417 ? 23.391 16.734 7.723 1 90.38 417 ASP B N 1
ATOM 6800 C CA . ASP B 1 417 ? 22.234 17.156 8.523 1 90.38 417 ASP B CA 1
ATOM 6801 C C . ASP B 1 417 ? 21.625 15.969 9.266 1 90.38 417 ASP B C 1
ATOM 6803 O O . ASP B 1 417 ? 21.281 16.078 10.445 1 90.38 417 ASP B O 1
ATOM 6807 N N . VAL B 1 418 ? 21.516 14.906 8.609 1 90.81 418 VAL B N 1
ATOM 6808 C CA . VAL B 1 418 ? 20.922 13.719 9.219 1 90.81 418 VAL B CA 1
ATOM 6809 C C . VAL B 1 418 ? 21.859 13.172 10.305 1 90.81 418 VAL B C 1
ATOM 6811 O O . VAL B 1 418 ? 21.391 12.766 11.367 1 90.81 418 VAL B O 1
ATOM 6814 N N . ALA B 1 419 ? 23.125 13.234 10 1 92.94 419 ALA B N 1
ATOM 6815 C CA . ALA B 1 419 ? 24.094 12.82 11.016 1 92.94 419 ALA B CA 1
ATOM 6816 C C . ALA B 1 419 ? 24 13.711 12.25 1 92.94 419 ALA B C 1
ATOM 6818 O O . ALA B 1 419 ? 24.094 13.227 13.375 1 92.94 419 ALA B O 1
ATOM 6819 N N . ARG B 1 420 ? 23.844 14.914 12.023 1 90.44 420 ARG B N 1
ATOM 6820 C CA . ARG B 1 420 ? 23.75 15.867 13.117 1 90.44 420 ARG B CA 1
ATOM 6821 C C . ARG B 1 420 ? 22.5 15.625 13.953 1 90.44 420 ARG B C 1
ATOM 6823 O O . ARG B 1 420 ? 22.547 15.672 15.188 1 90.44 420 ARG B O 1
ATOM 6830 N N . ILE B 1 421 ? 21.422 15.453 13.328 1 86.94 421 ILE B N 1
ATOM 6831 C CA . ILE B 1 421 ? 20.172 15.164 14.016 1 86.94 421 ILE B CA 1
ATOM 6832 C C . ILE B 1 421 ? 20.312 13.906 14.867 1 86.94 421 ILE B C 1
ATOM 6834 O O . ILE B 1 421 ? 19.922 13.891 16.031 1 86.94 421 ILE B O 1
ATOM 6838 N N . LEU B 1 422 ? 20.891 12.922 14.219 1 87.56 422 LEU B N 1
ATOM 6839 C CA . LEU B 1 422 ? 21.094 11.656 14.922 1 87.56 422 LEU B CA 1
ATOM 6840 C C . LEU B 1 422 ? 21.938 11.867 16.172 1 87.56 422 LEU B C 1
ATOM 6842 O O . LEU B 1 422 ? 21.609 11.352 17.25 1 87.56 422 LEU B O 1
ATOM 6846 N N . TYR B 1 423 ? 22.969 12.594 16.031 1 89.62 423 TYR B N 1
ATOM 6847 C CA . TYR B 1 423 ? 23.906 12.844 17.109 1 89.62 423 TYR B CA 1
ATOM 6848 C C . TYR B 1 423 ? 23.266 13.688 18.219 1 89.62 423 TYR B C 1
ATOM 6850 O O . TYR B 1 423 ? 23.375 13.359 19.391 1 89.62 423 TYR B O 1
ATOM 6858 N N . LYS B 1 424 ? 22.594 14.711 17.891 1 84.69 424 LYS B N 1
ATOM 6859 C CA . LYS B 1 424 ? 21.953 15.609 18.859 1 84.69 424 LYS B CA 1
ATOM 6860 C C . LYS B 1 424 ? 20.844 14.898 19.625 1 84.69 424 LYS B C 1
ATOM 6862 O O . LYS B 1 424 ? 20.688 15.109 20.828 1 84.69 424 LYS B O 1
ATOM 6867 N N . ASN B 1 425 ? 20.125 14.125 18.953 1 79.31 425 ASN B N 1
ATOM 6868 C CA . ASN B 1 425 ? 19.031 13.398 19.594 1 79.31 425 ASN B CA 1
ATOM 6869 C C . ASN B 1 425 ? 19.531 12.469 20.688 1 79.31 425 ASN B C 1
ATOM 6871 O O . ASN B 1 425 ? 18.812 12.211 21.656 1 79.31 425 ASN B O 1
ATOM 6875 N N . ARG B 1 426 ? 20.688 12.07 20.5 1 82.06 426 ARG B N 1
ATOM 6876 C CA . ARG B 1 426 ? 21.219 11.102 21.453 1 82.06 426 ARG B CA 1
ATOM 6877 C C . ARG B 1 426 ? 22.016 11.797 22.547 1 82.06 426 ARG B C 1
ATOM 6879 O O . ARG B 1 426 ? 22.141 11.273 23.656 1 82.06 426 ARG B O 1
ATOM 6886 N N . THR B 1 427 ? 22.484 12.875 22.312 1 84.19 427 THR B N 1
ATOM 6887 C CA . THR B 1 427 ? 23.391 13.516 23.266 1 84.19 427 THR B CA 1
ATOM 6888 C C . THR B 1 427 ? 22.672 14.617 24.047 1 84.19 427 THR B C 1
ATOM 6890 O O . THR B 1 427 ? 23.156 15.07 25.078 1 84.19 427 THR B O 1
ATOM 6893 N N . GLN B 1 428 ? 21.594 15.078 23.484 1 76.12 428 GLN B N 1
ATOM 6894 C CA . GLN B 1 428 ? 20.875 16.172 24.141 1 76.12 428 GLN B CA 1
ATOM 6895 C C . GLN B 1 428 ? 19.531 15.711 24.672 1 76.12 428 GLN B C 1
ATOM 6897 O O . GLN B 1 428 ? 18.891 14.828 24.094 1 76.12 428 GLN B O 1
ATOM 6902 N N . THR B 1 429 ? 19.25 16.156 25.859 1 61.62 429 THR B N 1
ATOM 6903 C CA . THR B 1 429 ? 17.969 15.844 26.469 1 61.62 429 THR B CA 1
ATOM 6904 C C . THR B 1 429 ? 16.828 16.531 25.734 1 61.62 429 THR B C 1
ATOM 6906 O O . THR B 1 429 ? 17.062 17.5 24.984 1 61.62 429 THR B O 1
ATOM 6909 N N . GLU B 1 430 ? 15.57 15.953 25.875 1 57.38 430 GLU B N 1
ATOM 6910 C CA . GLU B 1 430 ? 14.383 16.547 25.266 1 57.38 430 GLU B CA 1
ATOM 6911 C C . GLU B 1 430 ? 14.25 18.016 25.641 1 57.38 430 GLU B C 1
ATOM 6913 O O . GLU B 1 430 ? 13.828 18.828 24.812 1 57.38 430 GLU B O 1
ATOM 6918 N N . LYS B 1 431 ? 14.57 18.359 26.922 1 53.16 431 LYS B N 1
ATOM 6919 C CA . LYS B 1 431 ? 14.469 19.734 27.422 1 53.16 431 LYS B CA 1
ATOM 6920 C C . LYS B 1 431 ? 15.43 20.656 26.688 1 53.16 431 LYS B C 1
ATOM 6922 O O . LYS B 1 431 ? 15.125 21.828 26.469 1 53.16 431 LYS B O 1
ATOM 6927 N N . GLU B 1 432 ? 16.547 20.016 26.406 1 54.5 432 GLU B N 1
ATOM 6928 C CA . GLU B 1 432 ? 17.547 20.828 25.734 1 54.5 432 GLU B CA 1
ATOM 6929 C C . GLU B 1 432 ? 17.203 21.016 24.25 1 54.5 432 GLU B C 1
ATOM 6931 O O . GLU B 1 432 ? 17.672 21.969 23.625 1 54.5 432 GLU B O 1
ATOM 6936 N N . ARG B 1 433 ? 16.484 20.031 23.828 1 54.41 433 ARG B N 1
ATOM 6937 C CA . ARG B 1 433 ? 16.078 20.109 22.422 1 54.41 433 ARG B CA 1
ATOM 6938 C C . ARG B 1 433 ? 15 21.172 22.234 1 54.41 433 ARG B C 1
ATOM 6940 O O . ARG B 1 433 ? 13.898 21.047 22.766 1 54.41 433 ARG B O 1
ATOM 6947 N N . THR B 1 434 ? 15.484 22.312 22.312 1 56.59 434 THR B N 1
ATOM 6948 C CA . THR B 1 434 ? 14.672 23.516 22.328 1 56.59 434 THR B CA 1
ATOM 6949 C C . THR B 1 434 ? 13.664 23.5 21.188 1 56.59 434 THR B C 1
ATOM 6951 O O . THR B 1 434 ? 13.875 22.828 20.172 1 56.59 434 THR B O 1
ATOM 6954 N N . LEU B 1 435 ? 12.43 23.984 21.422 1 59.12 435 LEU B N 1
ATOM 6955 C CA . LEU B 1 435 ? 11.383 24.328 20.469 1 59.12 435 LEU B CA 1
ATOM 6956 C C . LEU B 1 435 ? 11.977 24.984 19.219 1 59.12 435 LEU B C 1
ATOM 6958 O O . LEU B 1 435 ? 11.398 24.922 18.141 1 59.12 435 LEU B O 1
ATOM 6962 N N . THR B 1 436 ? 13.281 25.438 19.391 1 70.38 436 THR B N 1
ATOM 6963 C CA . THR B 1 436 ? 13.75 26.406 18.391 1 70.38 436 THR B CA 1
ATOM 6964 C C . THR B 1 436 ? 15.195 26.125 18 1 70.38 436 THR B C 1
ATOM 6966 O O . THR B 1 436 ? 16.016 27.031 17.922 1 70.38 436 THR B O 1
ATOM 6969 N N . ASP B 1 437 ? 15.469 24.859 17.797 1 77.44 437 ASP B N 1
ATOM 6970 C CA . ASP B 1 437 ? 16.797 24.594 17.234 1 77.44 437 ASP B CA 1
ATOM 6971 C C . ASP B 1 437 ? 16.875 25.062 15.789 1 77.44 437 ASP B C 1
ATOM 6973 O O . ASP B 1 437 ? 16.562 24.297 14.867 1 77.44 437 ASP B O 1
ATOM 6977 N N . VAL B 1 438 ? 17.359 26.25 15.656 1 84.81 438 VAL B N 1
ATOM 6978 C CA . VAL B 1 438 ? 17.359 26.953 14.375 1 84.81 438 VAL B CA 1
ATOM 6979 C C . VAL B 1 438 ? 18.297 26.234 13.398 1 84.81 438 VAL B C 1
ATOM 6981 O O . VAL B 1 438 ? 18.031 26.203 12.195 1 84.81 438 VAL B O 1
ATOM 6984 N N . ASP B 1 439 ? 19.312 25.578 13.898 1 80.88 439 ASP B N 1
ATOM 6985 C CA . ASP B 1 439 ? 20.281 24.922 13.039 1 80.88 439 ASP B CA 1
ATOM 6986 C C . ASP B 1 439 ? 19.672 23.719 12.32 1 80.88 439 ASP B C 1
ATOM 6988 O O . ASP B 1 439 ? 20.062 23.406 11.195 1 80.88 439 ASP B O 1
ATOM 6992 N N . LEU B 1 440 ? 18.781 23.188 12.938 1 86.56 440 LEU B N 1
ATOM 6993 C CA . LEU B 1 440 ? 18.219 21.984 12.344 1 86.56 440 LEU B CA 1
ATOM 6994 C C . LEU B 1 440 ? 16.781 22.25 11.867 1 86.56 440 LEU B C 1
ATOM 6996 O O . LEU B 1 440 ? 16.031 21.297 11.609 1 86.56 440 LEU B O 1
ATOM 7000 N N . ASP B 1 441 ? 16.5 23.5 11.766 1 91.44 441 ASP B N 1
ATOM 7001 C CA . ASP B 1 441 ? 15.188 23.922 11.305 1 91.44 441 ASP B CA 1
ATOM 7002 C C . ASP B 1 441 ? 15.297 24.953 10.188 1 91.44 441 ASP B C 1
ATOM 7004 O O . ASP B 1 441 ? 15.172 26.156 10.43 1 91.44 441 ASP B O 1
ATOM 7008 N N . PRO B 1 442 ? 15.492 24.422 8.977 1 93.5 442 PRO B N 1
ATOM 7009 C CA . PRO B 1 442 ? 15.672 25.359 7.863 1 93.5 442 PRO B CA 1
ATOM 7010 C C . PRO B 1 442 ? 14.477 26.281 7.68 1 93.5 442 PRO B C 1
ATOM 7012 O O . PRO B 1 442 ? 14.633 27.406 7.207 1 93.5 442 PRO B O 1
ATOM 7015 N N . GLN B 1 443 ? 13.32 25.844 8.055 1 95.81 443 GLN B N 1
ATOM 7016 C CA . GLN B 1 443 ? 12.133 26.672 7.918 1 95.81 443 GLN B CA 1
ATOM 7017 C C . GLN B 1 443 ? 12.156 27.828 8.906 1 95.81 443 GLN B C 1
ATOM 7019 O O . GLN B 1 443 ? 11.898 28.969 8.539 1 95.81 443 GLN B O 1
ATOM 7024 N N . LEU B 1 444 ? 12.477 27.516 10.102 1 95.31 444 LEU B N 1
ATOM 7025 C CA . LEU B 1 444 ? 12.602 28.547 11.125 1 95.31 444 LEU B CA 1
ATOM 7026 C C . LEU B 1 444 ? 13.727 29.516 10.781 1 95.31 444 LEU B C 1
ATOM 7028 O O . LEU B 1 444 ? 13.578 30.719 10.93 1 95.31 444 LEU B O 1
ATOM 7032 N N . ARG B 1 445 ? 14.781 28.984 10.328 1 94.62 445 ARG B N 1
ATOM 7033 C CA . ARG B 1 445 ? 15.93 29.812 9.961 1 94.62 445 ARG B CA 1
ATOM 7034 C C . ARG B 1 445 ? 15.562 30.781 8.852 1 94.62 445 ARG B C 1
ATOM 7036 O O . ARG B 1 445 ? 15.898 31.969 8.922 1 94.62 445 ARG B O 1
ATOM 7043 N N . LYS B 1 446 ? 14.898 30.281 7.891 1 96.56 446 LYS B N 1
ATOM 7044 C CA . LYS B 1 446 ? 14.5 31.141 6.773 1 96.56 446 LYS B CA 1
ATOM 7045 C C . LYS B 1 446 ? 13.523 32.219 7.23 1 96.56 446 LYS B C 1
ATOM 7047 O O . LYS B 1 446 ? 13.594 33.375 6.762 1 96.56 446 LYS B O 1
ATOM 7052 N N . ALA B 1 447 ? 12.625 31.859 8.102 1 97.69 447 ALA B N 1
ATOM 7053 C CA . ALA B 1 447 ? 11.672 32.844 8.633 1 97.69 447 ALA B CA 1
ATOM 7054 C C . ALA B 1 447 ? 12.398 33.969 9.367 1 97.69 447 ALA B C 1
ATOM 7056 O O . ALA B 1 447 ? 12.078 35.125 9.18 1 97.69 447 ALA B O 1
ATOM 7057 N N . LEU B 1 448 ? 13.367 33.656 10.156 1 96.62 448 LEU B N 1
ATOM 7058 C CA . LEU B 1 448 ? 14.148 34.625 10.898 1 96.62 448 LEU B CA 1
ATOM 7059 C C . LEU B 1 448 ? 14.93 35.531 9.953 1 96.62 448 LEU B C 1
ATOM 7061 O O . LEU B 1 448 ? 15.008 36.75 10.172 1 96.62 448 LEU B O 1
ATOM 7065 N N . GLU B 1 449 ? 15.438 34.938 8.938 1 95.81 449 GLU B N 1
ATOM 7066 C CA . GLU B 1 449 ? 16.188 35.688 7.938 1 95.81 449 GLU B CA 1
ATOM 7067 C C . GLU B 1 449 ? 15.305 36.719 7.258 1 95.81 449 GLU B C 1
ATOM 7069 O O . GLU B 1 449 ? 15.695 37.906 7.113 1 95.81 449 GLU B O 1
ATOM 7074 N N . ILE B 1 450 ? 14.172 36.344 6.883 1 96.62 450 ILE B N 1
ATOM 7075 C CA . ILE B 1 450 ? 13.258 37.219 6.16 1 96.62 450 ILE B CA 1
ATOM 7076 C C . ILE B 1 450 ? 12.828 38.375 7.062 1 96.62 450 ILE B C 1
ATOM 7078 O O . ILE B 1 450 ? 12.781 39.531 6.625 1 96.62 450 ILE B O 1
ATOM 7082 N N . LEU B 1 451 ? 12.492 38.062 8.305 1 96.38 451 LEU B N 1
ATOM 7083 C CA . LEU B 1 451 ? 12.016 39.094 9.219 1 96.38 451 LEU B CA 1
ATOM 7084 C C . LEU B 1 451 ? 13.141 40.031 9.633 1 96.38 451 LEU B C 1
ATOM 7086 O O . LEU B 1 451 ? 12.898 41.188 9.992 1 96.38 451 LEU B O 1
ATOM 7090 N N . SER B 1 452 ? 14.352 39.562 9.57 1 91.31 452 SER B N 1
ATOM 7091 C CA . SER B 1 452 ? 15.492 40.375 9.922 1 91.31 452 SER B CA 1
ATOM 7092 C C . SER B 1 452 ? 15.883 41.312 8.758 1 91.31 452 SER B C 1
ATOM 7094 O O . SER B 1 452 ? 16.438 42.375 8.977 1 91.31 452 SER B O 1
ATOM 7096 N N . GLU B 1 453 ? 15.781 40.844 7.57 1 81.31 453 GLU B N 1
ATOM 7097 C CA . GLU B 1 453 ? 16.094 41.625 6.391 1 81.31 453 GLU B CA 1
ATOM 7098 C C . GLU B 1 453 ? 15.109 42.781 6.23 1 81.31 453 GLU B C 1
ATOM 7100 O O . GLU B 1 453 ? 15.469 43.844 5.73 1 81.31 453 GLU B O 1
ATOM 7105 N N . LYS B 1 454 ? 13.898 42.656 6.418 1 67.12 454 LYS B N 1
ATOM 7106 C CA . LYS B 1 454 ? 12.883 43.688 6.277 1 67.12 454 LYS B CA 1
ATOM 7107 C C . LYS B 1 454 ? 13.117 44.812 7.262 1 67.12 454 LYS B C 1
ATOM 7109 O O . LYS B 1 454 ? 12.578 45.906 7.094 1 67.12 454 LYS B O 1
ATOM 7114 N N . LYS B 1 455 ? 13.93 44.562 8.344 1 59.22 455 LYS B N 1
ATOM 7115 C CA . LYS B 1 455 ? 14.305 45.594 9.297 1 59.22 455 LYS B CA 1
ATOM 7116 C C . LYS B 1 455 ? 15.383 46.5 8.727 1 59.22 455 LYS B C 1
ATOM 7118 O O . LYS B 1 455 ? 15.547 47.656 9.18 1 59.22 455 LYS B O 1
ATOM 7123 N N . SER B 1 456 ? 16.141 46.062 7.797 1 43.5 456 SER B N 1
ATOM 7124 C CA . SER B 1 456 ? 17.156 46.969 7.234 1 43.5 456 SER B CA 1
ATOM 7125 C C . SER B 1 456 ? 16.562 47.844 6.125 1 43.5 456 SER B C 1
ATOM 7127 O O . SER B 1 456 ? 15.719 47.375 5.355 1 43.5 456 SER B O 1
#

Secondary structure (DSSP, 8-state):
--TTTTHHHHHHHHHHHTTTT----------HHHHHHHHHHHHHHHHHHHHSSS---HHHHHHHHHHHHHHTT--TT-EEE-HHHHHHHHHHTTS--EE--EEEEEETTEEEEEEEPTTSHHHHHT--TTPEEEEETTEESTT--HHHHHHHH---TT-EEEEEEE-TT--S-EEEEEE-EE-----EEEEEETTTTEEEEEE--B--TTHHHHHHHHHHHHHHTT-SEEEEE-TT---B-HHHHHHHHHTTS-TT-EEEEEE-GGG-EEEEEE----S----SS-EEEEE-TT--THHHHHHHHHHHTTSSEEEES------EEEEEEE-GGG-EEEEEEEEEE-TT--B-TTT-PPPSEE-PPP---HHHHHHHHHHHHHT-HHHHHHHS-S--HHHHHHHHHHHHHTT----HHHHHHHHHHHHS-TTTS-TT-GGG-HHHHHHHHHHHHTT-/--TTSSHHHHHTHHHHGGGTT----------HHHHHHHHHHHHHHHHHHHHSSS---HHHHHHHHHHHHHHTT--TT-EEE-HHHHHHHHHHTTS--EE--EEEEEETTEEEEEEEPTTSHHHHHT--TTPEEEEETTEESTT--HHHHHHHH---TT-EEEEEEE-TT--S-EEEEEE-EE-----EEEEEETTTTEEEEEE--B--TTHHHHHHHHHHHHHHTT-SEEEEE-TT---B-HHHHHHHHHTTS-TT-EEEEEE-GGG-EEEEEE----S----SS-EEEEE-TT--THHHHHHHHHHHTTSSEEEES------EEEEEEE-GGG-EEEEEEEEEE-TTS-B-TTT-PPPSEE-PPP---HHHHHHHHHHHHHT-HHHHHHHS-S--HHHHHHHHHHHHHTT----HHHHHHHHHHHHS-TTTS-TT-GGG-HHHHHHHHHHHHTT-

InterPro domains:
  IPR001478 PDZ domain [PS50106] (86-154)
  IPR001478 PDZ domain [SM00228] (98-169)
  IPR004447 C-terminal-processing peptidase S41A [TIGR00225] (51-368)
  IPR004447 C-terminal-processing peptidase S41A [cd07560] (190-364)
  IPR005151 Tail specific protease [PF03572] (197-363)
  IPR005151 Tail specific protease [SM00245] (171-364)
  IPR029045 ClpP/crotonase-like domain superfamily [SSF52096] (38-368)
  IPR036034 PDZ superfamily [G3DSA:2.30.42.10] (98-185)
  IPR036034 PDZ superfamily [SSF50156] (72-194)
  IPR041489 PDZ domain 6 [PF17820] (112-167)
  IPR055210 Activating protease CtpA/B, N-terminal domain [PF22694] (33-84)